Protein AF-A0A0N0P821-F1 (afdb_monomer_lite)

pLDDT: mean 84.81, std 15.27, range [23.03, 98.12]

Secondary structure (DSSP, 8-state):
----------------SS------S---TT--SSPPPP---HHHHHHHHHHHHHSS----SS-SHHHHHHHHHHTT--TTTTT-----S-TT--S-GGGG--BTTTB-SSSS-HHHHHHHHHHHHHHHHHHHHHHHHHHSHHHHTTTT-S-SS-SSSS-TT----GGGSTT--GGG-HHHHHHHHHIIIII----SSHHHHHHHHHSS-S-HHHHHHHHHH---S-SS-------GGGT--SHHHHHHHHHHHHHHHHHHHHHIIIIIHHHHSSHHHHHHHHHHHHHHHHHHHHHHHHHHHHHHHTTSS--HHHHTS-TTSPPPHHHHHHHHHHHHHHHHHHHH--SS---TT---HHHHHHHHHHHHHHHSBPTTS--SSBHHHHHIIIIIHHHHHTTHHHH-HHHHHHHHHHHHHHHHHS-HHHHHHHHHHHHHT-EEETTTTEEE----HHHHHHTHHHHTSS--EEE-SS-EEE-TT---SSHHHHHHHHHHHHHTSTT-TTS--S-HHHHHHHHHHHHHHHHHHHHHHHHHHHHHHHHHHHHHHHHHHHHHHHHHHHHHHHHHHHHHHHHHHHHTTS--EEEEEEEPPPP-PPPTT--HHHHHH-HHHHHHHHTSPPPSEEETTBEEEEEEEE--HHHHHHHHHHHS-S---HHHHHHHHHHHTSEEEEEEEEEEPPHHHHHHHHHHHHHHHHHHHHHHHH-HHHHHHHHHHHHHHHHHH------SS------PPPSEEEEEEEEEEEE--SS-EEEEE--SB-TTSPBPPPEEEEEEEEEEETTT-TT--TTS-EEEEPPPEEEE--HHHHHHHHHT----TTPPPP--SEEEGGGHHHHHHHHHHTTB---HHHHHHHHHS--TTSEEEHHHHHHHHHSTTT---HHHHTS-HHHHHTHHHHHHHHHHHSTT--HHHHHHHHHHHHHHHHHH-HHHHS--TTT--S-TTTHHHH-TTTSTTTHHHHHHHHHHHHHH-EEEEESS-TTTSPPPPTT-PPPTT--S---SS-EEEEEETTS-EEEEEEPPPS-TTS--HHHHHHHHHHHHHHHHHHHHHHHHHHHHHHHHHHHHHHHHTGGGSTTSGGGHHHHHHHHHHHHHHHHHHHHTTT---TTHHHHS-S-TTTS-TT-TTS---S-SS-GGG--SSSS--B-TTS-BSSS--TTT------

Foldseek 3Di:
DDDDDDDDDDDDDDDDDDDPPPDPDPPPPCPPVDDDDPPDDPVLVVLLVVLLVQFADPDLVFQFLQSLLVVLVVLVDALQQLLLFDDQPDPPDFPFLLLQDDDPVQADLANDDPVRNVVRLVVLLVVLLVLQLVLLLCQDPVLVVCPPDPCQDDPDDDDSPDSDDQLQDPPRFLVNHRVSVVLQVLCCVQQVDHDRFPQRSLCQQQLLVTDLRSNLSSVVVDQAPDSRPDWAFAFCSLVDDDPVVSSVLSVVQSVLSNLLLCCLVPQVCVQAVDPVSVLQVLLLLLVLLVQLVVLVVVVVVVCLVVVQAPHLVLLQPDPPDDDDPSLLVVLLQVLVQVLCCLVVVQVGDDRPSDPDVVVVVSSVSSVVSQQDCGPPDPRVHGSSSVCSSEVSSVCSSRSVCSPDPSNSSSLSSLVSSLVSVDPSVVLSVVVSQQRSPWHQFSQSSYIQTNLDQSVLSNCCSRQAAQSTWGGGPVDTDGDHPRGDNHSLLSVLSSQLNQCPRRRHPQADRRRSNSRSSSNSSSSSSSSSSVVNVVSHSQSSSSVSSSVSSVLSSLLLLVLLVVLLVVLVVVLVVLLVVQLVPFFAKDDWAKAADDDPDDDVPDDPVVCVPPPVVLVVNVVDDTAQEDEAQFKIKIFIDTDDPLLVVLLVLVPPPDDDDPVSVVSNVVSLPQKFKWKFKKFFDDPVNVVVVVVVVVVSVVVSVVVCVVRVVSVVSSVVSNVLLCLLLVDDPDDPDDDPDPPPDDRIGTDATQAQGHTRDNSRMDITHRAQAHPSLHGDDWHKMKMKMWMGRCVQVVVLQSSNIHIDIYDIHTYDHCVQVLVCVLVVPDDDPDDGDPLWDKDALVCLVVSLVSCVVVRHDDAPVLSVVQQVVADPRRIGISVSSVCSSNDPPRPDRNNVVLADPQLVQQQSLLLSLVCSNSRPDDPVNCSNCVVVSSVCCVPQVVVLRDADLLQDQPDSSCRLPPRPNLPPVNVVVSVVVLLVSLQAGKFKFKLCDSSHDPDDRPPDDDDPPDPDPPLQKIKMFMAGNVLDTPDIDIDDGPDPPDDDPVSVVVRHVSRSSNRNVSSVSSSCSSRSSRSSSNCSNCSSVVVVDCCDDPNVVVVVVVVVVVVVLVVVCVVVVVPRDLQVVLVVDPDPVVRDPPRPPPDDFPDPPDVQRLAPDPDFDADPVGATPSDHDPVRDDDPDD

Structure (mmCIF, N/CA/C/O backbone):
data_AF-A0A0N0P821-F1
#
_entry.id   AF-A0A0N0P821-F1
#
loop_
_atom_site.group_PDB
_atom_site.id
_atom_site.type_symbol
_atom_site.label_atom_id
_atom_site.label_alt_id
_atom_site.label_comp_id
_atom_site.label_asym_id
_atom_site.label_entity_id
_atom_site.label_seq_id
_atom_site.pdbx_PDB_ins_code
_atom_site.Cartn_x
_atom_site.Cartn_y
_atom_site.Cartn_z
_atom_site.occupancy
_atom_site.B_iso_or_equiv
_atom_site.auth_seq_id
_atom_site.auth_comp_id
_atom_site.auth_asym_id
_atom_site.auth_atom_id
_atom_site.pdbx_PDB_model_num
ATOM 1 N N . MET A 1 1 ? 10.193 -34.427 56.115 1.00 27.56 1 MET A N 1
ATOM 2 C CA . MET A 1 1 ? 10.896 -33.773 57.242 1.00 27.56 1 MET A CA 1
ATOM 3 C C . MET A 1 1 ? 10.923 -32.284 56.923 1.00 27.56 1 MET A C 1
ATOM 5 O O . MET A 1 1 ? 11.413 -31.976 55.854 1.00 27.56 1 MET A O 1
ATOM 9 N N . LEU A 1 2 ? 10.365 -31.325 57.659 1.00 26.36 2 LEU A N 1
ATOM 10 C CA . LEU A 1 2 ? 9.692 -31.246 58.960 1.00 26.36 2 LEU A CA 1
ATOM 11 C C . LEU A 1 2 ? 8.686 -30.062 58.894 1.00 26.36 2 LEU A C 1
ATOM 13 O O . LEU A 1 2 ? 8.877 -29.140 58.110 1.00 26.36 2 LEU A O 1
ATOM 17 N N . CYS A 1 3 ? 7.616 -30.176 59.687 1.00 23.31 3 CYS A N 1
ATOM 18 C CA . CYS A 1 3 ? 6.429 -29.326 59.922 1.00 23.31 3 CYS A CA 1
ATOM 19 C C . CYS A 1 3 ? 6.652 -27.791 59.958 1.00 23.31 3 CYS A C 1
ATOM 21 O O . CYS A 1 3 ? 7.757 -27.355 60.235 1.00 23.31 3 CYS A O 1
ATOM 23 N N . ALA A 1 4 ? 5.667 -26.897 59.766 1.00 27.48 4 ALA A N 1
ATOM 24 C CA . ALA A 1 4 ? 4.230 -26.898 60.110 1.00 27.48 4 ALA A CA 1
ATOM 25 C C . ALA A 1 4 ? 3.445 -25.986 59.125 1.00 27.48 4 ALA A C 1
ATOM 27 O O . ALA A 1 4 ? 3.976 -24.977 58.684 1.00 27.48 4 ALA A O 1
ATOM 28 N N . LYS A 1 5 ? 2.272 -26.321 58.568 1.00 29.86 5 LYS A N 1
ATOM 29 C CA . LYS A 1 5 ? 0.910 -26.508 59.122 1.00 29.86 5 LYS A CA 1
ATOM 30 C C . LYS A 1 5 ? 0.303 -25.307 59.884 1.00 29.86 5 LYS A C 1
ATOM 32 O O . LYS A 1 5 ? 0.690 -25.009 61.004 1.00 29.86 5 LYS A O 1
ATOM 37 N N . THR A 1 6 ? -0.778 -24.800 59.266 1.00 29.44 6 THR A N 1
ATOM 38 C CA . THR A 1 6 ? -2.050 -24.281 59.825 1.00 29.44 6 THR A CA 1
ATOM 39 C C . THR A 1 6 ? -2.079 -22.947 60.574 1.00 29.44 6 THR A C 1
ATOM 41 O O . THR A 1 6 ? -1.668 -22.893 61.720 1.00 29.44 6 THR A O 1
ATOM 44 N N . TYR A 1 7 ? -2.789 -21.963 59.999 1.00 23.03 7 TYR A N 1
ATOM 45 C CA . TYR A 1 7 ? -3.986 -21.379 60.627 1.00 23.03 7 TYR A CA 1
ATOM 46 C C . TYR A 1 7 ? -5.037 -21.010 59.562 1.00 23.03 7 TYR A C 1
ATOM 48 O O . TYR A 1 7 ? -4.791 -20.235 58.642 1.00 23.03 7 TYR A O 1
ATOM 56 N N . ARG A 1 8 ? -6.211 -21.635 59.685 1.00 27.30 8 ARG A N 1
ATOM 57 C CA . ARG A 1 8 ? -7.481 -21.338 59.009 1.00 27.30 8 ARG A CA 1
ATOM 58 C C . ARG A 1 8 ? -8.421 -20.904 60.138 1.00 27.30 8 ARG A C 1
ATOM 60 O O . ARG A 1 8 ? -8.517 -21.655 61.104 1.00 27.30 8 ARG A O 1
ATOM 67 N N . GLY A 1 9 ? -9.136 -19.785 60.008 1.00 23.66 9 GLY A N 1
ATOM 68 C CA . GLY A 1 9 ? -10.299 -19.514 60.864 1.00 23.66 9 GLY A CA 1
ATOM 69 C C . GLY A 1 9 ? -10.607 -18.043 61.155 1.00 23.66 9 GLY A C 1
ATOM 70 O O . GLY A 1 9 ? -9.989 -17.466 62.034 1.00 23.66 9 GLY A O 1
ATOM 71 N N . LEU A 1 10 ? -11.613 -17.522 60.436 1.00 28.20 10 LEU A N 1
ATOM 72 C CA . LEU A 1 10 ? -12.718 -16.659 60.900 1.00 28.20 10 LEU A CA 1
ATOM 73 C C . LEU A 1 10 ? -12.415 -15.456 61.814 1.00 28.20 10 LEU A C 1
ATOM 75 O O . LEU A 1 10 ? -12.258 -15.667 63.007 1.00 28.20 10 LEU A O 1
ATOM 79 N N . VAL A 1 11 ? -12.591 -14.225 61.300 1.00 25.72 11 VAL A N 1
ATOM 80 C CA . VAL A 1 11 ? -13.383 -13.154 61.954 1.00 25.72 11 VAL A CA 1
ATOM 81 C C . VAL A 1 11 ? -14.041 -12.261 60.882 1.00 25.72 11 VAL A C 1
ATOM 83 O O . VAL A 1 11 ? -13.510 -12.039 59.799 1.00 25.72 11 VAL A O 1
ATOM 86 N N . SER A 1 12 ? -15.254 -11.841 61.214 1.00 26.69 12 SER A N 1
ATOM 87 C CA . SER A 1 12 ? -16.271 -11.024 60.554 1.00 26.69 12 SER A CA 1
ATOM 88 C C . SER A 1 12 ? -15.943 -9.543 60.291 1.00 26.69 12 SER A C 1
ATOM 90 O O . SER A 1 12 ? -15.241 -8.934 61.083 1.00 26.69 12 SER A O 1
ATOM 92 N N . ARG A 1 13 ? -16.620 -9.011 59.255 1.00 32.06 13 ARG A N 1
ATOM 93 C CA . ARG A 1 13 ? -17.247 -7.676 59.060 1.00 32.06 13 ARG A CA 1
ATOM 94 C C . ARG A 1 13 ? -16.515 -6.368 59.437 1.00 32.06 13 ARG A C 1
ATOM 96 O O . ARG A 1 13 ? -16.042 -6.194 60.547 1.00 32.06 13 ARG A O 1
ATOM 103 N N . GLU A 1 14 ? -16.729 -5.409 58.525 1.00 27.77 14 GLU A N 1
ATOM 104 C CA . GLU A 1 14 ? -16.946 -3.964 58.733 1.00 27.77 14 GLU A CA 1
ATOM 105 C C . GLU A 1 14 ? -15.751 -2.984 58.696 1.00 27.77 14 GLU A C 1
ATOM 107 O O . GLU A 1 14 ? -14.780 -3.098 59.430 1.00 27.77 14 GLU A O 1
ATOM 112 N N . VAL A 1 15 ? -15.940 -1.971 57.829 1.00 28.47 15 VAL A N 1
ATOM 113 C CA . VAL A 1 15 ? -15.386 -0.602 57.821 1.00 28.47 15 VAL A CA 1
ATOM 114 C C . VAL A 1 15 ? -13.875 -0.449 57.647 1.00 28.47 15 VAL A C 1
ATOM 116 O O . VAL A 1 15 ? -13.149 -0.461 58.628 1.00 28.47 15 VAL A O 1
ATOM 119 N N . ILE A 1 16 ? -13.429 -0.108 56.426 1.00 25.66 16 ILE A N 1
ATOM 120 C CA . ILE A 1 16 ? -12.324 0.853 56.233 1.00 25.66 16 ILE A CA 1
ATOM 121 C C . ILE A 1 16 ? -12.584 1.690 54.966 1.00 25.66 16 ILE A C 1
ATOM 123 O O . ILE A 1 16 ? -12.118 1.368 53.878 1.00 25.66 16 ILE A O 1
ATOM 127 N N . CYS A 1 17 ? -13.288 2.809 55.131 1.00 29.22 17 CYS A N 1
ATOM 128 C CA . CYS A 1 17 ? -12.904 4.050 54.464 1.00 29.22 17 CYS A CA 1
ATOM 129 C C . CYS A 1 17 ? -12.418 5.003 55.559 1.00 29.22 17 CYS A C 1
ATOM 131 O O . CYS A 1 17 ? -13.048 5.119 56.606 1.00 29.22 17 CYS A O 1
ATOM 133 N N . VAL A 1 18 ? -11.309 5.687 55.270 1.00 31.91 18 VAL A N 1
ATOM 134 C CA . VAL A 1 18 ? -10.683 6.760 56.058 1.00 31.91 18 VAL A CA 1
ATOM 135 C C . VAL A 1 18 ? -9.949 6.309 57.327 1.00 31.91 18 VAL A C 1
ATOM 137 O O . VAL A 1 18 ? -10.445 6.396 58.441 1.00 31.91 18 VAL A O 1
ATOM 140 N N . SER A 1 19 ? -8.681 5.936 57.168 1.00 26.59 19 SER A N 1
ATOM 141 C CA . SER A 1 19 ? -7.595 6.589 57.913 1.00 26.59 19 SER A CA 1
ATOM 142 C C . SER A 1 19 ? -6.258 6.225 57.273 1.00 26.59 19 SER A C 1
ATOM 144 O O . SER A 1 19 ? -6.060 5.106 56.803 1.00 26.59 19 SER A O 1
ATOM 146 N N . ALA A 1 20 ? -5.354 7.196 57.220 1.00 35.78 20 ALA A N 1
ATOM 147 C CA . ALA A 1 20 ? -3.963 7.008 56.856 1.00 35.78 20 ALA A CA 1
ATOM 148 C C . ALA A 1 20 ? -3.317 5.934 57.754 1.00 35.78 20 ALA A C 1
ATOM 150 O O . ALA A 1 20 ? -2.863 6.211 58.861 1.00 35.78 20 ALA A O 1
ATOM 151 N N . GLY A 1 21 ? -3.286 4.692 57.273 1.00 31.00 21 GLY A N 1
ATOM 152 C CA . GLY A 1 21 ? -2.538 3.595 57.873 1.00 31.00 21 GLY A CA 1
ATOM 153 C C . GLY A 1 21 ? -1.101 3.640 57.386 1.00 31.00 21 GLY A C 1
ATOM 154 O O . GLY A 1 21 ? -0.737 2.939 56.446 1.00 31.00 21 GLY A O 1
ATOM 155 N N . ALA A 1 22 ? -0.299 4.499 58.012 1.00 36.12 22 ALA A N 1
ATOM 156 C CA . ALA A 1 22 ? 1.148 4.481 57.896 1.00 36.12 22 ALA A CA 1
ATOM 157 C C . ALA A 1 22 ? 1.670 3.042 58.057 1.00 36.12 22 ALA A C 1
ATOM 159 O O . ALA A 1 22 ? 1.429 2.387 59.073 1.00 36.12 22 ALA A O 1
ATOM 160 N N . LEU A 1 23 ? 2.402 2.558 57.053 1.00 39.22 23 LEU A N 1
ATOM 161 C CA . LEU A 1 23 ? 3.247 1.379 57.187 1.00 39.22 23 LEU A CA 1
ATOM 162 C C . LEU A 1 23 ? 4.178 1.600 58.385 1.00 39.22 23 LEU A C 1
ATOM 164 O O . LEU A 1 23 ? 4.997 2.520 58.384 1.00 39.22 23 LEU A O 1
ATOM 168 N N . LEU A 1 24 ? 4.032 0.752 59.404 1.00 40.94 24 LEU A N 1
ATOM 169 C CA . LEU A 1 24 ? 4.874 0.673 60.598 1.00 40.94 24 LEU A CA 1
ATOM 170 C C . LEU A 1 24 ? 6.275 0.139 60.245 1.00 40.94 24 LEU A C 1
ATOM 172 O O . LEU A 1 24 ? 6.710 -0.906 60.718 1.00 40.94 24 LEU A O 1
ATOM 176 N N . SER A 1 25 ? 7.003 0.880 59.419 1.00 48.56 25 SER A N 1
ATOM 177 C CA . SER A 1 25 ? 8.445 1.027 59.596 1.00 48.56 25 SER A CA 1
ATOM 178 C C . SER A 1 25 ? 8.646 1.966 60.792 1.00 48.56 25 SER A C 1
ATOM 180 O O . SER A 1 25 ? 7.793 2.832 61.006 1.00 48.56 25 SER A O 1
ATOM 182 N N . PRO A 1 26 ? 9.723 1.865 61.591 1.00 46.28 26 PRO A N 1
ATOM 183 C CA . PRO A 1 26 ? 9.996 2.865 62.615 1.00 46.28 26 PRO A CA 1
ATOM 184 C C . PRO A 1 26 ? 10.276 4.194 61.902 1.00 46.28 26 PRO A C 1
ATOM 186 O O . PRO A 1 26 ? 11.402 4.463 61.485 1.00 46.28 26 PRO A O 1
ATOM 189 N N . LEU A 1 27 ? 9.227 4.997 61.703 1.00 47.25 27 LEU A N 1
ATOM 190 C CA . LEU A 1 27 ? 9.308 6.363 61.214 1.00 47.25 27 LEU A CA 1
ATOM 191 C C . LEU A 1 27 ? 10.270 7.076 62.153 1.00 47.25 27 LEU A C 1
ATOM 193 O O . LEU A 1 27 ? 9.990 7.288 63.336 1.00 47.25 27 LEU A O 1
ATOM 197 N N . ARG A 1 28 ? 11.454 7.407 61.636 1.00 52.06 28 ARG A N 1
ATOM 198 C CA . ARG A 1 28 ? 12.319 8.368 62.308 1.00 52.06 28 ARG A CA 1
ATOM 199 C C . ARG A 1 28 ? 11.461 9.614 62.536 1.00 52.06 28 ARG A C 1
ATOM 201 O O . ARG A 1 28 ? 10.756 10.037 61.625 1.00 52.06 28 ARG A O 1
ATOM 208 N N . ARG A 1 29 ? 11.511 10.188 63.742 1.00 56.84 29 ARG A N 1
ATOM 209 C CA . ARG A 1 29 ? 10.587 11.237 64.233 1.00 56.84 29 ARG A CA 1
ATOM 210 C C . ARG A 1 29 ? 10.477 12.513 63.370 1.00 56.84 29 ARG A C 1
ATOM 212 O O . ARG A 1 29 ? 9.701 13.388 63.721 1.00 56.84 29 ARG A O 1
ATOM 219 N N . TYR A 1 30 ? 11.244 12.638 62.287 1.00 79.31 30 TYR A N 1
ATOM 220 C CA . TYR A 1 30 ? 11.294 13.808 61.408 1.00 79.31 30 TYR A CA 1
ATOM 221 C C . TYR A 1 30 ? 10.775 13.562 59.971 1.00 79.31 30 TYR A C 1
ATOM 223 O O . TYR A 1 30 ? 10.798 14.497 59.178 1.00 79.31 30 TYR A O 1
ATOM 231 N N . THR A 1 31 ? 10.333 12.346 59.600 1.00 80.56 31 THR A N 1
ATOM 232 C CA . THR A 1 31 ? 9.761 12.045 58.263 1.00 80.56 31 THR A CA 1
ATOM 233 C C . THR A 1 31 ? 8.294 11.605 58.345 1.00 80.56 31 THR A C 1
ATOM 235 O O . THR A 1 31 ? 7.971 10.869 59.280 1.00 80.56 31 THR A O 1
ATOM 238 N N . PRO A 1 32 ? 7.438 11.944 57.359 1.00 78.06 32 PRO A N 1
ATOM 239 C CA . PRO A 1 32 ? 7.747 12.726 56.157 1.00 78.06 32 PRO A CA 1
ATOM 240 C C . PRO A 1 32 ? 7.951 14.220 56.476 1.00 78.06 32 PRO A C 1
ATOM 242 O O . PRO A 1 32 ? 7.355 14.741 57.411 1.00 78.06 32 PRO A O 1
ATOM 245 N N . ILE A 1 33 ? 8.834 14.890 55.729 1.00 84.69 33 ILE A N 1
ATOM 246 C CA . ILE A 1 33 ? 9.168 16.316 55.938 1.00 84.69 33 ILE A CA 1
ATOM 247 C C . ILE A 1 33 ? 8.036 17.227 55.418 1.00 84.69 33 ILE A C 1
ATOM 249 O O . ILE A 1 33 ? 7.809 18.307 55.954 1.00 84.69 33 ILE A O 1
ATOM 253 N N . TYR A 1 34 ? 7.308 16.774 54.397 1.00 86.50 34 TYR A N 1
ATOM 254 C CA . TYR A 1 34 ? 6.165 17.438 53.767 1.00 86.50 34 TYR A CA 1
ATOM 255 C C . TYR A 1 34 ? 5.103 16.396 53.394 1.00 86.50 34 TYR A C 1
ATOM 257 O O . TYR A 1 34 ? 5.376 15.193 53.397 1.00 86.50 34 TYR A O 1
ATOM 265 N N . ALA A 1 35 ? 3.879 16.847 53.111 1.00 88.12 35 ALA A N 1
ATOM 266 C CA . ALA A 1 35 ? 2.810 15.959 52.669 1.00 88.12 35 ALA A CA 1
ATOM 267 C C . ALA A 1 35 ? 3.192 15.277 51.339 1.00 88.12 35 ALA A C 1
ATOM 269 O O . ALA A 1 35 ? 3.781 15.938 50.485 1.00 88.12 35 ALA A O 1
ATOM 270 N N . PRO A 1 36 ? 2.883 13.979 51.157 1.00 87.00 36 PRO A N 1
ATOM 271 C CA . PRO A 1 36 ? 3.062 13.328 49.867 1.00 87.00 36 PRO A CA 1
ATOM 272 C C . PRO A 1 36 ? 2.166 13.987 48.816 1.00 87.00 36 PRO A C 1
ATOM 274 O O . PRO A 1 36 ? 1.087 14.489 49.144 1.00 87.00 36 PRO A O 1
ATOM 277 N N . ASP A 1 37 ? 2.612 13.950 47.563 1.00 88.94 37 ASP A N 1
ATOM 278 C CA . ASP A 1 37 ? 1.843 14.470 46.437 1.00 88.94 37 ASP A CA 1
ATOM 279 C C . ASP A 1 37 ? 0.440 13.833 46.381 1.00 88.94 37 ASP A C 1
ATOM 281 O O . ASP A 1 37 ? 0.270 12.659 46.743 1.00 88.94 37 ASP A O 1
ATOM 285 N N . PRO A 1 38 ? -0.587 14.584 45.939 1.00 92.06 38 PRO A N 1
ATOM 286 C CA . PRO A 1 38 ? -1.921 14.029 45.748 1.00 92.06 38 PRO A CA 1
ATOM 287 C C . PRO A 1 38 ? -1.902 12.894 44.713 1.00 92.06 38 PRO A C 1
ATOM 289 O O . PRO A 1 38 ? -1.042 12.843 43.835 1.00 92.06 38 PRO A O 1
ATOM 292 N N . ALA A 1 39 ? -2.884 11.991 44.790 1.00 90.94 39 ALA A N 1
ATOM 293 C CA . ALA A 1 39 ? -3.033 10.845 43.886 1.00 90.94 39 ALA A CA 1
ATOM 294 C C . ALA A 1 39 ? -3.545 11.249 42.483 1.00 90.94 39 ALA A C 1
ATOM 296 O O . ALA A 1 39 ? -4.557 10.739 42.006 1.00 90.94 39 ALA A O 1
ATOM 297 N N . THR A 1 40 ? -2.869 12.198 41.836 1.00 91.06 40 THR A N 1
ATOM 298 C CA . THR A 1 40 ? -3.201 12.703 40.501 1.00 91.06 40 THR A CA 1
ATOM 299 C C . THR A 1 40 ? -2.776 11.699 39.427 1.00 91.06 40 THR A C 1
ATOM 301 O O . THR A 1 40 ? -1.608 11.313 39.355 1.00 91.06 40 THR A O 1
ATOM 304 N N . ASP A 1 41 ? -3.702 11.315 38.545 1.00 87.94 41 ASP A N 1
ATOM 305 C CA . ASP A 1 41 ? -3.384 10.539 37.342 1.00 87.94 41 ASP A CA 1
ATOM 306 C C . ASP A 1 41 ? -2.942 11.470 36.200 1.00 87.94 41 ASP A C 1
ATOM 308 O O . ASP A 1 41 ? -3.756 12.046 35.476 1.00 87.94 41 ASP A O 1
ATOM 312 N N . ASN A 1 42 ? -1.626 11.598 36.023 1.00 89.44 42 ASN A N 1
ATOM 313 C CA . ASN A 1 42 ? -1.039 12.411 34.955 1.00 89.44 42 ASN A CA 1
ATOM 314 C C . ASN A 1 42 ? -1.197 11.785 33.553 1.00 89.44 42 ASN A C 1
ATOM 316 O O . ASN A 1 42 ? -1.059 12.486 32.551 1.00 89.44 42 ASN A O 1
ATOM 320 N N . LEU A 1 43 ? -1.467 10.477 33.451 1.00 92.50 43 LEU A N 1
ATOM 321 C CA . LEU A 1 43 ? -1.602 9.776 32.171 1.00 92.50 43 LEU A CA 1
ATOM 322 C C . LEU A 1 43 ? -2.996 9.973 31.567 1.00 92.50 43 LEU A C 1
ATOM 324 O O . LEU A 1 43 ? -3.122 10.090 30.346 1.00 92.50 43 LEU A O 1
ATOM 328 N N . ALA A 1 44 ? -4.033 10.019 32.409 1.00 89.00 44 ALA A N 1
ATOM 329 C CA . ALA A 1 44 ? -5.417 10.188 31.975 1.00 89.00 44 ALA A CA 1
ATOM 330 C C . ALA A 1 44 ? -5.626 11.451 31.127 1.00 89.00 44 ALA A C 1
ATOM 332 O O . ALA A 1 44 ? -6.296 11.382 30.095 1.00 89.00 44 ALA A O 1
ATOM 333 N N . ALA A 1 45 ? -5.020 12.577 31.514 1.00 88.44 45 ALA A N 1
ATOM 334 C CA . ALA A 1 45 ? -5.120 13.828 30.764 1.00 88.44 45 ALA A CA 1
ATOM 335 C C . ALA A 1 45 ? -4.530 13.691 29.347 1.00 88.44 45 ALA A C 1
ATOM 337 O O . ALA A 1 45 ? -5.231 13.921 28.363 1.00 88.44 45 ALA A O 1
ATOM 338 N N . LEU A 1 46 ? -3.286 13.208 29.244 1.00 93.00 46 LEU A N 1
ATOM 339 C CA . LEU A 1 46 ? -2.576 13.048 27.968 1.00 93.00 46 LEU A CA 1
ATOM 340 C C . LEU A 1 46 ? -3.298 12.093 27.011 1.00 93.00 46 LEU A C 1
ATOM 342 O O . LEU A 1 46 ? -3.474 12.406 25.835 1.00 93.00 46 LEU A O 1
ATOM 346 N N . ARG A 1 47 ? -3.744 10.931 27.508 1.00 92.69 47 ARG A N 1
ATOM 347 C CA . ARG A 1 47 ? -4.435 9.956 26.651 1.00 92.69 47 ARG A CA 1
ATOM 348 C C . ARG A 1 47 ? -5.804 10.461 26.194 1.00 92.69 47 ARG A C 1
ATOM 350 O O . ARG A 1 47 ? -6.154 10.241 25.045 1.00 92.69 47 ARG A O 1
ATOM 357 N N . THR A 1 48 ? -6.544 11.175 27.049 1.00 92.44 48 THR A N 1
ATOM 358 C CA . THR A 1 48 ? -7.862 11.726 26.686 1.00 92.44 48 THR A CA 1
ATOM 359 C C . THR A 1 48 ? -7.720 12.789 25.599 1.00 92.44 48 THR A C 1
ATOM 361 O O . THR A 1 48 ? -8.492 12.799 24.645 1.00 92.44 48 THR A O 1
ATOM 364 N N . GLU A 1 49 ? -6.702 13.651 25.687 1.00 92.06 49 GLU A N 1
ATOM 365 C CA . GLU A 1 49 ? -6.392 14.615 24.623 1.00 92.06 49 GLU A CA 1
ATOM 366 C C . GLU A 1 49 ? -6.079 13.926 23.290 1.00 92.06 49 GLU A C 1
ATOM 368 O O . GLU A 1 49 ? -6.559 14.354 22.237 1.00 92.06 49 GLU A O 1
ATOM 373 N N . ASP A 1 50 ? -5.292 12.849 23.325 1.00 92.12 50 ASP A N 1
ATOM 374 C CA . ASP A 1 50 ? -4.961 12.080 22.128 1.00 92.12 50 ASP A CA 1
ATOM 375 C C . ASP A 1 50 ? -6.183 11.332 21.561 1.00 92.12 50 ASP A C 1
ATOM 377 O O . ASP A 1 50 ? -6.382 11.347 20.347 1.00 92.12 50 ASP A O 1
ATOM 381 N N . GLU A 1 51 ? -7.039 10.747 22.406 1.00 92.31 51 GLU A N 1
ATOM 382 C CA . GLU A 1 51 ? -8.295 10.092 22.005 1.00 92.31 51 GLU A CA 1
ATOM 383 C C . GLU A 1 51 ? -9.264 11.085 21.336 1.00 92.31 51 GLU A C 1
ATOM 385 O O . GLU A 1 51 ? -9.779 10.804 20.248 1.00 92.31 51 GLU A O 1
ATOM 390 N N . CYS A 1 52 ? -9.451 12.271 21.931 1.00 91.62 52 CYS A N 1
ATOM 391 C CA . CYS A 1 52 ? -10.274 13.350 21.375 1.00 91.62 52 CYS A CA 1
ATOM 392 C C . CYS A 1 52 ? -9.748 13.863 20.025 1.00 91.62 52 CYS A C 1
ATOM 394 O O . CYS A 1 52 ? -10.538 14.290 19.181 1.00 91.62 52 CYS A O 1
ATOM 396 N N . ARG A 1 53 ? -8.423 13.845 19.813 1.00 89.06 53 ARG A N 1
ATOM 397 C CA . ARG A 1 53 ? -7.797 14.262 18.548 1.00 89.06 53 ARG A CA 1
ATOM 398 C C . ARG A 1 53 ? -7.878 13.172 17.477 1.00 89.06 53 ARG A C 1
ATOM 400 O O . ARG A 1 53 ? -8.077 13.497 16.310 1.00 89.06 53 ARG A O 1
ATOM 407 N N . ALA A 1 54 ? -7.690 11.907 17.853 1.00 89.06 54 ALA A N 1
ATOM 408 C CA . ALA A 1 54 ? -7.566 10.797 16.912 1.00 89.06 54 ALA A CA 1
ATOM 409 C C . ALA A 1 54 ? -8.914 10.376 16.299 1.00 89.06 54 ALA A C 1
ATOM 411 O O . ALA A 1 54 ? -9.058 10.418 15.074 1.00 89.06 54 ALA A O 1
ATOM 412 N N . LEU A 1 55 ? -9.899 9.998 17.134 1.00 91.19 55 LEU A N 1
ATOM 413 C CA . LEU A 1 55 ? -11.208 9.447 16.715 1.00 91.19 55 LEU A CA 1
ATOM 414 C C . LEU A 1 55 ? -11.066 8.427 15.560 1.00 91.19 55 LEU A C 1
ATOM 416 O O . LEU A 1 55 ? -10.070 7.734 15.499 1.00 91.19 55 LEU A O 1
ATOM 420 N N . TRP A 1 56 ? -11.992 8.299 14.610 1.00 89.50 56 TRP A N 1
ATOM 421 C CA . TRP A 1 56 ? -11.790 7.401 13.456 1.00 89.50 56 TRP A CA 1
ATOM 422 C C . TRP A 1 56 ? -10.845 8.009 12.408 1.00 89.50 56 TRP A C 1
ATOM 424 O O . TRP A 1 56 ? -10.903 9.197 12.120 1.00 89.50 56 TRP A O 1
ATOM 434 N N . ALA A 1 57 ? -10.014 7.231 11.729 1.00 73.31 57 ALA A N 1
ATOM 435 C CA . ALA A 1 57 ? -9.327 7.700 10.532 1.00 73.31 57 ALA A CA 1
ATOM 436 C C . ALA A 1 57 ? -10.334 7.826 9.372 1.00 73.31 57 ALA A C 1
ATOM 438 O O . ALA A 1 57 ? -11.020 6.871 9.013 1.00 73.31 57 ALA A O 1
ATOM 439 N N . GLN A 1 58 ? -10.427 9.014 8.766 1.00 57.84 58 GLN A N 1
ATOM 440 C CA . GLN A 1 58 ? -10.997 9.146 7.417 1.00 57.84 58 GLN A CA 1
ATOM 441 C C . GLN A 1 58 ? -9.964 8.774 6.344 1.00 57.84 58 GLN A C 1
ATOM 443 O O . GLN A 1 58 ? -10.319 8.370 5.239 1.00 57.84 58 GLN A O 1
ATOM 448 N N . HIS A 1 59 ? -8.679 8.954 6.655 1.00 61.88 59 HIS A N 1
ATOM 449 C CA . HIS A 1 59 ? -7.642 9.037 5.643 1.00 61.88 59 HIS A CA 1
ATOM 450 C C . HIS A 1 59 ? -7.098 7.668 5.258 1.00 61.88 59 HIS A C 1
ATOM 452 O O . HIS A 1 59 ? -6.114 7.181 5.805 1.00 61.88 59 HIS A O 1
ATOM 458 N N . ILE A 1 60 ? -7.696 7.111 4.208 1.00 82.81 60 ILE A N 1
ATOM 459 C CA . ILE A 1 60 ? -6.906 6.458 3.165 1.00 82.81 60 ILE A CA 1
ATOM 460 C C . ILE A 1 60 ? -5.834 7.490 2.748 1.00 82.81 60 ILE A C 1
ATOM 462 O O . ILE A 1 60 ? -6.220 8.590 2.335 1.00 82.81 60 ILE A O 1
ATOM 466 N N . PRO A 1 61 ? -4.522 7.213 2.904 1.00 87.00 61 PRO A N 1
ATOM 467 C CA . PRO A 1 61 ? -3.460 8.174 2.582 1.00 87.00 61 PRO A CA 1
ATOM 468 C C . PRO A 1 61 ? -3.567 8.746 1.164 1.00 87.00 61 PRO A C 1
ATOM 470 O O . PRO A 1 61 ? -3.296 9.927 0.938 1.00 87.00 61 PRO A O 1
ATOM 473 N N . VAL A 1 62 ? -4.022 7.914 0.224 1.00 92.19 62 VAL A N 1
ATOM 474 C CA . VAL A 1 62 ? -4.324 8.292 -1.156 1.00 92.19 62 VAL A CA 1
ATOM 475 C C . VAL A 1 62 ? -5.801 7.992 -1.444 1.00 92.19 62 VAL A C 1
ATOM 477 O O . VAL A 1 62 ? -6.125 6.925 -1.967 1.00 92.19 62 VAL A O 1
ATOM 480 N N . PRO A 1 63 ? -6.731 8.894 -1.075 1.00 89.38 63 PRO A N 1
ATOM 481 C CA . PRO A 1 63 ? -8.167 8.612 -1.108 1.00 89.38 63 PRO A CA 1
ATOM 482 C C . PRO A 1 63 ? -8.789 8.767 -2.501 1.00 89.38 63 PRO A C 1
ATOM 484 O O . PRO A 1 63 ? -9.901 8.299 -2.728 1.00 89.38 63 PRO A O 1
ATOM 487 N N . SER A 1 64 ? -8.110 9.450 -3.424 1.00 91.25 64 SER A N 1
ATOM 488 C CA . SER A 1 64 ? -8.641 9.785 -4.742 1.00 91.25 64 SER A CA 1
ATOM 489 C C . SER A 1 64 ? -7.567 9.726 -5.819 1.00 91.25 64 SER A C 1
ATOM 491 O O . SER A 1 64 ? -6.372 9.853 -5.544 1.00 91.25 64 SER A O 1
ATOM 493 N N . PHE A 1 65 ? -8.018 9.605 -7.066 1.00 91.69 65 PHE A N 1
ATOM 494 C CA . PHE A 1 65 ? -7.168 9.650 -8.251 1.00 91.69 65 PHE A CA 1
ATOM 495 C C . PHE A 1 65 ? -6.332 10.939 -8.338 1.00 91.69 65 PHE A C 1
ATOM 497 O O . PHE A 1 65 ? -5.127 10.872 -8.562 1.00 91.69 65 PHE A O 1
ATOM 504 N N . SER A 1 66 ? -6.924 12.112 -8.083 1.00 91.44 66 SER A N 1
ATOM 505 C CA . SER A 1 66 ? -6.194 13.389 -8.140 1.00 91.44 66 SER A CA 1
ATOM 506 C C . SER A 1 66 ? -5.054 13.450 -7.122 1.00 91.44 66 SER A C 1
ATOM 508 O O . SER A 1 66 ? -3.959 13.907 -7.442 1.00 91.44 66 SER A O 1
ATOM 510 N N . ARG A 1 67 ? -5.283 12.936 -5.904 1.00 93.00 67 ARG A N 1
ATOM 511 C CA . ARG A 1 67 ? -4.234 12.855 -4.880 1.00 93.00 67 ARG A CA 1
ATOM 512 C C . ARG A 1 67 ? -3.164 11.825 -5.244 1.00 93.00 67 ARG A C 1
ATOM 514 O O . ARG A 1 67 ? -1.993 12.042 -4.944 1.00 93.00 67 ARG A O 1
ATOM 521 N N . ALA A 1 68 ? -3.555 10.728 -5.891 1.00 95.50 68 ALA A N 1
ATOM 522 C CA . ALA A 1 68 ? -2.630 9.713 -6.379 1.00 95.50 68 ALA A CA 1
ATOM 523 C C . ALA A 1 68 ? -1.683 10.269 -7.445 1.00 95.50 68 ALA A C 1
ATOM 525 O O . ALA A 1 68 ? -0.485 10.040 -7.346 1.00 95.50 68 ALA A O 1
ATOM 526 N N . LEU A 1 69 ? -2.193 11.054 -8.402 1.00 94.94 69 LEU A N 1
ATOM 527 C CA . LEU A 1 69 ? -1.368 11.723 -9.413 1.00 94.94 69 LEU A CA 1
ATOM 528 C C . LEU A 1 69 ? -0.315 12.640 -8.779 1.00 94.94 69 LEU A C 1
ATOM 530 O O . LEU A 1 69 ? 0.864 12.541 -9.106 1.00 94.94 69 LEU A O 1
ATOM 534 N N . GLU A 1 70 ? -0.725 13.501 -7.843 1.00 94.31 70 GLU A N 1
ATOM 535 C CA . GLU A 1 70 ? 0.192 14.419 -7.154 1.00 94.31 70 GLU A CA 1
ATOM 536 C C . GLU A 1 70 ? 1.295 13.661 -6.398 1.00 94.31 70 GLU A C 1
ATOM 538 O O . GLU A 1 70 ? 2.473 14.008 -6.484 1.00 94.31 70 GLU A O 1
ATOM 543 N N . LEU A 1 71 ? 0.925 12.609 -5.662 1.00 94.88 71 LEU A N 1
ATOM 544 C CA . LEU A 1 71 ? 1.878 11.826 -4.879 1.00 94.88 71 LEU A CA 1
ATOM 545 C C . LEU A 1 71 ? 2.793 10.969 -5.748 1.00 94.88 71 LEU A C 1
ATOM 547 O O . LEU A 1 71 ? 3.981 10.886 -5.451 1.00 94.88 71 LEU A O 1
ATOM 551 N N . TRP A 1 72 ? 2.276 10.386 -6.828 1.00 96.06 72 TRP A N 1
ATOM 552 C CA . TRP A 1 72 ? 3.075 9.608 -7.770 1.00 96.06 72 TRP A CA 1
ATOM 553 C C . TRP A 1 72 ? 4.184 10.462 -8.397 1.00 96.06 72 TRP A C 1
ATOM 555 O O . TRP A 1 72 ? 5.326 10.014 -8.460 1.00 96.06 72 TRP A O 1
ATOM 565 N N . LEU A 1 73 ? 3.886 11.719 -8.756 1.00 95.06 73 LEU A N 1
ATOM 566 C CA . LEU A 1 73 ? 4.897 12.690 -9.196 1.00 95.06 73 LEU A CA 1
ATOM 567 C C . LEU A 1 73 ? 5.865 13.057 -8.059 1.00 95.06 73 LEU A C 1
ATOM 569 O O . LEU A 1 73 ? 7.078 13.114 -8.256 1.00 95.06 73 LEU A O 1
ATOM 573 N N . ARG A 1 74 ? 5.351 13.264 -6.840 1.00 96.38 74 ARG A N 1
ATOM 574 C CA . ARG A 1 74 ? 6.166 13.601 -5.659 1.00 96.38 74 ARG A CA 1
ATOM 575 C C . ARG A 1 74 ? 7.122 12.483 -5.236 1.00 96.38 74 ARG A C 1
ATOM 577 O O . ARG A 1 74 ? 8.143 12.779 -4.621 1.00 96.38 74 ARG A O 1
ATOM 584 N N . PHE A 1 75 ? 6.826 11.228 -5.567 1.00 95.44 75 PHE A N 1
ATOM 585 C CA . PHE A 1 75 ? 7.742 10.100 -5.370 1.00 95.44 75 PHE A CA 1
ATOM 586 C C . PHE A 1 75 ? 8.972 10.152 -6.292 1.00 95.44 75 PHE A C 1
ATOM 588 O O . PHE A 1 75 ? 9.858 9.311 -6.161 1.00 95.44 75 PHE A O 1
ATOM 595 N N . GLY A 1 76 ? 9.055 11.147 -7.183 1.00 92.81 76 GLY A N 1
ATOM 596 C CA . GLY A 1 76 ? 10.176 11.347 -8.099 1.00 92.81 76 GLY A CA 1
ATOM 597 C C . GLY A 1 76 ? 9.967 10.703 -9.467 1.00 92.81 76 GLY A C 1
ATOM 598 O O . GLY A 1 76 ? 10.905 10.662 -10.259 1.00 92.81 76 GLY A O 1
ATOM 599 N N . ASN A 1 77 ? 8.759 10.213 -9.764 1.00 94.69 77 ASN A N 1
ATOM 600 C CA . ASN A 1 77 ? 8.463 9.611 -11.057 1.00 94.69 77 ASN A CA 1
ATOM 601 C C . ASN A 1 77 ? 8.240 10.691 -12.124 1.00 94.69 77 ASN A C 1
ATOM 603 O O . ASN A 1 77 ? 7.345 11.530 -12.017 1.00 94.69 77 ASN A O 1
ATOM 607 N N . ASP A 1 78 ? 9.029 10.624 -13.192 1.00 94.88 78 ASP A N 1
ATOM 608 C CA . ASP A 1 78 ? 8.789 11.385 -14.417 1.00 94.88 78 ASP A CA 1
ATOM 609 C C . ASP A 1 78 ? 7.676 10.721 -15.255 1.00 94.88 78 ASP A C 1
ATOM 611 O O . ASP A 1 78 ? 7.780 9.523 -15.552 1.00 94.88 78 ASP A O 1
ATOM 615 N N . PRO A 1 79 ? 6.633 11.464 -15.678 1.00 93.50 79 PRO A N 1
ATOM 616 C CA . PRO A 1 79 ? 5.488 10.899 -16.385 1.00 93.50 79 PRO A CA 1
ATOM 617 C C . PRO A 1 79 ? 5.852 10.282 -17.734 1.00 93.50 79 PRO A C 1
ATOM 619 O O . PRO A 1 79 ? 5.160 9.362 -18.157 1.00 93.50 79 PRO A O 1
ATOM 622 N N . VAL A 1 80 ? 6.908 10.744 -18.408 1.00 92.50 80 VAL A N 1
ATOM 623 C CA . VAL A 1 80 ? 7.309 10.230 -19.720 1.00 92.50 80 VAL A CA 1
ATOM 624 C C . VAL A 1 80 ? 8.221 9.021 -19.571 1.00 92.50 80 VAL A C 1
ATOM 626 O O . VAL A 1 80 ? 7.947 7.980 -20.159 1.00 92.50 80 VAL A O 1
ATOM 629 N N . VAL A 1 81 ? 9.272 9.121 -18.758 1.00 88.75 81 VAL A N 1
ATOM 630 C CA . VAL A 1 81 ? 10.288 8.064 -18.666 1.00 88.75 81 VAL A CA 1
ATOM 631 C C . VAL A 1 81 ? 9.807 6.872 -17.835 1.00 88.75 81 VAL A C 1
ATOM 633 O O . VAL A 1 81 ? 9.953 5.731 -18.264 1.00 88.75 81 VAL A O 1
ATOM 636 N N . HIS A 1 82 ? 9.163 7.101 -16.686 1.00 90.06 82 HIS A N 1
ATOM 637 C CA . HIS A 1 82 ? 8.781 6.013 -15.769 1.00 90.06 82 HIS A CA 1
ATOM 638 C C . HIS A 1 82 ? 7.522 5.248 -16.210 1.00 90.06 82 HIS A C 1
ATOM 640 O O . HIS A 1 82 ? 7.215 4.193 -15.644 1.00 90.06 82 HIS A O 1
ATOM 646 N N . THR A 1 83 ? 6.809 5.749 -17.227 1.00 89.12 83 THR A N 1
ATOM 647 C CA . THR A 1 83 ? 5.673 5.054 -17.860 1.00 89.12 83 THR A CA 1
ATOM 648 C C . THR A 1 83 ? 6.006 4.456 -19.229 1.00 89.12 83 THR A C 1
ATOM 650 O O . THR A 1 83 ? 5.186 3.718 -19.773 1.00 89.12 83 THR A O 1
ATOM 653 N N . ALA A 1 84 ? 7.207 4.705 -19.769 1.00 75.75 84 ALA A N 1
ATOM 654 C CA . ALA A 1 84 ? 7.629 4.213 -21.084 1.00 75.75 84 ALA A CA 1
ATOM 655 C C . ALA A 1 84 ? 7.854 2.689 -21.148 1.00 75.75 84 ALA A C 1
ATOM 657 O O . ALA A 1 84 ? 8.011 2.151 -22.244 1.00 75.75 84 ALA A O 1
ATOM 658 N N . GLY A 1 85 ? 7.864 1.995 -20.002 1.00 62.47 85 GLY A N 1
ATOM 659 C CA . GLY A 1 85 ? 8.082 0.549 -19.907 1.00 62.47 85 GLY A CA 1
ATOM 660 C C . GLY A 1 85 ? 7.170 -0.270 -20.829 1.00 62.47 85 GLY A C 1
ATOM 661 O O . GLY A 1 85 ? 5.981 0.020 -20.987 1.00 62.47 85 GLY A O 1
ATOM 662 N N . THR A 1 86 ? 7.729 -1.312 -21.442 1.00 50.56 86 THR A N 1
ATOM 663 C CA . THR A 1 86 ? 6.991 -2.236 -22.304 1.00 50.56 86 THR A CA 1
ATOM 664 C C . THR A 1 86 ? 6.032 -3.079 -21.467 1.00 50.56 86 THR A C 1
ATOM 666 O O . THR A 1 86 ? 6.447 -3.823 -20.583 1.00 50.56 86 THR A O 1
ATOM 669 N N . ALA A 1 87 ? 4.732 -2.974 -21.755 1.00 42.28 87 ALA A N 1
ATOM 670 C CA . ALA A 1 87 ? 3.762 -3.958 -21.291 1.00 42.28 87 ALA A CA 1
ATOM 671 C C . ALA A 1 87 ? 4.170 -5.312 -21.884 1.00 42.28 87 ALA A C 1
ATOM 673 O O . ALA A 1 87 ? 4.166 -5.485 -23.105 1.00 42.28 87 ALA A O 1
ATOM 674 N N . THR A 1 88 ? 4.583 -6.254 -21.040 1.00 37.28 88 THR A N 1
ATOM 675 C CA . THR A 1 88 ? 4.722 -7.649 -21.455 1.00 37.28 88 THR A CA 1
ATOM 676 C C . THR A 1 88 ? 3.360 -8.120 -21.976 1.00 37.28 88 THR A C 1
ATOM 678 O O . THR A 1 88 ? 2.324 -7.748 -21.432 1.00 37.28 88 THR A O 1
ATOM 681 N N . ALA A 1 89 ? 3.361 -8.871 -23.079 1.00 30.77 89 ALA A N 1
ATOM 682 C CA . ALA A 1 89 ? 2.238 -9.099 -24.001 1.00 30.77 89 ALA A CA 1
ATOM 683 C C . ALA A 1 89 ? 0.957 -9.768 -23.434 1.00 30.77 89 ALA A C 1
ATOM 685 O O . ALA A 1 89 ? 0.083 -10.170 -24.195 1.00 30.77 89 ALA A O 1
ATOM 686 N N . ALA A 1 90 ? 0.785 -9.870 -22.116 1.00 35.81 90 ALA A N 1
ATOM 687 C CA . ALA A 1 90 ? -0.469 -10.287 -21.502 1.00 35.81 90 ALA A CA 1
ATOM 688 C C . ALA A 1 90 ? -1.286 -9.048 -21.098 1.00 35.81 90 ALA A C 1
ATOM 690 O O . ALA A 1 90 ? -0.933 -8.356 -20.144 1.00 35.81 90 ALA A O 1
ATOM 691 N N . ALA A 1 91 ? -2.395 -8.808 -21.806 1.00 39.50 91 ALA A N 1
ATOM 692 C CA . ALA A 1 91 ? -3.279 -7.637 -21.709 1.00 39.50 91 ALA A CA 1
ATOM 693 C C . ALA A 1 91 ? -3.813 -7.278 -20.297 1.00 39.50 91 ALA A C 1
ATOM 695 O O . ALA A 1 91 ? -4.361 -6.191 -20.126 1.00 39.50 91 ALA A O 1
ATOM 696 N N . ASP A 1 92 ? -3.608 -8.137 -19.292 1.00 50.88 92 ASP A N 1
ATOM 697 C CA . ASP A 1 92 ? -4.094 -7.972 -17.914 1.00 50.88 92 ASP A CA 1
ATOM 698 C C . ASP A 1 92 ? -3.047 -7.439 -16.911 1.00 50.88 92 ASP A C 1
ATOM 700 O O . ASP A 1 92 ? -3.349 -7.292 -15.726 1.00 50.88 92 ASP A O 1
ATOM 704 N N . HIS A 1 93 ? -1.813 -7.141 -17.336 1.00 63.91 93 HIS A N 1
ATOM 705 C CA . HIS A 1 93 ? -0.724 -6.791 -16.411 1.00 63.91 93 HIS A CA 1
ATOM 706 C C . HIS A 1 93 ? -0.420 -5.289 -16.385 1.00 63.91 93 HIS A C 1
ATOM 708 O O . HIS A 1 93 ? -0.141 -4.663 -17.405 1.00 63.91 93 HIS A O 1
ATOM 714 N N . SER A 1 94 ? -0.444 -4.703 -15.184 1.00 79.19 94 SER A N 1
ATOM 715 C CA . SER A 1 94 ? -0.016 -3.322 -14.939 1.00 79.19 94 SER A CA 1
ATOM 716 C C . SER A 1 94 ? 1.510 -3.224 -14.849 1.00 79.19 94 SER A C 1
ATOM 718 O O . SER A 1 94 ? 2.157 -4.088 -14.255 1.00 79.19 94 SER A O 1
ATOM 720 N N . ASN A 1 95 ? 2.082 -2.133 -15.368 1.00 81.69 95 ASN A N 1
ATOM 721 C CA . ASN A 1 95 ? 3.509 -1.805 -15.225 1.00 81.69 95 ASN A CA 1
ATOM 722 C C . ASN A 1 95 ? 3.855 -1.225 -13.840 1.00 81.69 95 ASN A C 1
ATOM 724 O O . ASN A 1 95 ? 5.033 -1.023 -13.523 1.00 81.69 95 ASN A O 1
ATOM 728 N N . SER A 1 96 ? 2.838 -0.925 -13.027 1.00 91.00 96 SER A N 1
ATOM 729 C CA . SER A 1 96 ? 3.015 -0.378 -11.687 1.00 91.00 96 SER A CA 1
ATOM 730 C C . SER A 1 96 ? 3.140 -1.503 -10.656 1.00 91.00 96 SER A C 1
ATOM 732 O O . SER A 1 96 ? 2.207 -2.304 -10.545 1.00 91.00 96 SER A O 1
ATOM 734 N N . PRO A 1 97 ? 4.212 -1.553 -9.842 1.00 92.88 97 PRO A N 1
ATOM 735 C CA . PRO A 1 97 ? 4.313 -2.519 -8.745 1.00 92.88 97 PRO A CA 1
ATOM 736 C C . PRO A 1 97 ? 3.191 -2.369 -7.708 1.00 92.88 97 PRO A C 1
ATOM 738 O O . PRO A 1 97 ? 2.755 -3.359 -7.126 1.00 92.88 97 PRO A O 1
ATOM 741 N N . PHE A 1 98 ? 2.628 -1.163 -7.555 1.00 95.19 98 PHE A N 1
ATOM 742 C CA . PHE A 1 98 ? 1.482 -0.912 -6.677 1.00 95.19 98 PHE A CA 1
ATOM 743 C C . PHE A 1 98 ? 0.229 -1.733 -7.032 1.00 95.19 98 PHE A C 1
ATOM 745 O O . PHE A 1 98 ? -0.633 -1.920 -6.175 1.00 95.19 98 PHE A O 1
ATOM 752 N N . ALA A 1 99 ? 0.110 -2.233 -8.269 1.00 92.56 99 ALA A N 1
ATOM 753 C CA . ALA A 1 99 ? -1.021 -3.061 -8.690 1.00 92.56 99 ALA A CA 1
ATOM 754 C C . ALA A 1 99 ? -1.002 -4.471 -8.079 1.00 92.56 99 ALA A C 1
ATOM 756 O O . ALA A 1 99 ? -2.049 -5.107 -7.997 1.00 92.56 99 ALA A O 1
ATOM 757 N N . TYR A 1 100 ? 0.172 -4.946 -7.660 1.00 92.50 100 TYR A N 1
ATOM 758 C CA . TYR A 1 100 ? 0.386 -6.309 -7.164 1.00 92.50 100 TYR A CA 1
ATOM 759 C C . TYR A 1 100 ? 0.528 -6.373 -5.641 1.00 92.50 100 TYR A C 1
ATOM 761 O O . TYR A 1 100 ? 0.832 -7.426 -5.093 1.00 92.50 100 TYR A O 1
ATOM 769 N N . VAL A 1 101 ? 0.320 -5.249 -4.951 1.00 94.50 101 VAL A N 1
ATOM 770 C CA . VAL A 1 101 ? 0.441 -5.183 -3.495 1.00 94.50 101 VAL A CA 1
ATOM 771 C C . VAL A 1 101 ? -0.659 -6.010 -2.836 1.00 94.50 101 VAL A C 1
ATOM 773 O O . VAL A 1 101 ? -1.852 -5.816 -3.078 1.00 94.50 101 VAL A O 1
ATOM 776 N N . GLU A 1 102 ? -0.234 -6.874 -1.927 1.00 94.19 102 GLU A N 1
ATOM 777 C CA . GLU A 1 102 ? -1.071 -7.688 -1.057 1.00 94.19 102 GLU A CA 1
ATOM 778 C C . GLU A 1 102 ? -0.466 -7.750 0.354 1.00 94.19 102 GLU A C 1
ATOM 780 O O . GLU A 1 102 ? 0.617 -7.222 0.616 1.00 94.19 102 GLU A O 1
ATOM 785 N N . ASP A 1 103 ? -1.190 -8.349 1.298 1.00 94.75 103 ASP A N 1
ATOM 786 C CA . ASP A 1 103 ? -0.676 -8.595 2.647 1.00 94.75 103 ASP A CA 1
ATOM 787 C C . ASP A 1 103 ? 0.407 -9.689 2.635 1.00 94.75 103 ASP A C 1
ATOM 789 O O . ASP A 1 103 ? 0.395 -10.579 1.790 1.00 94.75 103 ASP A O 1
ATOM 793 N N . TYR A 1 104 ? 1.286 -9.701 3.638 1.00 93.25 104 TYR A N 1
ATOM 794 C CA . TYR A 1 104 ? 2.361 -10.688 3.800 1.00 93.25 104 TYR A CA 1
ATOM 795 C C . TYR A 1 104 ? 1.858 -12.143 3.831 1.00 93.25 104 TYR A C 1
ATOM 797 O O . TYR A 1 104 ? 2.587 -13.072 3.492 1.00 93.25 104 TYR A O 1
ATOM 805 N N . MET A 1 105 ? 0.605 -12.361 4.238 1.00 94.00 105 MET A N 1
ATOM 806 C CA . MET A 1 105 ? -0.030 -13.683 4.206 1.00 94.00 105 MET A CA 1
ATOM 807 C C . MET A 1 105 ? -0.493 -14.124 2.805 1.00 94.00 105 MET A C 1
ATOM 809 O O . MET A 1 105 ? -1.094 -15.192 2.703 1.00 94.00 105 MET A O 1
ATOM 813 N N . GLY A 1 106 ? -0.238 -13.331 1.757 1.00 93.31 106 GLY A N 1
ATOM 814 C CA . GLY A 1 106 ? -0.742 -13.561 0.401 1.00 93.31 106 GLY A CA 1
ATOM 815 C C . GLY A 1 106 ? -2.251 -13.342 0.322 1.00 93.31 106 GLY A C 1
ATOM 816 O O . GLY A 1 106 ? -2.977 -14.215 -0.143 1.00 93.31 106 GLY A O 1
ATOM 817 N N . THR A 1 107 ? -2.745 -12.244 0.909 1.00 96.00 107 THR A N 1
ATOM 818 C CA . THR A 1 107 ? -4.188 -11.953 0.944 1.00 96.00 107 THR A CA 1
ATOM 819 C C . THR A 1 107 ? -4.502 -10.526 0.529 1.00 96.00 107 THR A C 1
ATOM 821 O O . THR A 1 107 ? -3.830 -9.585 0.959 1.00 96.00 107 THR A O 1
ATOM 824 N N . ASN A 1 108 ? -5.597 -10.361 -0.207 1.00 96.19 108 ASN A N 1
ATOM 825 C CA . ASN A 1 108 ? -6.163 -9.076 -0.589 1.00 96.19 108 ASN A CA 1
ATOM 826 C C . ASN A 1 108 ? -7.702 -9.141 -0.568 1.00 96.19 108 ASN A C 1
ATOM 828 O O . ASN A 1 108 ? -8.339 -9.641 -1.493 1.00 96.19 108 ASN A O 1
ATOM 832 N N . MET A 1 109 ? -8.318 -8.599 0.489 1.00 94.75 109 MET A N 1
ATOM 833 C CA . MET A 1 109 ? -9.784 -8.578 0.664 1.00 94.75 109 MET A CA 1
ATOM 834 C C . MET A 1 109 ? -10.463 -7.300 0.134 1.00 94.75 109 MET A C 1
ATOM 836 O O . MET A 1 109 ? -11.627 -7.038 0.458 1.00 94.75 109 MET A O 1
ATOM 840 N N . VAL A 1 110 ? -9.736 -6.451 -0.602 1.00 92.31 110 VAL A N 1
ATOM 841 C CA . VAL A 1 110 ? -10.171 -5.076 -0.901 1.00 92.31 110 VAL A CA 1
ATOM 842 C C . VAL A 1 110 ? -10.170 -4.779 -2.396 1.00 92.31 110 VAL A C 1
ATOM 844 O O . VAL A 1 110 ? -11.177 -4.295 -2.905 1.00 92.31 110 VAL A O 1
ATOM 847 N N . THR A 1 111 ? -9.063 -5.052 -3.086 1.00 91.00 111 THR A N 1
ATOM 848 C CA . THR A 1 111 ? -8.852 -4.709 -4.505 1.00 91.00 111 THR A CA 1
ATOM 849 C C . THR A 1 111 ? -8.557 -5.927 -5.380 1.00 91.00 111 THR A C 1
ATOM 851 O O . THR A 1 111 ? -8.411 -5.777 -6.590 1.00 91.00 111 THR A O 1
ATOM 854 N N . GLY A 1 112 ? -8.474 -7.121 -4.783 1.00 88.25 112 GLY A N 1
ATOM 855 C CA . GLY A 1 112 ? -8.261 -8.379 -5.494 1.00 88.25 112 GLY A CA 1
ATOM 856 C C . GLY A 1 112 ? -9.451 -8.793 -6.366 1.00 88.25 112 GLY A C 1
ATOM 857 O O . GLY A 1 112 ? -10.558 -8.265 -6.243 1.00 88.25 112 GLY A O 1
ATOM 858 N N . THR A 1 113 ? -9.221 -9.779 -7.234 1.00 91.62 113 THR A N 1
ATOM 859 C CA . THR A 1 113 ? -10.288 -10.442 -7.999 1.00 91.62 113 THR A CA 1
ATOM 860 C C . THR A 1 113 ? -11.267 -11.154 -7.059 1.00 91.62 113 THR A C 1
ATOM 862 O O . THR A 1 113 ? -10.924 -11.473 -5.919 1.00 91.62 113 THR A O 1
ATOM 865 N N . GLU A 1 114 ? -12.492 -11.436 -7.516 1.00 92.69 114 GLU A N 1
ATOM 866 C CA . GLU A 1 114 ? -13.507 -12.103 -6.679 1.00 92.69 114 GLU A CA 1
ATOM 867 C C . GLU A 1 114 ? -13.011 -13.441 -6.098 1.00 92.69 114 GLU A C 1
ATOM 869 O O . GLU A 1 114 ? -13.282 -13.755 -4.936 1.00 92.69 114 GLU A O 1
ATOM 874 N N . GLU A 1 115 ? -12.233 -14.198 -6.877 1.00 93.06 115 GLU A N 1
ATOM 875 C CA . GLU A 1 115 ? -11.608 -15.452 -6.443 1.00 93.06 115 GLU A CA 1
ATOM 876 C C . GLU A 1 115 ? -10.581 -15.220 -5.331 1.00 93.06 115 GLU A C 1
ATOM 878 O O . GLU A 1 115 ? -10.667 -15.854 -4.277 1.00 93.06 115 GLU A O 1
ATOM 883 N N . HIS A 1 116 ? -9.679 -14.252 -5.515 1.00 93.31 116 HIS A N 1
ATOM 884 C CA . HIS A 1 116 ? -8.643 -13.923 -4.538 1.00 93.31 116 HIS A CA 1
ATOM 885 C C . HIS A 1 116 ? -9.243 -13.386 -3.226 1.00 93.31 116 HIS A C 1
ATOM 887 O O . HIS A 1 116 ? -8.791 -13.740 -2.133 1.00 93.31 116 HIS A O 1
ATOM 893 N N . VAL A 1 117 ? -10.304 -12.572 -3.299 1.00 95.38 117 VAL A N 1
ATOM 894 C CA . VAL A 1 117 ? -11.024 -12.082 -2.111 1.00 95.38 117 VAL A CA 1
ATOM 895 C C . VAL A 1 117 ? -11.656 -13.247 -1.346 1.00 95.38 117 VAL A C 1
ATOM 897 O O . VAL A 1 117 ? -11.566 -13.291 -0.117 1.00 95.38 117 VAL A O 1
ATOM 900 N N . ARG A 1 118 ? -12.270 -14.211 -2.048 1.00 96.12 118 ARG A N 1
ATOM 901 C CA . ARG A 1 118 ? -12.864 -15.402 -1.423 1.00 96.12 118 ARG A CA 1
ATOM 902 C C . ARG A 1 118 ? -11.808 -16.241 -0.700 1.00 96.12 118 ARG A C 1
ATOM 904 O O . ARG A 1 118 ? -11.999 -16.553 0.473 1.00 96.12 118 ARG A O 1
ATOM 911 N N . GLU A 1 119 ? -10.691 -16.544 -1.358 1.00 96.62 119 GLU A N 1
ATOM 912 C CA . GLU A 1 119 ? -9.578 -17.304 -0.765 1.00 96.62 119 GLU A CA 1
ATOM 913 C C . GLU A 1 119 ? -8.979 -16.587 0.453 1.00 96.62 119 GLU A C 1
ATOM 915 O O . GLU A 1 119 ? -8.752 -17.196 1.502 1.00 96.62 119 GLU A O 1
ATOM 920 N N . SER A 1 120 ? -8.820 -15.265 0.360 1.00 97.31 120 SER A N 1
ATOM 921 C CA . SER A 1 120 ? -8.340 -14.419 1.457 1.00 97.31 120 SER A CA 1
ATOM 922 C C . SER A 1 120 ? -9.259 -14.473 2.682 1.00 97.31 120 SER A C 1
ATOM 924 O O . SER A 1 120 ? -8.794 -14.628 3.815 1.00 97.31 120 SER A O 1
ATOM 926 N N . VAL A 1 121 ? -10.576 -14.370 2.474 1.00 96.88 121 VAL A N 1
ATOM 927 C CA . VAL A 1 121 ? -11.574 -14.443 3.553 1.00 96.88 121 VAL A CA 1
ATOM 928 C C . VAL A 1 121 ? -11.577 -15.824 4.208 1.00 96.88 121 VAL A C 1
ATOM 930 O O . VAL A 1 121 ? -11.645 -15.916 5.437 1.00 96.88 121 VAL A O 1
ATOM 933 N N . GLU A 1 122 ? -11.476 -16.900 3.426 1.00 96.81 122 GLU A N 1
ATOM 934 C CA . GLU A 1 122 ? -11.415 -18.272 3.945 1.00 96.81 122 GLU A CA 1
ATOM 935 C C . GLU A 1 122 ? -10.161 -18.507 4.799 1.00 96.81 122 GLU A C 1
ATOM 937 O O . GLU A 1 122 ? -10.259 -19.042 5.912 1.00 96.81 122 GLU A O 1
ATOM 942 N N . LEU A 1 123 ? -9.000 -18.038 4.332 1.00 97.75 123 LEU A N 1
ATOM 943 C CA . LEU A 1 123 ? -7.732 -18.125 5.053 1.00 97.75 123 LEU A CA 1
ATOM 944 C C . LEU A 1 123 ? -7.794 -17.376 6.391 1.00 97.75 123 LEU A C 1
ATOM 946 O O . LEU A 1 123 ? -7.494 -17.957 7.444 1.00 97.75 123 LEU A O 1
ATOM 950 N N . TRP A 1 124 ? -8.249 -16.120 6.384 1.00 98.00 124 TRP A N 1
ATOM 951 C CA . TRP A 1 124 ? -8.387 -15.330 7.610 1.00 98.00 124 TRP A CA 1
ATOM 952 C C . TRP A 1 124 ? -9.431 -15.914 8.564 1.00 98.00 124 TRP A C 1
ATOM 954 O O . TRP A 1 124 ? -9.187 -15.989 9.771 1.00 98.00 124 TRP A O 1
ATOM 964 N N . SER A 1 125 ? -10.563 -16.391 8.046 1.00 97.75 125 SER A N 1
ATOM 965 C CA . SER A 1 125 ? -11.607 -17.044 8.842 1.00 97.75 125 SER A CA 1
ATOM 966 C C . SER A 1 125 ? -11.063 -18.273 9.581 1.00 97.75 125 SER A C 1
ATOM 968 O O . SER A 1 125 ? -11.208 -18.377 10.803 1.00 97.75 125 SER A O 1
ATOM 970 N N . SER A 1 126 ? -10.339 -19.153 8.879 1.00 97.44 126 SER A N 1
ATOM 971 C CA . SER A 1 126 ? -9.697 -20.343 9.460 1.00 97.44 126 SER A CA 1
ATOM 972 C C . SER A 1 126 ? -8.655 -19.987 10.531 1.00 97.44 126 SER A C 1
ATOM 974 O O . SER A 1 126 ? -8.621 -20.579 11.624 1.00 97.44 126 SER A O 1
ATOM 976 N N . PHE A 1 127 ? -7.836 -18.961 10.266 1.00 97.81 127 PHE A N 1
ATOM 977 C CA . PHE A 1 127 ? -6.862 -18.447 11.226 1.00 97.81 127 PHE A CA 1
ATOM 978 C C . PHE A 1 127 ? -7.541 -17.935 12.505 1.00 97.81 127 PHE A C 1
ATOM 980 O O . PHE A 1 127 ? -7.165 -18.332 13.618 1.00 97.81 127 PHE A O 1
ATOM 987 N N . PHE A 1 128 ? -8.556 -17.075 12.374 1.00 98.06 128 PHE A N 1
ATOM 988 C CA . PHE A 1 128 ? -9.237 -16.486 13.523 1.00 98.06 128 PHE A CA 1
ATOM 989 C C . PHE A 1 128 ? -10.082 -17.505 14.291 1.00 98.06 128 PHE A C 1
ATOM 991 O O . PHE A 1 128 ? -10.049 -17.480 15.525 1.00 98.06 128 PHE A O 1
ATOM 998 N N . GLU A 1 129 ? -10.758 -18.445 13.622 1.00 96.12 129 GLU A N 1
ATOM 999 C CA . GLU A 1 129 ? -11.466 -19.540 14.299 1.00 96.12 129 GLU A CA 1
ATOM 1000 C C . GLU A 1 129 ? -10.490 -20.324 15.189 1.00 96.12 129 GLU A C 1
ATOM 1002 O O . GLU A 1 129 ? -10.719 -20.484 16.393 1.00 96.12 129 GLU A O 1
ATOM 1007 N N . THR A 1 130 ? -9.338 -20.718 14.641 1.00 94.56 130 THR A N 1
ATOM 1008 C CA . THR A 1 130 ? -8.298 -21.438 15.389 1.00 94.56 130 THR A CA 1
ATOM 1009 C C . THR A 1 130 ? -7.754 -20.609 16.557 1.00 94.56 130 THR A C 1
ATOM 1011 O O . THR A 1 130 ? -7.615 -21.115 17.679 1.00 94.56 130 THR A O 1
ATOM 1014 N N . LYS A 1 131 ? -7.466 -19.320 16.332 1.00 95.56 131 LYS A N 1
ATOM 1015 C CA . LYS A 1 131 ? -6.964 -18.387 17.354 1.00 95.56 131 LYS A CA 1
ATOM 1016 C C . LYS A 1 131 ? -7.940 -18.248 18.521 1.00 95.56 131 LYS A C 1
ATOM 1018 O O . LYS A 1 131 ? -7.526 -18.341 19.682 1.00 95.56 131 LYS A O 1
ATOM 1023 N N . TYR A 1 132 ? -9.223 -18.032 18.242 1.00 95.94 132 TYR A N 1
ATOM 1024 C CA . TYR A 1 132 ? -10.222 -17.805 19.283 1.00 95.94 132 TYR A CA 1
ATOM 1025 C C . TYR A 1 132 ? -10.653 -19.096 19.980 1.00 95.94 132 TYR A C 1
ATOM 1027 O O . TYR A 1 132 ? -10.825 -19.068 21.199 1.00 95.94 132 TYR A O 1
ATOM 1035 N N . LEU A 1 133 ? -10.702 -20.242 19.289 1.00 94.00 133 LEU A N 1
ATOM 1036 C CA . LEU A 1 133 ? -10.877 -21.550 19.937 1.00 94.00 133 LEU A CA 1
ATOM 1037 C C . LEU A 1 133 ? -9.769 -21.818 20.962 1.00 94.00 133 LEU A C 1
ATOM 1039 O O . LEU A 1 133 ? -10.056 -22.153 22.112 1.00 94.00 133 LEU A O 1
ATOM 1043 N N . ARG A 1 134 ? -8.500 -21.591 20.595 1.00 91.25 134 ARG A N 1
ATOM 1044 C CA . ARG A 1 134 ? -7.366 -21.740 21.526 1.00 91.25 134 ARG A CA 1
ATOM 1045 C C . ARG A 1 134 ? -7.482 -20.806 22.733 1.00 91.25 134 ARG A C 1
ATOM 1047 O O . ARG A 1 134 ? -7.257 -21.244 23.860 1.00 91.25 134 ARG A O 1
ATOM 1054 N N . ARG A 1 135 ? -7.867 -19.540 22.533 1.00 92.19 135 ARG A N 1
ATOM 1055 C CA . ARG A 1 135 ? -8.088 -18.593 23.645 1.00 92.19 135 ARG A CA 1
ATOM 1056 C C . ARG A 1 135 ? -9.219 -19.034 24.568 1.00 92.19 135 ARG A C 1
ATOM 1058 O O . ARG A 1 135 ? -9.059 -18.958 25.784 1.00 92.19 135 ARG A O 1
ATOM 1065 N N . MET A 1 136 ? -10.323 -19.528 24.010 1.00 93.19 136 MET A N 1
ATOM 1066 C CA . MET A 1 136 ? -11.447 -20.029 24.799 1.00 93.19 136 MET A CA 1
ATOM 1067 C C . MET A 1 136 ? -11.047 -21.225 25.666 1.00 93.19 136 MET A C 1
ATOM 1069 O O . MET A 1 136 ? -11.402 -21.257 26.845 1.00 93.19 136 MET A O 1
ATOM 1073 N N . ARG A 1 137 ? -10.234 -22.150 25.135 1.00 91.06 137 ARG A N 1
ATOM 1074 C CA . ARG A 1 137 ? -9.620 -23.233 25.925 1.00 91.06 137 ARG A CA 1
ATOM 1075 C C . ARG A 1 137 ? -8.782 -22.663 27.067 1.00 91.06 137 ARG A C 1
ATOM 1077 O O . ARG A 1 137 ? -9.046 -22.943 28.226 1.00 91.06 137 ARG A O 1
ATOM 1084 N N . GLN A 1 138 ? -7.849 -21.757 26.778 1.00 89.00 138 GLN A N 1
ATOM 1085 C CA . GLN A 1 138 ? -6.982 -21.130 27.790 1.00 89.00 138 GLN A CA 1
ATOM 1086 C C . GLN A 1 138 ? -7.722 -20.318 28.866 1.00 89.00 138 GLN A C 1
ATOM 1088 O O . GLN A 1 138 ? -7.133 -19.952 29.887 1.00 89.00 138 GLN A O 1
ATOM 1093 N N . SER A 1 139 ? -8.981 -19.954 28.650 1.00 90.38 139 SER A N 1
ATOM 1094 C CA . SER A 1 139 ? -9.794 -19.292 29.668 1.00 90.38 139 SER A CA 1
ATOM 1095 C C . SER A 1 139 ? -10.354 -20.282 30.697 1.00 90.38 139 SER A C 1
ATOM 1097 O O . SER A 1 139 ? -10.644 -19.869 31.814 1.00 90.38 139 SER A O 1
ATOM 1099 N N . ARG A 1 140 ? -10.406 -21.583 30.395 1.00 90.06 140 ARG A N 1
ATOM 1100 C CA . ARG A 1 140 ? -10.928 -22.630 31.286 1.00 90.06 140 ARG A CA 1
ATOM 1101 C C . ARG A 1 140 ? -9.856 -23.208 32.205 1.00 90.06 140 ARG A C 1
ATOM 1103 O O . ARG A 1 140 ? -8.683 -23.291 31.837 1.00 90.06 140 ARG A O 1
ATOM 1110 N N . ARG A 1 141 ? -10.257 -23.640 33.407 1.00 87.38 141 ARG A N 1
ATOM 1111 C CA . ARG A 1 141 ? -9.332 -24.193 34.412 1.00 87.38 141 ARG A CA 1
ATOM 1112 C C . ARG A 1 141 ? -8.657 -25.484 33.956 1.00 87.38 141 ARG A C 1
ATOM 1114 O O . ARG A 1 141 ? -7.451 -25.594 34.144 1.00 87.38 141 ARG A O 1
ATOM 1121 N N . THR A 1 142 ? -9.400 -26.403 33.336 1.00 84.50 142 THR A N 1
ATOM 1122 C CA . THR A 1 142 ? -8.900 -27.703 32.849 1.00 84.50 142 THR A CA 1
ATOM 1123 C C . THR A 1 142 ? -7.718 -27.506 31.907 1.00 84.50 142 THR A C 1
ATOM 1125 O O . THR A 1 142 ? -6.592 -27.889 32.203 1.00 84.50 142 THR A O 1
ATOM 1128 N N . SER A 1 143 ? -7.955 -26.769 30.825 1.00 83.19 143 SER A N 1
ATOM 1129 C CA . SER A 1 143 ? -6.945 -26.394 29.841 1.00 83.19 143 SER A CA 1
ATOM 1130 C C . SER A 1 143 ? -5.741 -25.660 30.458 1.00 83.19 143 SER A C 1
ATOM 1132 O O . SER A 1 143 ? -4.597 -25.962 30.128 1.00 83.19 143 SER A O 1
ATOM 1134 N N . ARG A 1 144 ? -5.950 -24.721 31.394 1.00 80.69 144 ARG A N 1
ATOM 1135 C CA . ARG A 1 144 ? -4.846 -23.977 32.040 1.00 80.69 144 ARG A CA 1
ATOM 1136 C C . ARG A 1 144 ? -3.846 -24.867 32.779 1.00 80.69 144 ARG A C 1
ATOM 1138 O O . ARG A 1 144 ? -2.679 -24.497 32.839 1.00 80.69 144 ARG A O 1
ATOM 1145 N N . GLN A 1 145 ? -4.267 -26.017 33.306 1.00 82.06 145 GLN A N 1
ATOM 1146 C CA . GLN A 1 145 ? -3.371 -26.944 34.011 1.00 82.06 145 GLN A CA 1
ATOM 1147 C C . GLN A 1 145 ? -2.323 -27.584 33.091 1.00 82.06 145 GLN A C 1
ATOM 1149 O O . GLN A 1 145 ? -1.293 -28.039 33.576 1.00 82.06 145 GLN A O 1
ATOM 1154 N N . TYR A 1 146 ? -2.556 -27.594 31.776 1.00 79.06 146 TYR A N 1
ATOM 1155 C CA . TYR A 1 146 ? -1.637 -28.167 30.791 1.00 79.06 146 TYR A CA 1
ATOM 1156 C C . TYR A 1 146 ? -0.642 -27.145 30.211 1.00 79.06 146 TYR A C 1
ATOM 1158 O O . TYR A 1 146 ? 0.256 -27.518 29.459 1.00 79.06 146 TYR A O 1
ATOM 1166 N N . VAL A 1 147 ? -0.775 -25.851 30.530 1.00 82.25 147 VAL A N 1
ATOM 1167 C CA . VAL A 1 147 ? 0.118 -24.799 30.016 1.00 82.25 147 VAL A CA 1
ATOM 1168 C C . VAL A 1 147 ? 1.414 -24.770 30.833 1.00 82.25 147 VAL A C 1
ATOM 1170 O O . VAL A 1 147 ? 1.379 -24.563 32.041 1.00 82.25 147 VAL A O 1
ATOM 1173 N N . GLY A 1 148 ? 2.565 -24.942 30.174 1.00 79.81 148 GLY A N 1
ATOM 1174 C CA . GLY A 1 148 ? 3.882 -24.893 30.828 1.00 79.81 148 GLY A CA 1
ATOM 1175 C C . GLY A 1 148 ? 4.268 -26.167 31.592 1.00 79.81 148 GLY A C 1
ATOM 1176 O O . GLY A 1 148 ? 5.168 -26.124 32.426 1.00 79.81 148 GLY A O 1
ATOM 1177 N N . VAL A 1 149 ? 3.605 -27.297 31.317 1.00 77.06 149 VAL A N 1
ATOM 1178 C CA . VAL A 1 149 ? 3.869 -28.591 31.965 1.00 77.06 149 VAL A CA 1
ATOM 1179 C C . VAL A 1 149 ? 4.512 -29.564 30.972 1.00 77.06 149 VAL A C 1
ATOM 1181 O O . VAL A 1 149 ? 3.967 -29.817 29.903 1.00 77.06 149 VAL A O 1
ATOM 1184 N N . LEU A 1 150 ? 5.657 -30.153 31.341 1.00 65.25 150 LEU A N 1
ATOM 1185 C CA . LEU A 1 150 ? 6.392 -31.127 30.510 1.00 65.25 150 LEU A CA 1
ATOM 1186 C C . LEU A 1 150 ? 5.629 -32.454 30.309 1.00 65.25 150 LEU A C 1
ATOM 1188 O O . LEU A 1 150 ? 5.846 -33.155 29.327 1.00 65.25 150 LEU A O 1
ATOM 1192 N N . LYS A 1 151 ? 4.709 -32.791 31.223 1.00 61.06 151 LYS A N 1
ATOM 1193 C CA . LYS A 1 151 ? 3.782 -33.933 31.132 1.00 61.06 151 LYS A CA 1
ATOM 1194 C C . LYS A 1 151 ? 2.468 -33.543 30.429 1.00 61.06 151 LYS A C 1
ATOM 1196 O O . LYS A 1 151 ? 1.393 -33.647 31.015 1.00 61.06 151 LYS A O 1
ATOM 1201 N N . ALA A 1 152 ? 2.518 -33.102 29.176 1.00 53.06 152 ALA A N 1
ATOM 1202 C CA . ALA A 1 152 ? 1.312 -33.038 28.345 1.00 53.06 152 ALA A CA 1
ATOM 1203 C C . ALA A 1 152 ? 1.024 -34.448 27.776 1.00 53.06 152 ALA A C 1
ATOM 1205 O O . ALA A 1 152 ? 1.530 -34.818 26.724 1.00 53.06 152 ALA A O 1
ATOM 1206 N N . SER A 1 153 ? 0.282 -35.246 28.559 1.00 51.91 153 SER A N 1
ATOM 1207 C CA . SER A 1 153 ? -0.273 -36.590 28.275 1.00 51.91 153 SER A CA 1
ATOM 1208 C C . SER A 1 153 ? 0.690 -37.676 27.750 1.00 51.91 153 SER A C 1
ATOM 1210 O O . SER A 1 153 ? 0.875 -37.813 26.544 1.00 51.91 153 SER A O 1
ATOM 1212 N N . SER A 1 154 ? 1.208 -38.540 28.640 1.00 41.91 154 SER A N 1
ATOM 1213 C CA . SER A 1 154 ? 1.928 -39.773 28.250 1.00 41.91 154 SER A CA 1
ATOM 1214 C C . SER A 1 154 ? 1.335 -41.085 28.787 1.00 41.91 154 SER A C 1
ATOM 1216 O O . SER A 1 154 ? 2.012 -42.103 28.705 1.00 41.91 154 SER A O 1
ATOM 1218 N N . GLU A 1 155 ? 0.122 -41.110 29.349 1.00 48.09 155 GLU A N 1
ATOM 1219 C CA . GLU A 1 155 ? -0.415 -42.363 29.929 1.00 48.09 155 GLU A CA 1
ATOM 1220 C C . GLU A 1 155 ? -1.595 -42.976 29.165 1.00 48.09 155 GLU A C 1
ATOM 1222 O O . GLU A 1 155 ? -1.807 -44.176 29.275 1.00 48.09 155 GLU A O 1
ATOM 1227 N N . ASN A 1 156 ? -2.282 -42.233 28.289 1.00 40.81 156 ASN A N 1
ATOM 1228 C CA . ASN A 1 156 ? -3.393 -42.768 27.492 1.00 40.81 156 ASN A CA 1
ATOM 1229 C C . ASN A 1 156 ? -3.239 -42.422 26.006 1.00 40.81 156 ASN A C 1
ATOM 1231 O O . ASN A 1 156 ? -3.943 -41.540 25.541 1.00 40.81 156 ASN A O 1
ATOM 1235 N N . GLY A 1 157 ? -2.313 -43.081 25.296 1.00 41.06 157 GLY A N 1
ATOM 1236 C CA . GLY A 1 157 ? -2.347 -43.443 23.858 1.00 41.06 157 GLY A CA 1
ATOM 1237 C C . GLY A 1 157 ? -2.837 -42.483 22.749 1.00 41.06 157 GLY A C 1
ATOM 1238 O O . GLY A 1 157 ? -2.811 -42.880 21.589 1.00 41.06 157 GLY A O 1
ATOM 1239 N N . ALA A 1 158 ? -3.267 -41.257 23.029 1.00 41.00 158 ALA A N 1
ATOM 1240 C CA . ALA A 1 158 ? -3.695 -40.265 22.058 1.00 41.00 158 ALA A CA 1
ATOM 1241 C C . ALA A 1 158 ? -2.548 -39.269 21.878 1.00 41.00 158 ALA A C 1
ATOM 1243 O O . ALA A 1 158 ? -2.146 -38.593 22.821 1.00 41.00 158 ALA A O 1
ATOM 1244 N N . SER A 1 159 ? -1.994 -39.252 20.667 1.00 40.25 159 SER A N 1
ATOM 1245 C CA . SER A 1 159 ? -0.908 -38.395 20.179 1.00 40.25 159 SER A CA 1
ATOM 1246 C C . SER A 1 159 ? -0.702 -37.088 20.966 1.00 40.25 159 SER A C 1
ATOM 1248 O O . SER A 1 159 ? -1.593 -36.235 21.022 1.00 40.25 159 SER A O 1
ATOM 1250 N N . SER A 1 160 ? 0.511 -36.915 21.491 1.00 44.25 160 SER A N 1
ATOM 1251 C CA . SER A 1 160 ? 1.024 -35.814 22.317 1.00 44.25 160 SER A CA 1
ATOM 1252 C C . SER A 1 160 ? 1.109 -34.441 21.614 1.00 44.25 160 SER A C 1
ATOM 1254 O O . SER A 1 160 ? 2.133 -33.765 21.685 1.00 44.25 160 SER A O 1
ATOM 1256 N N . GLY A 1 161 ? 0.057 -34.006 20.916 1.00 52.56 161 GLY A N 1
ATOM 1257 C CA . GLY A 1 161 ? 0.042 -32.734 20.177 1.00 52.56 161 GLY A CA 1
ATOM 1258 C C . GLY A 1 161 ? -1.308 -32.011 20.099 1.00 52.56 161 GLY A C 1
ATOM 1259 O O . GLY A 1 161 ? -1.350 -30.849 19.696 1.00 52.56 161 GLY A O 1
ATOM 1260 N N . LEU A 1 162 ? -2.418 -32.643 20.497 1.00 60.12 162 LEU A N 1
ATOM 1261 C CA . LEU A 1 162 ? -3.761 -32.068 20.365 1.00 60.12 162 LEU A CA 1
ATOM 1262 C C . LEU A 1 162 ? -4.276 -31.553 21.717 1.00 60.12 162 LEU A C 1
ATOM 1264 O O . LEU A 1 162 ? -4.801 -32.303 22.532 1.00 60.12 162 LEU A O 1
ATOM 1268 N N . PHE A 1 163 ? -4.139 -30.244 21.943 1.00 72.50 163 PHE A N 1
ATOM 1269 C CA . PHE A 1 163 ? -4.683 -29.538 23.110 1.00 72.50 163 PHE A CA 1
ATOM 1270 C C . PHE A 1 163 ? -6.213 -29.397 22.984 1.00 72.50 163 PHE A C 1
ATOM 1272 O O . PHE A 1 163 ? -6.716 -28.368 22.511 1.00 72.50 163 PHE A O 1
ATOM 1279 N N . LEU A 1 164 ? -6.934 -30.467 23.325 1.00 80.12 164 LEU A N 1
ATOM 1280 C CA . LEU A 1 164 ? -8.398 -30.551 23.319 1.00 80.12 164 LEU A CA 1
ATOM 1281 C C . LEU A 1 164 ? -8.967 -30.350 24.728 1.00 80.12 164 LEU A C 1
ATOM 1283 O O . LEU A 1 164 ? -8.344 -30.717 25.720 1.00 80.12 164 LEU A O 1
ATOM 1287 N N . ASP A 1 165 ? -10.160 -29.769 24.794 1.00 87.50 165 ASP A N 1
ATOM 1288 C CA . ASP A 1 165 ? -10.901 -29.468 26.022 1.00 87.50 165 ASP A CA 1
ATOM 1289 C C . ASP A 1 165 ? -12.282 -30.142 25.981 1.00 87.50 165 ASP A C 1
ATOM 1291 O O . ASP A 1 165 ? -12.776 -30.490 24.906 1.00 87.50 165 ASP A O 1
ATOM 1295 N N . GLU A 1 166 ? -12.946 -30.312 27.127 1.00 88.44 166 GLU A N 1
ATOM 1296 C CA . GLU A 1 166 ? -14.211 -31.056 27.210 1.00 88.44 166 GLU A CA 1
ATOM 1297 C C . GLU A 1 166 ? -15.307 -30.541 26.258 1.00 88.44 166 GLU A C 1
ATOM 1299 O O . GLU A 1 166 ? -16.046 -31.340 25.683 1.00 88.44 166 GLU A O 1
ATOM 1304 N N . ALA A 1 167 ? -15.391 -29.230 26.014 1.00 90.06 167 ALA A N 1
ATOM 1305 C CA . ALA A 1 167 ? -16.381 -28.649 25.100 1.00 90.06 167 ALA A CA 1
ATOM 1306 C C . ALA A 1 167 ? -15.960 -28.664 23.616 1.00 90.06 167 ALA A C 1
ATOM 1308 O O . ALA A 1 167 ? -16.672 -28.120 22.778 1.00 90.06 167 ALA A O 1
ATOM 1309 N N . ASP A 1 168 ? -14.836 -29.295 23.259 1.00 90.62 168 ASP A N 1
ATOM 1310 C CA . ASP A 1 168 ? -14.529 -29.630 21.859 1.00 90.62 168 ASP A CA 1
ATOM 1311 C C . ASP A 1 168 ? -15.186 -30.950 21.417 1.00 90.62 168 ASP A C 1
ATOM 1313 O O . ASP A 1 168 ? -15.268 -31.216 20.217 1.00 90.62 168 ASP A O 1
ATOM 1317 N N . SER A 1 169 ? -15.682 -31.761 22.360 1.00 90.12 169 SER A N 1
ATOM 1318 C CA . SER A 1 169 ? -16.404 -32.999 22.060 1.00 90.12 169 SER A CA 1
ATOM 1319 C C . SER A 1 169 ? -17.907 -32.730 21.889 1.00 90.12 169 SER A C 1
ATOM 1321 O O . SER A 1 169 ? -18.539 -32.221 22.819 1.00 90.12 169 SER A O 1
ATOM 1323 N N . PRO A 1 170 ? -18.523 -33.112 20.751 1.00 92.31 170 PRO A N 1
ATOM 1324 C CA . PRO A 1 170 ? -19.954 -32.903 20.511 1.00 92.31 170 PRO A CA 1
ATOM 1325 C C . PRO A 1 170 ? -20.852 -33.693 21.474 1.00 92.31 170 PRO A C 1
ATOM 1327 O O . PRO A 1 170 ? -22.003 -33.321 21.682 1.00 92.31 170 PRO A O 1
ATOM 1330 N N . ASN A 1 171 ? -20.321 -34.751 22.095 1.00 92.88 171 ASN A N 1
ATOM 1331 C CA . ASN A 1 171 ? -21.057 -35.607 23.028 1.00 92.88 171 ASN A CA 1
ATOM 1332 C C . ASN A 1 171 ? -21.099 -35.050 24.461 1.00 92.88 171 ASN A C 1
ATOM 1334 O O . ASN A 1 171 ? -21.805 -35.595 25.314 1.00 92.88 171 ASN A O 1
ATOM 1338 N N . THR A 1 172 ? -20.342 -33.991 24.757 1.00 93.56 172 THR A N 1
ATOM 1339 C CA . THR A 1 172 ? -20.310 -33.388 26.091 1.00 93.56 172 THR A CA 1
ATOM 1340 C C . THR A 1 172 ? -21.640 -32.698 26.385 1.00 93.56 172 THR A C 1
ATOM 1342 O O . THR A 1 172 ? -22.070 -31.810 25.654 1.00 93.56 172 THR A O 1
ATOM 1345 N N . LYS A 1 173 ? -22.296 -33.094 27.479 1.00 95.00 173 LYS A N 1
ATOM 1346 C CA . LYS A 1 173 ? -23.494 -32.424 28.013 1.00 95.00 173 LYS A CA 1
ATOM 1347 C C . LYS A 1 173 ? -23.092 -31.257 28.918 1.00 95.00 173 LYS A C 1
ATOM 1349 O O . LYS A 1 173 ? -21.977 -31.245 29.430 1.00 95.00 173 LYS A O 1
ATOM 1354 N N . TRP A 1 174 ? -24.007 -30.319 29.184 1.00 94.69 174 TRP A N 1
ATOM 1355 C CA . TRP A 1 174 ? -23.758 -29.179 30.085 1.00 94.69 174 TRP A CA 1
ATOM 1356 C C . TRP A 1 174 ? -23.225 -29.606 31.458 1.00 94.69 174 TRP A C 1
ATOM 1358 O O . TRP A 1 174 ? -22.251 -29.041 31.938 1.00 94.69 174 TRP A O 1
ATOM 1368 N N . GLU A 1 175 ? -23.761 -30.678 32.040 1.00 92.12 175 GLU A N 1
ATOM 1369 C CA . GLU A 1 175 ? -23.273 -31.244 33.306 1.00 92.12 175 GLU A CA 1
ATOM 1370 C C . GLU A 1 175 ? -21.814 -31.722 33.265 1.00 92.12 175 GLU A C 1
ATOM 1372 O O . GLU A 1 175 ? -21.209 -31.888 34.319 1.00 92.12 175 GLU A O 1
ATOM 1377 N N . GLY A 1 176 ? -21.248 -31.987 32.085 1.00 90.75 176 GLY A N 1
ATOM 1378 C CA . GLY A 1 176 ? -19.849 -32.376 31.887 1.00 90.75 176 GLY A CA 1
ATOM 1379 C C . GLY A 1 176 ? -18.901 -31.197 31.647 1.00 90.75 176 GLY A C 1
ATOM 1380 O O . GLY A 1 176 ? -17.692 -31.400 31.629 1.00 90.75 176 GLY A O 1
ATOM 1381 N N . ASP A 1 177 ? -19.426 -29.982 31.474 1.00 94.25 177 ASP A N 1
ATOM 1382 C CA . ASP A 1 177 ? -18.650 -28.782 31.167 1.00 94.25 177 ASP A CA 1
ATOM 1383 C C . ASP A 1 177 ? -18.139 -28.093 32.442 1.00 94.25 177 ASP A C 1
ATOM 1385 O O . ASP A 1 177 ? -18.922 -27.700 33.308 1.00 94.25 177 ASP A O 1
ATOM 1389 N N . THR A 1 178 ? -16.820 -27.921 32.574 1.00 92.00 178 THR A N 1
ATOM 1390 C CA . THR A 1 178 ? -16.220 -27.368 33.803 1.00 92.00 178 THR A CA 1
ATOM 1391 C C . THR A 1 178 ? -16.607 -25.911 34.037 1.00 92.00 178 THR A C 1
ATOM 1393 O O . THR A 1 178 ? -16.894 -25.529 35.169 1.00 92.00 178 THR A O 1
ATOM 1396 N N . PHE A 1 179 ? -16.664 -25.103 32.974 1.00 92.44 179 PHE A N 1
ATOM 1397 C CA . PHE A 1 179 ? -17.067 -23.702 33.085 1.00 92.44 179 PHE A CA 1
ATOM 1398 C C . PHE A 1 179 ? -18.522 -23.596 33.553 1.00 92.44 179 PHE A C 1
ATOM 1400 O O . PHE A 1 179 ? -18.801 -22.899 34.525 1.00 92.44 179 PHE A O 1
ATOM 1407 N N . PHE A 1 180 ? -19.437 -24.354 32.947 1.00 94.94 180 PHE A N 1
ATOM 1408 C CA . PHE A 1 180 ? -20.830 -24.390 33.382 1.00 94.94 180 PHE A CA 1
ATOM 1409 C C . PHE A 1 180 ? -20.978 -24.863 34.830 1.00 94.94 180 PHE A C 1
ATOM 1411 O O . PHE A 1 180 ? -21.738 -24.256 35.577 1.00 94.94 180 PHE A O 1
ATOM 1418 N N . ARG A 1 181 ? -20.228 -25.886 35.263 1.00 94.25 181 ARG A N 1
ATOM 1419 C CA . ARG A 1 181 ? -20.239 -26.351 36.663 1.00 94.25 181 ARG A CA 1
ATOM 1420 C C . ARG A 1 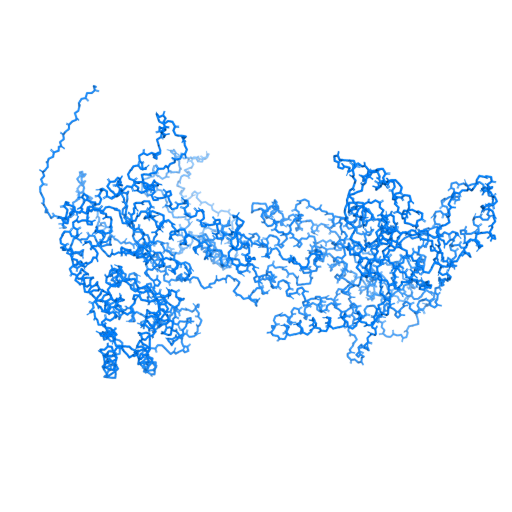181 ? -19.870 -25.251 37.653 1.00 94.25 181 ARG A C 1
ATOM 1422 O O . ARG A 1 181 ? -20.508 -25.142 38.697 1.00 94.25 181 ARG A O 1
ATOM 1429 N N . GLU A 1 182 ? -18.857 -24.443 37.342 1.00 92.31 182 GLU A N 1
ATOM 1430 C CA . GLU A 1 182 ? -18.476 -23.308 38.188 1.00 92.31 182 GLU A CA 1
ATOM 1431 C C . GLU A 1 182 ? -19.622 -22.304 38.307 1.00 92.31 182 GLU A C 1
ATOM 1433 O O . GLU A 1 182 ? -19.956 -21.874 39.411 1.00 92.31 182 GLU A O 1
ATOM 1438 N N . VAL A 1 183 ? -20.264 -21.964 37.188 1.00 93.38 183 VAL A N 1
ATOM 1439 C CA . VAL A 1 183 ? -21.327 -20.958 37.201 1.00 93.38 183 VAL A CA 1
ATOM 1440 C C . VAL A 1 183 ? -22.633 -21.492 37.801 1.00 93.38 183 VAL A C 1
ATOM 1442 O O . VAL A 1 183 ? -23.300 -20.767 38.535 1.00 93.38 183 VAL A O 1
ATOM 1445 N N . ALA A 1 184 ? -22.958 -22.769 37.592 1.00 94.94 184 ALA A N 1
ATOM 1446 C CA . ALA A 1 184 ? -24.075 -23.443 38.252 1.00 94.94 184 ALA A CA 1
ATOM 1447 C C . ALA A 1 184 ? -23.871 -23.518 39.777 1.00 94.94 184 ALA A C 1
ATOM 1449 O O . ALA A 1 184 ? -24.796 -23.276 40.546 1.00 94.94 184 ALA A O 1
ATOM 1450 N N . TYR A 1 185 ? -22.641 -23.764 40.243 1.00 95.31 185 TYR A N 1
ATOM 1451 C CA . TYR A 1 185 ? -22.322 -23.698 41.672 1.00 95.31 185 TYR A CA 1
ATOM 1452 C C . TYR A 1 185 ? -22.535 -22.287 42.248 1.00 95.31 185 TYR A C 1
ATOM 1454 O O . TYR A 1 185 ? -23.084 -22.133 43.342 1.00 95.31 185 TYR A O 1
ATOM 1462 N N . LEU A 1 186 ? -22.131 -21.244 41.514 1.00 95.31 186 LEU A N 1
ATOM 1463 C CA . LEU A 1 186 ? -22.346 -19.856 41.931 1.00 95.31 186 LEU A CA 1
ATOM 1464 C C . LEU A 1 186 ? -23.832 -19.472 41.931 1.00 95.31 186 LEU A C 1
ATOM 1466 O O . LEU A 1 186 ? -24.269 -18.784 42.857 1.00 95.31 186 LEU A O 1
ATOM 1470 N N . SER A 1 187 ? -24.621 -19.943 40.960 1.00 94.44 187 SER A N 1
ATOM 1471 C CA . SER A 1 187 ? -26.065 -19.687 40.926 1.00 94.44 187 SER A CA 1
ATOM 1472 C C . SER A 1 187 ? -26.784 -20.349 42.103 1.00 94.44 187 SER A C 1
ATOM 1474 O O . SER A 1 187 ? -27.612 -19.713 42.750 1.00 94.44 187 SER A O 1
ATOM 1476 N N . GLU A 1 188 ? -26.434 -21.589 42.456 1.00 94.81 188 GLU A N 1
ATOM 1477 C CA . GLU A 1 188 ? -27.010 -22.260 43.626 1.00 94.81 188 GLU A CA 1
ATOM 1478 C C . GLU A 1 188 ? -26.633 -21.549 44.931 1.00 94.81 188 GLU A C 1
ATOM 1480 O O . GLU A 1 188 ? -27.470 -21.354 45.817 1.00 94.81 188 GLU A O 1
ATOM 1485 N N . ARG A 1 189 ? -25.369 -21.125 45.051 1.00 95.44 189 ARG A N 1
ATOM 1486 C CA . ARG A 1 189 ? -24.852 -20.500 46.271 1.00 95.44 189 ARG A CA 1
ATOM 1487 C C . ARG A 1 189 ? -25.417 -19.102 46.509 1.00 95.44 189 ARG A C 1
ATOM 1489 O O . ARG A 1 189 ? -25.799 -18.813 47.647 1.00 95.44 189 ARG A O 1
ATOM 1496 N N . HIS A 1 190 ? -25.444 -18.258 45.478 1.00 93.94 190 HIS A N 1
ATOM 1497 C CA . HIS A 1 190 ? -25.786 -16.837 45.591 1.00 93.94 190 HIS A CA 1
ATOM 1498 C C . HIS A 1 190 ? -27.224 -16.549 45.151 1.00 93.94 190 HIS A C 1
ATOM 1500 O O . HIS A 1 190 ? -27.987 -16.009 45.944 1.00 93.94 190 HIS A O 1
ATOM 1506 N N . LEU A 1 191 ? -27.633 -17.000 43.958 1.00 91.50 191 LEU A N 1
ATOM 1507 C CA . LEU A 1 191 ? -28.983 -16.764 43.415 1.00 91.50 191 LEU A CA 1
ATOM 1508 C C . LEU A 1 191 ? -30.056 -17.695 44.000 1.00 91.50 191 LEU A C 1
ATOM 1510 O O . LEU A 1 191 ? -31.240 -17.453 43.804 1.00 91.50 191 LEU A O 1
ATOM 1514 N N . LYS A 1 192 ? -29.658 -18.766 44.702 1.00 93.12 192 LYS A N 1
ATOM 1515 C CA . LYS A 1 192 ? -30.550 -19.802 45.262 1.00 93.12 192 LYS A CA 1
ATOM 1516 C C . LYS A 1 192 ? -31.370 -20.556 44.206 1.00 93.12 192 LYS A C 1
ATOM 1518 O O . LYS A 1 192 ? -32.425 -21.104 44.518 1.00 93.12 192 LYS A O 1
ATOM 1523 N N . VAL A 1 193 ? -30.859 -20.647 42.974 1.00 92.38 193 VAL A N 1
ATOM 1524 C CA . VAL A 1 193 ? -31.506 -21.357 41.859 1.00 92.38 193 VAL A CA 1
ATOM 1525 C C . VAL A 1 193 ? -30.582 -22.437 41.297 1.00 92.38 193 VAL A C 1
ATOM 1527 O O . VAL A 1 193 ? -29.412 -22.179 40.997 1.00 92.38 193 VAL A O 1
ATOM 1530 N N . LYS A 1 194 ? -31.129 -23.645 41.115 1.00 94.00 194 LYS A N 1
ATOM 1531 C CA . LYS A 1 194 ? -30.465 -24.747 40.407 1.00 94.00 194 LYS A CA 1
ATOM 1532 C C . LYS A 1 194 ? -30.701 -24.618 38.908 1.00 94.00 194 LYS A C 1
ATOM 1534 O O . LYS A 1 194 ? -31.848 -24.593 38.467 1.00 94.00 194 LYS A O 1
ATOM 1539 N N . VAL A 1 195 ? -29.627 -24.562 38.130 1.00 93.94 195 VAL A N 1
ATOM 1540 C CA . VAL A 1 195 ? -29.672 -24.410 36.668 1.00 93.94 195 VAL A CA 1
ATOM 1541 C C . VAL A 1 195 ? -29.111 -25.660 35.996 1.00 93.94 195 VAL A C 1
ATOM 1543 O O . VAL A 1 195 ? -28.099 -26.200 36.429 1.00 93.94 195 VAL A O 1
ATOM 1546 N N . THR A 1 196 ? -29.767 -26.129 34.932 1.00 92.12 196 THR A N 1
ATOM 1547 C CA . THR A 1 196 ? -29.384 -27.376 34.226 1.00 92.12 196 THR A CA 1
ATOM 1548 C C . THR A 1 196 ? -28.678 -27.133 32.892 1.00 92.12 196 THR A C 1
ATOM 1550 O O . THR A 1 196 ? -28.031 -28.026 32.350 1.00 92.12 196 THR A O 1
ATOM 1553 N N . ASN A 1 197 ? -28.772 -25.915 32.358 1.00 92.88 197 ASN A N 1
ATOM 1554 C CA . ASN A 1 197 ? -28.058 -25.477 31.163 1.00 92.88 197 ASN A CA 1
ATOM 1555 C C . ASN A 1 197 ? -27.749 -23.974 31.231 1.00 92.88 197 ASN A C 1
ATOM 1557 O O . ASN A 1 197 ? -28.298 -23.244 32.062 1.00 92.88 197 ASN A O 1
ATOM 1561 N N . TYR A 1 198 ? -26.876 -23.510 30.336 1.00 92.62 198 TYR A N 1
ATOM 1562 C CA . TYR A 1 198 ? -26.412 -22.120 30.325 1.00 92.62 198 TYR A CA 1
ATOM 1563 C C . TYR A 1 198 ? -27.523 -21.118 29.957 1.00 92.62 198 TYR A C 1
ATOM 1565 O O . TYR A 1 198 ? -27.549 -20.008 30.479 1.00 92.62 198 TYR A O 1
ATOM 1573 N N . LEU A 1 199 ? -28.510 -21.530 29.150 1.00 94.31 199 LEU A N 1
ATOM 1574 C CA . LEU A 1 199 ? -29.657 -20.686 28.793 1.00 94.31 199 LEU A CA 1
ATOM 1575 C C . LEU A 1 199 ? -30.540 -20.365 30.010 1.00 94.31 199 LEU A C 1
ATOM 1577 O O . LEU A 1 199 ? -31.000 -19.238 30.161 1.00 94.31 199 LEU A O 1
ATOM 1581 N N . GLN A 1 200 ? -30.800 -21.347 30.876 1.00 93.56 200 GLN A N 1
ATOM 1582 C CA . GLN A 1 200 ? -31.570 -21.143 32.108 1.00 93.56 200 GLN A CA 1
ATOM 1583 C C . GLN A 1 200 ? -30.860 -20.180 33.058 1.00 93.56 200 GLN A C 1
ATOM 1585 O O . GLN A 1 200 ? -31.505 -19.306 33.627 1.00 93.56 200 GLN A O 1
ATOM 1590 N N . LEU A 1 201 ? -29.540 -20.319 33.193 1.00 93.19 201 LEU A N 1
ATOM 1591 C CA . LEU A 1 201 ? -28.719 -19.409 33.985 1.00 93.19 201 LEU A CA 1
ATOM 1592 C C . LEU A 1 201 ? -28.826 -17.967 33.479 1.00 93.19 201 LEU A C 1
ATOM 1594 O O . LEU A 1 201 ? -29.118 -17.067 34.262 1.00 93.19 201 LEU A O 1
ATOM 1598 N N . GLU A 1 202 ? -28.604 -17.746 32.183 1.00 93.19 202 GLU A N 1
ATOM 1599 C CA . GLU A 1 202 ? -28.676 -16.400 31.618 1.00 93.19 202 GLU A CA 1
ATOM 1600 C C . GLU A 1 202 ? -30.079 -15.805 31.721 1.00 93.19 202 GLU A C 1
ATOM 1602 O O . GLU A 1 202 ? -30.196 -14.609 31.960 1.00 93.19 202 GLU A O 1
ATOM 1607 N N . LYS A 1 203 ? -31.141 -16.619 31.619 1.00 92.56 203 LYS A N 1
ATOM 1608 C CA . LYS A 1 203 ? -32.511 -16.144 31.857 1.00 92.56 203 LYS A CA 1
ATOM 1609 C C . LYS A 1 203 ? -32.653 -15.616 33.276 1.00 92.56 203 LYS A C 1
ATOM 1611 O O . LYS A 1 203 ? -33.060 -14.480 33.443 1.00 92.56 203 LYS A O 1
ATOM 1616 N N . VAL A 1 204 ? -32.248 -16.394 34.281 1.00 91.94 204 VAL A N 1
ATOM 1617 C CA . VAL A 1 204 ? -32.348 -15.982 35.691 1.00 91.94 204 VAL A CA 1
ATOM 1618 C C . VAL A 1 204 ? -31.591 -14.677 35.953 1.00 91.94 204 VAL A C 1
ATOM 1620 O O . VAL A 1 204 ? -32.111 -13.813 36.652 1.00 91.94 204 VAL A O 1
ATOM 1623 N N . LEU A 1 205 ? -30.391 -14.522 35.387 1.00 91.62 205 LEU A N 1
ATOM 1624 C CA . LEU A 1 205 ? -29.561 -13.330 35.576 1.00 91.62 205 LEU A CA 1
ATOM 1625 C C . LEU A 1 205 ? -30.097 -12.105 34.827 1.00 91.62 205 LEU A C 1
ATOM 1627 O O . LEU A 1 205 ? -30.134 -11.013 35.386 1.00 91.62 205 LEU A O 1
ATOM 1631 N N . TRP A 1 206 ? -30.489 -12.273 33.564 1.00 91.06 206 TRP A N 1
ATOM 1632 C CA . TRP A 1 206 ? -30.667 -11.155 32.639 1.00 91.06 206 TRP A CA 1
ATOM 1633 C C . TRP A 1 206 ? -32.117 -10.870 32.255 1.00 91.06 206 TRP A C 1
ATOM 1635 O O . TRP A 1 206 ? -32.353 -9.834 31.648 1.00 91.06 206 TRP A O 1
ATOM 1645 N N . SER A 1 207 ? -33.107 -11.679 32.657 1.00 86.31 207 SER A N 1
ATOM 1646 C CA . SER A 1 207 ? -34.528 -11.347 32.440 1.00 86.31 207 SER A CA 1
ATOM 1647 C C . SER A 1 207 ? -35.104 -10.353 33.457 1.00 86.31 207 SER A C 1
ATOM 1649 O O . SER A 1 207 ? -36.311 -10.133 33.474 1.00 86.31 207 SER A O 1
ATOM 1651 N N . GLY A 1 208 ? -34.272 -9.781 34.337 1.00 81.44 208 GLY A N 1
ATOM 1652 C CA . GLY A 1 208 ? -34.691 -8.801 35.349 1.00 81.44 208 GLY A CA 1
ATOM 1653 C C . GLY A 1 208 ? -35.458 -9.389 36.539 1.00 81.44 208 GLY A C 1
ATOM 1654 O O . GLY A 1 208 ? -36.037 -8.647 37.322 1.00 81.44 208 GLY A O 1
ATOM 1655 N N . THR A 1 209 ? -35.472 -10.716 36.689 1.00 82.44 209 THR A N 1
ATOM 1656 C CA . THR A 1 209 ? -36.190 -11.424 37.766 1.00 82.44 209 THR A CA 1
ATOM 1657 C C . THR A 1 209 ? -35.307 -11.787 38.963 1.00 82.44 209 THR A C 1
ATOM 1659 O O . THR A 1 209 ? -35.798 -12.372 39.926 1.00 82.44 209 THR A O 1
ATOM 1662 N N . ALA A 1 210 ? -34.002 -11.514 38.891 1.00 87.38 210 ALA A N 1
ATOM 1663 C CA . ALA A 1 210 ? -33.076 -11.762 39.990 1.00 87.38 210 ALA A CA 1
ATOM 1664 C C . ALA A 1 210 ? -33.272 -10.745 41.123 1.00 87.38 210 ALA A C 1
ATOM 1666 O O . ALA A 1 210 ? -33.520 -9.567 40.873 1.00 87.38 210 ALA A O 1
ATOM 1667 N N . ASP A 1 211 ? -33.095 -11.197 42.364 1.00 92.31 211 ASP A N 1
ATOM 1668 C CA . ASP A 1 211 ? -32.965 -10.299 43.510 1.00 92.31 211 ASP A CA 1
ATOM 1669 C C . ASP A 1 211 ? -31.669 -9.473 43.404 1.00 92.31 211 ASP A C 1
ATOM 1671 O O . ASP A 1 211 ? -30.618 -10.005 43.035 1.00 92.31 211 ASP A O 1
ATOM 1675 N N . VAL A 1 212 ? -31.743 -8.181 43.735 1.00 93.38 212 VAL A N 1
ATOM 1676 C CA . VAL A 1 212 ? -30.635 -7.222 43.578 1.00 93.38 212 VAL A CA 1
ATOM 1677 C C . VAL A 1 212 ? -29.406 -7.653 44.381 1.00 93.38 212 VAL A C 1
ATOM 1679 O O . VAL A 1 212 ? -28.290 -7.641 43.857 1.00 93.38 212 VAL A O 1
ATOM 1682 N N . GLU A 1 213 ? -29.580 -8.050 45.645 1.00 93.00 213 GLU A N 1
ATOM 1683 C CA . GLU A 1 213 ? -28.448 -8.427 46.495 1.00 93.00 213 GLU A CA 1
ATOM 1684 C C . GLU A 1 213 ? -27.819 -9.734 46.022 1.00 93.00 213 GLU A C 1
ATOM 1686 O O . GLU A 1 213 ? -26.592 -9.843 45.939 1.00 93.00 213 GLU A O 1
ATOM 1691 N N . ALA A 1 214 ? -28.650 -10.713 45.661 1.00 93.38 214 ALA A N 1
ATOM 1692 C CA . ALA A 1 214 ? -28.184 -11.980 45.115 1.00 93.38 214 ALA A CA 1
ATOM 1693 C C . ALA A 1 214 ? -27.429 -11.798 43.784 1.00 93.38 214 ALA A C 1
ATOM 1695 O O . ALA A 1 214 ? -26.409 -12.457 43.558 1.00 93.38 214 ALA A O 1
ATOM 1696 N N . PHE A 1 215 ? -27.894 -10.884 42.927 1.00 94.00 215 PHE A N 1
ATOM 1697 C CA . PHE A 1 215 ? -27.262 -10.535 41.655 1.00 94.00 215 PHE A CA 1
ATOM 1698 C C . PHE A 1 215 ? -25.862 -9.944 41.868 1.00 94.00 215 PHE A C 1
ATOM 1700 O O . PHE A 1 215 ? -24.895 -10.420 41.273 1.00 94.00 215 PHE A O 1
ATOM 1707 N N . ILE A 1 216 ? -25.720 -8.972 42.774 1.00 94.81 216 ILE A N 1
ATOM 1708 C CA . ILE A 1 216 ? -24.419 -8.357 43.086 1.00 94.81 216 ILE A CA 1
ATOM 1709 C C . ILE A 1 216 ? -23.460 -9.389 43.684 1.00 94.81 216 ILE A C 1
ATOM 1711 O O . ILE A 1 216 ? -22.332 -9.519 43.213 1.00 94.81 216 ILE A O 1
ATOM 1715 N N . GLN A 1 217 ? -23.919 -10.191 44.651 1.00 94.06 217 GLN A N 1
ATOM 1716 C CA . GLN A 1 217 ? -23.095 -11.239 45.263 1.00 94.06 217 GLN A CA 1
ATOM 1717 C C . GLN A 1 217 ? -22.611 -12.280 44.246 1.00 94.06 217 GLN A C 1
ATOM 1719 O O . GLN A 1 217 ? -21.504 -12.805 44.380 1.00 94.06 217 GLN A O 1
ATOM 1724 N N . PHE A 1 218 ? -23.428 -12.592 43.235 1.00 95.19 218 PHE A N 1
ATOM 1725 C CA . PHE A 1 218 ? -23.022 -13.472 42.147 1.00 95.19 218 PHE A CA 1
ATOM 1726 C C . PHE A 1 218 ? -21.870 -12.861 41.340 1.00 95.19 218 PHE A C 1
ATOM 1728 O O . PHE A 1 218 ? -20.861 -13.536 41.143 1.00 95.19 218 PHE A O 1
ATOM 1735 N N . PHE A 1 219 ? -21.978 -11.597 40.914 1.00 93.50 219 PHE A N 1
ATOM 1736 C CA . PHE A 1 219 ? -20.929 -10.930 40.130 1.00 93.50 219 PHE A CA 1
ATOM 1737 C C . PHE A 1 219 ? -19.667 -10.608 40.938 1.00 93.50 219 PHE A C 1
ATOM 1739 O O . PHE A 1 219 ? -18.575 -10.656 40.382 1.00 93.50 219 PHE A O 1
ATOM 1746 N N . ASP A 1 220 ? -19.775 -10.386 42.248 1.00 92.12 220 ASP A N 1
ATOM 1747 C CA . ASP A 1 220 ? -18.605 -10.267 43.129 1.00 92.12 220 ASP A CA 1
ATOM 1748 C C . ASP A 1 220 ? -17.834 -11.596 43.246 1.00 92.12 220 ASP A C 1
ATOM 1750 O O . ASP A 1 220 ? -16.607 -11.609 43.373 1.00 92.12 220 ASP A O 1
ATOM 1754 N N . ALA A 1 221 ? -18.535 -12.734 43.185 1.00 93.00 221 ALA A N 1
ATOM 1755 C CA . ALA A 1 221 ? -17.921 -14.062 43.212 1.00 93.00 221 ALA A CA 1
ATOM 1756 C C . ALA A 1 221 ? -17.490 -14.565 41.819 1.00 93.00 221 ALA A C 1
ATOM 1758 O O . ALA A 1 221 ? -16.627 -15.446 41.713 1.00 93.00 221 ALA A O 1
ATOM 1759 N N . PHE A 1 222 ? -18.083 -14.035 40.748 1.00 93.12 222 PHE A N 1
ATOM 1760 C CA . PHE A 1 222 ? -17.844 -14.461 39.377 1.00 93.12 222 PHE A CA 1
ATOM 1761 C C . PHE A 1 222 ? -16.711 -13.658 38.727 1.00 93.12 222 PHE A C 1
ATOM 1763 O O . PHE A 1 222 ? -16.810 -12.466 38.485 1.00 93.12 222 PHE A O 1
ATOM 1770 N N . GLN A 1 223 ? -15.613 -14.336 38.397 1.00 87.25 223 GLN A N 1
ATOM 1771 C CA . GLN A 1 223 ? -14.380 -13.679 37.938 1.00 87.25 223 GLN A CA 1
ATOM 1772 C C . GLN A 1 223 ? -14.230 -13.613 36.410 1.00 87.25 223 GLN A C 1
ATOM 1774 O O . GLN A 1 223 ? -13.243 -13.068 35.918 1.00 87.25 223 GLN A O 1
ATOM 1779 N N . GLN A 1 224 ? -15.128 -14.238 35.640 1.00 88.19 224 GLN A N 1
ATOM 1780 C CA . GLN A 1 224 ? -14.964 -14.409 34.191 1.00 88.19 224 GLN A CA 1
ATOM 1781 C C . GLN A 1 224 ? -16.008 -13.643 33.386 1.00 88.19 224 GLN A C 1
ATOM 1783 O O . GLN A 1 224 ? -16.985 -14.210 32.915 1.00 88.19 224 GLN A O 1
ATOM 1788 N N . GLN A 1 225 ? -15.750 -12.370 33.131 1.00 91.19 225 GLN A N 1
ATOM 1789 C CA . GLN A 1 225 ? -16.600 -11.570 32.255 1.00 91.19 225 GLN A CA 1
ATOM 1790 C C . GLN A 1 225 ? -16.436 -11.956 30.773 1.00 91.19 225 GLN A C 1
ATOM 1792 O O . GLN A 1 225 ? -17.413 -11.992 30.033 1.00 91.19 225 GLN A O 1
ATOM 1797 N N . THR A 1 226 ? -15.214 -12.264 30.319 1.00 90.38 226 THR A N 1
ATOM 1798 C CA . THR A 1 226 ? -14.948 -12.618 28.912 1.00 90.38 226 THR A CA 1
ATOM 1799 C C . THR A 1 226 ? -14.083 -13.868 28.772 1.00 90.38 226 THR A C 1
ATOM 1801 O O . THR A 1 226 ? -12.996 -13.980 29.343 1.00 90.38 226 THR A O 1
ATOM 1804 N N . VAL A 1 227 ? -14.551 -14.814 27.954 1.00 91.75 227 VAL A N 1
ATOM 1805 C CA . VAL A 1 227 ? -13.834 -16.062 27.639 1.00 91.75 227 VAL A CA 1
ATOM 1806 C C . VAL A 1 227 ? -12.936 -15.889 26.402 1.00 91.75 227 VAL A C 1
ATOM 1808 O O . VAL A 1 227 ? -11.876 -16.515 26.312 1.00 91.75 227 VAL A O 1
ATOM 1811 N N . THR A 1 228 ? -13.316 -15.006 25.473 1.00 93.62 228 THR A N 1
ATOM 1812 C CA . THR A 1 228 ? -12.628 -14.754 24.189 1.00 93.62 228 THR A CA 1
ATOM 1813 C C . THR A 1 228 ? -11.485 -13.742 24.316 1.00 93.62 228 THR A C 1
ATOM 1815 O O . THR A 1 228 ? -10.537 -13.767 23.521 1.00 93.62 228 THR A O 1
ATOM 1818 N N . ARG A 1 229 ? -11.549 -12.873 25.339 1.00 93.56 229 ARG A N 1
ATOM 1819 C CA . ARG A 1 229 ? -10.636 -11.736 25.573 1.00 93.56 229 ARG A CA 1
ATOM 1820 C C . ARG A 1 229 ? -10.631 -10.716 24.429 1.00 93.56 229 ARG A C 1
ATOM 1822 O O . ARG A 1 229 ? -9.647 -9.993 24.262 1.00 93.56 229 ARG A O 1
ATOM 1829 N N . ILE A 1 230 ? -11.696 -10.684 23.631 1.00 96.12 230 ILE A N 1
ATOM 1830 C CA . ILE A 1 230 ? -11.950 -9.604 22.674 1.00 96.12 230 ILE A CA 1
ATOM 1831 C C . ILE A 1 230 ? -12.481 -8.399 23.474 1.00 96.12 230 ILE A C 1
ATOM 1833 O O . ILE A 1 230 ? -13.288 -8.607 24.384 1.00 96.12 230 ILE A O 1
ATOM 1837 N N . PRO A 1 231 ? -11.980 -7.175 23.233 1.00 94.62 231 PRO A N 1
ATOM 1838 C CA . PRO A 1 231 ? -12.493 -5.970 23.881 1.00 94.62 231 PRO A CA 1
ATOM 1839 C C . PRO A 1 231 ? -13.929 -5.695 23.413 1.00 94.62 231 PRO A C 1
ATOM 1841 O O . PRO A 1 231 ? -14.161 -5.505 22.226 1.00 94.62 231 PRO A O 1
ATOM 1844 N N . LEU A 1 232 ? -14.890 -5.722 24.338 1.00 95.75 232 LEU A N 1
ATOM 1845 C CA . LEU A 1 232 ? -16.308 -5.457 24.082 1.00 95.75 232 LEU A CA 1
ATOM 1846 C C . LEU A 1 232 ? -16.875 -4.598 25.218 1.00 95.75 232 LEU A C 1
ATOM 1848 O O . LEU A 1 232 ? -16.404 -4.755 26.351 1.00 95.75 232 LEU A O 1
ATOM 1852 N N . PRO A 1 233 ? -17.888 -3.749 24.956 1.00 95.75 233 PRO A N 1
ATOM 1853 C CA . PRO A 1 233 ? -18.608 -3.039 26.009 1.00 95.75 233 PRO A CA 1
ATOM 1854 C C . PRO A 1 233 ? -19.224 -4.004 27.019 1.00 95.75 233 PRO A C 1
ATOM 1856 O O . PRO A 1 233 ? -19.580 -5.138 26.684 1.00 95.75 233 PRO A O 1
ATOM 1859 N N . VAL A 1 234 ? -19.359 -3.550 28.262 1.00 93.69 234 VAL A N 1
ATOM 1860 C CA . VAL A 1 234 ? -19.752 -4.402 29.391 1.00 93.69 234 VAL A CA 1
ATOM 1861 C C . VAL A 1 234 ? -20.888 -3.765 30.182 1.00 93.69 234 VAL A C 1
ATOM 1863 O O . VAL A 1 234 ? -20.948 -2.539 30.251 1.00 93.69 234 VAL A O 1
ATOM 1866 N N . PRO A 1 235 ? -21.758 -4.554 30.832 1.00 94.56 235 PRO A N 1
ATOM 1867 C CA . PRO A 1 235 ? -22.694 -4.001 31.802 1.00 94.56 235 PRO A CA 1
ATOM 1868 C C . PRO A 1 235 ? -21.945 -3.299 32.944 1.00 94.56 235 PRO A C 1
ATOM 1870 O O . PRO A 1 235 ? -20.936 -3.823 33.426 1.00 94.56 235 PRO A O 1
ATOM 1873 N N . SER A 1 236 ? -22.444 -2.151 33.413 1.00 95.38 236 SER A N 1
ATOM 1874 C CA . SER A 1 236 ? -21.730 -1.295 34.381 1.00 95.38 236 SER A CA 1
ATOM 1875 C C . SER A 1 236 ? -21.403 -1.965 35.723 1.00 95.38 236 SER A C 1
ATOM 1877 O O . SER A 1 236 ? -20.539 -1.476 36.445 1.00 95.38 236 SER A O 1
ATOM 1879 N N . ILE A 1 237 ? -22.005 -3.116 36.050 1.00 94.12 237 ILE A N 1
ATOM 1880 C CA . ILE A 1 237 ? -21.632 -3.915 37.233 1.00 94.12 237 ILE A CA 1
ATOM 1881 C C . ILE A 1 237 ? -20.148 -4.308 37.275 1.00 94.12 237 ILE A C 1
ATOM 1883 O O . ILE A 1 237 ? -19.601 -4.504 38.359 1.00 94.12 237 ILE A O 1
ATOM 1887 N N . TRP A 1 238 ? -19.499 -4.418 36.112 1.00 94.19 238 TRP A N 1
ATOM 1888 C CA . TRP A 1 238 ? -18.068 -4.709 36.007 1.00 94.19 238 TRP A CA 1
ATOM 1889 C C . TRP A 1 238 ? -17.187 -3.461 36.143 1.00 94.19 238 TRP A C 1
ATOM 1891 O O . TRP A 1 238 ? -15.993 -3.597 36.369 1.00 94.19 238 TRP A O 1
ATOM 1901 N N . MET A 1 239 ? -17.759 -2.262 36.008 1.00 92.75 239 MET A N 1
ATOM 1902 C CA . MET A 1 239 ? -17.030 -0.990 36.074 1.00 92.75 239 MET A CA 1
ATOM 1903 C C . MET A 1 239 ? -17.036 -0.384 37.475 1.00 92.75 239 MET A C 1
ATOM 1905 O O . MET A 1 239 ? -16.037 0.178 37.907 1.00 92.75 239 MET A O 1
ATOM 1909 N N . TYR A 1 240 ? -18.165 -0.458 38.181 1.00 92.69 240 TYR A N 1
ATOM 1910 C CA . TYR A 1 240 ? -18.279 0.139 39.508 1.00 92.69 240 TYR A CA 1
ATOM 1911 C C . TYR A 1 240 ? -17.613 -0.734 40.571 1.00 92.69 240 TYR A C 1
ATOM 1913 O O . TYR A 1 240 ? -17.963 -1.901 40.714 1.00 92.69 240 TYR A O 1
ATOM 1921 N N . ASP A 1 241 ? -16.711 -0.161 41.366 1.00 85.62 241 ASP A N 1
ATOM 1922 C CA . ASP A 1 241 ? -15.983 -0.907 42.400 1.00 85.62 241 ASP A CA 1
ATOM 1923 C C . ASP A 1 241 ? -16.757 -1.029 43.720 1.00 85.62 241 ASP A C 1
ATOM 1925 O O . ASP A 1 241 ? -16.679 -2.055 44.401 1.00 85.62 241 ASP A O 1
ATOM 1929 N N . THR A 1 242 ? -17.520 0.001 44.105 1.00 89.81 242 THR A N 1
ATOM 1930 C CA . THR A 1 242 ? -18.225 0.014 45.394 1.00 89.81 242 THR A CA 1
ATOM 1931 C C . THR A 1 242 ? -19.547 -0.745 45.321 1.00 89.81 242 THR A C 1
ATOM 1933 O O . THR A 1 242 ? -20.302 -0.647 44.351 1.00 89.81 242 THR A O 1
ATOM 1936 N N . VAL A 1 243 ? -19.869 -1.474 46.393 1.00 89.75 243 VAL A N 1
ATOM 1937 C CA . VAL A 1 243 ? -21.149 -2.193 46.516 1.00 89.75 243 VAL A CA 1
ATOM 1938 C C . VAL A 1 243 ? -22.332 -1.228 46.402 1.00 89.75 243 VAL A C 1
ATOM 1940 O O . VAL A 1 243 ? -23.345 -1.576 45.807 1.00 89.75 243 VAL A O 1
ATOM 1943 N N . GLU A 1 244 ? -22.198 -0.004 46.916 1.00 92.25 244 GLU A N 1
ATOM 1944 C CA . GLU A 1 244 ? -23.232 1.034 46.834 1.00 92.25 244 GLU A CA 1
ATOM 1945 C C . GLU A 1 244 ? -23.502 1.479 45.392 1.00 92.25 244 GLU A C 1
ATOM 1947 O O . GLU A 1 244 ? -24.662 1.543 44.990 1.00 92.25 244 GLU A O 1
ATOM 1952 N N . ALA A 1 245 ? -22.459 1.720 44.589 1.00 91.44 245 ALA A N 1
ATOM 1953 C CA . ALA A 1 245 ? -22.621 2.087 43.182 1.00 91.44 245 ALA A CA 1
ATOM 1954 C C . ALA A 1 245 ? -23.203 0.924 42.362 1.00 91.44 245 ALA A C 1
ATOM 1956 O O . ALA A 1 245 ? -24.151 1.121 41.598 1.00 91.44 245 ALA A O 1
ATOM 1957 N N . LYS A 1 246 ? -22.717 -0.307 42.589 1.00 94.06 246 LYS A N 1
ATOM 1958 C CA . LYS A 1 246 ? -23.297 -1.519 41.982 1.00 94.06 246 LYS A CA 1
ATOM 1959 C C . LYS A 1 246 ? -24.771 -1.685 42.347 1.00 94.06 246 LYS A C 1
ATOM 1961 O O . LYS A 1 246 ? -25.576 -1.991 41.471 1.00 94.06 246 LYS A O 1
ATOM 1966 N N . ARG A 1 247 ? -25.130 -1.462 43.617 1.00 95.19 247 ARG A N 1
ATOM 1967 C CA . ARG A 1 247 ? -26.510 -1.539 44.112 1.00 95.19 247 ARG A CA 1
ATOM 1968 C C . ARG A 1 247 ? -27.394 -0.482 43.468 1.00 95.19 247 ARG A C 1
ATOM 1970 O O . ARG A 1 247 ? -28.395 -0.854 42.868 1.00 95.19 247 ARG A O 1
ATOM 1977 N N . LYS A 1 248 ? -26.988 0.791 43.494 1.00 92.94 248 LYS A N 1
ATOM 1978 C CA . LYS A 1 248 ? -27.733 1.899 42.875 1.00 92.94 248 LYS A CA 1
ATOM 1979 C C . LYS A 1 248 ? -28.007 1.639 41.390 1.00 92.94 248 LYS A C 1
ATOM 1981 O O . LYS A 1 248 ? -29.112 1.879 40.908 1.00 92.94 248 LYS A O 1
ATOM 1986 N N . TRP A 1 249 ? -27.017 1.118 40.665 1.00 95.12 249 TRP A N 1
ATOM 1987 C CA . TRP A 1 249 ? -27.192 0.746 39.263 1.00 95.12 249 TRP A CA 1
ATOM 1988 C C . TRP A 1 249 ? -28.113 -0.471 39.088 1.00 95.12 249 TRP A C 1
ATOM 1990 O O . TRP A 1 249 ? -29.012 -0.429 38.253 1.00 95.12 249 TRP A O 1
ATOM 2000 N N . ALA A 1 250 ? -27.944 -1.538 39.875 1.00 94.56 250 ALA A N 1
ATOM 2001 C CA . ALA A 1 250 ? -28.741 -2.761 39.749 1.00 94.56 250 ALA A CA 1
ATOM 2002 C C . ALA A 1 250 ? -30.222 -2.556 40.123 1.00 94.56 250 ALA A C 1
ATOM 2004 O O . ALA A 1 250 ? -31.095 -3.059 39.415 1.00 94.56 250 ALA A O 1
ATOM 2005 N N . GLU A 1 251 ? -30.510 -1.774 41.170 1.00 94.50 251 GLU A N 1
ATOM 2006 C CA . GLU A 1 251 ? -31.872 -1.366 41.561 1.00 94.50 251 GLU A CA 1
ATOM 2007 C C . GLU A 1 251 ? -32.589 -0.621 40.431 1.00 94.50 251 GLU A C 1
ATOM 2009 O O . GLU A 1 251 ? -33.800 -0.754 40.262 1.00 94.50 251 GLU A O 1
ATOM 2014 N N . ARG A 1 252 ? -31.833 0.127 39.622 1.00 92.88 252 ARG A N 1
ATOM 2015 C CA . ARG A 1 252 ? -32.343 0.833 38.448 1.00 92.88 252 ARG A CA 1
ATOM 2016 C C . ARG A 1 252 ? -32.461 -0.076 37.222 1.00 92.88 252 ARG A C 1
ATOM 2018 O O . ARG A 1 252 ? -33.464 -0.022 36.519 1.00 92.88 252 ARG A O 1
ATOM 2025 N N . TYR A 1 253 ? -31.449 -0.890 36.936 1.00 94.69 253 TYR A N 1
ATOM 2026 C CA . TYR A 1 253 ? -31.355 -1.657 35.692 1.00 94.69 253 TYR A CA 1
ATOM 2027 C C . TYR A 1 253 ? -32.268 -2.890 35.664 1.00 94.69 253 TYR A C 1
ATOM 2029 O O . TYR A 1 253 ? -32.906 -3.149 34.642 1.00 94.69 253 TYR A O 1
ATOM 2037 N N . LEU A 1 254 ? -32.367 -3.655 36.759 1.00 94.81 254 LEU A N 1
ATOM 2038 C CA . LEU A 1 254 ? -33.119 -4.919 36.764 1.00 94.81 254 LEU A CA 1
ATOM 2039 C C . LEU A 1 254 ? -34.622 -4.738 36.463 1.00 94.81 254 LEU A C 1
ATOM 2041 O O . LEU A 1 254 ? -35.118 -5.463 35.594 1.00 94.81 254 LEU A O 1
ATOM 2045 N N . PRO A 1 255 ? -35.344 -3.762 37.060 1.00 94.50 255 PRO A N 1
ATOM 2046 C CA . PRO A 1 255 ? -36.750 -3.518 36.725 1.00 94.50 255 PRO A CA 1
ATOM 2047 C C . PRO A 1 255 ? -36.951 -3.103 35.264 1.00 94.50 255 PRO A C 1
ATOM 2049 O O . PRO A 1 255 ? -37.889 -3.556 34.608 1.00 94.50 255 PRO A O 1
ATOM 2052 N N . VAL A 1 256 ? -36.042 -2.282 34.729 1.00 93.50 256 VAL A N 1
ATOM 2053 C CA . VAL A 1 256 ? -36.061 -1.851 33.323 1.00 93.50 256 VAL A CA 1
ATOM 2054 C C . VAL A 1 256 ? -35.847 -3.043 32.392 1.00 93.50 256 VAL A C 1
ATOM 2056 O O . VAL A 1 256 ? -36.528 -3.179 31.376 1.00 93.50 256 VAL A O 1
ATOM 2059 N N . CYS A 1 257 ? -34.942 -3.949 32.757 1.00 93.31 257 CYS A N 1
ATOM 2060 C CA . CYS A 1 257 ? -34.699 -5.160 31.991 1.00 93.31 257 CYS A CA 1
ATOM 2061 C C . CYS A 1 257 ? -35.913 -6.106 31.995 1.00 93.31 257 CYS A C 1
ATOM 2063 O O . CYS A 1 257 ? -36.249 -6.672 30.952 1.00 93.31 257 CYS A O 1
ATOM 2065 N N . ALA A 1 258 ? -36.603 -6.247 33.134 1.00 94.25 258 ALA A N 1
ATOM 2066 C CA . ALA A 1 258 ? -37.835 -7.032 33.233 1.00 94.25 258 ALA A CA 1
ATOM 2067 C C . ALA A 1 258 ? -38.955 -6.447 32.355 1.00 94.25 258 ALA A C 1
ATOM 2069 O O . ALA A 1 258 ? -39.593 -7.184 31.600 1.00 94.25 258 ALA A O 1
ATOM 2070 N N . ALA A 1 259 ? -39.146 -5.123 32.394 1.00 94.50 259 ALA A N 1
ATOM 2071 C CA . ALA A 1 259 ? -40.114 -4.422 31.552 1.00 94.50 259 ALA A CA 1
ATOM 2072 C C . ALA A 1 259 ? -39.816 -4.608 30.054 1.00 94.50 259 ALA A C 1
ATOM 2074 O O . ALA A 1 259 ? -40.721 -4.926 29.282 1.00 94.50 259 ALA A O 1
ATOM 2075 N N . ALA A 1 260 ? -38.543 -4.518 29.655 1.00 94.50 260 ALA A N 1
ATOM 2076 C CA . ALA A 1 260 ? -38.136 -4.758 28.275 1.00 94.50 260 ALA A CA 1
ATOM 2077 C C . ALA A 1 260 ? -38.421 -6.201 27.831 1.00 94.50 260 ALA A C 1
ATOM 2079 O O . ALA A 1 260 ? -38.940 -6.416 26.738 1.00 94.50 260 ALA A O 1
ATOM 2080 N N . HIS A 1 261 ? -38.151 -7.205 28.670 1.00 93.88 261 HIS A N 1
ATOM 2081 C CA . HIS A 1 261 ? -38.480 -8.593 28.334 1.00 93.88 261 HIS A CA 1
ATOM 2082 C C . HIS A 1 261 ? -39.990 -8.811 28.179 1.00 93.88 261 HIS A C 1
ATOM 2084 O O . HIS A 1 261 ? -40.402 -9.475 27.226 1.00 93.88 261 HIS A O 1
ATOM 2090 N N . ALA A 1 262 ? -40.814 -8.223 29.053 1.00 94.50 262 ALA A N 1
ATOM 2091 C CA . ALA A 1 262 ? -42.268 -8.261 28.911 1.00 94.50 262 ALA A CA 1
ATOM 2092 C C . ALA A 1 262 ? -42.712 -7.589 27.600 1.00 94.50 262 ALA A C 1
ATOM 2094 O O . ALA A 1 262 ? -43.427 -8.196 26.806 1.00 94.50 262 ALA A O 1
ATOM 2095 N N . PHE A 1 263 ? -42.194 -6.396 27.296 1.00 95.31 263 PHE A N 1
ATOM 2096 C CA . PHE A 1 263 ? -42.480 -5.680 26.052 1.00 95.31 263 PHE A CA 1
ATOM 2097 C C . PHE A 1 263 ? -42.112 -6.495 24.803 1.00 95.31 263 PHE A C 1
ATOM 2099 O O . PHE A 1 263 ? -42.921 -6.645 23.886 1.00 95.31 263 PHE A O 1
ATOM 2106 N N . PHE A 1 264 ? -40.917 -7.087 24.765 1.00 94.75 264 PHE A N 1
ATOM 2107 C CA . PHE A 1 264 ? -40.486 -7.885 23.617 1.00 94.75 264 PHE A CA 1
ATOM 2108 C C . PHE A 1 264 ? -41.333 -9.146 23.424 1.00 94.75 264 PHE A C 1
ATOM 2110 O O . PHE A 1 264 ? -41.648 -9.503 22.288 1.00 94.75 264 PHE A O 1
ATOM 2117 N N . GLN A 1 265 ? -41.714 -9.822 24.510 1.00 92.38 265 GLN A N 1
ATOM 2118 C CA . GLN A 1 265 ? -42.480 -11.067 24.435 1.00 92.38 265 GLN A CA 1
ATOM 2119 C C . GLN A 1 265 ? -43.977 -10.849 24.200 1.00 92.38 265 GLN A C 1
ATOM 2121 O O . GLN A 1 265 ? -44.590 -11.651 23.499 1.00 92.38 265 GLN A O 1
ATOM 2126 N N . GLU A 1 266 ? -44.561 -9.787 24.754 1.00 92.31 266 GLU A N 1
ATOM 2127 C CA . GLU A 1 266 ? -46.005 -9.532 24.702 1.00 92.31 266 GLU A CA 1
ATOM 2128 C C . GLU A 1 266 ? -46.399 -8.588 23.560 1.00 92.31 266 GLU A C 1
ATOM 2130 O O . GLU A 1 266 ? -47.421 -8.813 22.913 1.00 92.31 266 GLU A O 1
ATOM 2135 N N . LYS A 1 267 ? -45.595 -7.549 23.287 1.00 91.50 267 LYS A N 1
ATOM 2136 C CA . LYS A 1 267 ? -45.910 -6.492 22.309 1.00 91.50 267 LYS A CA 1
ATOM 2137 C C . LYS A 1 267 ? -45.179 -6.662 20.979 1.00 91.50 267 LYS A C 1
ATOM 2139 O O . LYS A 1 267 ? -45.814 -6.587 19.935 1.00 91.50 267 LYS A O 1
ATOM 2144 N N . LEU A 1 268 ? -43.866 -6.921 20.981 1.00 91.50 268 LEU A N 1
ATOM 2145 C CA . LEU A 1 268 ? -43.093 -7.030 19.727 1.00 91.50 268 LEU A CA 1
ATOM 2146 C C . LEU A 1 268 ? -43.216 -8.399 19.052 1.00 91.50 268 LEU A C 1
ATOM 2148 O O . LEU A 1 268 ? -43.308 -8.475 17.827 1.00 91.50 268 LEU A O 1
ATOM 2152 N N . ARG A 1 269 ? -43.228 -9.493 19.822 1.00 91.56 269 ARG A N 1
ATOM 2153 C CA . ARG A 1 269 ? -43.247 -10.864 19.287 1.00 91.56 269 ARG A CA 1
ATOM 2154 C C . ARG A 1 269 ? -44.361 -11.134 18.261 1.00 91.56 269 ARG A C 1
ATOM 2156 O O . ARG A 1 269 ? -44.029 -11.739 17.241 1.00 91.56 269 ARG A O 1
ATOM 2163 N N . PRO A 1 270 ? -45.624 -10.688 18.445 1.00 89.81 270 PRO A N 1
ATOM 2164 C CA . PRO A 1 270 ? -46.679 -10.875 17.442 1.00 89.81 270 PRO A CA 1
ATOM 2165 C C . PRO A 1 270 ? -46.375 -10.231 16.081 1.00 89.81 270 PRO A C 1
ATOM 2167 O O . PRO A 1 270 ? -46.905 -10.670 15.065 1.00 89.81 270 PRO A O 1
ATOM 2170 N N . HIS A 1 271 ? -45.513 -9.211 16.050 1.00 88.88 271 HIS A N 1
ATOM 2171 C CA . HIS A 1 271 ? -45.213 -8.408 14.862 1.00 88.88 271 HIS A CA 1
ATOM 2172 C C . HIS A 1 271 ? -43.795 -8.621 14.311 1.00 88.88 271 HIS A C 1
ATOM 2174 O O . HIS A 1 271 ? -43.491 -8.154 13.219 1.00 88.88 271 HIS A O 1
ATOM 2180 N N . ALA A 1 272 ? -42.938 -9.348 15.034 1.00 87.56 272 ALA A N 1
ATOM 2181 C CA . ALA A 1 272 ? -41.544 -9.600 14.661 1.00 87.56 272 ALA A CA 1
ATOM 2182 C C . ALA A 1 272 ? -41.199 -11.094 14.487 1.00 87.56 272 ALA A C 1
ATOM 2184 O O . ALA A 1 272 ? -40.058 -11.427 14.183 1.00 87.56 272 ALA A O 1
ATOM 2185 N N . ALA A 1 273 ? -42.158 -12.012 14.672 1.00 82.25 273 ALA A N 1
ATOM 2186 C CA . ALA A 1 273 ? -41.917 -13.448 14.492 1.00 82.25 273 ALA A CA 1
ATOM 2187 C C . ALA A 1 273 ? -41.652 -13.845 13.025 1.00 82.25 273 ALA A C 1
ATOM 2189 O O . ALA A 1 273 ? -40.868 -14.756 12.767 1.00 82.25 273 ALA A O 1
ATOM 2190 N N . GLU A 1 274 ? -42.287 -13.162 12.067 1.00 87.12 274 GLU A N 1
ATOM 2191 C CA . GLU A 1 274 ? -42.094 -13.381 10.630 1.00 87.12 274 GLU A CA 1
ATOM 2192 C C . GLU A 1 274 ? -41.200 -12.297 10.016 1.00 87.12 274 GLU A C 1
ATOM 2194 O O . GLU A 1 274 ? -41.370 -11.108 10.285 1.00 87.12 274 GLU A O 1
ATOM 2199 N N . ALA A 1 275 ? -40.286 -12.683 9.118 1.00 86.31 275 ALA A N 1
ATOM 2200 C CA . ALA A 1 275 ? -39.291 -11.766 8.552 1.00 86.31 275 ALA A CA 1
ATOM 2201 C C . ALA A 1 275 ? -39.898 -10.576 7.778 1.00 86.31 275 ALA A C 1
ATOM 2203 O O . ALA A 1 275 ? -39.340 -9.479 7.800 1.00 86.31 275 ALA A O 1
ATOM 2204 N N . ALA A 1 276 ? -41.031 -10.767 7.091 1.00 88.12 276 ALA A N 1
ATOM 2205 C CA . ALA A 1 276 ? -41.712 -9.688 6.370 1.00 88.12 276 ALA A CA 1
ATOM 2206 C C . ALA A 1 276 ? -42.398 -8.698 7.329 1.00 88.12 276 ALA A C 1
ATOM 2208 O O . ALA A 1 276 ? -42.255 -7.486 7.161 1.00 88.12 276 ALA A O 1
ATOM 2209 N N . ALA A 1 277 ? -43.083 -9.211 8.358 1.00 88.12 277 ALA A N 1
ATOM 2210 C CA . ALA A 1 277 ? -43.724 -8.402 9.393 1.00 88.12 277 ALA A CA 1
ATOM 2211 C C . ALA A 1 277 ? -42.691 -7.600 10.201 1.00 88.12 277 ALA A C 1
ATOM 2213 O O . ALA A 1 277 ? -42.873 -6.405 10.408 1.00 88.12 277 ALA A O 1
ATOM 2214 N N . HIS A 1 278 ? -41.554 -8.220 10.535 1.00 89.94 278 HIS A N 1
ATOM 2215 C CA . HIS A 1 278 ? -40.417 -7.568 11.186 1.00 89.94 278 HIS A CA 1
ATOM 2216 C C . HIS A 1 278 ? -39.890 -6.375 10.387 1.00 89.94 278 HIS A C 1
ATOM 2218 O O . HIS A 1 278 ? -39.701 -5.292 10.936 1.00 89.94 278 HIS A O 1
ATOM 2224 N N . LYS A 1 279 ? -39.630 -6.561 9.084 1.00 91.44 279 LYS A N 1
ATOM 2225 C CA . LYS A 1 279 ? -39.119 -5.477 8.229 1.00 91.44 279 LYS A CA 1
ATOM 2226 C C . LYS A 1 279 ? -40.113 -4.323 8.143 1.00 91.44 279 LYS A C 1
ATOM 2228 O O . LYS A 1 279 ? -39.703 -3.169 8.193 1.00 91.44 279 LYS A O 1
ATOM 2233 N N . LYS A 1 280 ? -41.409 -4.635 8.040 1.00 92.62 280 LYS A N 1
ATOM 2234 C CA . LYS A 1 280 ? -42.464 -3.619 8.027 1.00 92.62 280 LYS A CA 1
ATOM 2235 C C . LYS A 1 280 ? -42.531 -2.858 9.356 1.00 92.62 280 LYS A C 1
ATOM 2237 O O . LYS A 1 280 ? -42.546 -1.635 9.340 1.00 92.62 280 LYS A O 1
ATOM 2242 N N . LEU A 1 281 ? -42.493 -3.570 10.483 1.00 93.12 281 LEU A N 1
ATOM 2243 C CA . LEU A 1 281 ? -42.506 -2.987 11.825 1.00 93.12 281 LEU A CA 1
ATOM 2244 C C . LEU A 1 281 ? -41.410 -1.929 11.999 1.00 93.12 281 LEU A C 1
ATOM 2246 O O . LEU A 1 281 ? -41.695 -0.808 12.406 1.00 93.12 281 LEU A O 1
ATOM 2250 N N . LEU A 1 282 ? -40.162 -2.271 11.672 1.00 94.81 282 LEU A N 1
ATOM 2251 C CA . LEU A 1 282 ? -39.038 -1.346 11.828 1.00 94.81 282 LEU A CA 1
ATOM 2252 C C . LEU A 1 282 ? -39.079 -0.177 10.836 1.00 94.81 282 LEU A C 1
ATOM 2254 O O . LEU A 1 282 ? -38.639 0.919 11.178 1.00 94.81 282 LEU A O 1
ATOM 2258 N N . ALA A 1 283 ? -39.632 -0.376 9.636 1.00 94.38 283 ALA A N 1
ATOM 2259 C CA . ALA A 1 283 ? -39.855 0.709 8.683 1.00 94.38 283 ALA A CA 1
ATOM 2260 C C . ALA A 1 283 ? -40.901 1.719 9.193 1.00 94.38 283 ALA A C 1
ATOM 2262 O O . ALA A 1 283 ? -40.671 2.925 9.103 1.00 94.38 283 ALA A O 1
ATOM 2263 N N . ASP A 1 284 ? -42.003 1.239 9.779 1.00 94.75 284 ASP A N 1
ATOM 2264 C CA . ASP A 1 284 ? -43.044 2.090 10.371 1.00 94.75 284 ASP A CA 1
ATOM 2265 C C . ASP A 1 284 ? -42.519 2.829 11.622 1.00 94.75 284 ASP A C 1
ATOM 2267 O O . ASP A 1 284 ? -42.770 4.022 11.795 1.00 94.75 284 ASP A O 1
ATOM 2271 N N . VAL A 1 285 ? -41.702 2.167 12.456 1.00 94.69 285 VAL A N 1
ATOM 2272 C CA . VAL A 1 285 ? -41.002 2.805 13.591 1.00 94.69 285 VAL A CA 1
ATOM 2273 C C . VAL A 1 285 ? -40.049 3.905 13.108 1.00 94.69 285 VAL A C 1
ATOM 2275 O O . VAL A 1 285 ? -40.050 5.005 13.657 1.00 94.69 285 VAL A O 1
ATOM 2278 N N . ALA A 1 286 ? -39.254 3.649 12.065 1.00 95.00 286 ALA A N 1
ATOM 2279 C CA . ALA A 1 286 ? -38.357 4.655 11.496 1.00 95.00 286 ALA A CA 1
ATOM 2280 C C . ALA A 1 286 ? -39.126 5.850 10.901 1.00 95.00 286 ALA A C 1
ATOM 2282 O O . ALA A 1 286 ? -38.683 6.991 11.021 1.00 95.00 286 ALA A O 1
ATOM 2283 N N . ALA A 1 287 ? -40.303 5.618 10.307 1.00 94.12 287 ALA A N 1
ATOM 2284 C CA . ALA A 1 287 ? -41.181 6.691 9.842 1.00 94.12 287 ALA A CA 1
ATOM 2285 C C . ALA A 1 287 ? -41.727 7.546 11.001 1.00 94.12 287 ALA A C 1
ATOM 2287 O O . ALA A 1 287 ? -41.825 8.764 10.859 1.00 94.12 287 ALA A O 1
ATOM 2288 N N . ALA A 1 288 ? -42.023 6.939 12.155 1.00 93.88 288 ALA A N 1
ATOM 2289 C CA . ALA A 1 288 ? -42.401 7.676 13.360 1.00 93.88 288 ALA A CA 1
ATOM 2290 C C . ALA A 1 288 ? -41.230 8.521 13.906 1.00 93.88 288 ALA A C 1
ATOM 2292 O O . ALA A 1 288 ? -41.424 9.692 14.234 1.00 93.88 288 ALA A O 1
ATOM 2293 N N . TYR A 1 289 ? -40.000 7.987 13.919 1.00 94.88 289 TYR A N 1
ATOM 2294 C CA . TYR A 1 289 ? -38.803 8.772 14.257 1.00 94.88 289 TYR A CA 1
ATOM 2295 C C . TYR A 1 289 ? -38.601 9.967 13.317 1.00 94.88 289 TYR A C 1
ATOM 2297 O O . TYR A 1 289 ? -38.288 11.057 13.787 1.00 94.88 289 TYR A O 1
ATOM 2305 N N . ARG A 1 290 ? -38.866 9.811 12.014 1.00 95.25 290 ARG A N 1
ATOM 2306 C CA . ARG A 1 290 ? -38.776 10.909 11.036 1.00 95.25 290 ARG A CA 1
ATOM 2307 C C . ARG A 1 290 ? -39.691 12.086 11.363 1.00 95.25 290 ARG A C 1
ATOM 2309 O O . ARG A 1 290 ? -39.304 13.237 11.167 1.00 95.25 290 ARG A O 1
ATOM 2316 N N . GLN A 1 291 ? -40.893 11.820 11.878 1.00 93.25 291 GLN A N 1
ATOM 2317 C CA . GLN A 1 291 ? -41.799 12.882 12.328 1.00 93.25 291 GLN A CA 1
ATOM 2318 C C . GLN A 1 291 ? -41.173 13.674 13.485 1.00 93.25 291 GLN A C 1
ATOM 2320 O O . GLN A 1 291 ? -41.162 14.902 13.445 1.00 93.25 291 GLN A O 1
ATOM 2325 N N . VAL A 1 292 ? -40.561 12.992 14.458 1.00 95.31 292 VAL A N 1
ATOM 2326 C CA . VAL A 1 292 ? -39.841 13.637 15.572 1.00 95.31 292 VAL A CA 1
ATOM 2327 C C . VAL A 1 292 ? -38.614 14.414 15.079 1.00 95.31 292 VAL A C 1
ATOM 2329 O O . VAL A 1 292 ? -38.436 15.577 15.441 1.00 95.31 292 VAL A O 1
ATOM 2332 N N . HIS A 1 293 ? -37.790 13.816 14.215 1.00 95.69 293 HIS A N 1
ATOM 2333 C CA . HIS A 1 293 ? -36.591 14.459 13.671 1.00 95.69 293 HIS A CA 1
ATOM 2334 C C . HIS A 1 293 ? -36.909 15.705 12.838 1.00 95.69 293 HIS A C 1
ATOM 2336 O O . HIS A 1 293 ? -36.148 16.666 12.886 1.00 95.69 293 HIS A O 1
ATOM 2342 N N . SER A 1 294 ? -38.048 15.746 12.138 1.00 95.94 294 SER A N 1
ATOM 2343 C CA . SER A 1 294 ? -38.487 16.952 11.421 1.00 95.94 294 SER A CA 1
ATOM 2344 C C . SER A 1 294 ? -38.669 18.154 12.356 1.00 95.94 294 SER A C 1
ATOM 2346 O O . SER A 1 294 ? -38.237 19.259 12.034 1.00 95.94 294 SER A O 1
ATOM 2348 N N . ILE A 1 295 ? -39.197 17.925 13.565 1.00 95.69 295 ILE A N 1
ATOM 2349 C CA . ILE A 1 295 ? -39.355 18.965 14.591 1.00 95.69 295 ILE A CA 1
ATOM 2350 C C . ILE A 1 295 ? -37.983 19.372 15.152 1.00 95.69 295 ILE A C 1
ATOM 2352 O O . ILE A 1 295 ? -37.729 20.554 15.371 1.00 95.69 295 ILE A O 1
ATOM 2356 N N . LEU A 1 296 ? -37.063 18.418 15.343 1.00 93.81 296 LEU A N 1
ATOM 2357 C CA . LEU A 1 296 ? -35.693 18.718 15.782 1.00 93.81 296 LEU A CA 1
ATOM 2358 C C . LEU A 1 296 ? -34.896 19.512 14.735 1.00 93.81 296 LEU A C 1
ATOM 2360 O O . LEU A 1 296 ? -34.080 20.354 15.103 1.00 93.81 296 LEU A O 1
ATOM 2364 N N . LEU A 1 297 ? -35.148 19.297 13.443 1.00 94.31 297 LEU A N 1
ATOM 2365 C CA . LEU A 1 297 ? -34.562 20.099 12.366 1.00 94.31 297 LEU A CA 1
ATOM 2366 C C . LEU A 1 297 ? -35.130 21.526 12.343 1.00 94.31 297 LEU A C 1
ATOM 2368 O O . LEU A 1 297 ? -34.367 22.477 12.172 1.00 94.31 297 LEU A O 1
ATOM 2372 N N . GLU A 1 298 ? -36.438 21.696 12.578 1.00 93.94 298 GLU A N 1
ATOM 2373 C CA . GLU A 1 298 ? -37.055 23.019 12.770 1.00 93.94 298 GLU A CA 1
ATOM 2374 C C . GLU A 1 298 ? -36.404 23.763 13.951 1.00 93.94 298 GLU A C 1
ATOM 2376 O O . GLU A 1 298 ? -35.995 24.922 13.801 1.00 93.94 298 GLU A O 1
ATOM 2381 N N . ARG A 1 299 ? -36.231 23.074 15.091 1.00 92.25 299 ARG A N 1
ATOM 2382 C CA . ARG A 1 299 ? -35.530 23.585 16.281 1.00 92.25 299 ARG A CA 1
ATOM 2383 C C . ARG A 1 299 ? -34.101 24.004 15.946 1.00 92.25 299 ARG A C 1
ATOM 2385 O O . ARG A 1 299 ? -33.702 25.124 16.253 1.00 92.25 299 ARG A O 1
ATOM 2392 N N . TYR A 1 300 ? -33.344 23.141 15.273 1.00 89.94 300 TYR A N 1
ATOM 2393 C CA . TYR A 1 300 ? -31.963 23.416 14.883 1.00 89.94 300 TYR A CA 1
ATOM 2394 C C . TYR A 1 300 ? -31.857 24.657 13.983 1.00 89.94 300 TYR A C 1
ATOM 2396 O O . TYR A 1 300 ? -31.050 25.553 14.239 1.00 89.94 300 TYR A O 1
ATOM 2404 N N . ALA A 1 301 ? -32.726 24.775 12.975 1.00 90.19 301 ALA A N 1
ATOM 2405 C CA . ALA A 1 301 ? -32.769 25.939 12.093 1.00 90.19 301 ALA A CA 1
ATOM 2406 C C . ALA A 1 301 ? -33.122 27.235 12.846 1.00 90.19 301 ALA A C 1
ATOM 2408 O O . ALA A 1 301 ? -32.595 28.308 12.529 1.00 90.19 301 ALA A O 1
ATOM 2409 N N . ARG A 1 302 ? -33.997 27.161 13.858 1.00 91.12 302 ARG A N 1
ATOM 2410 C CA . ARG A 1 302 ? -34.296 28.287 14.756 1.00 91.12 302 ARG A CA 1
ATOM 2411 C C . ARG A 1 302 ? -33.084 28.653 15.614 1.00 91.12 302 ARG A C 1
ATOM 2413 O O . ARG A 1 302 ? -32.728 29.828 15.667 1.00 91.12 302 ARG A O 1
ATOM 2420 N N . GLN A 1 303 ? -32.432 27.678 16.240 1.00 89.38 303 GLN A N 1
ATOM 2421 C CA . GLN A 1 303 ? -31.267 27.889 17.106 1.00 89.38 303 GLN A CA 1
ATOM 2422 C C . GLN A 1 303 ? -30.077 28.484 16.344 1.00 89.38 303 GLN A C 1
ATOM 2424 O O . GLN A 1 303 ? -29.395 29.363 16.870 1.00 89.38 303 GLN A O 1
ATOM 2429 N N . GLN A 1 304 ? -29.876 28.094 15.080 1.00 87.44 304 GLN A N 1
ATOM 2430 C CA . GLN A 1 304 ? -28.906 28.742 14.192 1.00 87.44 304 GLN A CA 1
ATOM 2431 C C . GLN A 1 304 ? -29.244 30.219 13.943 1.00 87.44 304 GLN A C 1
ATOM 2433 O O . GLN A 1 304 ? -28.366 31.075 14.021 1.00 87.44 304 GLN A O 1
ATOM 2438 N N . LYS A 1 305 ? -30.517 30.550 13.677 1.00 87.38 305 LYS A N 1
ATOM 2439 C CA . LYS A 1 305 ? -30.956 31.949 13.491 1.00 87.38 305 LYS A CA 1
ATOM 2440 C C . LYS A 1 305 ? -30.825 32.782 14.767 1.00 87.38 305 LYS A C 1
ATOM 2442 O O . LYS A 1 305 ? -30.563 33.977 14.678 1.00 87.38 305 LYS A O 1
ATOM 2447 N N . ALA A 1 306 ? -31.012 32.159 15.929 1.00 84.44 306 ALA A N 1
ATOM 2448 C CA . ALA A 1 306 ? -30.874 32.788 17.239 1.00 84.44 306 ALA A CA 1
ATOM 2449 C C . ALA A 1 306 ? -29.411 32.922 17.711 1.00 84.44 306 ALA A C 1
ATOM 2451 O O . ALA A 1 306 ? -29.171 33.544 18.742 1.00 84.44 306 ALA A O 1
ATOM 2452 N N . GLY A 1 307 ? -28.441 32.353 16.981 1.00 83.31 307 GLY A N 1
ATOM 2453 C CA . GLY A 1 307 ? -27.023 32.362 17.360 1.00 83.31 307 GLY A CA 1
ATOM 2454 C C . GLY A 1 307 ? -26.673 31.439 18.534 1.00 83.31 307 GLY A C 1
ATOM 2455 O O . GLY A 1 307 ? -25.602 31.580 19.110 1.00 83.31 307 GLY A O 1
ATOM 2456 N N . LEU A 1 308 ? -27.564 30.509 18.899 1.00 83.31 308 LEU A N 1
ATOM 2457 C CA . LEU A 1 308 ? -27.335 29.516 19.959 1.00 83.31 308 LEU A CA 1
ATOM 2458 C C . LEU A 1 308 ? -26.545 28.306 19.449 1.00 83.31 308 LEU A C 1
ATOM 2460 O O . LEU A 1 308 ? -25.810 27.676 20.202 1.00 83.31 308 LEU A O 1
ATOM 2464 N N . CYS A 1 309 ? -26.699 27.994 18.163 1.00 83.12 309 CYS A N 1
ATOM 2465 C CA . CYS A 1 309 ? -25.951 26.957 17.467 1.00 83.12 309 CYS A CA 1
ATOM 2466 C C . CYS A 1 309 ? -25.007 27.604 16.437 1.00 83.12 309 CYS A C 1
ATOM 2468 O O . CYS A 1 309 ? -25.427 28.553 15.762 1.00 83.12 309 CYS A O 1
ATOM 2470 N N . PRO A 1 310 ? -23.773 27.090 16.251 1.00 83.50 310 PRO A N 1
ATOM 2471 C CA . PRO A 1 310 ? -22.884 27.568 15.199 1.00 83.50 310 PRO A CA 1
ATOM 2472 C C . PRO A 1 310 ? -23.553 27.521 13.820 1.00 83.50 310 PRO A C 1
ATOM 2474 O O . PRO A 1 310 ? -24.240 26.553 13.471 1.00 83.50 310 PRO A O 1
ATOM 2477 N N . ALA A 1 311 ? -23.334 28.564 13.016 1.00 78.75 311 ALA A N 1
ATOM 2478 C CA . ALA A 1 311 ? -23.898 28.645 11.672 1.00 78.75 311 ALA A CA 1
ATOM 2479 C C . ALA A 1 311 ? -23.428 27.478 10.778 1.00 78.75 311 ALA A C 1
ATOM 2481 O O . ALA A 1 311 ? -22.322 26.959 10.922 1.00 78.75 311 ALA A O 1
ATOM 2482 N N . ALA A 1 312 ? -24.246 27.092 9.795 1.00 72.75 312 ALA A N 1
ATOM 2483 C CA . ALA A 1 312 ? -23.937 25.991 8.874 1.00 72.75 312 ALA A CA 1
ATOM 2484 C C . ALA A 1 312 ? -22.578 26.155 8.158 1.00 72.75 312 ALA A C 1
ATOM 2486 O O . ALA A 1 312 ? -21.816 25.199 8.024 1.00 72.75 312 ALA A O 1
ATOM 2487 N N . ALA A 1 313 ? -22.236 27.384 7.753 1.00 70.56 313 ALA A N 1
ATOM 2488 C CA . ALA A 1 313 ? -20.942 27.700 7.143 1.00 70.56 313 ALA A CA 1
ATOM 2489 C C . ALA A 1 313 ? -19.763 27.487 8.108 1.00 70.56 313 ALA A C 1
ATOM 2491 O O . ALA A 1 313 ? -18.658 27.159 7.678 1.00 70.56 313 ALA A O 1
ATOM 2492 N N . THR A 1 314 ? -20.001 27.650 9.411 1.00 70.94 314 THR A N 1
ATOM 2493 C CA . THR A 1 314 ? -19.009 27.428 10.458 1.00 70.94 314 THR A CA 1
ATOM 2494 C C . THR A 1 314 ? -18.662 25.945 10.517 1.00 70.94 314 THR A C 1
ATOM 2496 O O . THR A 1 314 ? -17.478 25.635 10.511 1.00 70.94 314 THR A O 1
ATOM 2499 N N . TRP A 1 315 ? -19.635 25.032 10.458 1.00 74.69 315 TRP A N 1
ATOM 2500 C CA . TRP A 1 315 ? -19.378 23.583 10.430 1.00 74.69 315 TRP A CA 1
ATOM 2501 C C . TRP A 1 315 ? -18.623 23.117 9.172 1.00 74.69 315 TRP A C 1
ATOM 2503 O O . TRP A 1 315 ? -17.783 22.226 9.257 1.00 74.69 315 TRP A O 1
ATOM 2513 N N . ALA A 1 316 ? -18.871 23.743 8.015 1.00 64.44 316 ALA A N 1
ATOM 2514 C CA . ALA A 1 316 ? -18.321 23.335 6.716 1.00 64.44 316 ALA A CA 1
ATOM 2515 C C . ALA A 1 316 ? -16.832 23.682 6.490 1.00 64.44 316 ALA A C 1
ATOM 2517 O O . ALA A 1 316 ? -16.227 23.233 5.513 1.00 64.44 316 ALA A O 1
ATOM 2518 N N . ALA A 1 317 ? -16.211 24.480 7.362 1.00 56.56 317 ALA A N 1
ATOM 2519 C CA . ALA A 1 317 ? -14.829 24.927 7.194 1.00 56.56 317 ALA A CA 1
ATOM 2520 C C . ALA A 1 317 ? -13.799 23.875 7.666 1.00 56.56 317 ALA A C 1
ATOM 2522 O O . ALA A 1 317 ? -13.023 24.140 8.575 1.00 56.56 317 ALA A O 1
ATOM 2523 N N . GLY A 1 318 ? -13.776 22.706 7.013 1.00 53.34 318 GLY A N 1
ATOM 2524 C CA . GLY A 1 318 ? -12.683 21.719 7.016 1.00 53.34 318 GLY A CA 1
ATOM 2525 C C . GLY A 1 318 ? -12.353 21.004 8.343 1.00 53.34 318 GLY A C 1
ATOM 2526 O O . GLY A 1 318 ? -12.190 21.611 9.395 1.00 53.34 318 GLY A O 1
ATOM 2527 N N . ALA A 1 319 ? -12.109 19.690 8.278 1.00 49.56 319 ALA A N 1
ATOM 2528 C CA . ALA A 1 319 ? -11.817 18.829 9.437 1.00 49.56 319 ALA A CA 1
ATOM 2529 C C . ALA A 1 319 ? -10.508 19.138 10.208 1.00 49.56 319 ALA A C 1
ATOM 2531 O O . ALA A 1 319 ? -10.277 18.563 11.270 1.00 49.56 319 ALA A O 1
ATOM 2532 N N . HIS A 1 320 ? -9.640 20.021 9.695 1.00 52.66 320 HIS A N 1
ATOM 2533 C CA . HIS A 1 320 ? -8.315 20.316 10.266 1.00 52.66 320 HIS A CA 1
ATOM 2534 C C . HIS A 1 320 ? -8.207 21.667 10.983 1.00 52.66 320 HIS A C 1
ATOM 2536 O O . HIS A 1 320 ? -7.105 22.060 11.368 1.00 52.66 320 HIS A O 1
ATOM 2542 N N . ARG A 1 321 ? -9.312 22.399 11.161 1.00 68.75 321 ARG A N 1
ATOM 2543 C CA . ARG A 1 321 ? -9.276 23.642 11.936 1.00 68.75 321 ARG A CA 1
ATOM 2544 C C . ARG A 1 321 ? -9.339 23.374 13.439 1.00 68.75 321 ARG A C 1
ATOM 2546 O O . ARG A 1 321 ? -9.884 22.366 13.886 1.00 68.75 321 ARG A O 1
ATOM 2553 N N . ASN A 1 322 ? -8.847 24.331 14.221 1.00 66.69 322 ASN A N 1
ATOM 2554 C CA . ASN A 1 322 ? -9.112 24.355 15.656 1.00 66.69 322 ASN A CA 1
ATOM 2555 C C . ASN A 1 322 ? -10.602 24.628 15.886 1.00 66.69 322 ASN A C 1
ATOM 2557 O O . ASN A 1 322 ? -11.169 25.522 15.255 1.00 66.69 322 ASN A O 1
ATOM 2561 N N . ALA A 1 323 ? -11.219 23.854 16.777 1.00 70.19 323 ALA A N 1
ATOM 2562 C CA . ALA A 1 323 ? -12.610 24.053 17.150 1.00 70.19 323 ALA A CA 1
ATOM 2563 C C . ALA A 1 323 ? -12.814 25.428 17.787 1.00 70.19 323 ALA A C 1
ATOM 2565 O O . ALA A 1 323 ? -11.959 25.929 18.523 1.00 70.19 323 ALA A O 1
ATOM 2566 N N . THR A 1 324 ? -13.950 26.041 17.479 1.00 79.69 324 THR A N 1
ATOM 2567 C CA . THR A 1 324 ? -14.372 27.282 18.128 1.00 79.69 324 THR A CA 1
ATOM 2568 C C . THR A 1 324 ? -14.998 26.976 19.490 1.00 79.69 324 THR A C 1
ATOM 2570 O O . THR A 1 324 ? -15.562 25.902 19.699 1.00 79.69 324 THR A O 1
ATOM 2573 N N . ALA A 1 325 ? -14.930 27.926 20.427 1.00 82.75 325 ALA A N 1
ATOM 2574 C CA . ALA A 1 325 ? -15.536 27.755 21.751 1.00 82.75 325 ALA A CA 1
ATOM 2575 C C . ALA A 1 325 ? -17.063 27.538 21.681 1.00 82.75 325 ALA A C 1
ATOM 2577 O O . ALA A 1 325 ? -17.617 26.821 22.508 1.00 82.75 325 ALA A O 1
ATOM 2578 N N . GLU A 1 326 ? -17.727 28.123 20.678 1.00 84.31 326 GLU A N 1
ATOM 2579 C CA . GLU A 1 326 ? -19.163 27.951 20.417 1.00 84.31 326 GLU A CA 1
ATOM 2580 C C . GLU A 1 326 ? -19.501 26.521 19.983 1.00 84.31 326 GLU A C 1
ATOM 2582 O O . GLU A 1 326 ? -20.481 25.948 20.457 1.00 84.31 326 GLU A O 1
ATOM 2587 N N . GLU A 1 327 ? -18.675 25.919 19.119 1.00 86.94 327 GLU A N 1
ATOM 2588 C CA . GLU A 1 327 ? -18.837 24.516 18.734 1.00 86.94 327 GLU A CA 1
ATOM 2589 C C . GLU A 1 327 ? -18.682 23.605 19.940 1.00 86.94 327 GLU A C 1
ATOM 2591 O O . GLU A 1 327 ? -19.576 22.807 20.198 1.00 86.94 327 GLU A O 1
ATOM 2596 N N . ASP A 1 328 ? -17.594 23.748 20.699 1.00 87.19 328 ASP A N 1
ATOM 2597 C CA . ASP A 1 328 ? -17.321 22.885 21.850 1.00 87.19 328 ASP A CA 1
ATOM 2598 C C . ASP A 1 328 ? -18.418 22.987 22.919 1.00 87.19 328 ASP A C 1
ATOM 2600 O O . ASP A 1 328 ? -18.844 21.960 23.450 1.00 87.19 328 ASP A O 1
ATOM 2604 N N . ALA A 1 329 ? -18.938 24.191 23.180 1.00 88.38 329 ALA A N 1
ATOM 2605 C CA . ALA A 1 329 ? -20.066 24.392 24.087 1.00 88.38 329 ALA A CA 1
ATOM 2606 C C . ALA A 1 329 ? -21.353 23.718 23.577 1.00 88.38 329 ALA A C 1
ATOM 2608 O O . ALA A 1 329 ? -22.053 23.062 24.351 1.00 88.38 329 ALA A O 1
ATOM 2609 N N . TRP A 1 330 ? -21.646 23.827 22.275 1.00 90.25 330 TRP A N 1
ATOM 2610 C CA . TRP A 1 330 ? -22.825 23.207 21.667 1.00 90.25 330 TRP A CA 1
ATOM 2611 C C . TRP A 1 330 ? -22.793 21.679 21.768 1.00 90.25 330 TRP A C 1
ATOM 2613 O O . TRP A 1 330 ? -23.763 21.062 22.211 1.00 90.25 330 TRP A O 1
ATOM 2623 N N . VAL A 1 331 ? -21.675 21.046 21.392 1.00 92.50 331 VAL A N 1
ATOM 2624 C CA . VAL A 1 331 ? -21.568 19.579 21.462 1.00 92.50 331 VAL A CA 1
ATOM 2625 C C . VAL A 1 331 ? -21.438 19.045 22.881 1.00 92.50 331 VAL A C 1
ATOM 2627 O O . VAL A 1 331 ? -21.923 17.944 23.136 1.00 92.50 331 VAL A O 1
ATOM 2630 N N . ALA A 1 332 ? -20.847 19.801 23.808 1.00 92.06 332 ALA A N 1
ATOM 2631 C CA . ALA A 1 332 ? -20.887 19.449 25.224 1.00 92.06 332 ALA A CA 1
ATOM 2632 C C . ALA A 1 332 ? -22.335 19.412 25.741 1.00 92.06 332 ALA A C 1
ATOM 2634 O O . ALA A 1 332 ? -22.727 18.423 26.355 1.00 92.06 332 ALA A O 1
ATOM 2635 N N . ASN A 1 333 ? -23.150 20.420 25.404 1.00 92.75 333 ASN A N 1
ATOM 2636 C CA . ASN A 1 333 ? -24.572 20.458 25.757 1.00 92.75 333 ASN A CA 1
ATOM 2637 C C . ASN A 1 333 ? -25.379 19.317 25.103 1.00 92.75 333 ASN A C 1
ATOM 2639 O O . ASN A 1 333 ? -26.252 18.731 25.735 1.00 92.75 333 ASN A O 1
ATOM 2643 N N . GLU A 1 334 ? -25.086 18.942 23.853 1.00 93.12 334 GLU A N 1
ATOM 2644 C CA . GLU A 1 334 ? -25.705 17.770 23.205 1.00 93.12 334 GLU A CA 1
ATOM 2645 C C . GLU A 1 334 ? -25.382 16.450 23.923 1.00 93.12 334 GLU A C 1
ATOM 2647 O O . GLU A 1 334 ? -26.270 15.621 24.122 1.00 93.12 334 GLU A O 1
ATOM 2652 N N . VAL A 1 335 ? -24.130 16.253 24.347 1.00 94.75 335 VAL A N 1
ATOM 2653 C CA . VAL A 1 335 ? -23.724 15.055 25.102 1.00 94.75 335 VAL A CA 1
ATOM 2654 C C . VAL A 1 335 ? -24.315 15.054 26.510 1.00 94.75 335 VAL A C 1
ATOM 2656 O O . VAL A 1 335 ? -24.753 14.009 26.984 1.00 94.75 335 VAL A O 1
ATOM 2659 N N . GLU A 1 336 ? -24.388 16.210 27.167 1.00 93.62 336 GLU A N 1
ATOM 2660 C CA . GLU A 1 336 ? -25.053 16.347 28.464 1.00 93.62 336 GLU A CA 1
ATOM 2661 C C . GLU A 1 336 ? -26.558 16.053 28.356 1.00 93.62 336 GLU A C 1
ATOM 2663 O O . GLU A 1 336 ? -27.108 15.318 29.178 1.00 93.62 336 GLU A O 1
ATOM 2668 N N . LYS A 1 337 ? -27.227 16.529 27.296 1.00 92.94 337 LYS A N 1
ATOM 2669 C CA . LYS A 1 337 ? -28.616 16.152 26.984 1.00 92.94 337 LYS A CA 1
ATOM 2670 C C . LYS A 1 337 ? -28.762 14.644 26.793 1.00 92.94 337 LYS A C 1
ATOM 2672 O O . LYS A 1 337 ? -29.730 14.064 27.278 1.00 92.94 337 LYS A O 1
ATOM 2677 N N . GLU A 1 338 ? -27.816 13.985 26.126 1.00 92.94 338 GLU A N 1
ATOM 2678 C CA . GLU A 1 338 ? -27.813 12.524 25.983 1.00 92.94 338 GLU A CA 1
ATOM 2679 C C . GLU A 1 338 ? -27.637 11.816 27.337 1.00 92.94 338 GLU A C 1
ATOM 2681 O O . GLU A 1 338 ? -28.383 10.882 27.641 1.00 92.94 338 GLU A O 1
ATOM 2686 N N . GLN A 1 339 ? -26.729 12.297 28.189 1.00 94.31 339 GLN A N 1
ATOM 2687 C CA . GLN A 1 339 ? -26.560 11.795 29.553 1.00 94.31 339 GLN A CA 1
ATOM 2688 C C . GLN A 1 339 ? -27.860 11.935 30.359 1.00 94.31 339 GLN A C 1
ATOM 2690 O O . GLN A 1 339 ? -28.359 10.945 30.899 1.00 94.31 339 GLN A O 1
ATOM 2695 N N . ARG A 1 340 ? -28.474 13.124 30.377 1.00 94.31 340 ARG A N 1
ATOM 2696 C CA . ARG A 1 340 ? -29.747 13.381 31.071 1.00 94.31 340 ARG A CA 1
ATOM 2697 C C . ARG A 1 340 ? -30.897 12.561 30.499 1.00 94.31 340 ARG A C 1
ATOM 2699 O O . ARG A 1 340 ? -31.699 12.024 31.255 1.00 94.31 340 ARG A O 1
ATOM 2706 N N . ARG A 1 341 ? -30.950 12.362 29.181 1.00 93.62 341 ARG A N 1
ATOM 2707 C CA . ARG A 1 341 ? -31.928 11.479 28.525 1.00 93.62 341 ARG A CA 1
ATOM 2708 C C . ARG A 1 341 ? -31.856 10.055 29.088 1.00 93.62 341 ARG A C 1
ATOM 2710 O O . ARG A 1 341 ? -32.890 9.424 29.330 1.00 93.62 341 ARG A O 1
ATOM 2717 N N . VAL A 1 342 ? -30.647 9.551 29.343 1.00 93.38 342 VAL A N 1
ATOM 2718 C CA . VAL A 1 342 ? -30.433 8.235 29.960 1.00 93.38 342 VAL A CA 1
ATOM 2719 C C . VAL A 1 342 ? -30.736 8.267 31.461 1.00 93.38 342 VAL A C 1
ATOM 2721 O O . VAL A 1 342 ? -31.439 7.382 31.954 1.00 93.38 342 VAL A O 1
ATOM 2724 N N . GLU A 1 343 ? -30.274 9.281 32.190 1.00 91.69 343 GLU A N 1
ATOM 2725 C CA . GLU A 1 343 ? -30.413 9.391 33.646 1.00 91.69 343 GLU A CA 1
ATOM 2726 C C . GLU A 1 343 ? -31.833 9.730 34.129 1.00 91.69 343 GLU A C 1
ATOM 2728 O O . GLU A 1 343 ? -32.247 9.217 35.170 1.00 91.69 343 GLU A O 1
ATOM 2733 N N . GLU A 1 344 ? -32.611 10.493 33.369 1.00 92.12 344 GLU A N 1
ATOM 2734 C CA . GLU A 1 344 ? -33.959 10.952 33.732 1.00 92.12 344 GLU A CA 1
ATOM 2735 C C . GLU A 1 344 ? -35.075 10.121 33.067 1.00 92.12 344 GLU A C 1
ATOM 2737 O O . GLU A 1 344 ? -36.229 10.197 33.483 1.00 92.12 344 GLU A O 1
ATOM 2742 N N . CYS A 1 345 ? -34.758 9.284 32.064 1.00 92.50 345 CYS A N 1
ATOM 2743 C CA . CYS A 1 345 ? -35.745 8.547 31.246 1.00 92.50 345 CYS A CA 1
ATOM 2744 C C . CYS A 1 345 ? -36.719 9.470 30.473 1.00 92.50 345 CYS A C 1
ATOM 2746 O O . CYS A 1 345 ? -37.893 9.142 30.241 1.00 92.50 345 CYS A O 1
ATOM 2748 N N . VAL A 1 346 ? -36.217 10.634 30.057 1.00 92.81 346 VAL A N 1
ATOM 2749 C CA . VAL A 1 346 ? -36.936 11.636 29.261 1.00 92.81 346 VAL A CA 1
ATOM 2750 C C . VAL A 1 346 ? -36.305 11.692 27.873 1.00 92.81 346 VAL A C 1
ATOM 2752 O O . VAL A 1 346 ? -35.101 11.879 27.759 1.00 92.81 346 VAL A O 1
ATOM 2755 N N . PHE A 1 347 ? -37.098 11.517 26.811 1.00 92.12 347 PHE A N 1
ATOM 2756 C CA . PHE A 1 347 ? -36.575 11.495 25.438 1.00 92.12 347 PHE A CA 1
ATOM 2757 C C . PHE A 1 347 ? -35.962 12.845 25.021 1.00 92.12 347 PHE A C 1
ATOM 2759 O O . PHE A 1 347 ? -34.894 12.880 24.419 1.00 92.12 347 PHE A O 1
ATOM 2766 N N . ASP A 1 348 ? -36.605 13.960 25.360 1.00 93.81 348 ASP A N 1
ATOM 2767 C CA . ASP A 1 348 ? -36.149 15.319 25.036 1.00 93.81 348 ASP A CA 1
ATOM 2768 C C . ASP A 1 348 ? -36.023 16.144 26.331 1.00 93.81 348 ASP A C 1
ATOM 2770 O O . ASP A 1 348 ? -36.975 16.836 26.693 1.00 93.81 348 ASP A O 1
ATOM 2774 N N . PRO A 1 349 ? -34.927 15.988 27.105 1.00 92.12 349 PRO A N 1
ATOM 2775 C CA . PRO A 1 349 ? -34.712 16.762 28.330 1.00 92.12 349 PRO A CA 1
ATOM 2776 C C . PRO A 1 349 ? -34.478 18.248 28.016 1.00 92.12 349 PRO A C 1
ATOM 2778 O O . PRO A 1 349 ? -34.078 18.596 26.907 1.00 92.12 349 PRO A O 1
ATOM 2781 N N . GLU A 1 350 ? -34.715 19.115 29.006 1.00 86.69 350 GLU A N 1
ATOM 2782 C CA . GLU A 1 350 ? -34.588 20.575 28.866 1.00 86.69 350 GLU A CA 1
ATOM 2783 C C . GLU A 1 350 ? -33.205 21.002 28.358 1.00 86.69 350 GLU A C 1
ATOM 2785 O O . GLU A 1 350 ? -32.181 20.574 28.902 1.00 86.69 350 GLU A O 1
ATOM 2790 N N . ASP A 1 351 ? -33.189 21.844 27.321 1.00 84.00 351 ASP A N 1
ATOM 2791 C CA . ASP A 1 351 ? -31.972 22.343 26.684 1.00 84.00 351 ASP A CA 1
ATOM 2792 C C . ASP A 1 351 ? -31.376 23.504 27.490 1.00 84.00 351 ASP A C 1
ATOM 2794 O O . ASP A 1 351 ? -31.966 24.579 27.593 1.00 84.00 351 ASP A O 1
ATOM 2798 N N . LEU A 1 352 ? -30.181 23.301 28.049 1.00 83.81 352 LEU A N 1
ATOM 2799 C CA . LEU A 1 352 ? -29.527 24.295 28.904 1.00 83.81 352 LEU A CA 1
ATOM 2800 C C . LEU A 1 352 ? -29.084 25.547 28.134 1.00 83.81 352 LEU A C 1
ATOM 2802 O O . LEU A 1 352 ? -28.901 26.603 28.741 1.00 83.81 352 LEU A O 1
ATOM 2806 N N . LEU A 1 353 ? -28.919 25.443 26.811 1.00 83.94 353 LEU A N 1
ATOM 2807 C CA . LEU A 1 353 ? -28.579 26.576 25.950 1.00 83.94 353 LEU A CA 1
ATOM 2808 C C . LEU A 1 353 ? -29.819 27.301 25.410 1.00 83.94 353 LEU A C 1
ATOM 2810 O O . LEU A 1 353 ? -29.695 28.426 24.932 1.00 83.94 353 LEU A O 1
ATOM 2814 N N . ASP A 1 354 ? -31.005 26.693 25.485 1.00 84.25 354 ASP A N 1
ATOM 2815 C CA . ASP A 1 354 ? -32.232 27.211 24.878 1.00 84.25 354 ASP A CA 1
ATOM 2816 C C . ASP A 1 354 ? -33.415 27.156 25.852 1.00 84.25 354 ASP A C 1
ATOM 2818 O O . ASP A 1 354 ? -34.262 26.268 25.807 1.00 84.25 354 ASP A O 1
ATOM 2822 N N . THR A 1 355 ? -33.485 28.161 26.724 1.00 81.38 355 THR A N 1
ATOM 2823 C CA . THR A 1 355 ? -34.536 28.321 27.747 1.00 81.38 355 THR A CA 1
ATOM 2824 C C . THR A 1 355 ? -35.760 29.097 27.241 1.00 81.38 355 THR A C 1
ATOM 2826 O O . THR A 1 355 ? -36.508 29.700 28.016 1.00 81.38 355 THR A O 1
ATOM 2829 N N . THR A 1 356 ? -35.965 29.135 25.922 1.00 85.31 356 THR A N 1
ATOM 2830 C CA . THR A 1 356 ? -37.035 29.913 25.286 1.00 85.31 356 THR A CA 1
ATOM 2831 C C . THR A 1 356 ? -38.401 29.209 25.369 1.00 85.31 356 THR A C 1
ATOM 2833 O O . THR A 1 356 ? -38.470 27.977 25.399 1.00 85.31 356 THR A O 1
ATOM 2836 N N . PRO A 1 357 ? -39.533 29.946 25.395 1.00 87.06 357 PRO A N 1
ATOM 2837 C CA . PRO A 1 357 ? -40.865 29.329 25.393 1.00 87.06 357 PRO A CA 1
ATOM 2838 C C . PRO A 1 357 ? -41.153 28.534 24.107 1.00 87.06 357 PRO A C 1
ATOM 2840 O O . PRO A 1 357 ? -41.965 27.608 24.122 1.00 87.06 357 PRO A O 1
ATOM 2843 N N . GLU A 1 358 ? -40.477 28.859 23.004 1.00 88.38 358 GLU A N 1
ATOM 2844 C CA . GLU A 1 358 ? -40.530 28.119 21.745 1.00 88.38 358 GLU A CA 1
ATOM 2845 C C . GLU A 1 358 ? -40.021 26.680 21.907 1.00 88.38 358 GLU A C 1
ATOM 2847 O O . GLU A 1 358 ? -40.643 25.758 21.374 1.00 88.38 358 GLU A O 1
ATOM 2852 N N . TRP A 1 359 ? -38.962 26.463 22.699 1.00 90.69 359 TRP A N 1
ATOM 2853 C CA . TRP A 1 359 ? -38.464 25.118 23.000 1.00 90.69 359 TRP A CA 1
ATOM 2854 C C . TRP A 1 359 ? -39.540 24.258 23.678 1.00 90.69 359 TRP A C 1
ATOM 2856 O O . TRP A 1 359 ? -39.758 23.113 23.282 1.00 90.69 359 TRP A O 1
ATOM 2866 N N . ALA A 1 360 ? -40.281 24.822 24.641 1.00 88.62 360 ALA A N 1
ATOM 2867 C CA . ALA A 1 360 ? -41.354 24.110 25.339 1.00 88.62 360 ALA A CA 1
ATOM 2868 C C . ALA A 1 360 ? -42.512 23.721 24.396 1.00 88.62 360 ALA A C 1
ATOM 2870 O O . ALA A 1 360 ? -43.094 22.642 24.534 1.00 88.62 360 ALA A O 1
ATOM 2871 N N . ALA A 1 361 ? -42.827 24.567 23.409 1.00 92.06 361 ALA A N 1
ATOM 2872 C CA . ALA A 1 361 ? -43.823 24.258 22.382 1.00 92.06 361 ALA A CA 1
ATOM 2873 C C . ALA A 1 361 ? -43.353 23.134 21.437 1.00 92.06 361 ALA A C 1
ATOM 2875 O O . ALA A 1 361 ? -44.127 22.232 21.111 1.00 92.06 361 ALA A O 1
ATOM 2876 N N . GLU A 1 362 ? -42.083 23.151 21.023 1.00 93.62 362 GLU A N 1
ATOM 2877 C CA . GLU A 1 362 ? -41.464 22.076 20.235 1.00 93.62 362 GLU A CA 1
ATOM 2878 C C . GLU A 1 362 ? -41.422 20.757 21.024 1.00 93.62 362 GLU A C 1
ATOM 2880 O O . GLU A 1 362 ? -41.796 19.712 20.493 1.00 93.62 362 GLU A O 1
ATOM 2885 N N . HIS A 1 363 ? -41.047 20.806 22.307 1.00 92.56 363 HIS A N 1
ATOM 2886 C CA . HIS A 1 363 ? -41.048 19.657 23.216 1.00 92.56 363 HIS A CA 1
ATOM 2887 C C . HIS A 1 363 ? -42.446 19.034 23.338 1.00 92.56 363 HIS A C 1
ATOM 2889 O O . HIS A 1 363 ? -42.595 17.817 23.233 1.00 92.56 363 HIS A O 1
ATOM 2895 N N . ALA A 1 364 ? -43.494 19.854 23.489 1.00 92.75 364 ALA A N 1
ATOM 2896 C CA . ALA A 1 364 ? -44.873 19.371 23.530 1.00 92.75 364 ALA A CA 1
ATOM 2897 C C . ALA A 1 364 ? -45.276 18.648 22.229 1.00 92.75 364 ALA A C 1
ATOM 2899 O O . ALA A 1 364 ? -45.879 17.576 22.295 1.00 92.75 364 ALA A O 1
ATOM 2900 N N . ARG A 1 365 ? -44.885 19.175 21.055 1.00 95.00 365 ARG A N 1
ATOM 2901 C CA . ARG A 1 365 ? -45.107 18.518 19.747 1.00 95.00 365 ARG A CA 1
ATOM 2902 C C . ARG A 1 365 ? -44.345 17.194 19.619 1.00 95.00 365 ARG A C 1
ATOM 2904 O O . ARG A 1 365 ? -44.884 16.216 19.093 1.00 95.00 365 ARG A O 1
ATOM 2911 N N . ILE A 1 366 ? -43.100 17.144 20.098 1.00 94.62 366 ILE A N 1
ATOM 2912 C CA . ILE A 1 366 ? -42.299 15.911 20.135 1.00 94.62 366 ILE A CA 1
ATOM 2913 C C . ILE A 1 366 ? -42.979 14.882 21.041 1.00 94.62 366 ILE A C 1
ATOM 2915 O O . ILE A 1 366 ? -43.152 13.733 20.642 1.00 94.62 366 ILE A O 1
ATOM 2919 N N . GLN A 1 367 ? -43.435 15.289 22.225 1.00 93.62 367 GLN A N 1
ATOM 2920 C CA . GLN A 1 367 ? -44.078 14.392 23.179 1.00 93.62 367 GLN A CA 1
ATOM 2921 C C . GLN A 1 367 ? -45.432 13.867 22.685 1.00 93.62 367 GLN A C 1
ATOM 2923 O O . GLN A 1 367 ? -45.754 12.695 22.896 1.00 93.62 367 GLN A O 1
ATOM 2928 N N . GLU A 1 368 ? -46.207 14.690 21.977 1.00 92.88 368 GLU A N 1
ATOM 2929 C CA . GLU A 1 368 ? -47.411 14.248 21.268 1.00 92.88 368 GLU A CA 1
ATOM 2930 C C . GLU A 1 368 ? -47.071 13.163 20.232 1.00 92.88 368 GLU A C 1
ATOM 2932 O O . GLU A 1 368 ? -47.682 12.093 20.229 1.00 92.88 368 GLU A O 1
ATOM 2937 N N . SER A 1 369 ? -46.030 13.385 19.422 1.00 92.25 369 SER A N 1
ATOM 2938 C CA . SER A 1 369 ? -45.567 12.422 18.410 1.00 92.25 369 SER A CA 1
ATOM 2939 C C . SER A 1 369 ? -45.052 11.113 19.030 1.00 92.25 369 SER A C 1
ATOM 2941 O O . SER A 1 369 ? -45.306 10.032 18.505 1.00 92.25 369 SER A O 1
ATOM 2943 N N . LEU A 1 370 ? -44.369 11.186 20.177 1.00 93.31 370 LEU A N 1
ATOM 2944 C CA . LEU A 1 370 ? -43.819 10.029 20.894 1.00 93.31 370 LEU A CA 1
ATOM 2945 C C . LEU A 1 370 ? -44.888 9.167 21.582 1.00 93.31 370 LEU A C 1
ATOM 2947 O O . LEU A 1 370 ? -44.728 7.949 21.704 1.00 93.31 370 LEU A O 1
ATOM 2951 N N . THR A 1 371 ? -45.955 9.791 22.084 1.00 92.50 371 THR A N 1
ATOM 2952 C CA . THR A 1 371 ? -47.016 9.108 22.846 1.00 92.50 371 THR A CA 1
ATOM 2953 C C . THR A 1 371 ? -48.129 8.561 21.961 1.00 92.50 371 THR A C 1
ATOM 2955 O O . THR A 1 371 ? -48.822 7.623 22.365 1.00 92.50 371 THR A O 1
ATOM 2958 N N . LYS A 1 372 ? -48.267 9.079 20.737 1.00 88.94 372 LYS A N 1
ATOM 2959 C CA . LYS A 1 372 ? -49.189 8.545 19.735 1.00 88.94 372 LYS A CA 1
ATOM 2960 C C . LYS A 1 372 ? -48.817 7.096 19.352 1.00 88.94 372 LYS A C 1
ATOM 2962 O O . LYS A 1 372 ? -47.631 6.766 19.251 1.00 88.94 372 LYS A O 1
ATOM 2967 N N . PRO A 1 373 ? -49.801 6.202 19.127 1.00 87.62 373 PRO A N 1
ATOM 2968 C CA . PRO A 1 373 ? -49.541 4.880 18.560 1.00 87.62 373 PRO A CA 1
ATOM 2969 C C . PRO A 1 373 ? -48.903 4.990 17.169 1.00 87.62 373 PRO A C 1
ATOM 2971 O O . PRO A 1 373 ? -49.282 5.862 16.387 1.00 87.62 373 PRO A O 1
ATOM 2974 N N . ILE A 1 374 ? -47.969 4.092 16.852 1.00 89.19 374 ILE A N 1
ATOM 2975 C CA . ILE A 1 374 ? -47.252 4.101 15.568 1.00 89.19 374 ILE A CA 1
ATOM 2976 C C . ILE A 1 374 ? -48.228 3.861 14.404 1.00 89.19 374 ILE A C 1
ATOM 2978 O O . ILE A 1 374 ? -48.997 2.899 14.405 1.00 89.19 374 ILE A O 1
ATOM 2982 N N . GLU A 1 375 ? -48.184 4.738 13.401 1.00 72.88 375 GLU A N 1
ATOM 2983 C CA . GLU A 1 375 ? -49.004 4.661 12.187 1.00 72.88 375 GLU A CA 1
ATOM 2984 C C . GLU A 1 375 ? -48.433 3.607 11.211 1.00 72.88 375 GLU A C 1
ATOM 2986 O O . GLU A 1 375 ? -47.222 3.474 11.085 1.00 72.88 375 GLU A O 1
ATOM 2991 N N . GLY A 1 376 ? -49.285 2.836 10.517 1.00 67.75 376 GLY A N 1
ATOM 2992 C CA . GLY A 1 376 ? -48.858 1.821 9.522 1.00 67.75 376 GLY A CA 1
ATOM 2993 C C . GLY A 1 376 ? -49.143 0.353 9.896 1.00 67.75 376 GLY A C 1
ATOM 2994 O O . GLY A 1 376 ? -49.273 -0.508 9.008 1.00 67.75 376 GLY A O 1
ATOM 2995 N N . GLY A 1 377 ? -49.387 0.080 11.184 1.00 67.38 377 GLY A N 1
ATOM 2996 C CA . GLY A 1 377 ? -49.850 -1.212 11.702 1.00 67.38 377 GLY A CA 1
ATOM 2997 C C . GLY A 1 377 ? -50.466 -1.110 13.103 1.00 67.38 377 GLY A C 1
ATOM 2998 O O . GLY A 1 377 ? -50.191 -0.181 13.853 1.00 67.38 377 GLY A O 1
ATOM 2999 N N . ASN A 1 378 ? -51.340 -2.054 13.468 1.00 80.62 378 ASN A N 1
ATOM 3000 C CA . ASN A 1 378 ? -51.999 -2.062 14.780 1.00 80.62 378 ASN A CA 1
ATOM 3001 C C . ASN A 1 378 ? -51.099 -2.752 15.825 1.00 80.62 378 ASN A C 1
ATOM 3003 O O . ASN A 1 378 ? -51.365 -3.885 16.222 1.00 80.62 378 ASN A O 1
ATOM 3007 N N . TYR A 1 379 ? -49.991 -2.095 16.191 1.00 86.00 379 TYR A N 1
ATOM 3008 C CA . TYR A 1 379 ? -48.910 -2.676 17.006 1.00 86.00 379 TYR A CA 1
ATOM 3009 C C . TYR A 1 379 ? -49.168 -2.650 18.524 1.00 86.00 379 TYR A C 1
ATOM 3011 O O . TYR A 1 379 ? -48.547 -3.392 19.282 1.00 86.00 379 TYR A O 1
ATOM 3019 N N . GLY A 1 380 ? -50.093 -1.806 18.993 1.00 84.25 380 GLY A N 1
ATOM 3020 C CA . GLY A 1 380 ? -50.486 -1.754 20.407 1.00 84.25 380 GLY A CA 1
ATOM 3021 C C . GLY A 1 380 ? -49.424 -1.197 21.367 1.00 84.25 380 GLY A C 1
ATOM 3022 O O . GLY A 1 380 ? -49.500 -1.503 22.564 1.00 84.25 380 GLY A O 1
ATOM 3023 N N . PHE A 1 381 ? -48.464 -0.419 20.850 1.00 92.81 381 PHE A N 1
ATOM 3024 C CA . PHE A 1 381 ? -47.474 0.350 21.608 1.00 92.81 381 PHE A CA 1
ATOM 3025 C C . PHE A 1 381 ? -47.121 1.685 20.921 1.00 92.81 381 PHE A C 1
ATOM 3027 O O . PHE A 1 381 ? -47.368 1.851 19.721 1.00 92.81 381 PHE A O 1
ATOM 3034 N N . SER A 1 382 ? -46.555 2.636 21.672 1.00 94.38 382 SER A N 1
ATOM 3035 C CA . SER A 1 382 ? -46.107 3.945 21.155 1.00 94.38 382 SER A CA 1
ATOM 3036 C C . SER A 1 382 ? -44.603 3.999 20.855 1.00 94.38 382 SER A C 1
ATOM 3038 O O . SER A 1 382 ? -43.831 3.147 21.304 1.00 94.38 382 SER A O 1
ATOM 3040 N N . LEU A 1 383 ? -44.151 5.032 20.133 1.00 94.31 383 LEU A N 1
ATOM 3041 C CA . LEU A 1 383 ? -42.720 5.240 19.874 1.00 94.31 383 LEU A CA 1
ATOM 3042 C C . LEU A 1 383 ? -41.921 5.422 21.179 1.00 94.31 383 LEU A C 1
ATOM 3044 O O . LEU A 1 383 ? -40.819 4.890 21.307 1.00 94.31 383 LEU A O 1
ATOM 3048 N N . LEU A 1 384 ? -42.500 6.089 22.184 1.00 94.94 384 LEU A N 1
ATOM 3049 C CA . LEU A 1 384 ? -41.893 6.229 23.511 1.00 94.94 384 LEU A CA 1
ATOM 3050 C C . LEU A 1 384 ? -41.701 4.878 24.212 1.00 94.94 384 LEU A C 1
ATOM 3052 O O . LEU A 1 384 ? -40.656 4.638 24.817 1.00 94.94 384 LEU A O 1
ATOM 3056 N N . GLU A 1 385 ? -42.702 3.993 24.146 1.00 94.81 385 GLU A N 1
ATOM 3057 C CA . GLU A 1 385 ? -42.604 2.642 24.713 1.00 94.81 385 GLU A CA 1
ATOM 3058 C C . GLU A 1 385 ? -41.541 1.811 23.987 1.00 94.81 385 GLU A C 1
ATOM 3060 O O . GLU A 1 385 ? -40.787 1.083 24.636 1.00 94.81 385 GLU A O 1
ATOM 3065 N N . PHE A 1 386 ? -41.430 1.961 22.664 1.00 94.81 386 PHE A N 1
ATOM 3066 C CA . PHE A 1 386 ? -40.383 1.320 21.876 1.00 94.81 386 PHE A CA 1
ATOM 3067 C C . PHE A 1 386 ? -38.987 1.806 22.282 1.00 94.81 386 PHE A C 1
ATOM 3069 O O . PHE A 1 386 ? -38.136 0.984 22.624 1.00 94.81 386 PHE A O 1
ATOM 3076 N N . TRP A 1 387 ? -38.757 3.121 22.318 1.00 95.50 387 TRP A N 1
ATOM 3077 C CA . TRP A 1 387 ? -37.474 3.718 22.705 1.00 95.50 387 TRP A CA 1
ATOM 3078 C C . TRP A 1 387 ? -37.053 3.323 24.130 1.00 95.50 387 TRP A C 1
ATOM 3080 O O . TRP A 1 387 ? -35.915 2.902 24.354 1.00 95.50 387 TRP A O 1
ATOM 3090 N N . ARG A 1 388 ? -37.988 3.372 25.095 1.00 95.50 388 ARG A N 1
ATOM 3091 C CA . ARG A 1 388 ? -37.728 3.001 26.499 1.00 95.50 388 ARG A CA 1
ATOM 3092 C C . ARG A 1 388 ? -37.249 1.559 26.642 1.00 95.50 388 ARG A C 1
ATOM 3094 O O . ARG A 1 388 ? -36.308 1.290 27.385 1.00 95.50 388 ARG A O 1
ATOM 3101 N N . ASN A 1 389 ? -37.888 0.628 25.938 1.00 95.19 389 ASN A N 1
ATOM 3102 C CA . ASN A 1 389 ? -37.615 -0.802 26.087 1.00 95.19 389 ASN A CA 1
ATOM 3103 C C . ASN A 1 389 ? -36.493 -1.317 25.172 1.00 95.19 389 ASN A C 1
ATOM 3105 O O . ASN A 1 389 ? -36.033 -2.444 25.364 1.00 95.19 389 ASN A O 1
ATOM 3109 N N . THR A 1 390 ? -36.042 -0.516 24.202 1.00 94.50 390 THR A N 1
ATOM 3110 C CA . THR A 1 390 ? -34.957 -0.872 23.277 1.00 94.50 390 THR A CA 1
ATOM 3111 C C . THR A 1 390 ? -33.683 -0.074 23.573 1.00 94.50 390 THR A C 1
ATOM 3113 O O . THR A 1 390 ? -32.802 -0.574 24.273 1.00 94.50 390 THR A O 1
ATOM 3116 N N . GLU A 1 391 ? -33.593 1.159 23.082 1.00 93.19 391 GLU A N 1
ATOM 3117 C CA . GLU A 1 391 ? -32.403 2.014 23.129 1.00 93.19 391 GLU A CA 1
ATOM 3118 C C . GLU A 1 391 ? -32.064 2.467 24.553 1.00 93.19 391 GLU A C 1
ATOM 3120 O O . GLU A 1 391 ? -30.936 2.284 25.013 1.00 93.19 391 GLU A O 1
ATOM 3125 N N . TRP A 1 392 ? -33.041 3.002 25.294 1.00 95.12 392 TRP A N 1
ATOM 3126 C CA . TRP A 1 392 ? -32.793 3.512 26.645 1.00 95.12 392 TRP A CA 1
ATOM 3127 C C . TRP A 1 392 ? -32.366 2.400 27.605 1.00 95.12 392 TRP A C 1
ATOM 3129 O O . TRP A 1 392 ? -31.385 2.551 28.334 1.00 95.12 392 TRP A O 1
ATOM 3139 N N . ARG A 1 393 ? -33.047 1.247 27.568 1.00 94.31 393 ARG A N 1
ATOM 3140 C CA . ARG A 1 393 ? -32.667 0.068 28.361 1.00 94.31 393 ARG A CA 1
ATOM 3141 C C . ARG A 1 393 ? -31.207 -0.318 28.127 1.00 94.31 393 ARG A C 1
ATOM 3143 O O . ARG A 1 393 ? -30.499 -0.658 29.073 1.00 94.31 393 ARG A O 1
ATOM 3150 N N . GLU A 1 394 ? -30.765 -0.305 26.873 1.00 94.38 394 GLU A N 1
ATOM 3151 C CA . GLU A 1 394 ? -29.396 -0.658 26.504 1.00 94.38 394 GLU A CA 1
ATOM 3152 C C . GLU A 1 394 ? -28.379 0.404 26.945 1.00 94.38 394 GLU A C 1
ATOM 3154 O O . GLU A 1 394 ? -27.274 0.065 27.366 1.00 94.38 394 GLU A O 1
ATOM 3159 N N . ALA A 1 395 ? -28.750 1.683 26.902 1.00 94.00 395 ALA A N 1
ATOM 3160 C CA . ALA A 1 395 ? -27.922 2.765 27.422 1.00 94.00 395 ALA A CA 1
ATOM 3161 C C . ALA A 1 395 ? -27.735 2.659 28.948 1.00 94.00 395 ALA A C 1
ATOM 3163 O O . ALA A 1 395 ? -26.618 2.819 29.438 1.00 94.00 395 ALA A O 1
ATOM 3164 N N . VAL A 1 396 ? -28.789 2.296 29.694 1.00 95.25 396 VAL A N 1
ATOM 3165 C CA . VAL A 1 396 ? -28.715 2.050 31.149 1.00 95.25 396 VAL A CA 1
ATOM 3166 C C . VAL A 1 396 ? -27.847 0.827 31.473 1.00 95.25 396 VAL A C 1
ATOM 3168 O O . VAL A 1 396 ? -27.136 0.836 32.480 1.00 95.25 396 VAL A O 1
ATOM 3171 N N . GLU A 1 397 ? -27.835 -0.206 30.621 1.00 95.06 397 GLU A N 1
ATOM 3172 C CA . GLU A 1 397 ? -26.923 -1.356 30.763 1.00 95.06 397 GLU A CA 1
ATOM 3173 C C . GLU A 1 397 ? -25.456 -0.892 30.838 1.00 95.06 397 GLU A C 1
ATOM 3175 O O . GLU A 1 397 ? -24.688 -1.393 31.660 1.00 95.06 397 GLU A O 1
ATOM 3180 N N . THR A 1 398 ? -25.089 0.110 30.033 1.00 95.50 398 THR A N 1
ATOM 3181 C CA . THR A 1 398 ? -23.733 0.674 29.929 1.00 95.50 398 THR A CA 1
ATOM 3182 C C . THR A 1 398 ? -23.635 2.110 30.462 1.00 95.50 398 THR A C 1
ATOM 3184 O O . THR A 1 398 ? -22.922 2.931 29.890 1.00 95.50 398 THR A O 1
ATOM 3187 N N . LEU A 1 399 ? -24.343 2.417 31.556 1.00 94.38 399 LEU A N 1
ATOM 3188 C CA . LEU A 1 399 ? -24.464 3.771 32.126 1.00 94.38 399 LEU A CA 1
ATOM 3189 C C . LEU A 1 399 ? -23.123 4.500 32.360 1.00 94.38 399 LEU A C 1
ATOM 3191 O O . LEU A 1 399 ? -23.029 5.701 32.129 1.00 94.38 399 LEU A O 1
ATOM 3195 N N . HIS A 1 400 ? -22.067 3.773 32.734 1.00 93.25 400 HIS A N 1
ATOM 3196 C CA . HIS A 1 400 ? -20.729 4.326 32.983 1.00 93.25 400 HIS A CA 1
ATOM 3197 C C . HIS A 1 400 ? -20.122 5.084 31.784 1.00 93.25 400 HIS A C 1
ATOM 3199 O O . HIS A 1 400 ? -19.233 5.912 31.976 1.00 93.25 400 HIS A O 1
ATOM 3205 N N . VAL A 1 401 ? -20.578 4.806 30.553 1.00 94.62 401 VAL A N 1
ATOM 3206 C CA . VAL A 1 401 ? -20.139 5.515 29.338 1.00 94.62 401 VAL A CA 1
ATOM 3207 C C . VAL A 1 401 ? -20.584 6.980 29.355 1.00 94.62 401 VAL A C 1
ATOM 3209 O O . VAL A 1 401 ? -19.876 7.830 28.824 1.00 94.62 401 VAL A O 1
ATOM 3212 N N . PHE A 1 402 ? -21.725 7.271 29.987 1.00 93.00 402 PHE A N 1
ATOM 3213 C CA . PHE A 1 402 ? -22.314 8.609 30.059 1.00 93.00 402 PHE A CA 1
ATOM 3214 C C . PHE A 1 402 ? -21.900 9.374 31.324 1.00 93.00 402 PHE A C 1
ATOM 3216 O O . PHE A 1 402 ? -21.840 10.593 31.293 1.00 93.00 402 PHE A O 1
ATOM 3223 N N . GLU A 1 403 ? -21.576 8.678 32.419 1.00 90.81 403 GLU A N 1
ATOM 3224 C CA . GLU A 1 403 ? -21.207 9.318 33.696 1.00 90.81 403 GLU A CA 1
ATOM 3225 C C . GLU A 1 403 ? -19.739 9.786 33.756 1.00 90.81 403 GLU A C 1
ATOM 3227 O O . GLU A 1 403 ? -19.394 10.672 34.538 1.00 90.81 403 GLU A O 1
ATOM 3232 N N . SER A 1 404 ? -18.836 9.176 32.979 1.00 90.44 404 SER A N 1
ATOM 3233 C CA . SER A 1 404 ? -17.407 9.509 33.036 1.00 90.44 404 SER A CA 1
ATOM 3234 C C . SER A 1 404 ? -17.091 10.795 32.274 1.00 90.44 404 SER A C 1
ATOM 3236 O O . SER A 1 404 ? -17.178 10.821 31.050 1.00 90.44 404 SER A O 1
ATOM 3238 N N . GLU A 1 405 ? -16.576 11.810 32.972 1.00 90.94 405 GLU A N 1
ATOM 3239 C CA . GLU A 1 405 ? -16.168 13.089 32.368 1.00 90.94 405 GLU A CA 1
ATOM 3240 C C . GLU A 1 405 ? -15.162 12.923 31.210 1.00 90.94 405 GLU A C 1
ATOM 3242 O O . GLU A 1 405 ? -15.216 13.622 30.201 1.00 90.94 405 GLU A O 1
ATOM 3247 N N . SER A 1 406 ? -14.234 11.967 31.319 1.00 91.44 406 SER A N 1
ATOM 3248 C CA . SER A 1 406 ? -13.281 11.697 30.234 1.00 91.44 406 SER A CA 1
ATOM 3249 C C . SER A 1 406 ? -13.972 11.171 28.972 1.00 91.44 406 SER A C 1
ATOM 3251 O O . SER A 1 406 ? -13.636 11.586 27.864 1.00 91.44 406 SER A O 1
ATOM 3253 N N . LEU A 1 407 ? -14.975 10.302 29.130 1.00 93.50 407 LEU A N 1
ATOM 3254 C CA . LEU A 1 407 ? -15.714 9.718 28.014 1.00 93.50 407 LEU A CA 1
ATOM 3255 C C . LEU A 1 407 ? -16.709 10.716 27.420 1.00 93.50 407 LEU A C 1
ATOM 3257 O O . LEU A 1 407 ? -16.852 10.746 26.200 1.00 93.50 407 LEU A O 1
ATOM 3261 N N . THR A 1 408 ? -17.332 11.579 28.229 1.00 93.94 408 THR A N 1
ATOM 3262 C CA . THR A 1 408 ? -18.207 12.642 27.709 1.00 93.94 408 THR A CA 1
ATOM 3263 C C . THR A 1 408 ? -17.431 13.640 26.849 1.00 93.94 408 THR A C 1
ATOM 3265 O O . THR A 1 408 ? -17.914 14.033 25.787 1.00 93.94 408 THR A O 1
ATOM 3268 N N . ARG A 1 409 ? -16.179 13.964 27.208 1.00 93.44 409 ARG A N 1
ATOM 3269 C CA . ARG A 1 409 ? -15.281 14.762 26.350 1.00 93.44 409 ARG A CA 1
ATOM 3270 C C . ARG A 1 409 ? -14.992 14.076 25.011 1.00 93.44 409 ARG A C 1
ATOM 3272 O O . ARG A 1 409 ? -15.064 14.723 23.966 1.00 93.44 409 ARG A O 1
ATOM 3279 N N . VAL A 1 410 ? -14.710 12.770 25.017 1.00 94.25 410 VAL A N 1
ATOM 3280 C CA . VAL A 1 410 ? -14.491 11.995 23.779 1.00 94.25 410 VAL A CA 1
ATOM 3281 C C . VAL A 1 410 ? -15.771 11.920 22.939 1.00 94.25 410 VAL A C 1
ATOM 3283 O O . VAL A 1 410 ? -15.714 12.062 21.716 1.00 94.25 410 VAL A O 1
ATOM 3286 N N . ALA A 1 411 ? -16.935 11.754 23.570 1.00 95.38 411 ALA A N 1
ATOM 3287 C CA . ALA A 1 411 ? -18.231 11.772 22.897 1.00 95.38 411 ALA A CA 1
ATOM 3288 C C . ALA A 1 411 ? -18.508 13.132 22.235 1.00 95.38 411 ALA A C 1
ATOM 3290 O O . ALA A 1 411 ? -18.924 13.171 21.077 1.00 95.38 411 ALA A O 1
ATOM 3291 N N . ALA A 1 412 ? -18.202 14.241 22.916 1.00 94.12 412 ALA A N 1
ATOM 3292 C CA . ALA A 1 412 ? -18.360 15.585 22.365 1.00 94.12 412 ALA A CA 1
ATOM 3293 C C . ALA A 1 412 ? -17.436 15.801 21.156 1.00 94.12 412 ALA A C 1
ATOM 3295 O O . ALA A 1 412 ? -17.877 16.295 20.117 1.00 94.12 412 ALA A O 1
ATOM 3296 N N . ALA A 1 413 ? -16.183 15.337 21.233 1.00 92.81 413 ALA A N 1
ATOM 3297 C CA . ALA A 1 413 ? -15.253 15.372 20.105 1.00 92.81 413 ALA A CA 1
ATOM 3298 C C . ALA A 1 413 ? -15.756 14.541 18.906 1.00 92.81 413 ALA A C 1
ATOM 3300 O O . ALA A 1 413 ? -15.680 14.997 17.761 1.00 92.81 413 ALA A O 1
ATOM 3301 N N . ALA A 1 414 ? -16.315 13.351 19.155 1.00 93.44 414 ALA A N 1
ATOM 3302 C CA . ALA A 1 414 ? -16.927 12.513 18.124 1.00 93.44 414 ALA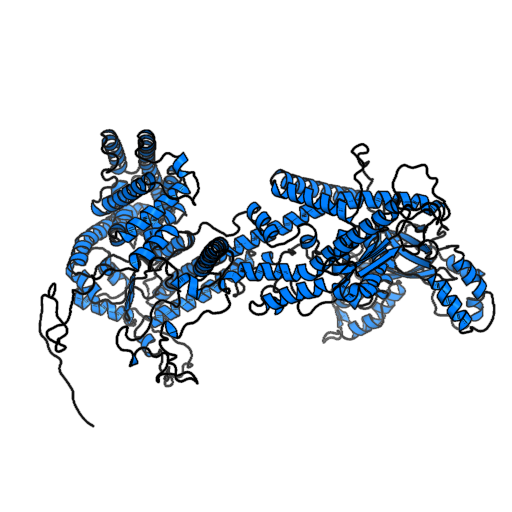 A CA 1
ATOM 3303 C C . ALA A 1 414 ? -18.133 13.202 17.462 1.00 93.44 414 ALA A C 1
ATOM 3305 O O . ALA A 1 414 ? -18.223 13.237 16.234 1.00 93.44 414 ALA A O 1
ATOM 3306 N N . ARG A 1 415 ? -19.032 13.805 18.249 1.00 92.69 415 ARG A N 1
ATOM 3307 C CA . ARG A 1 415 ? -20.186 14.567 17.738 1.00 92.69 415 ARG A CA 1
ATOM 3308 C C . ARG A 1 415 ? -19.742 15.759 16.896 1.00 92.69 415 ARG A C 1
ATOM 3310 O O . ARG A 1 415 ? -20.260 15.950 15.801 1.00 92.69 415 ARG A O 1
ATOM 3317 N N . ARG A 1 416 ? -18.733 16.504 17.360 1.00 91.00 416 ARG A N 1
ATOM 3318 C CA . ARG A 1 416 ? -18.177 17.659 16.641 1.00 91.00 416 ARG A CA 1
ATOM 3319 C C . ARG A 1 416 ? -17.737 17.250 15.248 1.00 91.00 416 ARG A C 1
ATOM 3321 O O . ARG A 1 416 ? -18.155 17.830 14.254 1.00 91.00 416 ARG A O 1
ATOM 3328 N N . ARG A 1 417 ? -16.928 16.192 15.191 1.00 89.06 417 ARG A N 1
ATOM 3329 C CA . ARG A 1 417 ? -16.409 15.664 13.938 1.00 89.06 417 ARG A CA 1
ATOM 3330 C C . ARG A 1 417 ? -17.515 15.131 13.031 1.00 89.06 417 ARG A C 1
ATOM 3332 O O . ARG A 1 417 ? -17.446 15.335 11.826 1.00 89.06 417 ARG A O 1
ATOM 3339 N N . LEU A 1 418 ? -18.536 14.481 13.589 1.00 91.06 418 LEU A N 1
ATOM 3340 C CA . LEU A 1 418 ? -19.697 14.037 12.819 1.00 91.06 418 LEU A CA 1
ATOM 3341 C C . LEU A 1 418 ? -20.398 15.216 12.128 1.00 91.06 418 LEU A C 1
ATOM 3343 O O . LEU A 1 418 ? -20.662 15.114 10.935 1.00 91.06 418 LEU A O 1
ATOM 3347 N N . TYR A 1 419 ? -20.625 16.329 12.832 1.00 89.12 419 TYR A N 1
ATOM 3348 C CA . TYR A 1 419 ? -21.271 17.524 12.269 1.00 89.12 419 TYR A CA 1
ATOM 3349 C C . TYR A 1 419 ? -20.393 18.302 11.275 1.00 89.12 419 TYR A C 1
ATOM 3351 O O . TYR A 1 419 ? -20.916 18.982 10.397 1.00 89.12 419 TYR A O 1
ATOM 3359 N N . THR A 1 420 ? -19.064 18.184 11.361 1.00 86.94 420 THR A N 1
ATOM 3360 C CA . THR A 1 420 ? -18.146 18.698 10.326 1.00 86.94 420 THR A CA 1
ATOM 3361 C C . THR A 1 420 ? -18.187 17.858 9.044 1.00 86.94 420 THR A C 1
ATOM 3363 O O . THR A 1 420 ? -17.958 18.375 7.954 1.00 86.94 420 THR A O 1
ATOM 3366 N N . GLU A 1 421 ? -18.438 16.551 9.162 1.00 85.62 421 GLU A N 1
ATOM 3367 C CA . GLU A 1 421 ? -18.395 15.601 8.043 1.00 85.62 421 GLU A CA 1
ATOM 3368 C C . GLU A 1 421 ? -19.763 15.352 7.383 1.00 85.62 421 GLU A C 1
ATOM 3370 O O . GLU A 1 421 ? -19.797 14.886 6.246 1.00 85.62 421 GLU A O 1
ATOM 3375 N N . ALA A 1 422 ? -20.870 15.600 8.089 1.00 88.38 422 ALA A N 1
ATOM 3376 C CA . ALA A 1 422 ? -22.236 15.365 7.625 1.00 88.38 422 ALA A CA 1
ATOM 3377 C C . ALA 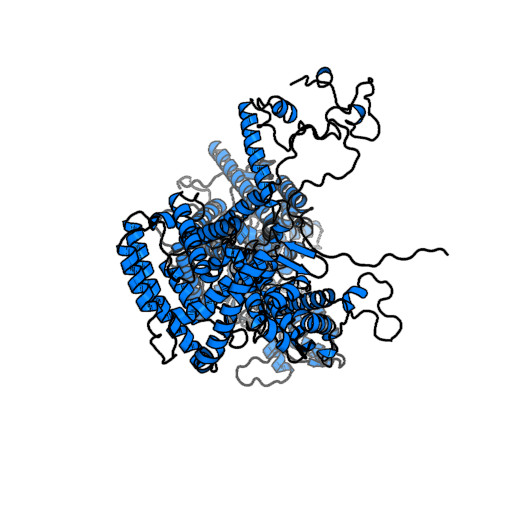A 1 422 ? -23.202 16.405 8.208 1.00 88.38 422 ALA A C 1
ATOM 3379 O O . ALA A 1 422 ? -23.062 16.838 9.353 1.00 88.38 422 ALA A O 1
ATOM 3380 N N . THR A 1 423 ? -24.219 16.773 7.433 1.00 89.56 423 THR A N 1
ATOM 3381 C CA . THR A 1 423 ? -25.291 17.663 7.898 1.00 89.56 423 THR A CA 1
ATOM 3382 C C . THR A 1 423 ? -26.195 16.957 8.913 1.00 89.56 423 THR A C 1
ATOM 3384 O O . THR A 1 423 ? -26.318 15.732 8.909 1.00 89.56 423 THR A O 1
ATOM 3387 N N . LEU A 1 424 ? -26.876 17.714 9.784 1.00 90.31 424 LEU A N 1
ATOM 3388 C CA . LEU A 1 424 ? -27.780 17.126 10.783 1.00 90.31 424 LEU A CA 1
ATOM 3389 C C . LEU A 1 424 ? -28.923 16.315 10.137 1.00 90.31 424 LEU A C 1
ATOM 3391 O O . LEU A 1 424 ? -29.332 15.290 10.676 1.00 90.31 424 LEU A O 1
ATOM 3395 N N . GLU A 1 425 ? -29.389 16.730 8.956 1.00 92.75 425 GLU A N 1
ATOM 3396 C CA . GLU A 1 425 ? -30.383 15.995 8.163 1.00 92.75 425 GLU A CA 1
ATOM 3397 C C . GLU A 1 425 ? -29.867 14.612 7.741 1.00 92.75 425 GLU A C 1
ATOM 3399 O O . GLU A 1 425 ? -30.550 13.607 7.939 1.00 92.75 425 GLU A O 1
ATOM 3404 N N . GLU A 1 426 ? -28.638 14.537 7.221 1.00 94.25 426 GLU A N 1
ATOM 3405 C CA . GLU A 1 426 ? -27.986 13.270 6.863 1.00 94.25 426 GLU A CA 1
ATOM 3406 C C . GLU A 1 426 ? -27.735 12.391 8.094 1.00 94.25 426 GLU A C 1
ATOM 3408 O O . GLU A 1 426 ? -27.861 11.166 8.017 1.00 94.25 426 GLU A O 1
ATOM 3413 N N . VAL A 1 427 ? -27.417 13.002 9.242 1.00 95.12 427 VAL A N 1
ATOM 3414 C CA . VAL A 1 427 ? -27.256 12.282 10.511 1.00 95.12 427 VAL A CA 1
ATOM 3415 C C . VAL A 1 427 ? -28.576 11.632 10.930 1.00 95.12 427 VAL A C 1
ATOM 3417 O O . VAL A 1 427 ? -28.601 10.428 11.189 1.00 95.12 427 VAL A O 1
ATOM 3420 N N . PHE A 1 428 ? -29.685 12.375 10.950 1.00 96.62 428 PHE A N 1
ATOM 3421 C CA . PHE A 1 428 ? -30.992 11.813 11.298 1.00 96.62 428 PHE A CA 1
ATOM 3422 C C . PHE A 1 428 ? -31.466 10.761 10.294 1.00 96.62 428 PHE A C 1
ATOM 3424 O O . PHE A 1 428 ? -31.906 9.692 10.716 1.00 96.62 428 PHE A O 1
ATOM 3431 N N . ALA A 1 429 ? -31.289 10.988 8.990 1.00 96.12 429 ALA A N 1
ATOM 3432 C CA . ALA A 1 429 ? -31.592 9.986 7.969 1.00 96.12 429 ALA A CA 1
ATOM 3433 C C . ALA A 1 429 ? -30.775 8.695 8.170 1.00 96.12 429 ALA A C 1
ATOM 3435 O O . ALA A 1 429 ? -31.310 7.590 8.051 1.00 96.12 429 ALA A O 1
ATOM 3436 N N . GLY A 1 430 ? -29.496 8.819 8.541 1.00 95.69 430 GLY A N 1
ATOM 3437 C CA . GLY A 1 430 ? -28.644 7.686 8.897 1.00 95.69 430 GLY A CA 1
ATOM 3438 C C . GLY A 1 430 ? -29.120 6.950 10.154 1.00 95.69 430 GLY A C 1
ATOM 3439 O O . GLY A 1 430 ? -29.150 5.718 10.171 1.00 95.69 430 GLY A O 1
ATOM 3440 N N . LEU A 1 431 ? -29.539 7.662 11.202 1.00 96.06 431 LEU A N 1
ATOM 3441 C CA . LEU A 1 431 ? -30.095 7.038 12.410 1.00 96.06 431 LEU A CA 1
ATOM 3442 C C . LEU A 1 431 ? -31.435 6.337 12.123 1.00 96.06 431 LEU A C 1
ATOM 3444 O O . LEU A 1 431 ? -31.635 5.205 12.562 1.00 96.06 431 LEU A O 1
ATOM 3448 N N . GLU A 1 432 ? -32.312 6.932 11.314 1.00 96.44 432 GLU A N 1
ATOM 3449 C CA . GLU A 1 432 ? -33.560 6.303 10.856 1.00 96.44 432 GLU A CA 1
ATOM 3450 C C . GLU A 1 432 ? -33.299 5.021 10.058 1.00 96.44 432 GLU A C 1
ATOM 3452 O O . GLU A 1 432 ? -33.933 3.991 10.298 1.00 96.44 432 GLU A O 1
ATOM 3457 N N . GLU A 1 433 ? -32.340 5.054 9.129 1.00 96.62 433 GLU A N 1
ATOM 3458 C CA . GLU A 1 433 ? -31.927 3.880 8.360 1.00 96.62 433 GLU A CA 1
ATOM 3459 C C . GLU A 1 433 ? -31.386 2.771 9.275 1.00 96.62 433 GLU A C 1
ATOM 3461 O O . GLU A 1 433 ? -31.681 1.589 9.053 1.00 96.62 433 GLU A O 1
ATOM 3466 N N . SER A 1 434 ? -30.638 3.145 10.321 1.00 96.88 434 SER A N 1
ATOM 3467 C CA . SER A 1 434 ? -30.090 2.198 11.297 1.00 96.88 434 SER A CA 1
ATOM 3468 C C . SER A 1 434 ? -31.193 1.391 11.995 1.00 96.88 434 SER A C 1
ATOM 3470 O O . SER A 1 434 ? -31.023 0.197 12.251 1.00 96.88 434 SER A O 1
ATOM 3472 N N . ILE A 1 435 ? -32.357 2.004 12.225 1.00 96.19 435 ILE A N 1
ATOM 3473 C CA . ILE A 1 435 ? -33.525 1.353 12.823 1.00 96.19 435 ILE A CA 1
ATOM 3474 C C . ILE A 1 435 ? -34.291 0.561 11.764 1.00 96.19 435 ILE A C 1
ATOM 3476 O O . ILE A 1 435 ? -34.548 -0.624 11.965 1.00 96.19 435 ILE A O 1
ATOM 3480 N N . ALA A 1 436 ? -34.587 1.166 10.609 1.00 95.44 436 ALA A N 1
ATOM 3481 C CA . ALA A 1 436 ? -35.370 0.543 9.538 1.00 95.44 436 ALA A CA 1
ATOM 3482 C C . ALA A 1 436 ? -34.760 -0.777 9.031 1.00 95.44 436 ALA A C 1
ATOM 3484 O O . ALA A 1 436 ? -35.482 -1.727 8.723 1.00 95.44 436 ALA A O 1
ATOM 3485 N N . LYS A 1 437 ? -33.424 -0.848 8.948 1.00 95.69 437 LYS A N 1
ATOM 3486 C CA . LYS A 1 437 ? -32.671 -2.046 8.531 1.00 95.69 437 LYS A CA 1
ATOM 3487 C C . LYS A 1 437 ? -32.225 -2.931 9.704 1.00 95.69 437 LYS A C 1
ATOM 3489 O O . LYS A 1 437 ? -31.514 -3.913 9.484 1.00 95.69 437 LYS A O 1
ATOM 3494 N N . GLY A 1 438 ? -32.604 -2.582 10.932 1.00 94.12 438 GLY A N 1
ATOM 3495 C CA . GLY A 1 438 ? -32.206 -3.279 12.150 1.00 94.12 438 GLY A CA 1
ATOM 3496 C C . GLY A 1 438 ? -32.820 -4.675 12.319 1.00 94.12 438 GLY A C 1
ATOM 3497 O O . GLY A 1 438 ? -33.617 -5.176 11.520 1.00 94.12 438 GLY A O 1
ATOM 3498 N N . LEU A 1 439 ? -32.441 -5.328 13.414 1.00 94.12 439 LEU A N 1
ATOM 3499 C CA . LEU A 1 439 ? -32.885 -6.659 13.808 1.00 94.12 439 LEU A CA 1
ATOM 3500 C C . LEU A 1 439 ? -33.302 -6.668 15.283 1.00 94.12 439 LEU A C 1
ATOM 3502 O O . LEU A 1 439 ? -32.501 -6.425 16.173 1.00 94.12 439 LEU A O 1
ATOM 3506 N N . VAL A 1 440 ? -34.560 -6.991 15.553 1.00 92.69 440 VAL A N 1
ATOM 3507 C CA . VAL A 1 440 ? -35.092 -7.270 16.889 1.00 92.69 440 VAL A CA 1
ATOM 3508 C C . VAL A 1 440 ? -34.748 -8.709 17.292 1.00 92.69 440 VAL A C 1
ATOM 3510 O O . VAL A 1 440 ? -35.272 -9.660 16.715 1.00 92.69 440 VAL A O 1
ATOM 3513 N N . ASP A 1 441 ? -33.893 -8.889 18.300 1.00 93.44 441 ASP A N 1
ATOM 3514 C CA . ASP A 1 441 ? -33.682 -10.195 18.928 1.00 93.44 441 ASP A CA 1
ATOM 3515 C C . ASP A 1 441 ? -34.709 -10.395 20.047 1.00 93.44 441 ASP A C 1
ATOM 3517 O O . ASP A 1 441 ? -34.585 -9.853 21.149 1.00 93.44 441 ASP A O 1
ATOM 3521 N N . LEU A 1 442 ? -35.733 -11.201 19.760 1.00 92.00 442 LEU A N 1
ATOM 3522 C CA . LEU A 1 442 ? -36.803 -11.501 20.710 1.00 92.00 442 LEU A CA 1
ATOM 3523 C C . LEU A 1 442 ? -36.304 -12.229 21.965 1.00 92.00 442 LEU A C 1
ATOM 3525 O O . LEU A 1 442 ? -36.913 -12.085 23.021 1.00 92.00 442 LEU A O 1
ATOM 3529 N N . ARG A 1 443 ? -35.229 -13.024 21.876 1.00 90.56 443 ARG A N 1
ATOM 3530 C CA . ARG A 1 443 ? -34.746 -13.848 22.994 1.00 90.56 443 ARG A CA 1
ATOM 3531 C C . ARG A 1 443 ? -33.886 -13.041 23.964 1.00 90.56 443 ARG A C 1
ATOM 3533 O O . ARG A 1 443 ? -34.057 -13.211 25.167 1.00 90.56 443 ARG A O 1
ATOM 3540 N N . ALA A 1 444 ? -33.025 -12.163 23.450 1.00 90.94 444 ALA A N 1
ATOM 3541 C CA . ALA A 1 444 ? -32.228 -11.228 24.254 1.00 90.94 444 ALA A CA 1
ATOM 3542 C C . ALA A 1 444 ? -32.984 -9.942 24.642 1.00 90.94 444 ALA A C 1
ATOM 3544 O O . ALA A 1 444 ? -32.503 -9.150 25.458 1.00 90.94 444 ALA A O 1
ATOM 3545 N N . ALA A 1 445 ? -34.159 -9.730 24.046 1.00 93.19 445 ALA A N 1
ATOM 3546 C CA . ALA A 1 445 ? -34.967 -8.522 24.156 1.00 93.19 445 ALA A CA 1
ATOM 3547 C C . ALA A 1 445 ? -34.232 -7.241 23.704 1.00 93.19 445 ALA A C 1
ATOM 3549 O O . ALA A 1 445 ? -34.386 -6.186 24.314 1.00 93.19 445 ALA A O 1
ATOM 3550 N N . VAL A 1 446 ? -33.391 -7.323 22.666 1.00 93.62 446 VAL A N 1
ATOM 3551 C CA . VAL A 1 446 ? -32.536 -6.208 22.211 1.00 93.62 446 VAL A CA 1
ATOM 3552 C C . VAL A 1 446 ? -32.835 -5.836 20.762 1.00 93.62 446 VAL A C 1
ATOM 3554 O O . VAL A 1 446 ? -33.018 -6.707 19.914 1.00 93.62 446 VAL A O 1
ATOM 3557 N N . LEU A 1 447 ? -32.841 -4.533 20.472 1.00 95.00 447 LEU A N 1
ATOM 3558 C CA . LEU A 1 447 ? -32.769 -4.013 19.111 1.00 95.00 447 LEU A CA 1
ATOM 3559 C C . LEU A 1 447 ? -31.299 -3.954 18.693 1.00 95.00 447 LEU A C 1
ATOM 3561 O O . LEU A 1 447 ? -30.515 -3.208 19.271 1.00 95.00 447 LEU A O 1
ATOM 3565 N N . LYS A 1 448 ? -30.925 -4.748 17.696 1.00 95.44 448 LYS A N 1
ATOM 3566 C CA . LYS A 1 448 ? -29.638 -4.658 17.018 1.00 95.44 448 LYS A CA 1
ATOM 3567 C C . LYS A 1 448 ? -29.784 -3.692 15.833 1.00 95.44 448 LYS A C 1
ATOM 3569 O O . LYS A 1 448 ? -30.449 -4.054 14.860 1.00 95.44 448 LYS A O 1
ATOM 3574 N N . PRO A 1 449 ? -29.199 -2.489 15.881 1.00 95.50 449 PRO A N 1
ATOM 3575 C CA . PRO A 1 449 ? -29.297 -1.542 14.777 1.00 95.50 449 PRO A CA 1
ATOM 3576 C C . PRO A 1 449 ? -28.476 -2.010 13.569 1.00 95.50 449 PRO A C 1
ATOM 3578 O O . PRO A 1 449 ? -27.590 -2.861 13.675 1.00 95.50 449 PRO A O 1
ATOM 3581 N N . HIS A 1 450 ? -28.766 -1.449 12.399 1.00 96.31 450 HIS A N 1
ATOM 3582 C CA . HIS A 1 450 ? -27.892 -1.552 11.240 1.00 96.31 450 HIS A CA 1
ATOM 3583 C C . HIS A 1 450 ? -26.722 -0.576 11.397 1.00 96.31 450 HIS A C 1
ATOM 3585 O O . HIS A 1 450 ? -26.909 0.637 11.464 1.00 96.31 450 HIS A O 1
ATOM 3591 N N . PHE A 1 451 ? -25.508 -1.118 11.452 1.00 96.38 451 PHE A N 1
ATOM 3592 C CA . PHE A 1 451 ? -24.285 -0.368 11.736 1.00 96.38 451 PHE A CA 1
ATOM 3593 C C . PHE A 1 451 ? -23.776 0.413 10.516 1.00 96.38 451 PHE A C 1
ATOM 3595 O O . PHE A 1 451 ? -22.704 0.131 9.982 1.00 96.38 451 PHE A O 1
ATOM 3602 N N . ASN A 1 452 ? -24.544 1.398 10.050 1.00 95.62 452 ASN A N 1
ATOM 3603 C CA . ASN A 1 452 ? -24.056 2.339 9.044 1.00 95.62 452 ASN A CA 1
ATOM 3604 C C . ASN A 1 452 ? -22.990 3.285 9.635 1.00 95.62 452 ASN A C 1
ATOM 3606 O O . ASN A 1 452 ? -22.746 3.324 10.847 1.00 95.62 452 ASN A O 1
ATOM 3610 N N . SER A 1 453 ? -22.313 4.042 8.768 1.00 93.25 453 SER A N 1
ATOM 3611 C CA . SER A 1 453 ? -21.210 4.923 9.174 1.00 93.25 453 SER A CA 1
ATOM 3612 C C . SER A 1 453 ? -21.646 5.977 10.196 1.00 93.25 453 SER A C 1
ATOM 3614 O O . SER A 1 453 ? -20.907 6.229 11.146 1.00 93.25 453 SER A O 1
ATOM 3616 N N . VAL A 1 454 ? -22.847 6.544 10.042 1.00 95.62 454 VAL A N 1
ATOM 3617 C CA . VAL A 1 454 ? -23.415 7.544 10.956 1.00 95.62 454 VAL A CA 1
ATOM 3618 C C . VAL A 1 454 ? -23.634 6.951 12.344 1.00 95.62 454 VAL A C 1
ATOM 3620 O O . VAL A 1 454 ? -23.128 7.508 13.314 1.00 95.62 454 VAL A O 1
ATOM 3623 N N . TRP A 1 455 ? -24.301 5.798 12.456 1.00 96.38 455 TRP A N 1
ATOM 3624 C CA . TRP A 1 455 ? -24.536 5.142 13.744 1.00 96.38 455 TRP A CA 1
ATOM 3625 C C . TRP A 1 455 ? -23.222 4.786 14.452 1.00 96.38 455 TRP A C 1
ATOM 3627 O O . TRP A 1 455 ? -23.094 4.976 15.663 1.00 96.38 455 TRP A O 1
ATOM 3637 N N . CYS A 1 456 ? -22.218 4.326 13.696 1.00 96.44 456 CYS A N 1
ATOM 3638 C CA . CYS A 1 456 ? -20.899 3.992 14.237 1.00 96.44 456 CYS A CA 1
ATOM 3639 C C . CYS A 1 456 ? -20.170 5.221 14.789 1.00 96.44 456 CYS A C 1
ATOM 3641 O O . CYS A 1 456 ? -19.587 5.155 15.868 1.00 96.44 456 CYS A O 1
ATOM 3643 N N . ARG A 1 457 ? -20.221 6.355 14.077 1.00 95.44 457 ARG A N 1
ATOM 3644 C CA . ARG A 1 457 ? -19.686 7.637 14.566 1.00 95.44 457 ARG A CA 1
ATOM 3645 C C . ARG A 1 457 ? -20.476 8.132 15.771 1.00 95.44 457 ARG A C 1
ATOM 3647 O O . ARG A 1 457 ? -19.884 8.630 16.725 1.00 95.44 457 ARG A O 1
ATOM 3654 N N . TRP A 1 458 ? -21.797 7.936 15.753 1.00 95.12 458 TRP A N 1
ATOM 3655 C CA . TRP A 1 458 ? -22.666 8.342 16.845 1.00 95.12 458 TRP A CA 1
ATOM 3656 C C . TRP A 1 458 ? -22.340 7.589 18.143 1.00 95.12 458 TRP A C 1
ATOM 3658 O O . TRP A 1 458 ? -22.298 8.194 19.210 1.00 95.12 458 TRP A O 1
ATOM 3668 N N . ASN A 1 459 ? -22.039 6.293 18.042 1.00 95.88 459 ASN A N 1
ATOM 3669 C CA . ASN A 1 459 ? -21.739 5.408 19.170 1.00 95.88 459 ASN A CA 1
ATOM 3670 C C . ASN A 1 459 ? -20.234 5.151 19.366 1.00 95.88 459 ASN A C 1
ATOM 3672 O O . ASN A 1 459 ? -19.849 4.201 20.053 1.00 95.88 459 ASN A O 1
ATOM 3676 N N . TYR A 1 460 ? -19.366 5.986 18.786 1.00 96.50 460 TYR A N 1
ATOM 3677 C CA . TYR A 1 460 ? -17.919 5.762 18.796 1.00 96.50 460 TYR A CA 1
ATOM 3678 C C . TYR A 1 460 ? -17.354 5.623 20.218 1.00 96.50 460 TYR A C 1
ATOM 3680 O O . TYR A 1 460 ? -16.572 4.715 20.479 1.00 96.50 460 TYR A O 1
ATOM 3688 N N . VAL A 1 461 ? -17.801 6.452 21.167 1.00 95.94 461 VAL A N 1
ATOM 3689 C CA . VAL A 1 461 ? -17.337 6.413 22.569 1.00 95.94 461 VAL A CA 1
ATOM 3690 C C . VAL A 1 461 ? -17.571 5.052 23.248 1.00 95.94 461 VAL A C 1
ATOM 3692 O O . VAL A 1 461 ? -16.775 4.604 24.075 1.00 95.94 461 VAL A O 1
ATOM 3695 N N . LYS A 1 462 ? -18.638 4.345 22.866 1.00 96.25 462 LYS A N 1
ATOM 3696 C CA . LYS A 1 462 ? -18.996 3.053 23.453 1.00 96.25 462 LYS A CA 1
ATOM 3697 C C . LYS A 1 462 ? -18.120 1.917 22.927 1.00 96.25 462 LYS A C 1
ATOM 3699 O O . LYS A 1 462 ? -17.711 1.063 23.701 1.00 96.25 462 LYS A O 1
ATOM 3704 N N . PHE A 1 463 ? -17.848 1.889 21.623 1.00 96.31 463 PHE A N 1
ATOM 3705 C CA . PHE A 1 463 ? -17.200 0.743 20.963 1.00 96.31 463 PHE A CA 1
ATOM 3706 C C . PHE A 1 463 ? -15.737 0.993 20.567 1.00 96.31 463 PHE A C 1
ATOM 3708 O O . PHE A 1 463 ? -14.956 0.048 20.458 1.00 96.31 463 PHE A O 1
ATOM 3715 N N . GLY A 1 464 ? -15.370 2.252 20.330 1.00 92.75 464 GLY A N 1
ATOM 3716 C CA . GLY A 1 464 ? -14.082 2.667 19.776 1.00 92.75 464 GLY A CA 1
ATOM 3717 C C . GLY A 1 464 ? -13.177 3.452 20.724 1.00 92.75 464 GLY A C 1
ATOM 3718 O O . GLY A 1 464 ? -12.014 3.640 20.384 1.00 92.75 464 GLY A O 1
ATOM 3719 N N . ALA A 1 465 ? -13.669 3.891 21.888 1.00 93.12 465 ALA A N 1
ATOM 3720 C CA . ALA A 1 465 ? -12.872 4.605 22.893 1.00 93.12 465 ALA A CA 1
ATOM 3721 C C . ALA A 1 465 ? -12.480 3.710 24.082 1.00 93.12 465 ALA A C 1
ATOM 3723 O O . ALA A 1 465 ? -12.933 2.569 24.204 1.00 93.12 465 ALA A O 1
ATOM 3724 N N . ALA A 1 466 ? -11.661 4.236 24.995 1.00 91.38 466 ALA A N 1
ATOM 3725 C CA . ALA A 1 466 ? -11.151 3.521 26.166 1.00 91.38 466 ALA A CA 1
ATOM 3726 C C . ALA A 1 466 ? -12.184 3.345 27.309 1.00 91.38 466 ALA A C 1
ATOM 3728 O O . ALA A 1 466 ? -11.869 3.510 28.490 1.00 91.38 466 ALA A O 1
ATOM 3729 N N . SER A 1 467 ? -13.422 2.976 26.971 1.00 90.88 467 SER A N 1
ATOM 3730 C CA . SER A 1 467 ? -14.519 2.684 27.909 1.00 90.88 467 SER A CA 1
ATOM 3731 C C . SER A 1 467 ? -14.535 1.226 28.398 1.00 90.88 467 SER A C 1
ATOM 3733 O O . SER A 1 467 ? -15.415 0.822 29.153 1.00 90.88 467 SER A O 1
ATOM 3735 N N . LEU A 1 468 ? -13.561 0.413 27.977 1.00 93.75 468 LEU A N 1
ATOM 3736 C CA . LEU A 1 468 ? -13.616 -1.042 28.096 1.00 93.75 468 LEU A CA 1
ATOM 3737 C C . LEU A 1 468 ? -12.800 -1.590 29.275 1.00 93.75 468 LEU A C 1
ATOM 3739 O O . LEU A 1 468 ? -11.635 -1.234 29.480 1.00 93.75 468 LEU A O 1
ATOM 3743 N N . VAL A 1 469 ? -13.376 -2.567 29.977 1.00 94.62 469 VAL A N 1
ATOM 3744 C CA . VAL A 1 469 ? -12.697 -3.392 30.991 1.00 94.62 469 VAL A CA 1
ATOM 3745 C C . VAL A 1 469 ? -12.747 -4.873 30.637 1.00 94.62 469 VAL A C 1
ATOM 3747 O O . VAL A 1 469 ? -13.559 -5.332 29.831 1.00 94.62 469 VAL A O 1
ATOM 3750 N N . GLN A 1 470 ? -11.834 -5.634 31.234 1.00 95.25 470 GLN A N 1
ATOM 3751 C CA . GLN A 1 470 ? -11.773 -7.081 31.108 1.00 95.25 470 GLN A CA 1
ATOM 3752 C C . GLN A 1 470 ? -11.510 -7.728 32.465 1.00 95.25 470 GLN A C 1
ATOM 3754 O O . GLN A 1 470 ? -10.428 -7.573 33.037 1.00 95.25 470 GLN A O 1
ATOM 3759 N N . HIS A 1 471 ? -12.469 -8.530 32.921 1.00 94.44 471 HIS A N 1
ATOM 3760 C CA . HIS A 1 471 ? -12.333 -9.373 34.106 1.00 94.44 471 HIS A CA 1
ATOM 3761 C C . HIS A 1 471 ? -12.148 -10.832 33.691 1.00 94.44 471 HIS A C 1
ATOM 3763 O O . HIS A 1 471 ? -12.946 -11.417 32.952 1.00 94.44 471 HIS A O 1
ATOM 3769 N N . THR A 1 472 ? -11.051 -11.422 34.153 1.00 93.31 472 THR A N 1
ATOM 3770 C CA . THR A 1 472 ? -10.713 -12.833 33.955 1.00 93.31 472 THR A CA 1
ATOM 3771 C C . THR A 1 472 ? -10.244 -13.428 35.280 1.00 93.31 472 THR A C 1
ATOM 3773 O O . THR A 1 472 ? -9.862 -12.696 36.186 1.00 93.31 472 THR A O 1
ATOM 3776 N N . HIS A 1 473 ? -10.123 -14.757 35.370 1.00 89.75 473 HIS A N 1
ATOM 3777 C CA . HIS A 1 473 ? -9.508 -15.418 36.538 1.00 89.75 473 HIS A CA 1
ATOM 3778 C C . HIS A 1 473 ? -8.117 -14.885 36.924 1.00 89.75 473 HIS A C 1
ATOM 3780 O O . HIS A 1 473 ? -7.650 -15.150 38.024 1.00 89.75 473 HIS A O 1
ATOM 3786 N N . THR A 1 474 ? -7.405 -14.245 35.993 1.00 89.25 474 THR A N 1
ATOM 3787 C CA . THR A 1 474 ? -6.022 -13.807 36.208 1.00 89.25 474 THR A CA 1
ATOM 3788 C C . THR A 1 474 ? -5.945 -12.350 36.648 1.00 89.25 474 THR A C 1
ATOM 3790 O O . THR A 1 474 ? -5.101 -12.016 37.469 1.00 89.25 474 THR A O 1
ATOM 3793 N N . ALA A 1 475 ? -6.783 -11.485 36.080 1.00 92.12 475 ALA A N 1
ATOM 3794 C CA . ALA A 1 475 ? -6.748 -10.053 36.340 1.00 92.12 475 ALA A CA 1
ATOM 3795 C C . ALA A 1 475 ? -8.086 -9.396 35.991 1.00 92.12 475 ALA A C 1
ATOM 3797 O O . ALA A 1 475 ? -8.754 -9.811 35.034 1.00 92.12 475 ALA A O 1
ATOM 3798 N N . SER A 1 476 ? -8.388 -8.334 36.736 1.00 92.56 476 SER A N 1
ATOM 3799 C CA . SER A 1 476 ? -9.360 -7.290 36.409 1.00 92.56 476 SER A CA 1
ATOM 3800 C C . SER A 1 476 ? -8.571 -6.090 35.892 1.00 92.56 476 SER A C 1
ATOM 3802 O O . SER A 1 476 ? -7.689 -5.602 36.597 1.00 92.56 476 SER A O 1
ATOM 3804 N N . ARG A 1 477 ? -8.801 -5.666 34.647 1.00 93.62 477 ARG A N 1
ATOM 3805 C CA . ARG A 1 477 ? -8.012 -4.601 34.005 1.00 93.62 477 ARG A CA 1
ATOM 3806 C C . ARG A 1 477 ? -8.871 -3.673 33.157 1.00 93.62 477 ARG A C 1
ATOM 3808 O O . ARG A 1 477 ? -9.822 -4.131 32.529 1.00 93.62 477 ARG A O 1
ATOM 3815 N N . GLN A 1 478 ? -8.457 -2.415 33.060 1.00 92.94 478 GLN A N 1
ATOM 3816 C CA . GLN A 1 478 ? -9.013 -1.421 32.143 1.00 92.94 478 GLN A CA 1
ATOM 3817 C C . GLN A 1 478 ? -8.125 -1.274 30.903 1.00 92.94 478 GLN A C 1
ATOM 3819 O O . GLN A 1 478 ? -6.896 -1.311 30.997 1.00 92.94 478 GLN A O 1
ATOM 3824 N N . LEU A 1 479 ? -8.738 -1.136 29.728 1.00 94.56 479 LEU A N 1
ATOM 3825 C CA . LEU A 1 479 ? -8.037 -0.988 28.453 1.00 94.56 479 LEU A CA 1
ATOM 3826 C C . LEU A 1 479 ? -7.932 0.494 28.074 1.00 94.56 479 LEU A C 1
ATOM 3828 O O . LEU A 1 479 ? -8.730 1.003 27.296 1.00 94.56 479 LEU A O 1
ATOM 3832 N N . LEU A 1 480 ? -6.921 1.171 28.622 1.00 91.38 480 LEU A N 1
ATOM 3833 C CA . LEU A 1 480 ? -6.753 2.630 28.514 1.00 91.38 480 LEU A CA 1
ATOM 3834 C C . LEU A 1 480 ? -6.437 3.156 27.103 1.00 91.38 480 LEU A C 1
ATOM 3836 O O . LEU A 1 480 ? -6.592 4.344 26.872 1.00 91.38 480 LEU A O 1
ATOM 3840 N N . PHE A 1 481 ? -5.962 2.300 26.194 1.00 92.50 481 PHE A N 1
ATOM 3841 C CA . PHE A 1 481 ? -5.571 2.662 24.821 1.00 92.50 481 PHE A CA 1
ATOM 3842 C C . PHE A 1 481 ? -6.319 1.825 23.774 1.00 92.50 481 PHE A C 1
ATOM 3844 O O . PHE A 1 481 ? -5.796 1.560 22.691 1.00 92.50 481 PHE A O 1
ATOM 3851 N N . HIS A 1 482 ? -7.508 1.320 24.121 1.00 94.00 482 HIS A N 1
ATOM 3852 C CA . HIS A 1 482 ? -8.388 0.730 23.115 1.00 94.00 482 HIS A CA 1
ATOM 3853 C C . HIS A 1 482 ? -8.821 1.817 22.131 1.00 94.00 482 HIS A C 1
ATOM 3855 O O . HIS A 1 482 ? -9.169 2.921 22.542 1.00 94.00 482 HIS A O 1
ATOM 3861 N N . TYR A 1 483 ? -8.772 1.495 20.845 1.00 92.81 483 TYR A N 1
ATOM 3862 C CA . TYR A 1 483 ? -8.984 2.446 19.768 1.00 92.81 483 TYR A CA 1
ATOM 3863 C C . TYR A 1 483 ? -9.556 1.723 18.551 1.00 92.81 483 TYR A C 1
ATOM 3865 O O . TYR A 1 483 ? -9.042 0.665 18.182 1.00 92.81 483 TYR A O 1
ATOM 3873 N N . ALA A 1 484 ? -10.591 2.296 17.934 1.00 93.38 484 ALA A N 1
ATOM 3874 C CA . ALA A 1 484 ? -11.103 1.849 16.644 1.00 93.38 484 ALA A CA 1
ATOM 3875 C C . ALA A 1 484 ? -10.671 2.825 15.544 1.00 93.38 484 ALA A C 1
ATOM 3877 O O . ALA A 1 484 ? -11.128 3.967 15.494 1.00 93.38 484 ALA A O 1
ATOM 3878 N N . ALA A 1 485 ? -9.819 2.366 14.630 1.00 89.88 485 ALA A N 1
ATOM 3879 C CA . ALA A 1 485 ? -9.255 3.213 13.584 1.00 89.88 485 ALA A CA 1
ATOM 3880 C C . ALA A 1 485 ? -10.262 3.568 12.487 1.00 89.88 485 ALA A C 1
ATOM 3882 O O . ALA A 1 485 ? -10.037 4.504 11.730 1.00 89.88 485 ALA A O 1
ATOM 3883 N N . SER A 1 486 ? -11.383 2.859 12.379 1.00 91.69 486 SER A N 1
ATOM 3884 C CA . SER A 1 486 ? -12.402 3.132 11.368 1.00 91.69 486 SER A CA 1
ATOM 3885 C C . SER A 1 486 ? -13.808 2.835 11.881 1.00 91.69 486 SER A C 1
ATOM 3887 O O . SER A 1 486 ? -14.009 2.113 12.859 1.00 91.69 486 SER A O 1
ATOM 3889 N N . THR A 1 487 ? -14.817 3.353 11.180 1.00 92.38 487 THR A N 1
ATOM 3890 C CA . THR A 1 487 ? -16.219 3.009 11.456 1.00 92.38 487 THR A CA 1
ATOM 3891 C C . THR A 1 487 ? -16.515 1.529 11.208 1.00 92.38 487 THR A C 1
ATOM 3893 O O . THR A 1 487 ? -17.430 0.994 11.823 1.00 92.38 487 THR A O 1
ATOM 3896 N N . GLN A 1 488 ? -15.735 0.847 10.361 1.00 93.38 488 GLN A N 1
ATOM 3897 C CA . GLN A 1 488 ? -15.872 -0.593 10.135 1.00 93.38 488 GLN A CA 1
ATOM 3898 C C . GLN A 1 488 ? -15.428 -1.406 11.352 1.00 93.38 488 GLN A C 1
ATOM 3900 O O . GLN A 1 488 ? -16.088 -2.380 11.700 1.00 93.38 488 GLN A O 1
ATOM 3905 N N . GLU A 1 489 ? -14.368 -0.985 12.045 1.00 95.06 489 GLU A N 1
ATOM 3906 C CA . GLU A 1 489 ? -13.943 -1.626 13.296 1.00 95.06 489 GLU A CA 1
ATOM 3907 C C . GLU A 1 489 ? -14.990 -1.444 14.401 1.00 95.06 489 GLU A C 1
ATOM 3909 O O . GLU A 1 489 ? -15.288 -2.381 15.147 1.00 95.06 489 GLU A O 1
ATOM 3914 N N . VAL A 1 490 ? -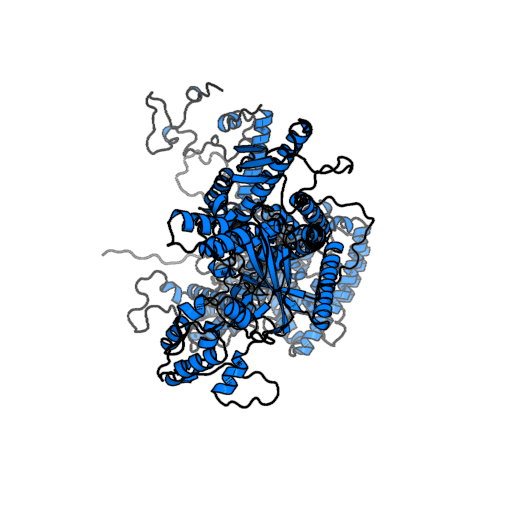15.616 -0.262 14.470 1.00 96.50 490 VAL A N 1
ATOM 3915 C CA . VAL A 1 490 ? -16.761 -0.016 15.359 1.00 96.50 490 VAL A CA 1
ATOM 3916 C C . VAL A 1 490 ? -17.930 -0.935 15.003 1.00 96.50 490 VAL A C 1
ATOM 3918 O O . VAL A 1 490 ? -18.474 -1.589 15.893 1.00 96.50 490 VAL A O 1
ATOM 3921 N N . ALA A 1 491 ? -18.281 -1.043 13.719 1.00 96.44 491 ALA A N 1
ATOM 3922 C CA . ALA A 1 491 ? -19.347 -1.924 13.246 1.00 96.44 491 ALA A CA 1
ATOM 3923 C C . ALA A 1 491 ? -19.064 -3.400 13.567 1.00 96.44 491 ALA A C 1
ATOM 3925 O O . ALA A 1 491 ? -19.950 -4.090 14.063 1.00 96.44 491 ALA A O 1
ATOM 3926 N N . ALA A 1 492 ? -17.835 -3.880 13.353 1.00 96.88 492 ALA A N 1
ATOM 3927 C CA . ALA A 1 492 ? -17.426 -5.247 13.676 1.00 96.88 492 ALA A CA 1
ATOM 3928 C C . ALA A 1 492 ? -17.502 -5.518 15.187 1.00 96.88 492 ALA A C 1
ATOM 3930 O O . ALA A 1 492 ? -18.003 -6.559 15.623 1.00 96.88 492 ALA A O 1
ATOM 3931 N N . THR A 1 493 ? -17.050 -4.560 16.002 1.00 97.38 493 THR A N 1
ATOM 3932 C CA . THR A 1 493 ? -17.118 -4.641 17.468 1.00 97.38 493 THR A CA 1
ATOM 3933 C C . THR A 1 493 ? -18.569 -4.664 17.951 1.00 97.38 493 THR A C 1
ATOM 3935 O O . THR A 1 493 ? -18.919 -5.485 18.800 1.00 97.38 493 THR A O 1
ATOM 3938 N N . ALA A 1 494 ? -19.435 -3.822 17.381 1.00 97.31 494 ALA A N 1
ATOM 3939 C CA . ALA A 1 494 ? -20.862 -3.801 17.682 1.00 97.31 494 ALA A CA 1
ATOM 3940 C C . ALA A 1 494 ? -21.561 -5.096 17.229 1.00 97.31 494 ALA A C 1
ATOM 3942 O O . ALA A 1 494 ? -22.293 -5.700 18.011 1.00 97.31 494 ALA A O 1
ATOM 3943 N N . GLU A 1 495 ? -21.287 -5.587 16.018 1.00 97.12 495 GLU A N 1
ATOM 3944 C CA . GLU A 1 495 ? -21.809 -6.858 15.495 1.00 97.12 495 GLU A CA 1
ATOM 3945 C C . GLU A 1 495 ? -21.486 -8.017 16.437 1.00 97.12 495 GLU A C 1
ATOM 3947 O O . GLU A 1 495 ? -22.379 -8.800 16.776 1.00 97.12 495 GLU A O 1
ATOM 3952 N N . LEU A 1 496 ? -20.246 -8.086 16.930 1.00 97.56 496 LEU A N 1
ATOM 3953 C CA . LEU A 1 496 ? -19.849 -9.088 17.909 1.00 97.56 496 LEU A CA 1
ATOM 3954 C C . LEU A 1 496 ? -20.510 -8.856 19.275 1.00 97.56 496 LEU A C 1
ATOM 3956 O O . LEU A 1 496 ? -20.969 -9.823 19.880 1.00 97.56 496 LEU A O 1
ATOM 3960 N N . TYR A 1 497 ? -20.594 -7.615 19.762 1.00 97.19 497 TYR A N 1
ATOM 3961 C CA . TYR A 1 497 ? -21.250 -7.276 21.031 1.00 97.19 497 TYR A CA 1
ATOM 3962 C C . TYR A 1 497 ? -22.716 -7.724 21.044 1.00 97.19 497 TYR A C 1
ATOM 3964 O O . TYR A 1 497 ? -23.104 -8.514 21.901 1.00 97.19 497 TYR A O 1
ATOM 3972 N N . TYR A 1 498 ? -23.517 -7.303 20.059 1.00 96.44 498 TYR A N 1
ATOM 3973 C CA . TYR A 1 498 ? -24.925 -7.698 19.962 1.00 96.44 498 TYR A CA 1
ATOM 3974 C C . TYR A 1 498 ? -25.084 -9.193 19.654 1.00 96.44 498 TYR A C 1
ATOM 3976 O O . TYR A 1 498 ? -25.987 -9.829 20.193 1.00 96.44 498 TYR A O 1
ATOM 3984 N N . GLY A 1 499 ? -24.196 -9.782 18.845 1.00 95.50 499 GLY A N 1
ATOM 3985 C CA . GLY A 1 499 ? -24.212 -11.216 18.544 1.00 95.50 499 GLY A CA 1
ATOM 3986 C C . GLY A 1 499 ? -23.882 -12.101 19.750 1.00 95.50 499 GLY A C 1
ATOM 3987 O O . GLY A 1 499 ? -24.369 -13.228 19.831 1.00 95.50 499 GLY A O 1
ATOM 3988 N N . THR A 1 500 ? -23.105 -11.586 20.709 1.00 95.50 500 THR A N 1
ATOM 3989 C CA . THR A 1 500 ? -22.669 -12.308 21.919 1.00 95.50 500 THR A CA 1
ATOM 3990 C C . THR A 1 500 ? -23.382 -11.875 23.198 1.00 95.50 500 THR A C 1
ATOM 3992 O O . THR A 1 500 ? -23.030 -12.362 24.274 1.00 95.50 500 THR A O 1
ATOM 3995 N N . LYS A 1 501 ? -24.403 -11.007 23.106 1.00 93.06 501 LYS A N 1
ATOM 3996 C CA . LYS A 1 501 ? -25.224 -10.648 24.268 1.00 93.06 501 LYS A CA 1
ATOM 3997 C C . LYS A 1 501 ? -25.831 -11.896 24.922 1.00 93.06 501 LYS A C 1
ATOM 3999 O O . LYS A 1 501 ? -26.163 -12.853 24.212 1.00 93.06 501 LYS A O 1
ATOM 4004 N N . PRO A 1 502 ? -26.036 -11.884 26.253 1.00 90.88 502 PRO A N 1
ATOM 4005 C CA . PRO A 1 502 ? -26.750 -12.960 26.925 1.00 90.88 502 PRO A CA 1
ATOM 4006 C C . PRO A 1 502 ? -28.102 -13.200 26.254 1.00 90.88 502 PRO A C 1
ATOM 4008 O O . PRO A 1 502 ? -28.782 -12.251 25.862 1.00 90.88 502 PRO A O 1
ATOM 4011 N N . LEU A 1 503 ? -28.486 -14.466 26.114 1.00 90.56 503 LEU A N 1
ATOM 4012 C CA . LEU A 1 503 ? -29.705 -14.913 25.442 1.00 90.56 503 LEU A CA 1
ATOM 4013 C C . LEU A 1 503 ? -29.771 -14.604 23.931 1.00 90.56 503 LEU A C 1
ATOM 4015 O O . LEU A 1 503 ? -30.802 -14.882 23.318 1.00 90.56 503 LEU A O 1
ATOM 4019 N N . SER A 1 504 ? -28.701 -14.110 23.296 1.00 93.19 504 SER A N 1
ATOM 4020 C CA . SER A 1 504 ? -28.655 -13.815 21.852 1.00 93.19 504 SER A CA 1
ATOM 4021 C C . SER A 1 504 ? -29.015 -15.035 21.023 1.00 93.19 504 SER A C 1
ATOM 4023 O O . SER A 1 504 ? -28.387 -16.081 21.179 1.00 93.19 504 SER A O 1
ATOM 4025 N N . SER A 1 505 ? -29.976 -14.902 20.110 1.00 91.25 505 SER A N 1
ATOM 4026 C CA . SER A 1 505 ? -30.411 -15.921 19.141 1.00 91.25 505 SER A CA 1
ATOM 4027 C C . SER A 1 505 ? -29.281 -16.506 18.281 1.00 91.25 505 SER A C 1
ATOM 4029 O O . SER A 1 505 ? -29.425 -17.618 17.776 1.00 91.25 505 SER A O 1
ATOM 4031 N N . GLN A 1 506 ? -28.147 -15.807 18.163 1.00 94.44 506 GLN A N 1
ATOM 4032 C CA . GLN A 1 506 ? -26.980 -16.235 17.381 1.00 94.44 506 GLN A CA 1
ATOM 4033 C C . GLN A 1 506 ? -26.074 -17.234 18.115 1.00 94.44 506 GLN A C 1
ATOM 4035 O O . GLN A 1 506 ? -25.234 -17.881 17.488 1.00 94.44 506 GLN A O 1
ATOM 4040 N N . LEU A 1 507 ? -26.237 -17.374 19.434 1.00 95.69 507 LEU A N 1
ATOM 4041 C CA . LEU A 1 507 ? -25.548 -18.380 20.235 1.00 95.69 507 LEU A CA 1
ATOM 4042 C C . LEU A 1 507 ? -26.405 -19.647 20.355 1.00 95.69 507 LEU A C 1
ATOM 4044 O O . LEU A 1 507 ? -27.604 -19.592 20.660 1.00 95.69 507 LEU A O 1
ATOM 4048 N N . ASP A 1 508 ? -25.780 -20.803 20.138 1.00 95.94 508 ASP A N 1
ATOM 4049 C CA . ASP A 1 508 ? -26.440 -22.100 20.257 1.00 95.94 508 ASP A CA 1
ATOM 4050 C C . ASP A 1 508 ? -26.246 -22.682 21.663 1.00 95.94 508 ASP A C 1
ATOM 4052 O O . ASP A 1 508 ? -25.159 -23.105 22.044 1.00 95.94 508 ASP A O 1
ATOM 4056 N N . TYR A 1 509 ? -27.319 -22.724 22.451 1.00 95.31 509 TYR A N 1
ATOM 4057 C CA . TYR A 1 509 ? -27.294 -23.224 23.828 1.00 95.31 509 TYR A CA 1
ATOM 4058 C C . TYR A 1 509 ? -27.615 -24.725 23.939 1.00 95.31 509 TYR A C 1
ATOM 4060 O O . TYR A 1 509 ? -27.748 -25.235 25.056 1.00 95.31 509 TYR A O 1
ATOM 4068 N N . ALA A 1 510 ? -27.758 -25.452 22.822 1.00 94.31 510 ALA A N 1
ATOM 4069 C CA . ALA A 1 510 ? -28.125 -26.869 22.834 1.00 94.31 510 ALA A CA 1
ATOM 4070 C C . ALA A 1 510 ? -27.086 -27.741 23.560 1.00 94.31 510 ALA A C 1
ATOM 4072 O O . ALA A 1 510 ? -27.447 -28.627 24.337 1.00 94.31 510 ALA A O 1
ATOM 4073 N N . SER A 1 511 ? -25.795 -27.463 23.359 1.00 96.00 511 SER A N 1
ATOM 4074 C CA . SER A 1 511 ? -24.689 -28.143 24.039 1.00 96.00 511 SER A CA 1
ATOM 4075 C C . SER A 1 511 ? -23.470 -27.222 24.195 1.00 96.00 511 SER A C 1
ATOM 4077 O O . SER A 1 511 ? -23.341 -26.250 23.447 1.00 96.00 511 SER A O 1
ATOM 4079 N N . PRO A 1 512 ? -22.530 -27.531 25.111 1.00 95.69 512 PRO A N 1
ATOM 4080 C CA . PRO A 1 512 ? -21.259 -26.810 25.231 1.00 95.69 512 PRO A CA 1
ATOM 4081 C C . PRO A 1 512 ? -20.470 -26.722 23.917 1.00 95.69 512 PRO A C 1
ATOM 4083 O O . PRO A 1 512 ? -19.858 -25.692 23.628 1.00 95.69 512 PRO A O 1
ATOM 4086 N N . TYR A 1 513 ? -20.503 -27.786 23.107 1.00 95.75 513 TYR A N 1
ATOM 4087 C CA . TYR A 1 513 ? -19.853 -27.823 21.797 1.00 95.75 513 TYR A CA 1
ATOM 4088 C C . TYR A 1 513 ? -20.499 -26.854 20.811 1.00 95.75 513 TYR A C 1
ATOM 4090 O O . TYR A 1 513 ? -19.802 -26.065 20.170 1.00 95.75 513 TYR A O 1
ATOM 4098 N N . ALA A 1 514 ? -21.829 -26.894 20.708 1.00 96.31 514 ALA A N 1
ATOM 4099 C CA . ALA A 1 514 ? -22.569 -26.023 19.807 1.00 96.31 514 ALA A CA 1
ATOM 4100 C C . ALA A 1 514 ? -22.372 -24.547 20.188 1.00 96.31 514 ALA A C 1
ATOM 4102 O O . ALA A 1 514 ? -22.032 -23.741 19.322 1.00 96.31 514 ALA A O 1
ATOM 4103 N N . PHE A 1 515 ? -22.420 -24.236 21.489 1.00 95.69 515 PHE A N 1
ATOM 4104 C CA . PHE A 1 515 ? -22.165 -22.898 22.027 1.00 95.69 515 PHE A CA 1
ATOM 4105 C C . PHE A 1 515 ? -20.768 -22.390 21.666 1.00 95.69 515 PHE A C 1
ATOM 4107 O O . PHE A 1 515 ? -20.594 -21.268 21.183 1.00 95.69 515 PHE A O 1
ATOM 4114 N N . ARG A 1 516 ? -19.749 -23.240 21.853 1.00 95.44 516 ARG A N 1
ATOM 4115 C CA . ARG A 1 516 ? -18.369 -22.918 21.483 1.00 95.44 516 ARG A CA 1
ATOM 4116 C C . ARG A 1 516 ? -18.234 -22.670 19.983 1.00 95.44 516 ARG A C 1
ATOM 4118 O O . ARG A 1 516 ? -17.545 -21.729 19.600 1.00 95.44 516 ARG A O 1
ATOM 4125 N N . ARG A 1 517 ? -18.867 -23.487 19.136 1.00 95.44 517 ARG A N 1
ATOM 4126 C CA . ARG A 1 517 ? -18.809 -23.334 17.675 1.00 95.44 517 ARG A CA 1
ATOM 4127 C C . ARG A 1 517 ? -19.520 -22.074 17.197 1.00 95.44 517 ARG A C 1
ATOM 4129 O O . ARG A 1 517 ? -18.946 -21.359 16.379 1.00 95.44 517 ARG A O 1
ATOM 4136 N N . SER A 1 518 ? -20.707 -21.757 17.717 1.00 96.81 518 SER A N 1
ATOM 4137 C CA . SER A 1 518 ? -21.393 -20.503 17.383 1.00 96.81 518 SER A CA 1
ATOM 4138 C C . SER A 1 518 ? -20.570 -19.286 17.813 1.00 96.81 518 SER A C 1
ATOM 4140 O O . SER A 1 518 ? -20.363 -18.378 17.012 1.00 96.81 518 SER A O 1
ATOM 4142 N N . LEU A 1 519 ? -20.005 -19.304 19.027 1.00 96.81 519 LEU A N 1
ATOM 4143 C CA . LEU A 1 519 ? -19.155 -18.217 19.521 1.00 96.81 519 LEU A CA 1
ATOM 4144 C C . LEU A 1 519 ? -17.867 -18.073 18.694 1.00 96.81 519 LEU A C 1
ATOM 4146 O O . LEU A 1 519 ? -17.496 -16.962 18.326 1.00 96.81 519 LEU A O 1
ATOM 4150 N N . ALA A 1 520 ? -17.206 -19.183 18.351 1.00 96.56 520 ALA A N 1
ATOM 4151 C CA . ALA A 1 520 ? -15.998 -19.172 17.527 1.00 96.56 520 ALA A CA 1
ATOM 4152 C C . ALA A 1 520 ? -16.250 -18.591 16.133 1.00 96.56 520 ALA A C 1
ATOM 4154 O O . ALA A 1 520 ? -15.440 -17.794 15.671 1.00 96.56 520 ALA A O 1
ATOM 4155 N N . ARG A 1 521 ? -17.380 -18.930 15.496 1.00 96.56 521 ARG A N 1
ATOM 4156 C CA . ARG A 1 521 ? -17.776 -18.370 14.194 1.00 96.56 521 ARG A CA 1
ATOM 4157 C C . ARG A 1 521 ? -18.002 -16.861 14.263 1.00 96.56 521 ARG A C 1
ATOM 4159 O O . ARG A 1 521 ? -17.515 -16.143 13.395 1.00 96.56 521 ARG A O 1
ATOM 4166 N N . LEU A 1 522 ? -18.677 -16.368 15.305 1.00 97.50 522 LEU A N 1
ATOM 4167 C CA . LEU A 1 522 ? -18.857 -14.926 15.514 1.00 97.50 522 LEU A CA 1
ATOM 4168 C C . LEU A 1 522 ? -17.511 -14.216 15.720 1.00 97.50 522 LEU A C 1
ATOM 4170 O O . LEU A 1 522 ? -17.256 -13.182 15.108 1.00 97.50 522 LEU A O 1
ATOM 4174 N N . CYS A 1 523 ? -16.614 -14.794 16.526 1.00 97.94 523 CYS A N 1
ATOM 4175 C CA . CYS A 1 523 ? -15.270 -14.249 16.720 1.00 97.94 523 CYS A CA 1
ATOM 4176 C C . CYS A 1 523 ? -14.412 -14.301 15.446 1.00 97.94 523 CYS A C 1
ATOM 4178 O O . CYS A 1 523 ? -13.617 -13.392 15.219 1.00 97.94 523 CYS A O 1
ATOM 4180 N N . ALA A 1 524 ? -14.550 -15.348 14.627 1.00 97.81 524 ALA A N 1
ATOM 4181 C CA . ALA A 1 524 ? -13.853 -15.467 13.351 1.00 97.81 524 ALA A CA 1
ATOM 4182 C C . ALA A 1 524 ? -14.305 -14.376 12.376 1.00 97.81 524 ALA A C 1
ATOM 4184 O O . ALA A 1 524 ? -13.457 -13.684 11.822 1.00 97.81 524 ALA A O 1
ATOM 4185 N N . ARG A 1 525 ? -15.622 -14.147 12.265 1.00 97.81 525 ARG A N 1
ATOM 4186 C CA . ARG A 1 525 ? -16.190 -13.052 11.466 1.00 97.81 525 ARG A CA 1
ATOM 4187 C C . ARG A 1 525 ? -15.677 -11.686 11.919 1.00 97.81 525 ARG A C 1
ATOM 4189 O O . ARG A 1 525 ? -15.168 -10.941 11.094 1.00 97.81 525 ARG A O 1
ATOM 4196 N N . TYR A 1 526 ? -15.705 -11.415 13.227 1.00 98.12 526 TYR A N 1
ATOM 4197 C CA . TYR A 1 526 ? -15.089 -10.213 13.798 1.00 98.12 526 TYR A CA 1
ATOM 4198 C C . TYR A 1 526 ? -13.618 -10.075 13.379 1.00 98.12 526 TYR A C 1
ATOM 4200 O O . TYR A 1 526 ? -13.191 -9.009 12.958 1.00 98.12 526 TYR A O 1
ATOM 4208 N N . GLY A 1 527 ? -12.834 -11.154 13.465 1.00 97.69 527 GLY A N 1
ATOM 4209 C CA . GLY A 1 527 ? -11.429 -11.138 13.066 1.00 97.69 527 GLY A CA 1
ATOM 4210 C C . GLY A 1 527 ? -11.224 -10.798 11.587 1.00 97.69 527 GLY A C 1
ATOM 4211 O O . GLY A 1 527 ? -10.369 -9.972 11.278 1.00 97.69 527 GLY A O 1
ATOM 4212 N N . VAL A 1 528 ? -12.022 -11.393 10.695 1.00 97.88 528 VAL A N 1
ATOM 4213 C CA . VAL A 1 528 ? -11.997 -11.108 9.250 1.00 97.88 528 VAL A CA 1
ATOM 4214 C C . VAL A 1 528 ? -12.340 -9.644 8.978 1.00 97.88 528 VAL A C 1
ATOM 4216 O O . VAL A 1 528 ? -11.607 -8.979 8.250 1.00 97.88 528 VAL A O 1
ATOM 4219 N N . ASP A 1 529 ? -13.396 -9.119 9.603 1.00 96.12 529 ASP A N 1
ATOM 4220 C CA . ASP A 1 529 ? -13.807 -7.723 9.427 1.00 96.12 529 ASP A CA 1
ATOM 4221 C C . ASP A 1 529 ? -12.716 -6.750 9.919 1.00 96.12 529 ASP A C 1
ATOM 4223 O O . ASP A 1 529 ? -12.407 -5.771 9.241 1.00 96.12 529 ASP A O 1
ATOM 4227 N N . MET A 1 530 ? -12.053 -7.058 11.043 1.00 95.69 530 MET A N 1
ATOM 4228 C CA . MET A 1 530 ? -10.911 -6.277 11.541 1.00 95.69 530 MET A CA 1
ATOM 4229 C C . MET A 1 530 ? -9.695 -6.353 10.604 1.00 95.69 530 MET A C 1
ATOM 4231 O O . MET A 1 530 ? -9.030 -5.345 10.382 1.00 95.69 530 MET A O 1
ATOM 4235 N N . ALA A 1 531 ? -9.391 -7.528 10.042 1.00 95.62 531 ALA A N 1
ATOM 4236 C CA . ALA A 1 531 ? -8.294 -7.685 9.085 1.00 95.62 531 ALA A CA 1
ATOM 4237 C C . ALA A 1 531 ? -8.568 -6.911 7.786 1.00 95.62 531 ALA A C 1
ATOM 4239 O O . ALA A 1 531 ? -7.683 -6.225 7.278 1.00 95.62 531 ALA A O 1
ATOM 4240 N N . ARG A 1 532 ? -9.811 -6.934 7.295 1.00 94.62 532 ARG A N 1
ATOM 4241 C CA . ARG A 1 532 ? -10.234 -6.136 6.139 1.00 94.62 532 ARG A CA 1
ATOM 4242 C C . ARG A 1 532 ? -10.098 -4.638 6.407 1.00 94.62 532 ARG A C 1
ATOM 4244 O O . ARG A 1 532 ? -9.541 -3.928 5.572 1.00 94.62 532 ARG A O 1
ATOM 4251 N N . ALA A 1 533 ? -10.557 -4.171 7.569 1.00 92.69 533 ALA A N 1
ATOM 4252 C CA . ALA A 1 533 ? -10.434 -2.770 7.965 1.00 92.69 533 ALA A CA 1
ATOM 4253 C C . ALA A 1 533 ? -8.963 -2.324 8.071 1.00 92.69 533 ALA A C 1
ATOM 4255 O O . ALA A 1 533 ? -8.637 -1.207 7.676 1.00 92.69 533 ALA A O 1
ATOM 4256 N N . ALA A 1 534 ? -8.066 -3.206 8.528 1.00 91.06 534 ALA A N 1
ATOM 4257 C CA . ALA A 1 534 ? -6.630 -2.936 8.595 1.00 91.06 534 ALA A CA 1
ATOM 4258 C C . ALA A 1 534 ? -5.960 -2.875 7.207 1.00 91.06 534 ALA A C 1
ATOM 4260 O O . ALA A 1 534 ? -5.111 -2.017 6.975 1.00 91.06 534 ALA A O 1
ATOM 4261 N N . GLN A 1 535 ? -6.347 -3.754 6.275 1.00 93.06 535 GLN A N 1
ATOM 4262 C CA . GLN A 1 535 ? -5.800 -3.785 4.910 1.00 93.06 535 GLN A CA 1
ATOM 4263 C C . GLN A 1 535 ? -6.285 -2.605 4.047 1.00 93.06 535 GLN A C 1
ATOM 4265 O O . GLN A 1 535 ? -5.550 -2.101 3.194 1.00 93.06 535 GLN A O 1
ATOM 4270 N N . GLN A 1 536 ? -7.520 -2.145 4.260 1.00 92.31 536 GLN A N 1
ATOM 4271 C CA . GLN A 1 536 ? -8.198 -1.201 3.370 1.00 92.31 536 GLN A CA 1
ATOM 4272 C C . GLN A 1 536 ? -7.441 0.114 3.095 1.00 92.31 536 GLN A C 1
ATOM 4274 O O . GLN A 1 536 ? -7.342 0.474 1.918 1.00 92.31 536 GLN A O 1
ATOM 4279 N N . PRO A 1 537 ? -6.900 0.850 4.088 1.00 91.38 537 PRO A N 1
ATOM 4280 C CA . PRO A 1 537 ? -6.266 2.143 3.830 1.00 91.38 537 PRO A CA 1
ATOM 4281 C C . PRO A 1 537 ? -5.048 2.050 2.905 1.00 91.38 537 PRO A C 1
ATOM 4283 O O . PRO A 1 537 ? -4.861 2.911 2.043 1.00 91.38 537 PRO A O 1
ATOM 4286 N N . LEU A 1 538 ? -4.232 1.003 3.056 1.00 92.50 538 LEU A N 1
ATOM 4287 C CA . LEU A 1 538 ? -3.023 0.809 2.255 1.00 92.50 538 LEU A CA 1
ATOM 4288 C C . LEU A 1 538 ? -3.350 0.250 0.867 1.00 92.50 538 LEU A C 1
ATOM 4290 O O . LEU A 1 538 ? -2.868 0.798 -0.123 1.00 92.50 538 LEU A O 1
ATOM 4294 N N . LEU A 1 539 ? -4.215 -0.766 0.772 1.00 94.00 539 LEU A N 1
ATOM 4295 C CA . LEU A 1 539 ? -4.539 -1.402 -0.512 1.00 94.00 539 LEU A CA 1
ATOM 4296 C C . LEU A 1 539 ? -5.338 -0.486 -1.447 1.00 94.00 539 LEU A C 1
ATOM 4298 O O . LEU A 1 539 ? -5.060 -0.448 -2.644 1.00 94.00 539 LEU A O 1
ATOM 4302 N N . LEU A 1 540 ? -6.273 0.319 -0.923 1.00 93.88 540 LEU A N 1
ATOM 4303 C CA . LEU A 1 540 ? -6.950 1.335 -1.742 1.00 93.88 540 LEU A CA 1
ATOM 4304 C C . LEU A 1 540 ? -5.985 2.431 -2.201 1.00 93.88 540 LEU A C 1
ATOM 4306 O O . LEU A 1 540 ? -6.093 2.905 -3.331 1.00 93.88 540 LEU A O 1
ATOM 4310 N N . SER A 1 541 ? -5.022 2.811 -1.356 1.00 95.12 541 SER A N 1
ATOM 4311 C CA . SER A 1 541 ? -4.003 3.787 -1.747 1.00 95.12 541 SER A CA 1
ATOM 4312 C C . SER A 1 541 ? -3.114 3.256 -2.872 1.00 95.12 541 SER A C 1
ATOM 4314 O O . SER A 1 541 ? -2.875 3.967 -3.847 1.00 95.12 541 SER A O 1
ATOM 4316 N N . ALA A 1 542 ? -2.672 2.000 -2.765 1.00 95.75 542 ALA A N 1
ATOM 4317 C CA . ALA A 1 542 ? -1.881 1.327 -3.790 1.00 95.75 542 ALA A CA 1
ATOM 4318 C C . ALA A 1 542 ? -2.661 1.193 -5.109 1.00 95.75 542 ALA A C 1
ATOM 4320 O O . ALA A 1 542 ? -2.152 1.569 -6.162 1.00 95.75 542 ALA A O 1
ATOM 4321 N N . ALA A 1 543 ? -3.933 0.781 -5.063 1.00 94.62 543 ALA A N 1
ATOM 4322 C CA . ALA A 1 543 ? -4.771 0.702 -6.260 1.00 94.62 543 ALA A CA 1
ATOM 4323 C C . ALA A 1 543 ? -4.974 2.068 -6.937 1.00 94.62 543 ALA A C 1
ATOM 4325 O O . ALA A 1 543 ? -4.903 2.163 -8.162 1.00 94.62 543 ALA A O 1
ATOM 4326 N N . ASN A 1 544 ? -5.159 3.141 -6.160 1.00 95.19 544 ASN A N 1
ATOM 4327 C CA . ASN A 1 544 ? -5.249 4.496 -6.704 1.00 95.19 544 ASN A CA 1
ATOM 4328 C C . ASN A 1 544 ? -3.930 4.951 -7.359 1.00 95.19 544 ASN A C 1
ATOM 4330 O O . ASN A 1 544 ? -3.972 5.584 -8.413 1.00 95.19 544 ASN A O 1
ATOM 4334 N N . LEU A 1 545 ? -2.769 4.613 -6.782 1.00 96.75 545 LEU A N 1
ATOM 4335 C CA . LEU A 1 545 ? -1.447 4.895 -7.367 1.00 96.75 545 LEU A CA 1
ATOM 4336 C C . LEU A 1 545 ? -1.202 4.099 -8.657 1.00 96.75 545 LEU A C 1
ATOM 4338 O O . LEU A 1 545 ? -0.756 4.668 -9.652 1.00 96.75 545 LEU A O 1
ATOM 4342 N N . ALA A 1 546 ? -1.561 2.814 -8.678 1.00 94.75 546 ALA A N 1
ATOM 4343 C CA . ALA A 1 546 ? -1.479 1.984 -9.876 1.00 94.75 546 ALA A CA 1
ATOM 4344 C C . ALA A 1 546 ? -2.396 2.505 -10.995 1.00 94.75 546 ALA A C 1
ATOM 4346 O O . ALA A 1 546 ? -1.995 2.575 -12.159 1.00 94.75 546 ALA A O 1
ATOM 4347 N N . HIS A 1 547 ? -3.616 2.922 -10.642 1.00 93.94 547 HIS A N 1
ATOM 4348 C CA . HIS A 1 547 ? -4.546 3.537 -11.584 1.00 93.94 547 HIS A CA 1
ATOM 4349 C C . HIS A 1 547 ? -4.016 4.874 -12.125 1.00 93.94 547 HIS A C 1
ATOM 4351 O O . HIS A 1 547 ? -4.106 5.120 -13.330 1.00 93.94 547 HIS A O 1
ATOM 4357 N N . ALA A 1 548 ? -3.422 5.711 -11.264 1.00 95.00 548 ALA A N 1
ATOM 4358 C CA . ALA A 1 548 ? -2.758 6.955 -11.653 1.00 95.00 548 ALA A CA 1
ATOM 4359 C C . ALA A 1 548 ? -1.678 6.717 -12.710 1.00 95.00 548 ALA A C 1
ATOM 4361 O O . ALA A 1 548 ? -1.739 7.316 -13.783 1.00 95.00 548 ALA A O 1
ATOM 4362 N N . GLU A 1 549 ? -0.757 5.789 -12.459 1.00 94.69 549 GLU A N 1
ATOM 4363 C CA . GLU A 1 549 ? 0.309 5.450 -13.402 1.00 94.69 549 GLU A CA 1
ATOM 4364 C C . GLU A 1 549 ? -0.238 4.956 -14.753 1.00 94.69 549 GLU A C 1
ATOM 4366 O O . GLU A 1 549 ? 0.186 5.428 -15.810 1.00 94.69 549 GLU A O 1
ATOM 4371 N N . GLY A 1 550 ? -1.239 4.067 -14.732 1.00 92.00 550 GLY A N 1
ATOM 4372 C CA . GLY A 1 550 ? -1.876 3.560 -15.950 1.00 92.00 550 GLY A CA 1
ATOM 4373 C C . GLY A 1 550 ? -2.574 4.651 -16.773 1.00 92.00 550 GLY A C 1
ATOM 4374 O O . GLY A 1 550 ? -2.534 4.630 -18.005 1.00 92.00 550 GLY A O 1
ATOM 4375 N N . VAL A 1 551 ? -3.200 5.641 -16.126 1.00 93.06 551 VAL A N 1
ATOM 4376 C CA . VAL A 1 551 ? -3.799 6.790 -16.827 1.00 93.06 551 VAL A CA 1
ATOM 4377 C C . VAL A 1 551 ? -2.722 7.722 -17.387 1.00 93.06 551 VAL A C 1
ATOM 4379 O O . VAL A 1 551 ? -2.837 8.130 -18.544 1.00 93.06 551 VAL A O 1
ATOM 4382 N N . VAL A 1 552 ? -1.663 8.017 -16.624 1.00 94.19 552 VAL A N 1
ATOM 4383 C CA . VAL A 1 552 ? -0.535 8.847 -17.088 1.00 94.19 552 VAL A CA 1
ATOM 4384 C C . VAL A 1 552 ? 0.111 8.234 -18.328 1.00 94.19 552 VAL A C 1
ATOM 4386 O O . VAL A 1 552 ? 0.248 8.926 -19.338 1.00 94.19 552 VAL A O 1
ATOM 4389 N N . GLY A 1 553 ? 0.410 6.931 -18.305 1.00 91.81 553 GLY A N 1
ATOM 4390 C CA . GLY A 1 553 ? 0.983 6.229 -19.456 1.00 91.81 553 GLY A CA 1
ATOM 4391 C C . GLY A 1 553 ? 0.104 6.322 -20.710 1.00 91.81 553 GLY A C 1
ATOM 4392 O O . GLY A 1 553 ? 0.606 6.571 -21.808 1.00 91.81 553 GLY A O 1
ATOM 4393 N N . ARG A 1 554 ? -1.227 6.220 -20.561 1.00 91.94 554 ARG A N 1
ATOM 4394 C CA . ARG A 1 554 ? -2.172 6.397 -21.682 1.00 91.94 554 ARG A CA 1
ATOM 4395 C C . ARG A 1 554 ? -2.150 7.815 -22.257 1.00 91.94 554 ARG A C 1
ATOM 4397 O O . ARG A 1 554 ? -2.101 7.965 -23.478 1.00 91.94 554 ARG A O 1
ATOM 4404 N N . VAL A 1 555 ? -2.153 8.845 -21.407 1.00 93.62 555 VAL A N 1
ATOM 4405 C CA . VAL A 1 555 ? -2.088 10.252 -21.848 1.00 93.62 555 VAL A CA 1
ATOM 4406 C C . VAL A 1 555 ? -0.769 10.529 -22.572 1.00 93.62 555 VAL A C 1
ATOM 4408 O O . VAL A 1 555 ? -0.777 11.075 -23.674 1.00 93.62 555 VAL A O 1
ATOM 4411 N N . VAL A 1 556 ? 0.363 10.100 -22.008 1.00 93.50 556 VAL A N 1
ATOM 4412 C CA . VAL A 1 556 ? 1.693 10.300 -22.606 1.00 93.50 556 VAL A CA 1
ATOM 4413 C C . VAL A 1 556 ? 1.818 9.592 -23.955 1.00 93.50 556 VAL A C 1
ATOM 4415 O O . VAL A 1 556 ? 2.315 10.187 -24.915 1.00 93.50 556 VAL A O 1
ATOM 4418 N N . LYS A 1 557 ? 1.321 8.353 -24.069 1.00 91.06 557 LYS A N 1
ATOM 4419 C CA . LYS A 1 557 ? 1.299 7.618 -25.341 1.00 91.06 557 LYS A CA 1
ATOM 4420 C C . LYS A 1 557 ? 0.488 8.360 -26.403 1.00 91.06 557 LYS A C 1
ATOM 4422 O O . LYS A 1 557 ? 0.910 8.400 -27.556 1.00 91.06 557 LYS A O 1
ATOM 4427 N N . HIS A 1 558 ? -0.638 8.971 -26.029 1.00 90.69 558 HIS A N 1
ATOM 4428 C CA . HIS A 1 558 ? -1.451 9.773 -26.945 1.00 90.69 558 HIS A CA 1
ATOM 4429 C C . HIS A 1 558 ? -0.716 11.042 -27.413 1.00 90.69 558 HIS A C 1
ATOM 4431 O O . HIS A 1 558 ? -0.677 11.314 -28.612 1.00 90.69 558 HIS A O 1
ATOM 4437 N N . VAL A 1 559 ? -0.050 11.762 -26.503 1.00 92.25 559 VAL A N 1
ATOM 4438 C CA . VAL A 1 559 ? 0.750 12.963 -26.827 1.00 92.25 559 VAL A CA 1
ATOM 4439 C C . VAL A 1 559 ? 1.935 12.647 -27.752 1.00 92.25 559 VAL A C 1
ATOM 4441 O O . VAL A 1 559 ? 2.305 13.468 -28.589 1.00 92.25 559 VAL A O 1
ATOM 4444 N N . ALA A 1 560 ? 2.511 11.445 -27.665 1.00 91.44 560 ALA A N 1
ATOM 4445 C CA . ALA A 1 560 ? 3.627 11.015 -28.510 1.00 91.44 560 ALA A CA 1
ATOM 4446 C C . ALA A 1 560 ? 3.240 10.754 -29.986 1.00 91.44 560 ALA A C 1
ATOM 4448 O O . ALA A 1 560 ? 4.076 10.899 -30.881 1.00 91.44 560 ALA A O 1
ATOM 4449 N N . GLN A 1 561 ? 1.985 10.376 -30.268 1.00 89.69 561 GLN A N 1
ATOM 4450 C CA . GLN A 1 561 ? 1.502 10.010 -31.613 1.00 89.69 561 GLN A CA 1
ATOM 4451 C C . GLN A 1 561 ? 1.784 11.050 -32.717 1.00 89.69 561 GLN A C 1
ATOM 4453 O O . GLN A 1 561 ? 2.326 10.657 -33.760 1.00 89.69 561 GLN A O 1
ATOM 4458 N N . PRO A 1 562 ? 1.461 12.352 -32.546 1.00 89.81 562 PRO A N 1
ATOM 4459 C CA . PRO A 1 562 ? 1.693 13.358 -33.584 1.00 89.81 562 PRO A CA 1
ATOM 4460 C C . PRO A 1 562 ? 3.174 13.526 -33.952 1.00 89.81 562 PRO A C 1
ATOM 4462 O O . PRO A 1 562 ? 3.479 13.732 -35.126 1.00 89.81 562 PRO A O 1
ATOM 4465 N N . PHE A 1 563 ? 4.101 13.381 -32.998 1.00 89.56 563 PHE A N 1
ATOM 4466 C CA . PHE A 1 563 ? 5.542 13.434 -33.282 1.00 89.56 563 PHE A CA 1
ATOM 4467 C C . PHE A 1 563 ? 5.965 12.287 -34.211 1.00 89.56 563 PHE A C 1
ATOM 4469 O O . PHE A 1 563 ? 6.646 12.504 -35.212 1.00 89.56 563 PHE A O 1
ATOM 4476 N N . GLY A 1 564 ? 5.488 11.065 -33.948 1.00 89.06 564 GLY A N 1
ATOM 4477 C CA . GLY A 1 564 ? 5.741 9.920 -34.824 1.00 89.06 564 GLY A CA 1
ATOM 4478 C C . GLY A 1 564 ? 5.207 10.125 -36.247 1.00 89.06 564 GLY A C 1
ATOM 4479 O O . GLY A 1 564 ? 5.892 9.807 -37.219 1.00 89.06 564 GLY A O 1
ATOM 4480 N N . GLN A 1 565 ? 4.007 10.696 -36.391 1.00 87.62 565 GLN A N 1
ATOM 4481 C CA . GLN A 1 565 ? 3.410 10.983 -37.703 1.00 87.62 565 GLN A CA 1
ATOM 4482 C C . GLN A 1 565 ? 4.225 12.014 -38.497 1.00 87.62 565 GLN A C 1
ATOM 4484 O O . GLN A 1 565 ? 4.538 11.776 -39.666 1.00 87.62 565 GLN A O 1
ATOM 4489 N N . ARG A 1 566 ? 4.615 13.129 -37.863 1.00 86.62 566 ARG A N 1
ATOM 4490 C CA . ARG A 1 566 ? 5.430 14.175 -38.503 1.00 86.62 566 ARG A CA 1
ATOM 4491 C C . ARG A 1 566 ? 6.803 13.658 -38.914 1.00 86.62 566 ARG A C 1
ATOM 4493 O O . ARG A 1 566 ? 7.213 13.883 -40.053 1.00 86.62 566 ARG A O 1
ATOM 4500 N N . ARG A 1 567 ? 7.486 12.923 -38.030 1.00 87.81 567 ARG A N 1
ATOM 4501 C CA . ARG A 1 567 ? 8.789 12.312 -38.325 1.00 87.81 567 ARG A CA 1
ATOM 4502 C C . ARG A 1 567 ? 8.707 11.377 -39.529 1.00 87.81 567 ARG A C 1
ATOM 4504 O O . ARG A 1 567 ? 9.499 11.524 -40.457 1.00 87.81 567 ARG A O 1
ATOM 4511 N N . ARG A 1 568 ? 7.725 10.468 -39.564 1.00 87.56 568 ARG A N 1
ATOM 4512 C CA . ARG A 1 568 ? 7.531 9.544 -40.696 1.00 87.56 568 ARG A CA 1
ATOM 4513 C C . ARG A 1 568 ? 7.239 10.277 -42.004 1.00 87.56 568 ARG A C 1
ATOM 4515 O O . ARG A 1 568 ? 7.847 9.943 -43.016 1.00 87.56 568 ARG A O 1
ATOM 4522 N N . ALA A 1 569 ? 6.386 11.303 -41.988 1.00 85.44 569 ALA A N 1
ATOM 4523 C CA . ALA A 1 569 ? 6.117 12.121 -43.173 1.00 85.44 569 ALA A CA 1
ATOM 4524 C C . ALA A 1 569 ? 7.384 12.840 -43.675 1.00 85.44 569 ALA A C 1
ATOM 4526 O O . ALA A 1 569 ? 7.688 12.813 -44.868 1.00 85.44 569 ALA A O 1
ATOM 4527 N N . ARG A 1 570 ? 8.173 13.416 -42.757 1.00 85.19 570 ARG A N 1
ATOM 4528 C CA . ARG A 1 570 ? 9.453 14.073 -43.061 1.00 85.19 570 ARG A CA 1
ATOM 4529 C C . ARG A 1 570 ? 10.479 13.094 -43.636 1.00 85.19 570 ARG A C 1
ATOM 4531 O O . ARG A 1 570 ? 11.145 13.417 -44.616 1.00 85.19 570 ARG A O 1
ATOM 4538 N N . TYR A 1 571 ? 10.603 11.904 -43.051 1.00 87.06 571 TYR A N 1
ATOM 4539 C CA . TYR A 1 571 ? 11.497 10.854 -43.539 1.00 87.06 571 TYR A CA 1
ATOM 4540 C C . TYR A 1 571 ? 11.069 10.315 -44.899 1.00 87.06 571 TYR A C 1
ATOM 4542 O O . TYR A 1 571 ? 11.929 10.124 -45.752 1.00 87.06 571 TYR A O 1
ATOM 4550 N N . ALA A 1 572 ? 9.771 10.112 -45.130 1.00 85.81 572 ALA A N 1
ATOM 4551 C CA . ALA A 1 572 ? 9.252 9.670 -46.420 1.00 85.81 572 ALA A CA 1
ATOM 4552 C C . ALA A 1 572 ? 9.537 10.697 -47.528 1.00 85.81 572 ALA A C 1
ATOM 4554 O O . ALA A 1 572 ? 10.017 10.320 -48.594 1.00 85.81 572 ALA A O 1
ATOM 4555 N N . ALA A 1 573 ? 9.321 11.990 -47.257 1.00 84.81 573 ALA A N 1
ATOM 4556 C CA . ALA A 1 573 ? 9.641 13.065 -48.197 1.00 84.81 573 ALA A CA 1
ATOM 4557 C C . ALA A 1 573 ? 11.145 13.113 -48.519 1.00 84.81 573 ALA A C 1
ATOM 4559 O O . ALA A 1 573 ? 11.532 13.058 -49.684 1.00 84.81 573 ALA A O 1
ATOM 4560 N N . ALA A 1 574 ? 11.999 13.112 -47.490 1.00 82.94 574 ALA A N 1
ATOM 4561 C CA . ALA A 1 574 ? 13.450 13.116 -47.671 1.00 82.94 574 ALA A CA 1
ATOM 4562 C C . ALA A 1 574 ? 13.952 11.865 -48.410 1.00 82.94 574 ALA A C 1
ATOM 4564 O O . ALA A 1 574 ? 14.831 11.955 -49.264 1.00 82.94 574 ALA A O 1
ATOM 4565 N N . ARG A 1 575 ? 13.376 10.693 -48.116 1.00 85.81 575 ARG A N 1
ATOM 4566 C CA . ARG A 1 575 ? 13.707 9.442 -48.803 1.00 85.81 575 ARG A CA 1
ATOM 4567 C C . ARG A 1 575 ? 13.335 9.506 -50.283 1.00 85.81 575 ARG A C 1
ATOM 4569 O O . ARG A 1 575 ? 14.151 9.114 -51.110 1.00 85.81 575 ARG A O 1
ATOM 4576 N N . ALA A 1 576 ? 12.162 10.042 -50.622 1.00 84.56 576 ALA A N 1
ATOM 4577 C CA . ALA A 1 576 ? 11.735 10.215 -52.011 1.00 84.56 576 ALA A CA 1
ATOM 4578 C C . ALA A 1 576 ? 12.668 11.153 -52.800 1.00 84.56 576 ALA A C 1
ATOM 4580 O O . ALA A 1 576 ? 12.966 10.885 -53.965 1.00 84.56 576 ALA A O 1
ATOM 4581 N N . ASP A 1 577 ? 13.167 12.218 -52.168 1.00 82.19 577 ASP A N 1
ATOM 4582 C CA . ASP A 1 577 ? 14.131 13.131 -52.789 1.00 82.19 577 ASP A CA 1
ATOM 4583 C C . ASP A 1 577 ? 15.511 12.479 -52.965 1.00 82.19 577 ASP A C 1
ATOM 4585 O O . ASP A 1 577 ? 16.099 12.552 -54.046 1.00 82.19 577 ASP A O 1
ATOM 4589 N N . ASN A 1 578 ? 16.003 11.772 -51.943 1.00 82.62 578 ASN A N 1
ATOM 4590 C CA . ASN A 1 578 ? 17.297 11.087 -51.975 1.00 82.62 578 ASN A CA 1
ATOM 4591 C C . ASN A 1 578 ? 17.327 9.920 -52.972 1.00 82.62 578 ASN A C 1
ATOM 4593 O O . ASN A 1 578 ? 18.318 9.735 -53.679 1.00 82.62 578 ASN A O 1
ATOM 4597 N N . GLN A 1 579 ? 16.239 9.153 -53.081 1.00 82.38 579 GLN A N 1
ATOM 4598 C CA . GLN A 1 579 ? 16.131 8.030 -54.020 1.00 82.38 579 GLN A CA 1
ATOM 4599 C C . GLN A 1 579 ? 16.329 8.444 -55.482 1.00 82.38 579 GLN A C 1
ATOM 4601 O O . GLN A 1 579 ? 16.784 7.630 -56.280 1.00 82.38 579 GLN A O 1
ATOM 4606 N N . ARG A 1 580 ? 16.052 9.705 -55.844 1.00 80.38 580 ARG A N 1
ATOM 4607 C CA . ARG A 1 580 ? 16.302 10.222 -57.202 1.00 80.38 580 ARG A CA 1
ATOM 4608 C C . ARG A 1 580 ? 17.789 10.288 -57.558 1.00 80.38 580 ARG A C 1
ATOM 4610 O O . ARG A 1 580 ? 18.116 10.347 -58.740 1.00 80.38 580 ARG A O 1
ATOM 4617 N N . LEU A 1 581 ? 18.667 10.325 -56.556 1.00 80.06 581 LEU A N 1
ATOM 4618 C CA . LEU A 1 581 ? 20.101 10.582 -56.708 1.00 80.06 581 LEU A CA 1
ATOM 4619 C C . LEU A 1 581 ? 20.977 9.385 -56.315 1.00 80.06 581 LEU A C 1
ATOM 4621 O O . LEU A 1 581 ? 22.145 9.337 -56.694 1.00 80.06 581 LEU A O 1
ATOM 4625 N N . LEU A 1 582 ? 20.428 8.418 -55.579 1.00 84.19 582 LEU A N 1
ATOM 4626 C CA . LEU A 1 582 ? 21.111 7.178 -55.211 1.00 84.19 582 LEU A CA 1
ATOM 4627 C C . LEU A 1 582 ? 21.009 6.118 -56.322 1.00 84.19 582 LEU A C 1
ATOM 4629 O O . LEU A 1 582 ? 20.103 6.133 -57.155 1.00 84.19 582 LEU A O 1
ATOM 4633 N N . HIS A 1 583 ? 21.920 5.141 -56.306 1.00 86.00 583 HIS A N 1
ATOM 4634 C CA . HIS A 1 583 ? 21.828 3.967 -57.176 1.00 86.00 583 HIS A CA 1
ATOM 4635 C C . HIS A 1 583 ? 20.596 3.122 -56.813 1.00 86.00 583 HIS A C 1
ATOM 4637 O O . HIS A 1 583 ? 20.539 2.534 -55.730 1.00 86.00 583 HIS A O 1
ATOM 4643 N N . ALA A 1 584 ? 19.617 3.058 -57.718 1.00 86.06 584 ALA A N 1
ATOM 4644 C CA . ALA A 1 584 ? 18.359 2.341 -57.507 1.00 86.06 584 ALA A CA 1
ATOM 4645 C C . ALA A 1 584 ? 18.559 0.818 -57.376 1.00 86.06 584 ALA A C 1
ATOM 4647 O O . ALA A 1 584 ? 19.349 0.231 -58.115 1.00 86.06 584 ALA A O 1
ATOM 4648 N N . VAL A 1 585 ? 17.807 0.187 -56.470 1.00 90.19 585 VAL A N 1
ATOM 4649 C CA . VAL A 1 585 ? 17.661 -1.274 -56.390 1.00 90.19 585 VAL A CA 1
ATOM 4650 C C . VAL A 1 585 ? 16.545 -1.682 -57.355 1.00 90.19 585 VAL A C 1
ATOM 4652 O O . VAL A 1 585 ? 15.406 -1.234 -57.218 1.00 90.19 585 VAL A O 1
ATOM 4655 N N . LYS A 1 586 ? 16.864 -2.499 -58.358 1.00 88.19 586 LYS A N 1
ATOM 4656 C CA . LYS A 1 586 ? 15.941 -2.953 -59.411 1.00 88.19 586 LYS A CA 1
ATOM 4657 C C . LYS A 1 586 ? 15.741 -4.469 -59.342 1.00 88.19 586 LYS A C 1
ATOM 4659 O O . LYS A 1 586 ? 16.453 -5.157 -58.622 1.00 88.19 586 LYS A O 1
ATOM 4664 N N . GLU A 1 587 ? 14.751 -4.971 -60.082 1.00 86.12 587 GLU A N 1
ATOM 4665 C CA . GLU A 1 587 ? 14.526 -6.413 -60.303 1.00 86.12 587 GLU A CA 1
ATOM 4666 C C . GLU A 1 587 ? 14.477 -7.258 -59.011 1.00 86.12 587 GLU A C 1
ATOM 4668 O O . GLU A 1 587 ? 15.138 -8.286 -58.903 1.00 86.12 587 GLU A O 1
ATOM 4673 N N . VAL A 1 588 ? 13.686 -6.834 -58.014 1.00 90.25 588 VAL A N 1
ATOM 4674 C CA . VAL A 1 588 ? 13.487 -7.623 -56.785 1.00 90.25 588 VAL A CA 1
ATOM 4675 C C . VAL A 1 588 ? 12.554 -8.802 -57.073 1.00 90.25 588 VAL A C 1
ATOM 4677 O O . VAL A 1 588 ? 11.346 -8.620 -57.245 1.00 90.25 588 VAL A O 1
ATOM 4680 N N . LEU A 1 589 ? 13.107 -10.015 -57.108 1.00 90.44 589 LEU A N 1
ATOM 4681 C CA . LEU A 1 589 ? 12.388 -11.253 -57.418 1.00 90.44 589 LEU A CA 1
ATOM 4682 C C . LEU A 1 589 ? 12.442 -12.232 -56.244 1.00 90.44 589 LEU A C 1
ATOM 4684 O O . LEU A 1 589 ? 13.468 -12.357 -55.578 1.00 90.44 589 LEU A O 1
ATOM 4688 N N . VAL A 1 590 ? 11.335 -12.945 -56.022 1.00 90.25 590 VAL A N 1
ATOM 4689 C CA . VAL A 1 590 ? 11.228 -14.032 -55.039 1.00 90.25 590 VAL A CA 1
ATOM 4690 C C . VAL A 1 590 ? 11.061 -15.348 -55.793 1.00 90.25 590 VAL A C 1
ATOM 4692 O O . VAL A 1 590 ? 10.115 -15.515 -56.569 1.00 90.25 590 VAL A O 1
ATOM 4695 N N . THR A 1 591 ? 11.999 -16.266 -55.582 1.00 88.69 591 THR A N 1
ATOM 4696 C CA . THR A 1 591 ? 12.088 -17.552 -56.289 1.00 88.69 591 THR A CA 1
ATOM 4697 C C . THR A 1 591 ? 12.297 -18.701 -55.306 1.00 88.69 591 THR A C 1
ATOM 4699 O O . THR A 1 591 ? 12.816 -18.496 -54.208 1.00 88.69 591 THR A O 1
ATOM 4702 N N . ALA A 1 592 ? 11.904 -19.912 -55.709 1.00 82.94 592 ALA A N 1
ATOM 4703 C CA . ALA A 1 592 ? 12.142 -21.120 -54.923 1.00 82.94 592 ALA A CA 1
ATOM 4704 C C . ALA A 1 592 ? 13.650 -21.380 -54.735 1.00 82.94 592 ALA A C 1
ATOM 4706 O O . ALA A 1 592 ? 14.430 -21.131 -55.662 1.00 82.94 592 ALA A O 1
ATOM 4707 N N . PRO A 1 593 ? 14.080 -21.894 -53.567 1.00 82.31 593 PRO A N 1
ATOM 4708 C CA . PRO A 1 593 ? 15.487 -22.167 -53.316 1.00 82.31 593 PRO A CA 1
ATOM 4709 C C . PRO A 1 593 ? 16.006 -23.251 -54.277 1.00 82.31 593 PRO A C 1
ATOM 4711 O O . PRO A 1 593 ? 15.377 -24.304 -54.424 1.00 82.31 593 PRO A O 1
ATOM 4714 N N . PRO A 1 594 ? 17.141 -23.025 -54.965 1.00 74.75 594 PRO A N 1
ATOM 4715 C CA . PRO A 1 594 ? 17.711 -24.025 -55.853 1.00 74.75 594 PRO A CA 1
ATOM 4716 C C . PRO A 1 594 ? 18.273 -25.189 -55.031 1.00 74.75 594 PRO A C 1
ATOM 4718 O O . PRO A 1 594 ? 19.007 -24.977 -54.070 1.00 74.75 594 PRO A O 1
ATOM 4721 N N . SER A 1 595 ? 17.983 -26.429 -55.433 1.00 73.81 595 SER A N 1
ATOM 4722 C CA . SER A 1 595 ? 18.575 -27.597 -54.774 1.00 73.81 595 SER A CA 1
ATOM 4723 C C . SER A 1 595 ? 20.096 -27.609 -54.960 1.00 73.81 595 SER A C 1
ATOM 4725 O O . SER A 1 595 ? 20.595 -27.588 -56.090 1.00 73.81 595 SER A O 1
ATOM 4727 N N . GLU A 1 596 ? 20.835 -27.663 -53.850 1.00 72.38 596 GLU A N 1
ATOM 4728 C CA . GLU A 1 596 ? 22.293 -27.850 -53.851 1.00 72.38 596 GLU A CA 1
ATOM 4729 C C . GLU A 1 596 ? 22.695 -29.295 -54.192 1.00 72.38 596 GLU A C 1
ATOM 4731 O O . GLU A 1 596 ? 23.845 -29.560 -54.551 1.00 72.38 596 GLU A O 1
ATOM 4736 N N . LEU A 1 597 ? 21.748 -30.238 -54.110 1.00 79.25 597 LEU A N 1
ATOM 4737 C CA . LEU A 1 597 ? 21.980 -31.640 -54.425 1.00 79.25 597 LEU A CA 1
ATOM 4738 C C . LEU A 1 597 ? 22.080 -31.827 -55.941 1.00 79.25 597 LEU A C 1
ATOM 4740 O O . LEU A 1 597 ? 21.148 -31.569 -56.702 1.00 79.25 597 LEU A O 1
ATOM 4744 N N . LEU A 1 598 ? 23.238 -32.309 -56.380 1.00 77.62 598 LEU A N 1
ATOM 4745 C CA . LEU A 1 598 ? 23.487 -32.653 -57.772 1.00 77.62 598 LEU A CA 1
ATOM 4746 C C . LEU A 1 598 ? 22.988 -34.072 -58.064 1.00 77.62 598 LEU A C 1
ATOM 4748 O O . LEU A 1 598 ? 23.221 -34.996 -57.284 1.00 77.62 598 LEU A O 1
ATOM 4752 N N . SER A 1 599 ? 22.344 -34.267 -59.217 1.00 77.88 599 SER A N 1
ATOM 4753 C CA . SER A 1 599 ? 22.036 -35.612 -59.703 1.00 77.88 599 SER A CA 1
ATOM 4754 C C . SER A 1 599 ? 23.329 -36.386 -59.984 1.00 77.88 599 SER A C 1
ATOM 4756 O O . SER A 1 599 ? 24.361 -35.808 -60.344 1.00 77.88 599 SER A O 1
ATOM 4758 N N . ALA A 1 600 ? 23.291 -37.710 -59.814 1.00 71.94 600 ALA A N 1
ATOM 4759 C CA . ALA A 1 600 ? 24.450 -38.564 -60.057 1.00 71.94 600 ALA A CA 1
ATOM 4760 C C . ALA A 1 600 ? 24.955 -38.386 -61.505 1.00 71.94 600 ALA A C 1
ATOM 4762 O O . ALA A 1 600 ? 24.267 -38.757 -62.454 1.00 71.94 600 ALA A O 1
ATOM 4763 N N . GLY A 1 601 ? 26.149 -37.799 -61.665 1.00 71.69 601 GLY A N 1
ATOM 4764 C CA . GLY A 1 601 ? 26.779 -37.520 -62.964 1.00 71.69 601 GLY A CA 1
ATOM 4765 C C . GLY A 1 601 ? 26.787 -36.050 -63.416 1.00 71.69 601 GLY A C 1
ATOM 4766 O O . GLY A 1 601 ? 27.360 -35.764 -64.465 1.00 71.69 601 GLY A O 1
ATOM 4767 N N . ALA A 1 602 ? 26.205 -35.112 -62.658 1.00 73.88 602 ALA A N 1
ATOM 4768 C CA . ALA A 1 602 ? 26.271 -33.681 -62.978 1.00 73.88 602 ALA A CA 1
ATOM 4769 C C . ALA A 1 602 ? 27.656 -33.070 -62.655 1.00 73.88 602 ALA A C 1
ATOM 4771 O O . ALA A 1 602 ? 28.188 -33.254 -61.560 1.00 73.88 602 ALA A O 1
ATOM 4772 N N . ASP A 1 603 ? 28.242 -32.320 -63.598 1.00 70.69 603 ASP A N 1
ATOM 4773 C CA . ASP A 1 603 ? 29.544 -31.659 -63.417 1.00 70.69 603 ASP A CA 1
ATOM 4774 C C . ASP A 1 603 ? 29.407 -30.348 -62.622 1.00 70.69 603 ASP A C 1
ATOM 4776 O O . ASP A 1 603 ? 28.845 -29.358 -63.099 1.00 70.69 603 ASP A O 1
ATOM 4780 N N . LEU A 1 604 ? 29.993 -30.326 -61.421 1.00 64.38 604 LEU A N 1
ATOM 4781 C CA . LEU A 1 604 ? 30.063 -29.155 -60.545 1.00 64.38 604 LEU A CA 1
ATOM 4782 C C . LEU A 1 604 ? 30.683 -27.938 -61.259 1.00 64.38 604 LEU A C 1
ATOM 4784 O O . LEU A 1 604 ? 30.248 -26.810 -61.043 1.00 64.38 604 LEU A O 1
ATOM 4788 N N . ARG A 1 605 ? 31.674 -28.135 -62.143 1.00 61.44 605 ARG A N 1
ATOM 4789 C CA . ARG A 1 605 ? 32.336 -27.031 -62.863 1.00 61.44 605 ARG A CA 1
ATOM 4790 C C . ARG A 1 605 ? 31.484 -26.479 -64.004 1.00 61.44 605 ARG A C 1
ATOM 4792 O O . ARG A 1 605 ? 31.544 -25.273 -64.238 1.00 61.44 605 ARG A O 1
ATOM 4799 N N . ALA A 1 606 ? 30.687 -27.314 -64.671 1.00 61.25 606 ALA A N 1
ATOM 4800 C CA . ALA A 1 606 ? 29.733 -26.879 -65.692 1.00 61.25 606 ALA A CA 1
ATOM 4801 C C . ALA A 1 606 ? 28.595 -26.045 -65.080 1.00 61.25 606 ALA A C 1
ATOM 4803 O O . ALA A 1 606 ? 28.258 -24.988 -65.603 1.00 61.25 606 ALA A O 1
ATOM 4804 N N . VAL A 1 607 ? 28.082 -26.451 -63.913 1.00 55.81 607 VAL A N 1
ATOM 4805 C CA . VAL A 1 607 ? 27.042 -25.709 -63.173 1.00 55.81 607 VAL A CA 1
ATOM 4806 C C . VAL A 1 607 ? 27.566 -24.374 -62.612 1.00 55.81 607 VAL A C 1
ATOM 4808 O O . VAL A 1 607 ? 26.822 -23.398 -62.550 1.00 55.81 607 VAL A O 1
ATOM 4811 N N . LEU A 1 608 ? 28.847 -24.298 -62.226 1.00 56.84 608 LEU A N 1
ATOM 4812 C CA . LEU A 1 608 ? 29.456 -23.084 -61.659 1.00 56.84 608 LEU A CA 1
ATOM 4813 C C . LEU A 1 608 ? 29.910 -22.045 -62.706 1.00 56.84 608 LEU A C 1
ATOM 4815 O O . LEU A 1 608 ? 29.893 -20.849 -62.395 1.00 56.84 608 LEU A O 1
ATOM 4819 N N . ARG A 1 609 ? 30.333 -22.481 -63.906 1.00 54.59 609 ARG A N 1
ATOM 4820 C CA . ARG A 1 609 ? 30.888 -21.618 -64.976 1.00 54.59 609 ARG A CA 1
ATOM 4821 C C . ARG A 1 609 ? 29.848 -21.029 -65.924 1.00 54.59 609 ARG A C 1
ATOM 4823 O O . ARG A 1 609 ? 30.152 -20.055 -66.607 1.00 54.59 609 ARG A O 1
ATOM 4830 N N . ASP A 1 610 ? 28.654 -21.602 -65.989 1.00 49.84 610 ASP A N 1
ATOM 4831 C CA . ASP A 1 610 ? 27.648 -21.165 -66.947 1.00 49.84 610 ASP A CA 1
ATOM 4832 C C . ASP A 1 610 ? 26.841 -19.973 -66.393 1.00 49.84 610 ASP A C 1
ATOM 4834 O O . ASP A 1 610 ? 25.802 -20.113 -65.745 1.00 49.84 610 ASP A O 1
ATOM 4838 N N . GLU A 1 611 ? 27.350 -18.758 -66.624 1.00 48.12 611 GLU A N 1
ATOM 4839 C CA . GLU A 1 611 ? 26.663 -17.483 -66.340 1.00 48.12 611 GLU A CA 1
ATOM 4840 C C . GLU A 1 611 ? 25.269 -17.419 -67.002 1.00 48.12 611 GLU A C 1
ATOM 4842 O O . GLU A 1 611 ? 24.347 -16.792 -66.470 1.00 48.12 611 GLU A O 1
ATOM 4847 N N . SER A 1 612 ? 25.076 -18.129 -68.123 1.00 41.00 612 SER A N 1
ATOM 4848 C CA . SER A 1 612 ? 23.784 -18.232 -68.809 1.00 41.00 612 SER A CA 1
ATOM 4849 C C . SER A 1 612 ? 22.776 -19.102 -68.043 1.00 41.00 612 SER A C 1
ATOM 4851 O O . SER A 1 612 ? 21.586 -18.788 -68.022 1.00 41.00 612 SER A O 1
ATOM 4853 N N . VAL A 1 613 ? 23.248 -20.111 -67.299 1.00 44.91 613 VAL A N 1
ATOM 4854 C CA . VAL A 1 613 ? 22.427 -20.976 -66.433 1.00 44.91 613 VAL A CA 1
ATOM 4855 C C . VAL A 1 613 ? 22.104 -20.301 -65.097 1.00 44.91 613 VAL A C 1
ATOM 4857 O O . VAL A 1 613 ? 21.035 -20.549 -64.548 1.00 44.91 613 VAL A O 1
ATOM 4860 N N . LYS A 1 614 ? 22.945 -19.387 -64.588 1.00 50.38 614 LYS A N 1
ATOM 4861 C CA . LYS A 1 614 ? 22.607 -18.558 -63.409 1.00 50.38 614 LYS A CA 1
ATOM 4862 C C . LYS A 1 614 ? 21.470 -17.574 -63.700 1.00 50.38 614 LYS A C 1
ATOM 4864 O O . LYS A 1 614 ? 20.558 -17.455 -62.886 1.00 50.38 614 LYS A O 1
ATOM 4869 N N . ARG A 1 615 ? 21.458 -16.947 -64.886 1.00 42.72 615 ARG A N 1
ATOM 4870 C CA . ARG A 1 615 ? 20.311 -16.143 -65.355 1.00 42.72 615 ARG A CA 1
ATOM 4871 C C . ARG A 1 615 ? 19.097 -17.003 -65.731 1.00 42.72 615 ARG A C 1
ATOM 4873 O O . ARG A 1 615 ? 17.976 -16.591 -65.462 1.00 42.72 615 ARG A O 1
ATOM 4880 N N . ALA A 1 616 ? 19.292 -18.209 -66.275 1.00 38.94 616 ALA A N 1
ATOM 4881 C CA . ALA A 1 616 ? 18.189 -19.132 -66.572 1.00 38.94 616 ALA A CA 1
ATOM 4882 C C . ALA A 1 616 ? 17.569 -19.787 -65.316 1.00 38.94 616 ALA A C 1
ATOM 4884 O O . ALA A 1 616 ? 16.378 -20.073 -65.319 1.00 38.94 616 ALA A O 1
ATOM 4885 N N . ARG A 1 617 ? 18.325 -19.976 -64.222 1.00 48.34 617 ARG A N 1
ATOM 4886 C CA . ARG A 1 617 ? 17.797 -20.393 -62.904 1.00 48.34 617 ARG A CA 1
ATOM 4887 C C . ARG A 1 617 ? 17.125 -19.244 -62.147 1.00 48.34 617 ARG A C 1
ATOM 4889 O O . ARG A 1 617 ? 16.163 -19.485 -61.429 1.00 48.34 617 ARG A O 1
ATOM 4896 N N . ALA A 1 618 ? 17.553 -17.997 -62.351 1.00 44.94 618 ALA A N 1
ATOM 4897 C CA . ALA A 1 618 ? 16.782 -16.827 -61.913 1.00 44.94 618 ALA A CA 1
ATOM 4898 C C . ALA A 1 618 ? 15.443 -16.688 -62.675 1.00 44.94 618 ALA A C 1
ATOM 4900 O O . ALA A 1 618 ? 14.510 -16.074 -62.170 1.00 44.94 618 ALA A O 1
ATOM 4901 N N . ALA A 1 619 ? 15.324 -17.312 -63.855 1.00 43.38 619 ALA A N 1
ATOM 4902 C CA . ALA A 1 619 ? 14.099 -17.411 -64.651 1.00 43.38 619 ALA A CA 1
ATOM 4903 C C . ALA A 1 619 ? 13.235 -18.650 -64.319 1.00 43.38 619 ALA A C 1
ATOM 4905 O O . ALA A 1 619 ? 12.444 -19.099 -65.150 1.00 43.38 619 ALA A O 1
ATOM 4906 N N . THR A 1 620 ? 13.374 -19.214 -63.114 1.00 55.53 620 THR A N 1
ATOM 4907 C CA . THR A 1 620 ? 12.374 -20.150 -62.576 1.00 55.53 620 THR A CA 1
ATOM 4908 C C . THR A 1 620 ? 11.100 -19.361 -62.221 1.00 55.53 620 THR A C 1
ATOM 4910 O O . THR A 1 620 ? 11.185 -18.182 -61.880 1.00 55.53 620 THR A O 1
ATOM 4913 N N . GLU A 1 621 ? 9.916 -19.969 -62.358 1.00 66.88 621 GLU A N 1
ATOM 4914 C CA . GLU A 1 621 ? 8.609 -19.305 -62.196 1.00 66.88 621 GLU A CA 1
ATOM 4915 C C . GLU A 1 621 ? 8.526 -18.507 -60.874 1.00 66.88 621 GLU A C 1
ATOM 4917 O O . GLU A 1 621 ? 8.846 -19.035 -59.808 1.00 66.88 621 GLU A O 1
ATOM 4922 N N . MET A 1 622 ? 8.129 -17.226 -60.936 1.00 76.94 622 MET A N 1
ATOM 4923 C CA . MET A 1 622 ? 7.990 -16.381 -59.741 1.00 76.94 622 MET A CA 1
ATOM 4924 C C . MET A 1 622 ? 7.023 -17.017 -58.740 1.00 76.94 622 MET A C 1
ATOM 4926 O O . MET A 1 622 ? 5.945 -17.493 -59.110 1.00 76.94 622 MET A O 1
ATOM 4930 N N . VAL A 1 623 ? 7.383 -16.973 -57.460 1.00 82.56 623 VAL A N 1
ATOM 4931 C CA . VAL A 1 623 ? 6.579 -17.566 -56.390 1.00 82.56 623 VAL A CA 1
ATOM 4932 C C . VAL A 1 623 ? 5.280 -16.772 -56.214 1.00 82.56 623 VAL A C 1
ATOM 4934 O O . VAL A 1 623 ? 5.300 -15.597 -55.860 1.00 82.56 623 VAL A O 1
ATOM 4937 N N . LYS A 1 624 ? 4.130 -17.419 -56.448 1.00 87.00 624 LYS A N 1
ATOM 4938 C CA . LYS A 1 624 ? 2.792 -16.835 -56.202 1.00 87.00 624 LYS A CA 1
ATOM 4939 C C . LYS A 1 624 ? 2.339 -16.992 -54.749 1.00 87.00 624 LYS A C 1
ATOM 4941 O O . LYS A 1 624 ? 1.492 -16.231 -54.281 1.00 87.00 624 LYS A O 1
ATOM 4946 N N . VAL A 1 625 ? 2.889 -17.985 -54.053 1.00 89.62 625 VAL A N 1
ATOM 4947 C CA . VAL A 1 625 ? 2.536 -18.368 -52.685 1.00 89.62 625 VAL A CA 1
ATOM 4948 C C . VAL A 1 625 ? 3.806 -18.671 -51.904 1.00 89.62 625 VAL A C 1
ATOM 4950 O O . VAL A 1 625 ? 4.558 -19.554 -52.303 1.00 89.62 625 VAL A O 1
ATOM 4953 N N . TRP A 1 626 ? 4.007 -17.999 -50.775 1.00 92.69 626 TRP A N 1
ATOM 4954 C CA . TRP A 1 626 ? 5.100 -18.275 -49.847 1.00 92.69 626 TRP A CA 1
ATOM 4955 C C . TRP A 1 626 ? 4.530 -18.840 -48.533 1.00 92.69 626 TRP A C 1
ATOM 4957 O O . TRP A 1 626 ? 3.923 -18.095 -47.764 1.00 92.69 626 TRP A O 1
ATOM 4967 N N . PRO A 1 627 ? 4.699 -20.145 -48.255 1.00 91.81 627 PRO A N 1
ATOM 4968 C CA . PRO A 1 627 ? 4.222 -20.752 -47.012 1.00 91.81 627 PRO A CA 1
ATOM 4969 C C . PRO A 1 627 ? 5.014 -20.278 -45.781 1.00 91.81 627 PRO A C 1
ATOM 4971 O O . PRO A 1 627 ? 6.242 -20.161 -45.844 1.00 91.81 627 PRO A O 1
ATOM 4974 N N . LEU A 1 628 ? 4.344 -20.053 -44.645 1.00 92.19 628 LEU A N 1
ATOM 4975 C CA . LEU A 1 628 ? 5.031 -19.806 -43.367 1.00 92.19 628 LEU A CA 1
ATOM 4976 C C . LEU A 1 628 ? 5.921 -21.001 -42.998 1.00 92.19 628 LEU A C 1
ATOM 4978 O O . LEU A 1 628 ? 5.543 -22.147 -43.223 1.00 92.19 628 LEU A O 1
ATOM 4982 N N . GLY A 1 629 ? 7.111 -20.741 -42.452 1.00 90.69 629 GLY A N 1
ATOM 4983 C CA . GLY A 1 629 ? 8.071 -21.785 -42.094 1.00 90.69 629 GLY A CA 1
ATOM 4984 C C . GLY A 1 629 ? 8.862 -22.369 -43.265 1.00 90.69 629 GLY A C 1
ATOM 4985 O O . GLY A 1 629 ? 9.399 -23.466 -43.131 1.00 90.69 629 GLY A O 1
ATOM 4986 N N . SER A 1 630 ? 8.941 -21.675 -44.404 1.00 92.25 630 SER A N 1
ATOM 4987 C CA . SER A 1 630 ? 9.716 -22.097 -45.582 1.00 92.25 630 SER A CA 1
ATOM 4988 C C . SER A 1 630 ? 10.814 -21.096 -45.964 1.00 92.25 630 SER A C 1
ATOM 4990 O O . SER A 1 630 ? 10.758 -19.912 -45.608 1.00 92.25 630 SER A O 1
ATOM 4992 N N . HIS A 1 631 ? 11.809 -21.578 -46.713 1.00 90.62 631 HIS A N 1
ATOM 4993 C CA . HIS A 1 631 ? 12.867 -20.754 -47.300 1.00 90.62 631 HIS A CA 1
ATOM 4994 C C . HIS A 1 631 ? 12.514 -20.316 -48.721 1.00 90.62 631 HIS A C 1
ATOM 4996 O O . HIS A 1 631 ? 11.983 -21.105 -49.501 1.00 90.62 631 HIS A O 1
ATOM 5002 N N . GLN A 1 632 ? 12.856 -19.078 -49.073 1.00 91.38 632 GLN A N 1
ATOM 5003 C CA . GLN A 1 632 ? 12.802 -18.568 -50.448 1.00 91.38 632 GLN A CA 1
ATOM 5004 C C . GLN A 1 632 ? 14.050 -17.747 -50.753 1.00 91.38 632 GLN A C 1
ATOM 5006 O O . GLN A 1 632 ? 14.690 -17.216 -49.847 1.00 91.38 632 GLN A O 1
ATOM 5011 N N . VAL A 1 633 ? 14.396 -17.614 -52.029 1.00 90.62 633 VAL A N 1
ATOM 5012 C CA . VAL A 1 633 ? 15.524 -16.793 -52.477 1.00 90.62 633 VAL A CA 1
ATOM 5013 C C . VAL A 1 633 ? 15.017 -15.451 -52.978 1.00 90.62 633 VAL A C 1
ATOM 5015 O O . VAL A 1 633 ? 14.204 -15.383 -53.902 1.00 90.62 633 VAL A O 1
ATOM 5018 N N . VAL A 1 634 ? 15.541 -14.380 -52.383 1.00 91.56 634 VAL A N 1
ATOM 5019 C CA . VAL A 1 634 ? 15.332 -12.999 -52.819 1.00 91.56 634 VAL A CA 1
ATOM 5020 C C . VAL A 1 634 ? 16.545 -12.567 -53.633 1.00 91.56 634 VAL A C 1
ATOM 5022 O O . VAL A 1 634 ? 17.652 -12.468 -53.097 1.00 91.56 634 VAL A O 1
ATOM 5025 N N . SER A 1 635 ? 16.347 -12.310 -54.922 1.00 90.50 635 SER A N 1
ATOM 5026 C CA . SER A 1 635 ? 17.358 -11.716 -55.803 1.00 90.50 635 SER A CA 1
ATOM 5027 C C . SER A 1 635 ? 17.024 -10.260 -56.097 1.00 90.50 635 SER A C 1
ATOM 5029 O O . SER A 1 635 ? 15.852 -9.918 -56.237 1.00 90.50 635 SER A O 1
ATOM 5031 N N . TYR A 1 636 ? 18.041 -9.411 -56.193 1.00 91.56 636 TYR A N 1
ATOM 5032 C CA . TYR A 1 636 ? 17.906 -7.983 -56.476 1.00 91.56 636 TYR A CA 1
ATOM 5033 C C . TYR A 1 636 ? 19.090 -7.500 -57.320 1.00 91.56 636 TYR A C 1
ATOM 5035 O O . TYR A 1 636 ? 20.182 -8.042 -57.201 1.00 91.56 636 TYR A O 1
ATOM 5043 N N . ASP A 1 637 ? 18.907 -6.469 -58.144 1.00 89.81 637 ASP A N 1
ATOM 5044 C CA . ASP A 1 637 ? 19.998 -5.821 -58.880 1.00 89.81 637 ASP A CA 1
ATOM 5045 C C . ASP A 1 637 ? 20.308 -4.452 -58.269 1.00 89.81 637 ASP A C 1
ATOM 5047 O O . ASP A 1 637 ? 19.473 -3.544 -58.270 1.00 89.81 637 ASP A O 1
ATOM 5051 N N . TRP A 1 638 ? 21.512 -4.299 -57.718 1.00 91.12 638 TRP A N 1
ATOM 5052 C CA . TRP A 1 638 ? 21.957 -3.044 -57.110 1.00 91.12 638 TRP A CA 1
ATOM 5053 C C . TRP A 1 638 ? 23.361 -2.662 -57.582 1.00 91.12 638 TRP A C 1
ATOM 5055 O O . TRP A 1 638 ? 24.369 -3.197 -57.118 1.00 91.12 638 TRP A O 1
ATOM 5065 N N . THR A 1 639 ? 23.437 -1.733 -58.533 1.00 84.94 639 THR A N 1
ATOM 5066 C CA . THR A 1 639 ? 24.681 -1.357 -59.219 1.00 84.94 639 THR A CA 1
ATOM 5067 C C . THR A 1 639 ? 25.451 -0.280 -58.447 1.00 84.94 639 THR A C 1
ATOM 5069 O O . THR A 1 639 ? 25.351 0.905 -58.773 1.00 84.94 639 THR A O 1
ATOM 5072 N N . THR A 1 640 ? 26.191 -0.669 -57.404 1.00 85.69 640 THR A N 1
ATOM 5073 C CA . THR A 1 640 ? 27.105 0.232 -56.675 1.00 85.69 640 THR A CA 1
ATOM 5074 C C . THR A 1 640 ? 28.564 0.029 -57.104 1.00 85.69 640 THR A C 1
ATOM 5076 O O . THR A 1 640 ? 28.944 -1.084 -57.485 1.00 85.69 640 THR A O 1
ATOM 5079 N N . PRO A 1 641 ? 29.438 1.050 -56.970 1.00 86.12 641 PRO A N 1
ATOM 5080 C CA . PRO A 1 641 ? 30.858 0.923 -57.313 1.00 86.12 641 PRO A CA 1
ATOM 5081 C C . PRO A 1 641 ? 31.576 -0.230 -56.589 1.00 86.12 641 PRO A C 1
ATOM 5083 O O . PRO A 1 641 ? 32.508 -0.828 -57.131 1.00 86.12 641 PRO A O 1
ATOM 5086 N N . ALA A 1 642 ? 31.154 -0.559 -55.363 1.00 86.25 642 ALA A N 1
ATOM 5087 C CA . ALA A 1 642 ? 31.701 -1.674 -54.591 1.00 86.25 642 ALA A CA 1
ATOM 5088 C C . ALA A 1 642 ? 31.285 -3.045 -55.158 1.00 86.25 642 ALA A C 1
ATOM 5090 O O . ALA A 1 642 ? 32.118 -3.951 -55.226 1.00 86.25 642 ALA A O 1
ATOM 5091 N N . VAL A 1 643 ? 30.036 -3.193 -55.617 1.00 87.19 643 VAL A N 1
ATOM 5092 C CA . VAL A 1 643 ? 29.551 -4.415 -56.284 1.00 87.19 643 VAL A CA 1
ATOM 5093 C C . VAL A 1 643 ? 30.273 -4.631 -57.611 1.00 87.19 643 VAL A C 1
ATOM 5095 O O . VAL A 1 643 ? 30.708 -5.747 -57.891 1.00 87.19 643 VAL A O 1
ATOM 5098 N N . ASP A 1 644 ? 30.462 -3.580 -58.408 1.00 85.94 644 ASP A N 1
ATOM 5099 C CA . ASP A 1 644 ? 31.165 -3.694 -59.689 1.00 85.94 644 ASP A CA 1
ATOM 5100 C C . ASP A 1 644 ? 32.632 -4.100 -59.488 1.00 85.94 644 ASP A C 1
ATOM 5102 O O . ASP A 1 644 ? 33.141 -4.977 -60.189 1.00 85.94 644 ASP A O 1
ATOM 5106 N N . LYS A 1 645 ? 33.298 -3.559 -58.457 1.00 85.38 645 LYS A N 1
ATOM 5107 C CA . LYS A 1 645 ? 34.639 -4.007 -58.039 1.00 85.38 645 LYS A CA 1
ATOM 5108 C C . LYS A 1 645 ? 34.651 -5.467 -57.573 1.00 85.38 645 LYS A C 1
ATOM 5110 O O . LYS A 1 645 ? 35.587 -6.189 -57.912 1.00 85.38 645 LYS A O 1
ATOM 5115 N N . LEU A 1 646 ? 33.633 -5.924 -56.837 1.00 85.44 646 LEU A N 1
ATOM 5116 C CA . LEU A 1 646 ? 33.496 -7.334 -56.443 1.00 85.44 646 LEU A CA 1
ATOM 5117 C C . LEU A 1 646 ? 33.330 -8.252 -57.665 1.00 85.44 646 LEU A C 1
ATOM 5119 O O . LEU A 1 646 ? 34.000 -9.281 -57.747 1.00 85.44 646 LEU A O 1
ATOM 5123 N N . ARG A 1 647 ? 32.501 -7.863 -58.645 1.00 84.62 647 ARG A N 1
ATOM 5124 C CA . ARG A 1 647 ? 32.313 -8.604 -59.905 1.00 84.62 647 ARG A CA 1
ATOM 5125 C C . ARG A 1 647 ? 33.616 -8.678 -60.710 1.00 84.62 647 ARG A C 1
ATOM 5127 O O . ARG A 1 647 ? 33.976 -9.754 -61.179 1.00 84.62 647 ARG A O 1
ATOM 5134 N N . LEU A 1 648 ? 34.368 -7.578 -60.804 1.00 82.94 648 LEU A N 1
ATOM 5135 C CA . LEU A 1 648 ? 35.672 -7.537 -61.483 1.00 82.94 648 LEU A CA 1
ATOM 5136 C C . LEU A 1 648 ? 36.727 -8.428 -60.807 1.00 82.94 648 LEU A C 1
ATOM 5138 O O . LEU A 1 648 ? 37.472 -9.117 -61.502 1.00 82.94 648 LEU A O 1
ATOM 5142 N N . LEU A 1 649 ? 36.772 -8.460 -59.470 1.00 79.00 649 LEU A N 1
ATOM 5143 C CA . LEU A 1 649 ? 37.674 -9.344 -58.718 1.00 79.00 649 LEU A CA 1
ATOM 5144 C C . LEU A 1 649 ? 37.339 -10.831 -58.904 1.00 79.00 649 LEU A C 1
ATOM 5146 O O . LEU A 1 649 ? 38.239 -11.668 -58.869 1.00 79.00 649 LEU A O 1
ATOM 5150 N N . ASN A 1 650 ? 36.069 -11.172 -59.133 1.00 74.19 650 ASN A N 1
ATOM 5151 C CA . ASN A 1 650 ? 35.658 -12.550 -59.412 1.00 74.19 650 ASN A CA 1
ATOM 5152 C C . ASN A 1 650 ? 36.064 -13.022 -60.822 1.00 74.19 650 ASN A C 1
ATOM 5154 O O . ASN A 1 650 ? 36.256 -14.213 -61.041 1.00 74.19 650 ASN A O 1
ATOM 5158 N N . LEU A 1 651 ? 36.227 -12.095 -61.774 1.00 70.75 651 LEU A N 1
ATOM 5159 C CA . LEU A 1 651 ? 36.654 -12.393 -63.148 1.00 70.75 651 LEU A CA 1
ATOM 5160 C C . LEU A 1 651 ? 38.174 -12.609 -63.279 1.00 70.75 651 LEU A C 1
ATOM 5162 O O . LEU A 1 651 ? 38.638 -13.133 -64.292 1.00 70.75 651 LEU A O 1
ATOM 5166 N N . THR A 1 652 ? 38.971 -12.221 -62.277 1.00 66.56 652 THR A N 1
ATOM 5167 C CA . THR A 1 652 ? 40.417 -12.484 -62.264 1.00 66.56 652 THR A CA 1
ATOM 5168 C C . THR A 1 652 ? 40.715 -13.911 -61.789 1.00 66.56 652 THR A C 1
ATOM 5170 O O . THR A 1 652 ? 40.791 -14.182 -60.596 1.00 66.56 652 THR A O 1
ATOM 5173 N N . ASP A 1 653 ? 40.900 -14.817 -62.749 1.00 50.72 653 ASP A N 1
ATOM 5174 C CA . ASP A 1 653 ? 41.019 -16.281 -62.615 1.00 50.72 653 ASP A CA 1
ATOM 5175 C C . ASP A 1 653 ? 42.351 -16.750 -61.961 1.00 50.72 653 ASP A C 1
ATOM 5177 O O . ASP A 1 653 ? 43.183 -17.422 -62.576 1.00 50.72 653 ASP A O 1
ATOM 5181 N N . ARG A 1 654 ? 42.624 -16.343 -60.710 1.00 56.78 654 ARG A N 1
ATOM 5182 C CA . ARG A 1 654 ? 43.810 -16.772 -59.936 1.00 56.78 654 ARG A CA 1
ATOM 5183 C C . ARG A 1 654 ? 43.432 -17.335 -58.567 1.00 56.78 654 ARG A C 1
ATOM 5185 O O . ARG A 1 654 ? 42.453 -16.929 -57.953 1.00 56.78 654 ARG A O 1
ATOM 5192 N N . SER A 1 655 ? 44.243 -18.279 -58.087 1.00 68.06 655 SER A N 1
ATOM 5193 C CA . SER A 1 655 ? 44.165 -18.847 -56.736 1.00 68.06 655 SER A CA 1
ATOM 5194 C C . SER A 1 655 ? 44.069 -17.749 -55.668 1.00 68.06 655 SER A C 1
ATOM 5196 O O . SER A 1 655 ? 44.918 -16.859 -55.646 1.00 68.06 655 SER A O 1
ATOM 5198 N N . LEU A 1 656 ? 43.072 -17.849 -54.783 1.00 73.31 656 LEU A N 1
ATOM 5199 C CA . LEU A 1 656 ? 42.783 -16.900 -53.700 1.00 73.31 656 LEU A CA 1
ATOM 5200 C C . LEU A 1 656 ? 44.021 -16.646 -52.820 1.00 73.31 656 LEU A C 1
ATOM 5202 O O . LEU A 1 656 ? 44.466 -17.541 -52.101 1.00 73.31 656 LEU A O 1
ATOM 5206 N N . THR A 1 657 ? 44.564 -15.425 -52.848 1.00 81.44 657 THR A N 1
ATOM 5207 C CA . THR A 1 657 ? 45.574 -14.976 -51.871 1.00 81.44 657 THR A CA 1
ATOM 5208 C C . THR A 1 657 ? 44.905 -14.366 -50.636 1.00 81.44 657 THR A C 1
ATOM 5210 O O . THR A 1 657 ? 43.758 -13.916 -50.692 1.00 81.44 657 THR A O 1
ATOM 5213 N N . ALA A 1 658 ? 45.617 -14.312 -49.504 1.00 83.56 658 ALA A N 1
ATOM 5214 C CA . ALA A 1 658 ? 45.107 -13.688 -48.278 1.00 83.56 658 ALA A CA 1
ATOM 5215 C C . ALA A 1 658 ? 44.762 -12.197 -48.476 1.00 83.56 658 ALA A C 1
ATOM 5217 O O . ALA A 1 658 ? 43.753 -11.724 -47.958 1.00 83.56 658 ALA A O 1
ATOM 5218 N N . GLU A 1 659 ? 45.552 -11.478 -49.280 1.00 83.31 659 GLU A N 1
ATOM 5219 C CA . GLU A 1 659 ? 45.299 -10.076 -49.636 1.00 83.31 659 GLU A CA 1
ATOM 5220 C C . GLU A 1 659 ? 44.012 -9.916 -50.455 1.00 83.31 659 GLU A C 1
ATOM 5222 O O . GLU A 1 659 ? 43.190 -9.056 -50.144 1.00 83.31 659 GLU A O 1
ATOM 5227 N N . GLN A 1 660 ? 43.776 -10.786 -51.445 1.00 81.56 660 GLN A N 1
ATOM 5228 C CA . GLN A 1 660 ? 42.534 -10.782 -52.228 1.00 81.56 660 GLN A CA 1
ATOM 5229 C C . GLN A 1 660 ? 41.317 -11.157 -51.376 1.00 81.56 660 GLN A C 1
ATOM 5231 O O . GLN A 1 660 ? 40.249 -10.565 -51.533 1.00 81.56 660 GLN A O 1
ATOM 5236 N N . ALA A 1 661 ? 41.464 -12.103 -50.443 1.00 84.00 661 ALA A N 1
ATOM 5237 C CA . ALA A 1 661 ? 40.407 -12.456 -49.498 1.00 84.00 661 ALA A CA 1
ATOM 5238 C C . ALA A 1 661 ? 40.060 -11.279 -48.569 1.00 84.00 661 ALA A C 1
ATOM 5240 O O . ALA A 1 661 ? 38.880 -10.987 -48.369 1.00 84.00 661 ALA A O 1
ATOM 5241 N N . ALA A 1 662 ? 41.070 -10.568 -48.054 1.00 86.56 662 ALA A N 1
ATOM 5242 C CA . ALA A 1 662 ? 40.889 -9.375 -47.228 1.00 86.56 662 ALA A CA 1
ATOM 5243 C C . ALA A 1 662 ? 40.251 -8.221 -48.018 1.00 86.56 662 ALA A C 1
ATOM 5245 O O . ALA A 1 662 ? 39.312 -7.593 -47.531 1.00 86.56 662 ALA A O 1
ATOM 5246 N N . GLN A 1 663 ? 40.689 -7.989 -49.260 1.00 85.81 663 GLN A N 1
ATOM 5247 C CA . GLN A 1 663 ? 40.106 -6.983 -50.150 1.00 85.81 663 GLN A CA 1
ATOM 5248 C C . GLN A 1 663 ? 38.643 -7.307 -50.488 1.00 85.81 663 GLN A C 1
ATOM 5250 O O . GLN A 1 663 ? 37.788 -6.423 -50.426 1.00 85.81 663 GLN A O 1
ATOM 5255 N N . ARG A 1 664 ? 38.324 -8.577 -50.776 1.00 85.81 664 ARG A N 1
ATOM 5256 C CA . ARG A 1 664 ? 36.944 -9.033 -51.002 1.00 85.81 664 ARG A CA 1
ATOM 5257 C C . ARG A 1 664 ? 36.097 -8.828 -49.748 1.00 85.81 664 ARG A C 1
ATOM 5259 O O . ARG A 1 664 ? 35.010 -8.273 -49.844 1.00 85.81 664 ARG A O 1
ATOM 5266 N N . ALA A 1 665 ? 36.594 -9.207 -48.571 1.00 86.81 665 ALA A N 1
ATOM 5267 C CA . ALA A 1 665 ? 35.890 -9.004 -47.305 1.00 86.81 665 ALA A CA 1
ATOM 5268 C C . ALA A 1 665 ? 35.654 -7.516 -46.984 1.00 86.81 665 ALA A C 1
ATOM 5270 O O . ALA A 1 665 ? 34.577 -7.171 -46.501 1.00 86.81 665 ALA A O 1
ATOM 5271 N N . ALA A 1 666 ? 36.617 -6.637 -47.281 1.00 87.38 666 ALA A N 1
ATOM 5272 C CA . ALA A 1 666 ? 36.475 -5.194 -47.106 1.00 87.38 666 ALA A CA 1
ATOM 5273 C C . ALA A 1 666 ? 35.389 -4.615 -48.027 1.00 87.38 666 ALA A C 1
ATOM 5275 O O . ALA A 1 666 ? 34.495 -3.926 -47.546 1.00 87.38 666 ALA A O 1
ATOM 5276 N N . LEU A 1 667 ? 35.398 -4.969 -49.318 1.00 87.88 667 LEU A N 1
ATOM 5277 C CA . LEU A 1 667 ? 34.370 -4.534 -50.272 1.00 87.88 667 LEU A CA 1
ATOM 5278 C C . LEU A 1 667 ? 32.969 -5.028 -49.886 1.00 87.88 667 LEU A C 1
ATOM 5280 O O . LEU A 1 667 ? 32.008 -4.273 -49.988 1.00 87.88 667 LEU A O 1
ATOM 5284 N N . ARG A 1 668 ? 32.844 -6.263 -49.375 1.00 89.62 668 ARG A N 1
ATOM 5285 C CA . ARG A 1 668 ? 31.563 -6.797 -48.873 1.00 89.62 668 ARG A CA 1
ATOM 5286 C C . ARG A 1 668 ? 30.984 -6.001 -47.701 1.00 89.62 668 ARG A C 1
ATOM 5288 O O . ARG A 1 668 ? 29.778 -6.052 -47.489 1.00 89.62 668 ARG A O 1
ATOM 5295 N N . ARG A 1 669 ? 31.835 -5.296 -46.948 1.00 87.75 669 ARG A N 1
ATOM 5296 C CA . ARG A 1 669 ? 31.457 -4.458 -45.801 1.00 87.75 669 ARG A CA 1
ATOM 5297 C C . ARG A 1 669 ? 31.200 -2.997 -46.170 1.00 87.75 669 ARG A C 1
ATOM 5299 O O . ARG A 1 669 ? 30.759 -2.266 -45.299 1.00 87.75 669 ARG A O 1
ATOM 5306 N N . MET A 1 670 ? 31.458 -2.563 -47.408 1.00 87.62 670 MET A N 1
ATOM 5307 C CA . MET A 1 670 ? 31.230 -1.167 -47.827 1.00 87.62 670 MET A CA 1
ATOM 5308 C C . MET A 1 670 ? 29.746 -0.812 -47.996 1.00 87.62 670 MET A C 1
ATOM 5310 O O . MET A 1 670 ? 29.400 0.358 -48.075 1.00 87.62 670 MET A O 1
ATOM 5314 N N . GLY A 1 671 ? 28.858 -1.803 -48.019 1.00 86.75 671 GLY A N 1
ATOM 5315 C CA . GLY A 1 671 ? 27.417 -1.593 -48.019 1.00 86.75 671 GLY A CA 1
ATOM 5316 C C . GLY A 1 671 ? 26.685 -2.819 -47.493 1.00 86.75 671 GLY A C 1
ATOM 5317 O O . GLY A 1 671 ? 27.277 -3.890 -47.331 1.00 86.75 671 GLY A O 1
ATOM 5318 N N . ARG A 1 672 ? 25.389 -2.667 -47.234 1.00 90.75 672 ARG A N 1
ATOM 5319 C CA . ARG A 1 672 ? 24.505 -3.765 -46.835 1.00 90.75 672 ARG A CA 1
ATOM 5320 C C . ARG A 1 672 ? 23.109 -3.597 -47.419 1.00 90.75 672 ARG A C 1
ATOM 5322 O O . ARG A 1 672 ? 22.696 -2.477 -47.711 1.00 90.75 672 ARG A O 1
ATOM 5329 N N . ALA A 1 673 ? 22.393 -4.703 -47.581 1.00 91.38 673 ALA A N 1
ATOM 5330 C CA . ALA A 1 673 ? 20.974 -4.707 -47.909 1.00 91.38 673 ALA A CA 1
ATOM 5331 C C . ALA A 1 673 ? 20.137 -5.215 -46.724 1.00 91.38 673 ALA A C 1
ATOM 5333 O O . ALA A 1 673 ? 20.539 -6.136 -46.013 1.00 91.38 673 ALA A O 1
ATOM 5334 N N . GLU A 1 674 ? 18.967 -4.618 -46.527 1.00 93.56 674 GLU A N 1
ATOM 5335 C CA . GLU A 1 674 ? 17.956 -5.028 -45.551 1.00 93.56 674 GLU A CA 1
ATOM 5336 C C . GLU A 1 674 ? 16.750 -5.586 -46.310 1.00 93.56 674 GLU A C 1
ATOM 5338 O O . GLU A 1 674 ? 16.275 -4.968 -47.263 1.00 93.56 674 GLU A O 1
ATOM 5343 N N . ILE A 1 675 ? 16.252 -6.751 -45.905 1.00 94.62 675 ILE A N 1
ATOM 5344 C CA . ILE A 1 675 ? 15.135 -7.453 -46.539 1.00 94.62 675 ILE A CA 1
ATOM 5345 C C . ILE A 1 675 ? 13.992 -7.534 -45.531 1.00 94.62 675 ILE A C 1
ATOM 5347 O O . ILE A 1 675 ? 14.096 -8.205 -44.502 1.00 94.62 675 ILE A O 1
ATOM 5351 N N . SER A 1 676 ? 12.880 -6.876 -45.849 1.00 94.81 676 SER A N 1
ATOM 5352 C CA . SER A 1 676 ? 11.688 -6.814 -44.999 1.00 94.81 676 SER A CA 1
ATOM 5353 C C . SER A 1 676 ? 10.439 -7.289 -45.730 1.00 94.81 676 SER A C 1
ATOM 5355 O O . SER A 1 676 ? 10.344 -7.203 -46.957 1.00 94.81 676 SER A O 1
ATOM 5357 N N . LEU A 1 677 ? 9.465 -7.772 -44.962 1.00 94.56 677 LEU A N 1
ATOM 5358 C CA . LEU A 1 677 ? 8.192 -8.265 -45.463 1.00 94.56 677 LEU A CA 1
ATOM 5359 C C . LEU A 1 677 ? 7.051 -7.316 -45.075 1.00 94.56 677 LEU A C 1
ATOM 5361 O O . LEU A 1 677 ? 6.920 -6.919 -43.915 1.00 94.56 677 LEU A O 1
ATOM 5365 N N . TRP A 1 678 ? 6.214 -6.975 -46.054 1.00 94.25 678 TRP A N 1
ATOM 5366 C CA . TRP A 1 678 ? 5.109 -6.029 -45.910 1.00 94.25 678 TRP A CA 1
ATOM 5367 C C . TRP A 1 678 ? 3.796 -6.668 -46.340 1.00 94.25 678 TRP A C 1
ATOM 5369 O O . TRP A 1 678 ? 3.742 -7.288 -47.399 1.00 94.25 678 TRP A O 1
ATOM 5379 N N . ARG A 1 679 ? 2.734 -6.471 -45.557 1.00 93.94 679 ARG A N 1
ATOM 5380 C CA . ARG A 1 679 ? 1.388 -7.009 -45.794 1.00 93.94 679 ARG A CA 1
ATOM 5381 C C . ARG A 1 679 ? 0.439 -5.936 -46.284 1.00 93.94 679 ARG A C 1
ATOM 5383 O O . ARG A 1 679 ? 0.447 -4.818 -45.772 1.00 93.94 679 ARG A O 1
ATOM 5390 N N . ARG A 1 680 ? -0.449 -6.298 -47.200 1.00 93.56 680 ARG A N 1
ATOM 5391 C CA . ARG A 1 680 ? -1.569 -5.456 -47.608 1.00 93.56 680 ARG A CA 1
ATOM 5392 C C . ARG A 1 680 ? -2.709 -5.536 -46.591 1.00 93.56 680 ARG A C 1
ATOM 5394 O O . ARG A 1 680 ? -3.190 -6.628 -46.295 1.00 93.56 680 ARG A O 1
ATOM 5401 N N . ARG A 1 681 ? -3.167 -4.395 -46.067 1.00 89.44 681 ARG A N 1
ATOM 5402 C CA . ARG A 1 681 ? -4.339 -4.352 -45.174 1.00 89.44 681 ARG A CA 1
ATOM 5403 C C . ARG A 1 681 ? -5.643 -4.317 -45.961 1.00 89.44 681 ARG A C 1
ATOM 5405 O O . ARG A 1 681 ? -5.801 -3.536 -46.901 1.00 89.44 681 ARG A O 1
ATOM 5412 N N . THR A 1 682 ? -6.616 -5.104 -45.517 1.00 88.56 682 THR A N 1
ATOM 5413 C CA . THR A 1 682 ? -7.981 -5.045 -46.052 1.00 88.56 682 THR A CA 1
ATOM 5414 C C . THR A 1 682 ? -8.663 -3.722 -45.664 1.00 88.56 682 THR A C 1
ATOM 5416 O O . THR A 1 682 ? -8.296 -3.088 -44.668 1.00 88.56 682 THR A O 1
ATOM 5419 N N . PRO A 1 683 ? -9.664 -3.249 -46.429 1.00 87.25 683 PRO A N 1
ATOM 5420 C CA . PRO A 1 683 ? -10.425 -2.056 -46.052 1.00 87.25 683 PRO A CA 1
ATOM 5421 C C . PRO A 1 683 ? -11.142 -2.211 -44.699 1.00 87.25 683 PRO A C 1
ATOM 5423 O O . PRO A 1 683 ? -11.236 -1.235 -43.959 1.00 87.25 683 PRO A O 1
ATOM 5426 N N . GLU A 1 684 ? -11.587 -3.421 -44.340 1.00 88.00 684 GLU A N 1
ATOM 5427 C CA . GLU A 1 684 ? -12.229 -3.698 -43.048 1.00 88.00 684 GLU A CA 1
ATOM 5428 C C . GLU A 1 684 ? -11.262 -3.540 -41.868 1.00 88.00 684 GLU A C 1
ATOM 5430 O O . GLU A 1 684 ? -11.601 -2.892 -40.879 1.00 88.00 684 GLU A O 1
ATOM 5435 N N . GLU A 1 685 ? -10.042 -4.079 -41.971 1.00 87.81 685 GLU A N 1
ATOM 5436 C CA . GLU A 1 685 ? -9.003 -3.922 -40.941 1.00 87.81 685 GLU A CA 1
ATOM 5437 C C . GLU A 1 685 ? -8.634 -2.446 -40.738 1.00 87.81 685 GLU A C 1
ATOM 5439 O O . GLU A 1 685 ? -8.493 -2.006 -39.598 1.00 87.81 685 GLU A O 1
ATOM 5444 N N . ARG A 1 686 ? -8.538 -1.663 -41.825 1.00 86.31 686 ARG A N 1
ATOM 5445 C CA . ARG A 1 686 ? -8.293 -0.210 -41.753 1.00 86.31 686 ARG A CA 1
ATOM 5446 C C . ARG A 1 686 ? -9.433 0.528 -41.055 1.00 86.31 686 ARG A C 1
ATOM 5448 O O . ARG A 1 686 ? -9.193 1.342 -40.168 1.00 86.31 686 ARG A O 1
ATOM 5455 N N . GLN A 1 687 ? -10.686 0.218 -41.395 1.00 86.94 687 GLN A N 1
ATOM 5456 C CA . GLN A 1 687 ? -11.841 0.821 -40.720 1.00 86.94 687 GLN A CA 1
ATOM 5457 C C . GLN A 1 687 ? -11.888 0.469 -39.229 1.00 86.94 687 GLN A C 1
ATOM 5459 O O . GLN A 1 687 ? -12.147 1.352 -38.410 1.00 86.94 687 GLN A O 1
ATOM 5464 N N . ARG A 1 688 ? -11.594 -0.786 -38.862 1.00 88.19 688 ARG A N 1
ATOM 5465 C CA . ARG A 1 688 ? -11.519 -1.213 -37.456 1.00 88.19 688 ARG A CA 1
ATOM 5466 C C . ARG A 1 688 ? -10.400 -0.489 -36.707 1.00 88.19 688 ARG A C 1
ATOM 5468 O O . ARG A 1 688 ? -10.675 0.058 -35.646 1.00 88.19 688 ARG A O 1
ATOM 5475 N N . ALA A 1 689 ? -9.195 -0.413 -37.275 1.00 84.69 689 ALA A N 1
ATOM 5476 C CA . ALA A 1 689 ? -8.060 0.291 -36.671 1.00 84.69 689 ALA A CA 1
ATOM 5477 C C . ALA A 1 689 ? -8.333 1.795 -36.481 1.00 84.69 689 ALA A C 1
ATOM 5479 O O . ALA A 1 689 ? -8.041 2.359 -35.424 1.00 84.69 689 ALA A O 1
ATOM 5480 N N . LYS A 1 690 ? -8.969 2.440 -37.468 1.00 86.25 690 LYS A N 1
ATOM 5481 C CA . LYS A 1 690 ? -9.401 3.839 -37.362 1.00 86.25 690 LYS A CA 1
ATOM 5482 C C . LYS A 1 690 ? -10.453 4.022 -36.266 1.00 86.25 690 LYS A C 1
ATOM 5484 O O . LYS A 1 690 ? -10.375 4.979 -35.499 1.00 86.25 690 LYS A O 1
ATOM 5489 N N . ALA A 1 691 ? -11.424 3.112 -36.169 1.00 89.06 691 ALA A N 1
ATOM 5490 C CA . ALA A 1 691 ? -12.467 3.165 -35.147 1.00 89.06 691 ALA A CA 1
ATOM 5491 C C . ALA A 1 691 ? -11.906 2.972 -33.727 1.00 89.06 691 ALA A C 1
ATOM 5493 O O . ALA A 1 691 ? -12.296 3.711 -32.822 1.00 89.06 691 ALA A O 1
ATOM 5494 N N . THR A 1 692 ? -10.971 2.037 -33.524 1.00 88.56 692 THR A N 1
ATOM 5495 C CA . THR A 1 692 ? -10.320 1.826 -32.220 1.00 88.56 692 THR A CA 1
ATOM 5496 C C . THR A 1 692 ? -9.476 3.031 -31.817 1.00 88.56 692 THR A C 1
ATOM 5498 O O . THR A 1 692 ? -9.639 3.535 -30.709 1.00 88.56 692 THR A O 1
ATOM 5501 N N . ALA A 1 693 ? -8.663 3.573 -32.731 1.00 85.69 693 ALA A N 1
ATOM 5502 C CA . ALA A 1 693 ? -7.854 4.761 -32.460 1.00 85.69 693 ALA A CA 1
ATOM 5503 C C . ALA A 1 693 ? -8.714 6.004 -32.160 1.00 85.69 693 ALA A C 1
ATOM 5505 O O . ALA A 1 693 ? -8.404 6.771 -31.248 1.00 85.69 693 ALA A O 1
ATOM 5506 N N . ALA A 1 694 ? -9.821 6.196 -32.888 1.00 87.88 694 ALA A N 1
ATOM 5507 C CA . ALA A 1 694 ? -10.749 7.302 -32.649 1.00 87.88 694 ALA A CA 1
ATOM 5508 C C . ALA A 1 694 ? -11.458 7.183 -31.292 1.00 87.88 694 ALA A C 1
ATOM 5510 O O . ALA A 1 694 ? -11.624 8.186 -30.595 1.00 87.88 694 ALA A O 1
ATOM 5511 N N . ARG A 1 695 ? -11.850 5.964 -30.899 1.00 91.62 695 ARG A N 1
ATOM 5512 C CA . ARG A 1 695 ? -12.445 5.696 -29.586 1.00 91.62 695 ARG A CA 1
ATOM 5513 C C . ARG A 1 695 ? -11.459 5.991 -28.456 1.00 91.62 695 ARG A C 1
ATOM 5515 O O . ARG A 1 695 ? -11.807 6.731 -27.542 1.00 91.62 695 ARG A O 1
ATOM 5522 N N . GLU A 1 696 ? -10.235 5.476 -28.542 1.00 88.31 696 GLU A N 1
ATOM 5523 C CA . GLU A 1 696 ? -9.188 5.734 -27.544 1.00 88.31 696 GLU A CA 1
ATOM 5524 C C . GLU A 1 696 ? -8.873 7.231 -27.421 1.00 88.31 696 GLU A C 1
ATOM 5526 O O . GLU A 1 696 ? -8.786 7.757 -26.312 1.00 88.31 696 GLU A O 1
ATOM 5531 N N . ALA A 1 697 ? -8.765 7.948 -28.545 1.00 89.00 697 ALA A N 1
ATOM 5532 C CA . ALA A 1 697 ? -8.537 9.391 -28.543 1.00 89.00 697 ALA A CA 1
ATOM 5533 C C . ALA A 1 697 ? -9.685 10.164 -27.868 1.00 89.00 697 ALA A C 1
ATOM 5535 O O . ALA A 1 697 ? -9.435 11.106 -27.115 1.00 89.00 697 ALA A O 1
ATOM 5536 N N . ALA A 1 698 ? -10.940 9.760 -28.098 1.00 91.38 698 ALA A N 1
ATOM 5537 C CA . ALA A 1 698 ? -12.099 10.360 -27.441 1.00 91.38 698 ALA A CA 1
ATOM 5538 C C . ALA A 1 698 ? -12.102 10.104 -25.923 1.00 91.38 698 ALA A C 1
ATOM 5540 O O . ALA A 1 698 ? -12.360 11.029 -25.152 1.00 91.38 698 ALA A O 1
ATOM 5541 N N . GLU A 1 699 ? -11.769 8.885 -25.491 1.00 91.88 699 GLU A N 1
ATOM 5542 C CA . GLU A 1 699 ? -11.669 8.519 -24.072 1.00 91.88 699 GLU A CA 1
ATOM 5543 C C . GLU A 1 699 ? -10.541 9.290 -23.361 1.00 91.88 699 GLU A C 1
ATOM 5545 O O . GLU A 1 699 ? -10.764 9.867 -22.294 1.00 91.88 699 GLU A O 1
ATOM 5550 N N . VAL A 1 700 ? -9.348 9.378 -23.963 1.00 91.81 700 VAL A N 1
ATOM 5551 C CA . VAL A 1 700 ? -8.217 10.147 -23.409 1.00 91.81 700 VAL A CA 1
ATOM 5552 C C . VAL A 1 700 ? -8.546 11.636 -23.337 1.00 91.81 700 VAL A C 1
ATOM 5554 O O . VAL A 1 700 ? -8.289 12.270 -22.314 1.00 91.81 700 VAL A O 1
ATOM 5557 N N . LYS A 1 701 ? -9.158 12.198 -24.385 1.00 92.06 701 LYS A N 1
ATOM 5558 C CA . LYS A 1 701 ? -9.574 13.602 -24.388 1.00 92.06 701 LYS A CA 1
ATOM 5559 C C . LYS A 1 701 ? -10.587 13.893 -23.278 1.00 92.06 701 LYS A C 1
ATOM 5561 O O . LYS A 1 701 ? -10.411 14.863 -22.549 1.00 92.06 701 LYS A O 1
ATOM 5566 N N . ALA A 1 702 ? -11.588 13.030 -23.093 1.00 93.44 702 ALA A N 1
ATOM 5567 C CA . ALA A 1 702 ? -12.558 13.167 -22.007 1.00 93.44 702 ALA A CA 1
ATOM 5568 C C . ALA A 1 702 ? -11.888 13.125 -20.618 1.00 93.44 702 ALA A C 1
ATOM 5570 O O . ALA A 1 702 ? -12.229 13.923 -19.743 1.00 93.44 702 ALA A O 1
ATOM 5571 N N . LEU A 1 703 ? -10.894 12.249 -20.422 1.00 90.88 703 LEU A N 1
ATOM 5572 C CA . LEU A 1 703 ? -10.114 12.187 -19.181 1.00 90.88 703 LEU A CA 1
ATOM 5573 C C . LEU A 1 703 ? -9.323 13.481 -18.933 1.00 90.88 703 LEU A C 1
ATOM 5575 O O . LEU A 1 703 ? -9.414 14.044 -17.841 1.00 90.88 703 LEU A O 1
ATOM 5579 N N . VAL A 1 704 ? -8.606 13.985 -19.941 1.00 92.88 704 VAL A N 1
ATOM 5580 C CA . VAL A 1 704 ? -7.828 15.236 -19.852 1.00 92.88 704 VAL A CA 1
ATOM 5581 C C . VAL A 1 704 ? -8.731 16.451 -19.616 1.00 92.88 704 VAL A C 1
ATOM 5583 O O . VAL A 1 704 ? -8.373 17.341 -18.847 1.00 92.88 704 VAL A O 1
ATOM 5586 N N . ASP A 1 705 ? -9.916 16.488 -20.228 1.00 91.62 705 ASP A N 1
ATOM 5587 C CA . ASP A 1 705 ? -10.873 17.581 -20.041 1.00 91.62 705 ASP A CA 1
ATOM 5588 C C . ASP A 1 705 ? -11.528 17.559 -18.653 1.00 91.62 705 ASP A C 1
ATOM 5590 O O . ASP A 1 705 ? -11.790 18.621 -18.086 1.00 91.62 705 ASP A O 1
ATOM 5594 N N . SER A 1 706 ? -11.740 16.369 -18.081 1.00 92.00 706 SER A N 1
ATOM 5595 C CA . SER A 1 706 ? -12.300 16.208 -16.732 1.00 92.00 706 SER A CA 1
ATOM 5596 C C . SER A 1 706 ? -11.299 16.472 -15.598 1.00 92.00 706 SER A C 1
ATOM 5598 O O . SER A 1 706 ? -11.718 16.861 -14.508 1.00 92.00 706 SER A O 1
ATOM 5600 N N . THR A 1 707 ? -9.991 16.276 -15.827 1.00 91.88 707 THR A N 1
ATOM 5601 C CA . THR A 1 707 ? -8.961 16.339 -14.775 1.00 91.88 707 THR A CA 1
ATOM 5602 C C . THR A 1 707 ? -7.843 17.337 -15.124 1.00 91.88 707 THR A C 1
ATOM 5604 O O . THR A 1 707 ? -7.000 17.035 -15.971 1.00 91.88 707 THR A O 1
ATOM 5607 N N . PRO A 1 708 ? -7.739 18.494 -14.437 1.00 91.12 708 PRO A N 1
ATOM 5608 C CA . PRO A 1 708 ? -6.803 19.563 -14.804 1.00 91.12 708 PRO A CA 1
ATOM 5609 C C . PRO A 1 708 ? -5.325 19.153 -14.715 1.00 91.12 708 PRO A C 1
ATOM 5611 O O . PRO A 1 708 ? -4.546 19.498 -15.599 1.00 91.12 708 PRO A O 1
ATOM 5614 N N . SER A 1 709 ? -4.937 18.349 -13.721 1.00 91.50 709 SER A N 1
ATOM 5615 C CA . SER A 1 709 ? -3.551 17.875 -13.571 1.00 91.50 709 SER A CA 1
ATOM 5616 C C . SER A 1 709 ? -3.080 17.016 -14.755 1.00 91.50 709 SER A C 1
ATOM 5618 O O . SER A 1 709 ? -1.908 17.053 -15.116 1.00 91.50 709 SER A O 1
ATOM 5620 N N . LEU A 1 710 ? -3.984 16.280 -15.419 1.00 94.06 710 LEU A N 1
ATOM 5621 C CA . LEU A 1 710 ? -3.638 15.519 -16.627 1.00 94.06 710 LEU A CA 1
ATOM 5622 C C . LEU A 1 710 ? -3.367 16.435 -17.827 1.00 94.06 710 LEU A C 1
ATOM 5624 O O . LEU A 1 710 ? -2.555 16.092 -18.685 1.00 94.06 710 LEU A O 1
ATOM 5628 N N . ARG A 1 711 ? -3.998 17.615 -17.883 1.00 93.62 711 ARG A N 1
ATOM 5629 C CA . ARG A 1 711 ? -3.712 18.630 -18.905 1.00 93.62 711 ARG A CA 1
ATOM 5630 C C . ARG A 1 711 ? -2.304 19.200 -18.737 1.00 93.62 711 ARG A C 1
ATOM 5632 O O . ARG A 1 711 ? -1.577 19.320 -19.724 1.00 93.62 711 ARG A O 1
ATOM 5639 N N . GLU A 1 712 ? -1.893 19.484 -17.506 1.00 93.88 712 GLU A N 1
ATOM 5640 C CA . GLU A 1 712 ? -0.517 19.900 -17.202 1.00 93.88 712 GLU A CA 1
ATOM 5641 C C . GLU A 1 712 ? 0.494 18.816 -17.593 1.00 93.88 712 GLU A C 1
ATOM 5643 O O . GLU A 1 712 ? 1.456 19.112 -18.298 1.00 93.88 712 GLU A O 1
ATOM 5648 N N . ILE A 1 713 ? 0.225 17.550 -17.249 1.00 95.31 713 ILE A N 1
ATOM 5649 C CA . ILE A 1 713 ? 1.056 16.405 -17.658 1.00 95.31 713 ILE A CA 1
ATOM 5650 C C . ILE A 1 713 ? 1.134 16.287 -19.186 1.00 95.31 713 ILE A C 1
ATOM 5652 O O . ILE A 1 713 ? 2.216 16.063 -19.724 1.00 95.31 713 ILE A O 1
ATOM 5656 N N . SER A 1 714 ? 0.021 16.472 -19.902 1.00 94.69 714 SER A N 1
ATOM 5657 C CA . SER A 1 714 ? 0.023 16.430 -21.370 1.00 94.69 714 SER A CA 1
ATOM 5658 C C . SER A 1 714 ? 0.886 17.542 -21.982 1.00 94.69 714 SER A C 1
ATOM 5660 O O . SER A 1 714 ? 1.657 17.283 -22.905 1.00 94.69 714 SER A O 1
ATOM 5662 N N . THR A 1 715 ? 0.836 18.747 -21.403 1.00 94.81 715 THR A N 1
ATOM 5663 C CA . THR A 1 715 ? 1.621 19.914 -21.842 1.00 94.81 715 THR A CA 1
ATOM 5664 C C . THR A 1 715 ? 3.107 19.720 -21.530 1.00 94.81 715 THR A C 1
ATOM 5666 O O . THR A 1 715 ? 3.974 20.042 -22.345 1.00 94.81 715 THR A O 1
ATOM 5669 N N . TYR A 1 716 ? 3.413 19.146 -20.363 1.00 95.81 716 TYR A N 1
ATOM 5670 C CA . TYR A 1 716 ? 4.766 18.750 -19.982 1.00 95.81 716 TYR A CA 1
ATOM 5671 C C . TYR A 1 716 ? 5.335 17.712 -20.953 1.00 95.81 716 TYR A C 1
ATOM 5673 O O . TYR A 1 716 ? 6.423 17.916 -21.486 1.00 95.81 716 TYR A O 1
ATOM 5681 N N . ALA A 1 717 ? 4.588 16.640 -21.235 1.00 95.00 717 ALA A N 1
ATOM 5682 C CA . ALA A 1 717 ? 5.020 15.590 -22.150 1.00 95.00 717 ALA A CA 1
ATOM 5683 C C . ALA A 1 717 ? 5.275 16.139 -23.562 1.00 95.00 717 ALA A C 1
ATOM 5685 O O . ALA A 1 717 ? 6.294 15.816 -24.168 1.00 95.00 717 ALA A O 1
ATOM 5686 N N . GLU A 1 718 ? 4.406 17.017 -24.072 1.00 93.69 718 GLU A N 1
ATOM 5687 C CA . GLU A 1 718 ? 4.608 17.681 -25.365 1.00 93.69 718 GLU A CA 1
ATOM 5688 C C . GLU A 1 718 ? 5.884 18.537 -25.372 1.00 93.69 718 GLU A C 1
ATOM 5690 O O . GLU A 1 718 ? 6.686 18.462 -26.308 1.00 93.69 718 GLU A O 1
ATOM 5695 N N . THR A 1 719 ? 6.113 19.306 -24.305 1.00 93.88 719 THR A N 1
ATOM 5696 C CA . THR A 1 719 ? 7.312 20.143 -24.150 1.00 93.88 719 THR A CA 1
ATOM 5697 C C . THR A 1 719 ? 8.579 19.290 -24.086 1.00 93.88 719 THR A C 1
ATOM 5699 O O . THR A 1 719 ? 9.557 19.590 -24.772 1.00 93.88 719 THR A O 1
ATOM 5702 N N . LEU A 1 720 ? 8.560 18.198 -23.318 1.00 93.50 720 LEU A N 1
ATOM 5703 C CA . LEU A 1 720 ? 9.694 17.290 -23.181 1.00 93.50 720 LEU A CA 1
ATOM 5704 C C . LEU A 1 720 ? 9.999 16.574 -24.501 1.00 93.50 720 LEU A C 1
ATOM 5706 O O . LEU A 1 720 ? 11.150 16.567 -24.931 1.00 93.50 720 LEU A O 1
ATOM 5710 N N . TYR A 1 721 ? 8.992 16.039 -25.200 1.00 92.44 721 TYR A N 1
ATOM 5711 C CA . TYR A 1 721 ? 9.209 15.442 -26.520 1.00 92.44 721 TYR A CA 1
ATOM 5712 C C . TYR A 1 721 ? 9.738 16.463 -27.527 1.00 92.44 721 TYR A C 1
ATOM 5714 O O . TYR A 1 721 ? 10.630 16.134 -28.305 1.00 92.44 721 TYR A O 1
ATOM 5722 N N . THR A 1 722 ? 9.271 17.713 -27.484 1.00 89.94 722 THR A N 1
ATOM 5723 C CA . THR A 1 722 ? 9.812 18.803 -28.313 1.00 89.94 722 THR A CA 1
ATOM 5724 C C . THR A 1 722 ? 11.296 19.048 -28.023 1.00 89.94 722 THR A C 1
ATOM 5726 O O . THR A 1 722 ? 12.086 19.199 -28.953 1.00 89.94 722 THR A O 1
ATOM 5729 N N . GLN A 1 723 ? 11.711 19.028 -26.753 1.00 88.69 723 GLN A N 1
ATOM 5730 C CA . GLN A 1 723 ? 13.118 19.177 -26.360 1.00 88.69 723 GLN A CA 1
ATOM 5731 C C . GLN A 1 723 ? 13.978 17.973 -26.774 1.00 88.69 723 GLN A C 1
ATOM 5733 O O . GLN A 1 723 ? 15.058 18.161 -27.340 1.00 88.69 723 GLN A O 1
ATOM 5738 N N . LEU A 1 724 ? 13.494 16.748 -26.539 1.00 88.25 724 LEU A N 1
ATOM 5739 C CA . LEU A 1 724 ? 14.206 15.507 -26.860 1.00 88.25 724 LEU A CA 1
ATOM 5740 C C . LEU A 1 724 ? 14.376 15.316 -28.371 1.00 88.25 724 LEU A C 1
ATOM 5742 O O . LEU A 1 724 ? 15.474 14.993 -28.825 1.00 88.25 724 LEU A O 1
ATOM 5746 N N . THR A 1 725 ? 13.310 15.542 -29.146 1.00 84.94 725 THR A N 1
ATOM 5747 C CA . THR A 1 725 ? 13.297 15.373 -30.613 1.00 84.94 725 THR A CA 1
ATOM 5748 C C . THR A 1 725 ? 13.843 16.585 -31.365 1.00 84.94 725 THR A C 1
ATOM 5750 O O . THR A 1 725 ? 14.248 16.457 -32.520 1.00 84.94 725 THR A O 1
ATOM 5753 N N . ARG A 1 726 ? 13.868 17.761 -30.721 1.00 78.12 726 ARG A N 1
ATOM 5754 C CA . ARG A 1 726 ? 14.224 19.060 -31.318 1.00 78.12 726 ARG A CA 1
ATOM 5755 C C . ARG A 1 726 ? 13.373 19.439 -32.534 1.00 78.12 726 ARG A C 1
ATOM 5757 O O . ARG A 1 726 ? 13.806 20.228 -33.376 1.00 78.12 726 ARG A O 1
ATOM 5764 N N . GLU A 1 727 ? 12.153 18.912 -32.633 1.00 68.31 727 GLU A N 1
ATOM 5765 C CA . GLU A 1 727 ? 11.189 19.357 -33.638 1.00 68.31 727 GLU A CA 1
ATOM 5766 C C . GLU A 1 727 ? 10.789 20.815 -33.357 1.00 68.31 727 GLU A C 1
ATOM 5768 O O . GLU A 1 727 ? 10.232 21.128 -32.310 1.00 68.31 727 GLU A O 1
ATOM 5773 N N . ARG A 1 728 ? 11.047 21.743 -34.289 1.00 55.41 728 ARG A N 1
ATOM 5774 C CA . ARG A 1 728 ? 10.457 23.089 -34.209 1.00 55.41 728 ARG A CA 1
ATOM 5775 C C . ARG A 1 728 ? 9.013 23.011 -34.701 1.00 55.41 728 ARG A C 1
ATOM 5777 O O . ARG A 1 728 ? 8.792 22.713 -35.874 1.00 55.41 728 ARG A O 1
ATOM 5784 N N . CYS A 1 729 ? 8.044 23.305 -33.830 1.00 40.28 729 CYS A N 1
ATOM 5785 C CA . CYS A 1 729 ? 6.653 23.519 -34.232 1.00 40.28 729 CYS A CA 1
ATOM 5786 C C . CYS A 1 729 ? 6.595 24.663 -35.252 1.00 40.28 729 CYS A C 1
ATOM 5788 O O . CYS A 1 729 ? 6.719 25.836 -34.898 1.00 40.28 729 CYS A O 1
ATOM 5790 N N . VAL A 1 730 ? 6.425 24.328 -36.531 1.00 41.50 730 VAL A N 1
ATOM 5791 C CA . VAL A 1 730 ? 6.044 25.311 -37.546 1.00 41.50 730 VAL A CA 1
ATOM 5792 C C . VAL A 1 730 ? 4.627 25.764 -37.194 1.00 41.50 730 VAL A C 1
ATOM 5794 O O . VAL A 1 730 ? 3.743 24.934 -36.985 1.00 41.50 730 VAL A O 1
ATOM 5797 N N . SER A 1 731 ? 4.434 27.073 -37.050 1.00 29.02 731 SER A N 1
ATOM 5798 C CA . SER A 1 731 ? 3.170 27.682 -36.643 1.00 29.02 731 SER A CA 1
ATOM 5799 C C . SER A 1 731 ? 1.988 27.223 -37.507 1.00 29.02 731 SER A C 1
ATOM 5801 O O . SER A 1 731 ? 2.112 27.000 -38.711 1.00 29.02 731 SER A O 1
ATOM 5803 N N . ALA A 1 732 ? 0.833 27.103 -36.849 1.00 32.47 732 ALA A N 1
ATOM 5804 C CA . ALA A 1 732 ? -0.466 26.716 -37.389 1.00 32.47 732 ALA A CA 1
ATOM 5805 C C . ALA A 1 732 ? -0.775 27.345 -38.765 1.00 32.47 732 ALA A C 1
ATOM 5807 O O . ALA A 1 732 ? -1.101 28.526 -38.864 1.00 32.47 732 ALA A O 1
ATOM 5808 N N . GLY A 1 733 ? -0.695 26.535 -39.823 1.00 28.33 733 GLY A N 1
ATOM 5809 C CA . GLY A 1 733 ? -1.023 26.944 -41.195 1.00 28.33 733 GLY A CA 1
ATOM 5810 C C . GLY A 1 733 ? -1.230 25.782 -42.169 1.00 28.33 733 GLY A C 1
ATOM 5811 O O . GLY A 1 733 ? -1.992 25.913 -43.120 1.00 28.33 733 GLY A O 1
ATOM 5812 N N . ALA A 1 734 ? -0.646 24.615 -41.898 1.00 31.64 734 ALA A N 1
ATOM 5813 C CA . ALA A 1 734 ? -1.001 23.370 -42.566 1.00 31.64 734 ALA A CA 1
ATOM 5814 C C . ALA A 1 734 ? -1.527 22.402 -41.506 1.00 31.64 734 ALA A C 1
ATOM 5816 O O . ALA A 1 734 ? -0.750 21.807 -40.760 1.00 31.64 734 ALA A O 1
ATOM 5817 N N . ALA A 1 735 ? -2.853 22.266 -41.404 1.00 34.28 735 ALA A N 1
ATOM 5818 C CA . ALA A 1 735 ? -3.408 21.065 -40.793 1.00 34.28 735 ALA A CA 1
ATOM 5819 C C . ALA A 1 735 ? -2.756 19.865 -41.503 1.00 34.28 735 ALA A C 1
ATOM 5821 O O . ALA A 1 735 ? -2.651 19.914 -42.734 1.00 34.28 735 ALA A O 1
ATOM 5822 N N . PRO A 1 736 ? -2.274 18.833 -40.787 1.00 39.72 736 PRO A N 1
ATOM 5823 C CA . PRO A 1 736 ? -1.842 17.618 -41.453 1.00 39.72 736 PRO A CA 1
ATOM 5824 C C . PRO A 1 736 ? -3.038 17.141 -42.274 1.00 39.72 736 PRO A C 1
ATOM 5826 O O . PRO A 1 736 ? -4.080 16.797 -41.717 1.00 39.72 736 PRO A O 1
ATOM 5829 N N . SER A 1 737 ? -2.921 17.216 -43.600 1.00 40.84 737 SER A N 1
ATOM 5830 C CA . SER A 1 737 ? -3.821 16.526 -44.519 1.00 40.84 737 SER A CA 1
ATOM 5831 C C . SER A 1 737 ? -3.997 15.115 -43.977 1.00 40.84 737 SER A C 1
ATOM 5833 O O . SER A 1 737 ? -2.974 14.516 -43.640 1.00 40.84 737 SER A O 1
ATOM 5835 N N . GLU A 1 738 ? -5.239 14.630 -43.832 1.00 47.22 738 GLU A N 1
ATOM 5836 C CA . GLU A 1 738 ? -5.521 13.259 -43.389 1.00 47.22 738 GLU A CA 1
ATOM 5837 C C . GLU A 1 738 ? -4.550 12.316 -44.105 1.00 47.22 738 GLU A C 1
ATOM 5839 O O . GLU A 1 738 ? -4.657 12.108 -45.312 1.00 47.22 738 GLU A O 1
ATOM 5844 N N . VAL A 1 739 ? -3.522 11.846 -43.393 1.00 52.38 739 VAL A N 1
ATOM 5845 C CA . VAL A 1 739 ? -2.514 10.974 -43.989 1.00 52.38 739 VAL A CA 1
ATOM 5846 C C . VAL A 1 739 ? -3.251 9.674 -44.247 1.00 52.38 739 VAL A C 1
ATOM 5848 O O . VAL A 1 739 ? -3.652 9.006 -43.292 1.00 52.38 739 VAL A O 1
ATOM 5851 N N . GLU A 1 740 ? -3.507 9.361 -45.518 1.00 55.31 740 GLU A N 1
ATOM 5852 C CA . GLU A 1 740 ? -4.119 8.093 -45.900 1.00 55.31 740 GLU A CA 1
ATOM 5853 C C . GLU A 1 740 ? -3.333 6.959 -45.234 1.00 55.31 740 GLU A C 1
ATOM 5855 O O . GLU A 1 740 ? -2.108 6.880 -45.363 1.00 55.31 740 GLU A O 1
ATOM 5860 N N . GLU A 1 741 ? -4.025 6.110 -44.465 1.00 61.72 741 GLU A N 1
ATOM 5861 C CA . GLU A 1 741 ? -3.369 4.971 -43.828 1.00 61.72 741 GLU A CA 1
ATOM 5862 C C . GLU A 1 741 ? -2.693 4.115 -44.905 1.00 61.72 741 GLU A C 1
ATOM 5864 O O . GLU A 1 741 ? -3.345 3.769 -45.901 1.00 61.72 741 GLU A O 1
ATOM 5869 N N . PRO A 1 742 ? -1.410 3.755 -44.719 1.00 67.50 742 PRO A N 1
ATOM 5870 C CA . PRO A 1 742 ? -0.653 3.068 -45.748 1.00 67.50 742 PRO A CA 1
ATOM 5871 C C . PRO A 1 742 ? -1.312 1.725 -46.077 1.00 67.50 742 PRO A C 1
ATOM 5873 O O . PRO A 1 742 ? -1.605 0.916 -45.196 1.00 67.50 742 PRO A O 1
ATOM 5876 N N . GLU A 1 743 ? -1.537 1.487 -47.371 1.00 83.88 743 GLU A N 1
ATOM 5877 C CA . GLU A 1 743 ? -2.108 0.237 -47.892 1.00 83.88 743 GLU A CA 1
ATOM 5878 C C . GLU A 1 743 ? -1.260 -0.988 -47.500 1.00 83.88 743 GLU A C 1
ATOM 5880 O O . GLU A 1 743 ? -1.793 -2.078 -47.282 1.00 83.88 743 GLU A O 1
ATOM 5885 N N . TRP A 1 744 ? 0.053 -0.784 -47.364 1.00 90.44 744 TRP A N 1
ATOM 5886 C CA . TRP A 1 744 ? 1.037 -1.791 -46.989 1.00 90.44 744 TRP A CA 1
ATOM 5887 C C . TRP A 1 744 ? 1.615 -1.496 -45.608 1.00 90.44 744 TRP A C 1
ATOM 5889 O O . TRP A 1 744 ? 2.097 -0.392 -45.362 1.00 90.44 744 TRP A O 1
ATOM 5899 N N . VAL A 1 745 ? 1.629 -2.495 -44.731 1.00 90.56 745 VAL A N 1
ATOM 5900 C CA . VAL A 1 745 ? 2.136 -2.392 -43.360 1.00 90.56 745 VAL A CA 1
ATOM 5901 C C . VAL A 1 745 ? 3.276 -3.375 -43.152 1.00 90.56 745 VAL A C 1
ATOM 5903 O O . VAL A 1 745 ? 3.203 -4.524 -43.585 1.00 90.56 745 VAL A O 1
ATOM 5906 N N . PHE A 1 746 ? 4.342 -2.907 -42.509 1.00 91.94 746 PHE A N 1
ATOM 5907 C CA . PHE A 1 746 ? 5.477 -3.735 -42.121 1.00 91.94 746 PHE A CA 1
ATOM 5908 C C . PHE A 1 746 ? 5.029 -4.876 -41.202 1.00 91.94 746 PHE A C 1
ATOM 5910 O O . PHE A 1 746 ? 4.224 -4.659 -40.296 1.00 91.94 746 PHE A O 1
ATOM 5917 N N . VAL A 1 747 ? 5.562 -6.075 -41.434 1.00 91.00 747 VAL A N 1
ATOM 5918 C CA . VAL A 1 747 ? 5.255 -7.261 -40.626 1.00 91.00 747 VAL A CA 1
ATOM 5919 C C . VAL A 1 747 ? 6.500 -7.809 -39.945 1.00 91.00 747 VAL A C 1
ATOM 5921 O O . VAL A 1 747 ? 6.535 -7.896 -38.725 1.00 91.00 747 VAL A O 1
ATOM 5924 N N . VAL A 1 748 ? 7.537 -8.161 -40.710 1.00 91.81 748 VAL A N 1
ATOM 5925 C CA . VAL A 1 748 ? 8.746 -8.768 -40.140 1.00 91.81 748 VAL A CA 1
ATOM 5926 C C . VAL A 1 748 ? 9.996 -8.380 -40.925 1.00 91.81 748 VAL A C 1
ATOM 5928 O O . VAL A 1 748 ? 9.971 -8.230 -42.150 1.00 91.81 748 VAL A O 1
ATOM 5931 N N . MET A 1 749 ? 11.112 -8.232 -40.210 1.00 92.56 749 MET A N 1
ATOM 5932 C CA . MET A 1 749 ? 12.440 -8.127 -40.810 1.00 92.56 749 MET A CA 1
ATOM 5933 C C . MET A 1 749 ? 12.973 -9.538 -41.065 1.00 92.56 749 MET A C 1
ATOM 5935 O O . MET A 1 749 ? 13.130 -10.316 -40.125 1.00 92.56 749 MET A O 1
ATOM 5939 N N . LEU A 1 750 ? 13.248 -9.883 -42.322 1.00 92.12 750 LEU A N 1
ATOM 5940 C CA . LEU A 1 750 ? 13.765 -11.206 -42.687 1.00 92.12 750 LEU A CA 1
ATOM 5941 C C . LEU A 1 750 ? 15.291 -11.255 -42.549 1.00 92.12 750 LEU A C 1
ATOM 5943 O O . LEU A 1 750 ? 15.852 -12.230 -42.053 1.00 92.12 750 LEU A O 1
ATOM 5947 N N . ASN A 1 751 ? 15.971 -10.180 -42.951 1.00 92.06 751 ASN A N 1
ATOM 5948 C CA . ASN A 1 751 ? 17.413 -10.033 -42.784 1.00 92.06 751 ASN A CA 1
ATOM 5949 C C . ASN A 1 751 ? 17.782 -8.545 -42.707 1.00 92.06 751 ASN A C 1
ATOM 5951 O O . ASN A 1 751 ? 17.417 -7.774 -43.587 1.00 92.06 751 ASN A O 1
ATOM 5955 N N . ASP A 1 752 ? 18.491 -8.141 -41.658 1.00 89.12 752 ASP A N 1
ATOM 5956 C CA . ASP A 1 752 ? 18.875 -6.755 -41.362 1.00 89.12 752 ASP A CA 1
ATOM 5957 C C . ASP A 1 752 ? 20.304 -6.406 -41.830 1.00 89.12 752 ASP A C 1
ATOM 5959 O O . ASP A 1 752 ? 20.735 -5.257 -41.732 1.00 89.12 752 ASP A O 1
ATOM 5963 N N . SER A 1 753 ? 21.082 -7.385 -42.308 1.00 88.56 753 SER A N 1
ATOM 5964 C CA . SER A 1 753 ? 22.501 -7.189 -42.620 1.00 88.56 753 SER A CA 1
ATOM 5965 C C . SER A 1 753 ? 23.000 -8.139 -43.710 1.00 88.56 753 SER A C 1
ATOM 5967 O O . SER A 1 753 ? 23.888 -8.966 -43.496 1.00 88.56 753 SER A O 1
ATOM 5969 N N . VAL A 1 754 ? 22.447 -8.017 -44.918 1.00 90.88 754 VAL A N 1
ATOM 5970 C CA . VAL A 1 754 ? 22.941 -8.758 -46.085 1.00 90.88 754 VAL A CA 1
ATOM 5971 C C . VAL A 1 754 ? 24.193 -8.059 -46.630 1.00 90.88 754 VAL A C 1
ATOM 5973 O O . VAL A 1 754 ? 24.078 -6.944 -47.144 1.00 90.88 754 VAL A O 1
ATOM 5976 N N . PRO A 1 755 ? 25.397 -8.661 -46.551 1.00 89.81 755 PRO A N 1
ATOM 5977 C CA . PRO A 1 755 ? 26.601 -8.051 -47.108 1.00 89.81 755 PRO A CA 1
ATOM 5978 C C . PRO A 1 755 ? 26.529 -8.003 -48.638 1.00 89.81 755 PRO A C 1
ATOM 5980 O O . PRO A 1 755 ? 25.872 -8.840 -49.265 1.00 89.81 755 PRO A O 1
ATOM 5983 N N . LEU A 1 756 ? 27.258 -7.069 -49.258 1.00 88.94 756 LEU A N 1
ATOM 5984 C CA . LEU A 1 756 ? 27.332 -7.012 -50.721 1.00 88.94 756 LEU A CA 1
ATOM 5985 C C . LEU A 1 756 ? 27.853 -8.345 -51.281 1.00 88.94 756 LEU A C 1
ATOM 5987 O O . LEU A 1 756 ? 28.836 -8.907 -50.794 1.00 88.94 756 LEU A O 1
ATOM 5991 N N . SER A 1 757 ? 27.202 -8.856 -52.321 1.00 86.25 757 SER A N 1
ATOM 5992 C CA . SER A 1 757 ? 27.580 -10.100 -52.990 1.00 86.25 757 SER A CA 1
ATOM 5993 C C . SER A 1 757 ? 27.578 -9.918 -54.505 1.00 86.25 757 SER A C 1
ATOM 5995 O O . SER A 1 757 ? 26.910 -9.039 -55.040 1.00 86.25 757 SER A O 1
ATOM 5997 N N . GLU A 1 758 ? 28.353 -10.743 -55.207 1.00 81.88 758 GLU A N 1
ATOM 5998 C CA . GLU A 1 758 ? 28.437 -10.703 -56.676 1.00 81.88 758 GLU A CA 1
ATOM 5999 C C . GLU A 1 758 ? 27.162 -11.245 -57.330 1.00 81.88 758 GLU A C 1
ATOM 6001 O O . GLU A 1 7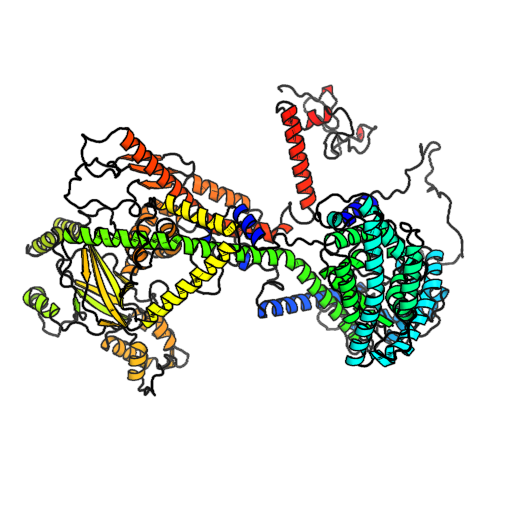58 ? 26.778 -10.781 -58.402 1.00 81.88 758 GLU A O 1
ATOM 6006 N N . THR A 1 759 ? 26.514 -12.208 -56.665 1.00 78.19 759 THR A N 1
ATOM 6007 C CA . THR A 1 759 ? 25.282 -12.872 -57.107 1.00 78.19 759 THR A CA 1
ATOM 6008 C C . THR A 1 759 ? 24.020 -12.088 -56.761 1.00 78.19 759 THR A C 1
ATOM 6010 O O . THR A 1 759 ? 22.995 -12.330 -57.384 1.00 78.19 759 THR A O 1
ATOM 6013 N N . GLN A 1 760 ? 24.092 -11.171 -55.785 1.00 85.50 760 GLN A N 1
ATOM 6014 C CA . GLN A 1 760 ? 22.980 -10.333 -55.311 1.00 85.50 760 GLN A CA 1
ATOM 6015 C C . GLN A 1 760 ? 21.685 -11.120 -55.047 1.00 85.50 760 GLN A C 1
ATOM 6017 O O . GLN A 1 760 ? 20.576 -10.701 -55.367 1.00 85.50 760 GLN A O 1
ATOM 6022 N N . SER A 1 761 ? 21.855 -12.298 -54.450 1.00 86.56 761 SER A N 1
ATOM 6023 C CA . SER A 1 761 ? 20.790 -13.232 -54.101 1.00 86.56 761 SER A CA 1
ATOM 6024 C C . SER A 1 761 ? 21.009 -13.740 -52.681 1.00 86.56 761 SER A C 1
ATOM 6026 O O . SER A 1 761 ? 22.134 -14.117 -52.339 1.00 86.56 761 SER A O 1
ATOM 6028 N N . MET A 1 762 ? 19.954 -13.788 -51.872 1.00 89.12 762 MET A N 1
ATOM 6029 C CA . MET A 1 762 ? 19.995 -14.307 -50.504 1.00 89.12 762 MET A CA 1
ATOM 6030 C C . MET A 1 762 ? 18.805 -15.233 -50.262 1.00 89.12 762 MET A C 1
ATOM 6032 O O . MET A 1 762 ? 17.664 -14.860 -50.525 1.00 89.12 762 MET A O 1
ATOM 6036 N N . GLU A 1 763 ? 19.070 -16.433 -49.755 1.00 90.56 763 GLU A N 1
ATOM 6037 C CA . GLU A 1 763 ? 18.028 -17.298 -49.201 1.00 90.56 763 GLU A CA 1
ATOM 6038 C C . GLU A 1 763 ? 17.577 -16.717 -47.862 1.00 90.56 763 GLU A C 1
ATOM 6040 O O . GLU A 1 763 ? 18.424 -16.389 -47.041 1.00 90.56 763 GLU A O 1
ATOM 6045 N N . VAL A 1 764 ? 16.275 -16.581 -47.631 1.00 91.81 764 VAL A N 1
ATOM 6046 C CA . VAL A 1 764 ? 15.679 -16.022 -46.411 1.00 91.81 764 VAL A CA 1
ATOM 6047 C C . VAL A 1 764 ? 14.600 -16.962 -45.878 1.00 91.81 764 VAL A C 1
ATOM 6049 O O . VAL A 1 764 ? 13.857 -17.577 -46.642 1.00 91.81 764 VAL A O 1
ATOM 6052 N N . PHE A 1 765 ? 14.517 -17.072 -44.554 1.00 91.81 765 PHE A N 1
ATOM 6053 C CA . PHE A 1 765 ? 13.520 -17.887 -43.860 1.00 91.81 765 PHE A CA 1
ATOM 6054 C C . PHE A 1 765 ? 12.345 -17.022 -43.404 1.00 91.81 765 PHE A C 1
ATOM 6056 O O . PHE A 1 765 ? 12.562 -16.002 -42.748 1.00 91.81 765 PHE A O 1
ATOM 6063 N N . LEU A 1 766 ? 11.115 -17.440 -43.713 1.00 92.44 766 LEU A N 1
ATOM 6064 C CA . LEU A 1 766 ? 9.899 -16.788 -43.228 1.00 92.44 766 LEU A CA 1
ATOM 6065 C C . LEU A 1 766 ? 9.413 -17.469 -41.934 1.00 92.44 766 LEU A C 1
ATOM 6067 O O . LEU A 1 766 ? 8.944 -18.607 -42.007 1.00 92.44 766 LEU A O 1
ATOM 6071 N N . PRO A 1 767 ? 9.510 -16.818 -40.759 1.00 91.44 767 PRO A N 1
ATOM 6072 C CA . PRO A 1 767 ? 9.055 -17.407 -39.500 1.00 91.44 767 PRO A CA 1
ATOM 6073 C C . PRO A 1 767 ? 7.524 -17.483 -39.405 1.00 91.44 767 PRO A C 1
ATOM 6075 O O . PRO A 1 767 ? 6.816 -16.792 -40.130 1.00 91.44 767 PRO A O 1
ATOM 6078 N N . TYR A 1 768 ? 7.015 -18.308 -38.483 1.00 90.00 768 TYR A N 1
ATOM 6079 C CA . TYR A 1 768 ? 5.578 -18.399 -38.176 1.00 90.00 768 TYR A CA 1
ATOM 6080 C C . TYR A 1 768 ? 5.074 -17.242 -37.312 1.00 90.00 768 TYR A C 1
ATOM 6082 O O . TYR A 1 768 ? 3.915 -16.845 -37.421 1.00 90.00 768 TYR A O 1
ATOM 6090 N N . THR A 1 769 ? 5.941 -16.722 -36.445 1.00 87.88 769 THR A N 1
ATOM 6091 C CA . THR A 1 769 ? 5.642 -15.612 -35.545 1.00 87.88 769 THR A CA 1
ATOM 6092 C C . THR A 1 769 ? 6.535 -14.421 -35.851 1.00 87.88 769 THR A C 1
ATOM 6094 O O . THR A 1 769 ? 7.649 -14.572 -36.366 1.00 87.88 769 THR A O 1
ATOM 6097 N N . ASP A 1 770 ? 6.062 -13.232 -35.509 1.00 82.75 770 ASP A N 1
ATOM 6098 C CA . ASP A 1 770 ? 6.903 -12.046 -35.461 1.00 82.75 770 ASP A CA 1
ATOM 6099 C C . ASP A 1 770 ? 7.842 -12.061 -34.233 1.00 82.75 770 ASP A C 1
ATOM 6101 O O . ASP A 1 770 ? 7.933 -13.043 -33.487 1.00 82.75 770 ASP A O 1
ATOM 6105 N N . ALA A 1 771 ? 8.575 -10.962 -34.035 1.00 74.19 771 ALA A N 1
ATOM 6106 C CA . ALA A 1 771 ? 9.485 -10.795 -32.903 1.00 74.19 771 ALA A CA 1
ATOM 6107 C C . ALA A 1 771 ? 8.765 -10.619 -31.549 1.00 74.19 771 ALA A C 1
ATOM 6109 O O . ALA A 1 771 ? 9.391 -10.813 -30.509 1.00 74.19 771 ALA A O 1
ATOM 6110 N N . ALA A 1 772 ? 7.474 -10.265 -31.548 1.00 69.75 772 ALA A N 1
ATOM 6111 C CA . ALA A 1 772 ? 6.645 -10.173 -30.347 1.00 69.75 772 ALA A CA 1
ATOM 6112 C C . ALA A 1 772 ? 6.039 -11.532 -29.945 1.00 69.75 772 ALA A C 1
ATOM 6114 O O . ALA A 1 772 ? 5.502 -11.660 -28.847 1.00 69.75 772 ALA A O 1
ATOM 6115 N N . GLY A 1 773 ? 6.171 -12.554 -30.800 1.00 77.12 773 GLY A N 1
ATOM 6116 C CA . GLY A 1 773 ? 5.601 -13.886 -30.597 1.00 77.12 773 GLY A CA 1
ATOM 6117 C C . GLY A 1 773 ? 4.186 -14.036 -31.159 1.00 77.12 773 GLY A C 1
ATOM 6118 O O . GLY A 1 773 ? 3.588 -15.101 -31.008 1.00 77.12 773 GLY A O 1
ATOM 6119 N N . GLU A 1 774 ? 3.669 -13.013 -31.839 1.00 84.19 774 GLU A N 1
ATOM 6120 C CA . GLU A 1 774 ? 2.355 -13.031 -32.476 1.00 84.19 774 GLU A CA 1
ATOM 6121 C C . GLU A 1 774 ? 2.424 -13.768 -33.814 1.00 84.19 774 GLU A C 1
ATOM 6123 O O . GLU A 1 774 ? 3.403 -13.669 -34.559 1.00 84.19 774 GLU A O 1
ATOM 6128 N N . GLN A 1 775 ? 1.380 -14.529 -34.141 1.00 86.56 775 GLN A N 1
ATOM 6129 C CA . GLN A 1 775 ? 1.334 -15.276 -35.397 1.00 86.56 775 GLN A CA 1
ATOM 6130 C C . GLN A 1 775 ? 1.194 -14.338 -36.597 1.00 86.56 775 GLN A C 1
ATOM 6132 O O . GLN A 1 775 ? 0.404 -13.390 -36.585 1.00 86.56 775 GLN A O 1
ATOM 6137 N N . LEU A 1 776 ? 1.933 -14.633 -37.669 1.00 89.25 776 LEU A N 1
ATOM 6138 C CA . LEU A 1 776 ? 1.840 -13.852 -38.895 1.00 89.25 776 LEU A CA 1
ATOM 6139 C C . LEU A 1 776 ? 0.479 -14.079 -39.579 1.00 89.25 776 LEU A C 1
ATOM 6141 O O . LEU A 1 776 ? 0.114 -15.222 -39.857 1.00 89.25 776 LEU A O 1
ATOM 6145 N N . PRO A 1 777 ? -0.282 -13.015 -39.892 1.00 88.88 777 PRO A N 1
ATOM 6146 C CA . PRO A 1 777 ? -1.622 -13.159 -40.448 1.00 88.88 777 PRO A CA 1
ATOM 6147 C C . PRO A 1 777 ? -1.596 -13.584 -41.921 1.00 88.88 777 PRO A C 1
ATOM 6149 O O . PRO A 1 777 ? -0.738 -13.165 -42.697 1.00 88.88 777 PRO A O 1
ATOM 6152 N N . ASN A 1 778 ? -2.601 -14.335 -42.360 1.00 89.50 778 ASN A N 1
ATOM 6153 C CA . ASN A 1 778 ? -2.745 -14.697 -43.772 1.00 89.50 778 ASN A CA 1
ATOM 6154 C C . ASN A 1 778 ? -3.053 -13.453 -44.643 1.00 89.50 778 ASN A C 1
ATOM 6156 O O . ASN A 1 778 ? -3.693 -12.492 -44.190 1.00 89.50 778 ASN A O 1
ATOM 6160 N N . GLY A 1 779 ? -2.619 -13.452 -45.909 1.00 92.00 779 GLY A N 1
ATOM 6161 C CA . GLY A 1 779 ? -2.967 -12.389 -46.865 1.00 92.00 779 GLY A CA 1
ATOM 6162 C C . GLY A 1 779 ? -1.958 -12.158 -47.989 1.00 92.00 779 GLY A C 1
ATOM 6163 O O . GLY A 1 779 ? -1.108 -13.002 -48.260 1.00 92.00 779 GLY A O 1
ATOM 6164 N N . GLU A 1 780 ? -2.067 -10.999 -48.645 1.00 93.94 780 GLU A N 1
ATOM 6165 C CA . GLU A 1 780 ? -1.133 -10.546 -49.684 1.00 93.94 780 GLU A CA 1
ATOM 6166 C C . GLU A 1 780 ? 0.075 -9.836 -49.064 1.00 93.94 780 GLU A C 1
ATOM 6168 O O . GLU A 1 780 ? -0.069 -8.921 -48.249 1.00 93.94 780 GLU A O 1
ATOM 6173 N N . TYR A 1 781 ? 1.265 -10.230 -49.503 1.00 94.88 781 TYR A N 1
ATOM 6174 C CA . TYR A 1 781 ? 2.546 -9.728 -49.038 1.00 94.88 781 TYR A CA 1
ATOM 6175 C C . TYR A 1 781 ? 3.451 -9.317 -50.197 1.00 94.88 781 TYR A C 1
ATOM 6177 O O . TYR A 1 781 ? 3.281 -9.758 -51.333 1.00 94.88 781 TYR A O 1
ATOM 6185 N N . ARG A 1 782 ? 4.437 -8.471 -49.899 1.00 94.75 782 ARG A N 1
ATOM 6186 C CA . ARG A 1 782 ? 5.543 -8.128 -50.797 1.00 94.75 782 ARG A CA 1
ATOM 6187 C C . ARG A 1 782 ? 6.847 -8.004 -50.017 1.00 94.75 782 ARG A C 1
ATOM 6189 O O . ARG A 1 782 ? 6.838 -7.655 -48.834 1.00 94.75 782 ARG A O 1
ATOM 6196 N N . VAL A 1 783 ? 7.963 -8.239 -50.697 1.00 95.06 783 VAL A N 1
ATOM 6197 C CA . VAL A 1 783 ? 9.308 -8.022 -50.159 1.00 95.06 783 VAL A CA 1
ATOM 6198 C C . VAL A 1 783 ? 9.779 -6.619 -50.522 1.00 95.06 783 VAL A C 1
ATOM 6200 O O . VAL A 1 783 ? 9.625 -6.173 -51.661 1.00 95.06 783 VAL A O 1
ATOM 6203 N N . VAL A 1 784 ? 10.371 -5.932 -49.549 1.00 94.62 784 VAL A N 1
ATOM 6204 C CA . VAL A 1 784 ? 11.032 -4.638 -49.729 1.00 94.62 784 VAL A CA 1
ATOM 6205 C C . VAL A 1 784 ? 12.508 -4.801 -49.384 1.00 94.62 784 VAL A C 1
ATOM 6207 O O . VAL A 1 784 ? 12.841 -5.214 -48.270 1.00 94.62 784 VAL A O 1
ATOM 6210 N N . VAL A 1 785 ? 13.376 -4.471 -50.342 1.00 94.56 785 VAL A N 1
ATOM 6211 C CA . VAL A 1 785 ? 14.837 -4.501 -50.198 1.00 94.56 785 VAL A CA 1
ATOM 6212 C C . VAL A 1 785 ? 15.355 -3.071 -50.094 1.00 94.56 785 VAL A C 1
ATOM 6214 O O . VAL A 1 785 ? 15.114 -2.265 -50.993 1.00 94.56 785 VAL A O 1
ATOM 6217 N N . ARG A 1 786 ? 16.075 -2.756 -49.013 1.00 92.81 786 ARG A N 1
ATOM 6218 C CA . ARG A 1 786 ? 16.713 -1.450 -48.790 1.00 92.81 786 ARG A CA 1
ATOM 6219 C C . ARG A 1 786 ? 18.228 -1.577 -48.899 1.00 92.81 786 ARG A C 1
ATOM 6221 O O . ARG A 1 786 ? 18.831 -2.286 -48.107 1.00 92.81 786 ARG A O 1
ATOM 6228 N N . GLY A 1 787 ? 18.848 -0.895 -49.856 1.00 90.88 787 GLY A N 1
ATOM 6229 C CA . GLY A 1 787 ? 20.301 -0.802 -49.997 1.00 90.88 787 GLY A CA 1
ATOM 6230 C C . GLY A 1 787 ? 20.876 0.402 -49.245 1.00 90.88 787 GLY A C 1
ATOM 6231 O O . GLY A 1 787 ? 20.453 1.539 -49.475 1.00 90.88 787 GLY A O 1
ATOM 6232 N N . GLN A 1 788 ? 21.855 0.150 -48.373 1.00 88.81 788 GLN A N 1
ATOM 6233 C CA . GLN A 1 788 ? 22.630 1.145 -47.623 1.00 88.81 788 GLN A CA 1
ATOM 6234 C C . GLN A 1 788 ? 24.102 1.097 -48.037 1.00 88.81 788 GLN A C 1
ATOM 6236 O O . GLN A 1 788 ? 24.790 0.099 -47.817 1.00 88.81 788 GLN A O 1
ATOM 6241 N N . ASP A 1 789 ? 24.579 2.170 -48.663 1.00 87.12 789 ASP A N 1
ATOM 6242 C CA . ASP A 1 789 ? 25.988 2.346 -49.020 1.00 87.12 789 ASP A CA 1
ATOM 6243 C C . ASP A 1 789 ? 26.682 3.139 -47.906 1.00 87.12 789 ASP A C 1
ATOM 6245 O O . ASP A 1 789 ? 26.328 4.295 -47.665 1.00 87.12 789 ASP A O 1
ATOM 6249 N N . LEU A 1 790 ? 27.635 2.521 -47.202 1.00 84.19 790 LEU A N 1
ATOM 6250 C CA . LEU A 1 790 ? 28.286 3.131 -46.038 1.00 84.19 790 LEU A CA 1
ATOM 6251 C C . LEU A 1 790 ? 29.263 4.245 -46.427 1.00 84.19 790 LEU A C 1
ATOM 6253 O O . LEU A 1 790 ? 29.614 5.057 -45.575 1.00 84.19 790 LEU A O 1
ATOM 6257 N N . GLU A 1 791 ? 29.689 4.318 -47.691 1.00 82.88 791 GLU A N 1
ATOM 6258 C CA . GLU A 1 791 ? 30.502 5.436 -48.179 1.00 82.88 791 GLU A CA 1
ATOM 6259 C C . GLU A 1 791 ? 29.661 6.719 -48.276 1.00 82.88 791 GLU A C 1
ATOM 6261 O O . GLU A 1 791 ? 30.108 7.798 -47.890 1.00 82.88 791 GLU A O 1
ATOM 6266 N N . MET A 1 792 ? 28.408 6.589 -48.726 1.00 80.38 792 MET A N 1
ATOM 6267 C CA . MET A 1 792 ? 27.480 7.711 -48.922 1.00 80.38 792 MET A CA 1
ATOM 6268 C C . MET A 1 792 ? 26.616 8.001 -47.687 1.00 80.38 792 MET A C 1
ATOM 6270 O O . MET A 1 792 ? 26.146 9.124 -47.508 1.00 80.38 792 MET A O 1
ATOM 6274 N N . ASN A 1 793 ? 26.395 6.998 -46.836 1.00 83.00 793 ASN A N 1
ATOM 6275 C CA . ASN A 1 793 ? 25.600 7.087 -45.615 1.00 83.00 793 ASN A CA 1
ATOM 6276 C C . ASN A 1 793 ? 26.339 6.435 -44.425 1.00 83.00 793 ASN A C 1
ATOM 6278 O O . ASN A 1 793 ? 25.885 5.416 -43.899 1.00 83.00 793 ASN A O 1
ATOM 6282 N N . PRO A 1 794 ? 27.466 7.014 -43.963 1.00 79.25 794 PRO A N 1
ATOM 6283 C CA . PRO A 1 794 ? 28.272 6.439 -42.880 1.00 79.25 794 PRO A CA 1
ATOM 6284 C C . PRO A 1 794 ? 27.542 6.410 -41.529 1.00 79.25 794 PRO A C 1
ATOM 6286 O O . PRO A 1 794 ? 27.867 5.598 -40.668 1.00 79.25 794 PRO A O 1
ATOM 6289 N N . ALA A 1 795 ? 26.554 7.290 -41.337 1.00 75.88 795 ALA A N 1
ATOM 6290 C CA . ALA A 1 795 ? 25.715 7.330 -40.142 1.00 75.88 795 ALA A CA 1
ATOM 6291 C C . ALA A 1 795 ? 24.527 6.350 -40.201 1.00 75.88 795 ALA A C 1
ATOM 6293 O O . ALA A 1 795 ? 23.813 6.219 -39.212 1.00 75.88 795 ALA A O 1
ATOM 6294 N N . GLU A 1 796 ? 24.304 5.667 -41.331 1.00 82.56 796 GLU A N 1
ATOM 6295 C CA . GLU A 1 796 ? 23.180 4.744 -41.550 1.00 82.56 796 GLU A CA 1
ATOM 6296 C C . GLU A 1 796 ? 21.806 5.395 -41.280 1.00 82.56 796 GLU A C 1
ATOM 6298 O O . GLU A 1 796 ? 20.937 4.839 -40.608 1.00 82.56 796 GLU A O 1
ATOM 6303 N N . HIS A 1 797 ? 21.603 6.619 -41.774 1.00 84.31 797 HIS A N 1
ATOM 6304 C CA . HIS A 1 797 ? 20.351 7.351 -41.603 1.00 84.31 797 HIS A CA 1
ATOM 6305 C C . HIS A 1 797 ? 19.205 6.730 -42.442 1.00 84.31 797 HIS A C 1
ATOM 6307 O O . HIS A 1 797 ? 19.382 6.539 -43.650 1.00 84.31 797 HIS A O 1
ATOM 6313 N N . PRO A 1 798 ? 17.993 6.509 -41.885 1.00 86.12 798 PRO A N 1
ATOM 6314 C CA . PRO A 1 798 ? 16.896 5.768 -42.541 1.00 86.12 798 PRO A CA 1
ATOM 6315 C C . PRO A 1 798 ? 16.235 6.480 -43.740 1.00 86.12 798 PRO A C 1
ATOM 6317 O O . PRO A 1 798 ? 15.406 5.903 -44.449 1.00 86.12 798 PRO A O 1
ATOM 6320 N N . ALA A 1 799 ? 16.563 7.754 -43.961 1.00 85.69 799 ALA A N 1
ATOM 6321 C CA . ALA A 1 799 ? 16.131 8.528 -45.132 1.00 85.69 799 ALA A CA 1
ATOM 6322 C C . ALA A 1 799 ? 17.137 8.512 -46.305 1.00 85.69 799 ALA A C 1
ATOM 6324 O O . ALA A 1 799 ? 16.786 8.955 -47.395 1.00 85.69 799 ALA A O 1
ATOM 6325 N N . LEU A 1 800 ? 18.368 8.016 -46.112 1.00 85.62 800 LEU A N 1
ATOM 6326 C CA . LEU A 1 800 ? 19.382 7.854 -47.168 1.00 85.62 800 LEU A CA 1
ATOM 6327 C C . LEU A 1 800 ? 19.525 6.373 -47.535 1.00 85.62 800 LEU A C 1
ATOM 6329 O O . LEU A 1 800 ? 20.532 5.727 -47.245 1.00 85.62 800 LEU A O 1
ATOM 6333 N N . VAL A 1 801 ? 18.476 5.829 -48.147 1.00 88.06 801 VAL A N 1
ATOM 6334 C CA . VAL A 1 801 ? 18.406 4.422 -48.554 1.00 88.06 801 VAL A CA 1
ATOM 6335 C C . VAL A 1 801 ? 17.833 4.308 -49.962 1.00 88.06 801 VAL A C 1
ATOM 6337 O O . VAL A 1 801 ? 16.925 5.056 -50.333 1.00 88.06 801 VAL A O 1
ATOM 6340 N N . SER A 1 802 ? 18.351 3.365 -50.746 1.00 89.50 802 SER A N 1
ATOM 6341 C CA . SER A 1 802 ? 17.750 2.971 -52.024 1.00 89.50 802 SER A CA 1
ATOM 6342 C C . SER A 1 802 ? 16.766 1.833 -51.778 1.00 89.50 802 SER A C 1
ATOM 6344 O O . SER A 1 802 ? 17.129 0.863 -51.121 1.00 89.50 802 SER A O 1
ATOM 6346 N N . GLU A 1 803 ? 15.530 1.934 -52.264 1.00 90.94 803 GLU A N 1
ATOM 6347 C CA . GLU A 1 803 ? 14.505 0.906 -52.047 1.00 90.94 803 GLU A CA 1
ATOM 6348 C C . GLU A 1 803 ? 14.086 0.252 -53.367 1.00 90.94 803 GLU A C 1
ATOM 6350 O O . GLU A 1 803 ? 13.916 0.925 -54.383 1.00 90.94 803 GLU A O 1
ATOM 6355 N N . GLY A 1 804 ? 13.884 -1.064 -53.326 1.00 91.62 804 GLY A N 1
ATOM 6356 C CA . GLY A 1 804 ? 13.265 -1.857 -54.384 1.00 91.62 804 GLY A CA 1
ATOM 6357 C C . GLY A 1 804 ? 12.164 -2.743 -53.804 1.00 91.62 804 GLY A C 1
ATOM 6358 O O . GLY A 1 804 ? 12.255 -3.189 -52.659 1.00 91.62 804 GLY A O 1
ATOM 6359 N N . VAL A 1 805 ? 11.111 -2.999 -54.582 1.00 93.75 805 VAL A N 1
ATOM 6360 C CA . VAL A 1 805 ? 9.943 -3.783 -54.145 1.00 93.75 805 VAL A CA 1
ATOM 6361 C C . VAL A 1 805 ? 9.669 -4.945 -55.093 1.00 93.75 805 VAL A C 1
ATOM 6363 O O . VAL A 1 805 ? 9.829 -4.803 -56.305 1.00 93.75 805 VAL A O 1
ATOM 6366 N N . SER A 1 806 ? 9.248 -6.086 -54.546 1.00 94.06 806 SER A N 1
ATOM 6367 C CA . SER A 1 806 ? 8.835 -7.252 -55.333 1.00 94.06 806 SER A CA 1
ATOM 6368 C C . SER A 1 806 ? 7.391 -7.140 -55.833 1.00 94.06 806 SER A C 1
ATOM 6370 O O . SER A 1 806 ? 6.604 -6.315 -55.357 1.00 94.06 806 SER A O 1
ATOM 6372 N N . ALA A 1 807 ? 7.007 -8.045 -56.738 1.00 90.56 807 ALA A N 1
ATOM 6373 C CA . ALA A 1 807 ? 5.598 -8.343 -56.992 1.00 90.56 807 ALA A CA 1
ATOM 6374 C C . ALA A 1 807 ? 4.917 -8.913 -55.729 1.00 90.56 807 ALA A C 1
ATOM 6376 O O . ALA A 1 807 ? 5.588 -9.466 -54.851 1.00 90.56 807 ALA A O 1
ATOM 6377 N N . ALA A 1 808 ? 3.592 -8.762 -55.640 1.00 92.94 808 ALA A N 1
ATOM 6378 C CA . ALA A 1 808 ? 2.805 -9.289 -54.529 1.00 92.94 808 ALA A CA 1
ATOM 6379 C C . ALA A 1 808 ? 2.588 -10.808 -54.654 1.00 92.94 808 ALA A C 1
ATOM 6381 O O . ALA A 1 808 ? 2.374 -11.320 -55.753 1.00 92.94 808 ALA A O 1
ATOM 6382 N N . PHE A 1 809 ? 2.601 -11.507 -53.523 1.00 93.62 809 PHE A N 1
ATOM 6383 C CA . PHE A 1 809 ? 2.358 -12.947 -53.393 1.00 93.62 809 PHE A CA 1
ATOM 6384 C C . PHE A 1 809 ? 1.513 -13.234 -52.145 1.00 93.62 809 PHE A C 1
ATOM 6386 O O . PHE A 1 809 ? 1.382 -12.384 -51.268 1.00 93.62 809 PHE A O 1
ATOM 6393 N N . SER A 1 810 ? 0.912 -14.419 -52.052 1.00 93.44 810 SER A N 1
ATOM 6394 C CA . SER A 1 810 ? 0.098 -14.806 -50.887 1.00 93.44 810 SER A CA 1
ATOM 6395 C C . SER A 1 810 ? 0.926 -15.543 -49.833 1.00 93.44 810 SER A C 1
ATOM 6397 O O . SER A 1 810 ? 1.749 -16.383 -50.186 1.00 93.44 810 SER A O 1
ATOM 6399 N N . VAL A 1 811 ? 0.681 -15.275 -48.550 1.00 93.62 811 VAL A N 1
ATOM 6400 C CA . VAL A 1 811 ? 1.273 -16.007 -47.414 1.00 93.62 811 VAL A CA 1
ATOM 6401 C C . VAL A 1 811 ? 0.160 -16.628 -46.579 1.00 93.62 811 VAL A C 1
ATOM 6403 O O . VAL A 1 811 ? -0.856 -15.977 -46.317 1.00 93.62 811 VAL A O 1
ATOM 6406 N N . PHE A 1 812 ? 0.362 -17.879 -46.164 1.00 91.88 812 PHE A N 1
ATOM 6407 C CA . PHE A 1 812 ? -0.506 -18.580 -45.221 1.00 91.88 812 PHE A CA 1
ATOM 6408 C C . PHE A 1 812 ? 0.259 -19.639 -44.417 1.00 91.88 812 PHE A C 1
ATOM 6410 O O . PHE A 1 812 ? 1.351 -20.047 -44.820 1.00 91.88 812 PHE A O 1
ATOM 6417 N N . ASP A 1 813 ? -0.324 -20.099 -43.307 1.00 90.44 813 ASP A N 1
ATOM 6418 C CA . ASP A 1 813 ? 0.161 -21.268 -42.559 1.00 90.44 813 ASP A CA 1
ATOM 6419 C C . ASP A 1 813 ? -0.302 -22.585 -43.221 1.00 90.44 813 ASP A C 1
ATOM 6421 O O . ASP A 1 813 ? -1.498 -22.898 -43.188 1.00 90.44 813 ASP A O 1
ATOM 6425 N N . PRO A 1 814 ? 0.599 -23.379 -43.835 1.00 89.06 814 PRO A N 1
ATOM 6426 C CA . PRO A 1 814 ? 0.222 -24.630 -44.485 1.00 89.06 814 PRO A CA 1
ATOM 6427 C C . PRO A 1 814 ? 0.079 -25.811 -43.514 1.00 89.06 814 PRO A C 1
ATOM 6429 O O . PRO A 1 814 ? -0.444 -26.847 -43.926 1.00 89.06 814 PRO A O 1
ATOM 6432 N N . LEU A 1 815 ? 0.526 -25.704 -42.253 1.00 89.44 815 LEU A N 1
ATOM 6433 C CA . LEU A 1 815 ? 0.581 -26.839 -41.321 1.00 89.44 815 LEU A CA 1
ATOM 6434 C C . LEU A 1 815 ? -0.779 -27.532 -41.116 1.00 89.44 815 LEU A C 1
ATOM 6436 O O . LEU A 1 815 ? -0.811 -28.760 -41.223 1.00 89.44 815 LEU A O 1
ATOM 6440 N N . PRO A 1 816 ? -1.911 -26.821 -40.906 1.00 88.06 816 PRO A N 1
ATOM 6441 C CA . PRO A 1 816 ? -3.217 -27.472 -40.761 1.00 88.06 816 PRO A CA 1
ATOM 6442 C C . PRO A 1 816 ? -3.636 -28.259 -42.011 1.00 88.06 816 PRO A C 1
ATOM 6444 O O . PRO A 1 816 ? -4.226 -29.335 -41.910 1.00 88.06 816 PRO A O 1
ATOM 6447 N N . GLN A 1 817 ? -3.313 -27.744 -43.202 1.00 87.56 817 GLN A N 1
ATOM 6448 C CA . GLN A 1 817 ? -3.650 -28.390 -44.473 1.00 87.56 817 GLN A CA 1
ATOM 6449 C C . GLN A 1 817 ? -2.773 -29.620 -44.725 1.00 87.56 817 GLN A C 1
ATOM 6451 O O . GLN A 1 817 ? -3.289 -30.673 -45.097 1.00 87.56 817 GLN A O 1
ATOM 6456 N N . LEU A 1 818 ? -1.463 -29.510 -44.486 1.00 89.19 818 LEU A N 1
ATOM 6457 C CA . LEU A 1 818 ? -0.509 -30.607 -44.655 1.00 89.19 818 LEU A CA 1
ATOM 6458 C C . LEU A 1 818 ? -0.756 -31.732 -43.644 1.00 89.19 818 LEU A C 1
ATOM 6460 O O . LEU A 1 818 ? -0.709 -32.905 -44.007 1.00 89.19 818 LEU A O 1
ATOM 6464 N N . TYR A 1 819 ? -1.102 -31.391 -42.401 1.00 88.00 819 TYR A N 1
ATOM 6465 C CA . TYR A 1 819 ? -1.471 -32.376 -41.387 1.00 88.00 819 TYR A CA 1
ATOM 6466 C C . TYR A 1 819 ? -2.730 -33.162 -41.778 1.00 88.00 819 TYR A C 1
ATOM 6468 O O . TYR A 1 819 ? -2.747 -34.393 -41.703 1.00 88.00 819 TYR A O 1
ATOM 6476 N N . ALA A 1 820 ? -3.767 -32.474 -42.268 1.00 85.06 820 ALA A N 1
ATOM 6477 C CA . ALA A 1 820 ? -4.985 -33.119 -42.757 1.00 85.06 820 ALA A CA 1
ATOM 6478 C C . ALA A 1 820 ? -4.716 -34.041 -43.963 1.00 85.06 820 ALA A C 1
ATOM 6480 O O . ALA A 1 820 ? -5.276 -35.134 -44.046 1.00 85.06 820 ALA A O 1
ATOM 6481 N N . GLN A 1 821 ? -3.827 -33.627 -44.874 1.00 87.31 821 GLN A N 1
ATOM 6482 C CA . GLN A 1 821 ? -3.417 -34.428 -46.033 1.00 87.31 821 GLN A CA 1
ATOM 6483 C C . GLN A 1 821 ? -2.638 -35.685 -45.633 1.00 87.31 821 GLN A C 1
ATOM 6485 O O . GLN A 1 821 ? -2.893 -36.751 -46.189 1.00 87.31 821 GLN A O 1
ATOM 6490 N N . PHE A 1 822 ? -1.729 -35.582 -44.661 1.00 86.69 822 PHE A N 1
ATOM 6491 C CA . PHE A 1 822 ? -0.929 -36.714 -44.187 1.00 86.69 822 PHE A CA 1
ATOM 6492 C C . PHE A 1 822 ? -1.769 -37.745 -43.419 1.00 86.69 822 PHE A C 1
ATOM 6494 O O . PHE A 1 822 ? -1.603 -38.949 -43.597 1.00 86.69 822 PHE A O 1
ATOM 6501 N N . THR A 1 823 ? -2.702 -37.279 -42.583 1.00 83.62 823 THR A N 1
ATOM 6502 C CA . THR A 1 823 ? -3.551 -38.140 -41.736 1.00 83.62 823 THR A CA 1
ATOM 6503 C C . THR A 1 823 ? -4.813 -38.654 -42.437 1.00 83.62 823 THR A C 1
ATOM 6505 O O . THR A 1 823 ? -5.491 -39.539 -41.916 1.00 83.62 823 THR A O 1
ATOM 6508 N N . GLY A 1 824 ? -5.153 -38.117 -43.614 1.00 76.44 824 GLY A N 1
ATOM 6509 C CA . GLY A 1 824 ? -6.369 -38.472 -44.351 1.00 76.44 824 GLY A CA 1
ATOM 6510 C C . GLY A 1 824 ? -7.665 -37.927 -43.732 1.00 76.44 824 GLY A C 1
ATOM 6511 O O . GLY A 1 824 ? -8.753 -38.393 -44.078 1.00 76.44 824 GLY A O 1
ATOM 6512 N N . ALA A 1 825 ? -7.578 -36.953 -42.821 1.00 69.62 825 ALA A N 1
ATOM 6513 C CA . ALA A 1 825 ? -8.739 -36.331 -42.191 1.00 69.62 825 ALA A CA 1
ATOM 6514 C C . ALA A 1 825 ? -9.499 -35.442 -43.199 1.00 69.62 825 ALA A C 1
ATOM 6516 O O . ALA A 1 825 ? -8.992 -34.427 -43.674 1.00 69.62 825 ALA A O 1
ATOM 6517 N N . THR A 1 826 ? -10.742 -35.800 -43.538 1.00 56.44 826 THR A N 1
ATOM 6518 C CA . THR A 1 826 ? -11.596 -34.980 -44.417 1.00 56.44 826 THR A CA 1
ATOM 6519 C C . THR A 1 826 ? -11.988 -33.665 -43.742 1.00 56.44 826 THR A C 1
ATOM 6521 O O . THR A 1 826 ? -12.724 -33.690 -42.754 1.00 56.44 826 THR A O 1
ATOM 6524 N N . GLN A 1 827 ? -11.581 -32.528 -44.320 1.00 54.78 827 GLN A N 1
ATOM 6525 C CA . GLN A 1 827 ? -12.097 -31.202 -43.964 1.00 54.78 827 GLN A CA 1
ATOM 6526 C C . GLN A 1 827 ? -13.618 -31.162 -44.178 1.00 54.78 827 GLN A C 1
ATOM 6528 O O . GLN A 1 827 ? -14.104 -31.115 -45.311 1.00 54.78 827 GLN A O 1
ATOM 6533 N N . LYS A 1 828 ? -14.397 -31.182 -43.094 1.00 44.28 828 LYS A N 1
ATOM 6534 C CA . LYS A 1 828 ? -15.833 -30.892 -43.148 1.00 44.28 828 LYS A CA 1
ATOM 6535 C C . LYS A 1 828 ? -16.019 -29.384 -43.004 1.00 44.28 828 LYS A C 1
ATOM 6537 O O . LYS A 1 828 ? -16.026 -28.877 -41.899 1.00 44.28 828 LYS A O 1
ATOM 6542 N N . GLY A 1 829 ? -16.158 -28.690 -44.134 1.00 43.88 829 GLY A N 1
ATOM 6543 C CA . GLY A 1 829 ? -16.706 -27.330 -44.216 1.00 43.88 829 GLY A CA 1
ATOM 6544 C C . GLY A 1 829 ? -16.087 -26.284 -43.279 1.00 43.88 829 GLY A C 1
ATOM 6545 O O . GLY A 1 829 ? -16.676 -25.961 -42.259 1.00 43.88 829 GLY A O 1
ATOM 6546 N N . GLY A 1 830 ? -14.966 -25.680 -43.677 1.00 52.47 830 GLY A N 1
ATOM 6547 C CA . GLY A 1 830 ? -14.511 -24.383 -43.151 1.00 52.47 830 GLY A CA 1
ATOM 6548 C C . GLY A 1 830 ? -13.956 -24.335 -41.719 1.00 52.47 830 GLY A C 1
ATOM 6549 O O . GLY A 1 830 ? -13.372 -23.313 -41.375 1.00 52.47 830 GLY A O 1
ATOM 6550 N N . GLU A 1 831 ? -14.082 -25.388 -40.907 1.00 46.84 831 GLU A N 1
ATOM 6551 C CA . GLU A 1 831 ? -13.384 -25.496 -39.615 1.00 46.84 831 GLU A CA 1
ATOM 6552 C C . GLU A 1 831 ? -11.923 -25.939 -39.823 1.00 46.84 831 GLU A C 1
ATOM 6554 O O . GLU A 1 831 ? -11.651 -26.916 -40.530 1.00 46.84 831 GLU A O 1
ATOM 6559 N N . GLU A 1 832 ? -10.970 -25.207 -39.230 1.00 55.38 832 GLU A N 1
ATOM 6560 C CA . GLU A 1 832 ? -9.555 -25.599 -39.206 1.00 55.38 832 GLU A CA 1
ATOM 6561 C C . GLU A 1 832 ? -9.397 -26.934 -38.466 1.00 55.38 832 GLU A C 1
ATOM 6563 O O . GLU A 1 832 ? -9.946 -27.133 -37.382 1.00 55.38 832 GLU A O 1
ATOM 6568 N N . VAL A 1 833 ? -8.644 -27.869 -39.053 1.00 62.03 833 VAL A N 1
ATOM 6569 C CA . VAL A 1 833 ? -8.335 -29.145 -38.397 1.00 62.03 833 VAL A CA 1
ATOM 6570 C C . VAL A 1 833 ? -7.494 -28.851 -37.158 1.00 62.03 833 VAL A C 1
ATOM 6572 O O . VAL A 1 833 ? -6.406 -28.285 -37.276 1.00 62.03 833 VAL A O 1
ATOM 6575 N N . ALA A 1 834 ? -7.988 -29.245 -35.982 1.00 66.88 834 ALA A N 1
ATOM 6576 C CA . ALA A 1 834 ? -7.247 -29.110 -34.735 1.00 66.88 834 ALA A CA 1
ATOM 6577 C C . ALA A 1 834 ? -5.912 -29.868 -34.841 1.00 66.88 834 ALA A C 1
ATOM 6579 O O . ALA A 1 834 ? -5.887 -31.081 -35.065 1.00 66.88 834 ALA A O 1
ATOM 6580 N N . LEU A 1 835 ? -4.799 -29.143 -34.696 1.00 72.62 835 LEU A N 1
ATOM 6581 C CA . LEU A 1 835 ? -3.433 -29.682 -34.654 1.00 72.62 835 LEU A CA 1
ATOM 6582 C C . LEU A 1 835 ? -3.147 -30.302 -33.274 1.00 72.62 835 LEU A C 1
ATOM 6584 O O . LEU A 1 835 ? -2.211 -29.914 -32.575 1.00 72.62 835 LEU A O 1
ATOM 6588 N N . GLU A 1 836 ? -3.998 -31.239 -32.862 1.00 69.25 836 GLU A N 1
ATOM 6589 C CA . GLU A 1 836 ? -3.988 -31.872 -31.545 1.00 69.25 836 GLU A CA 1
ATOM 6590 C C . GLU A 1 836 ? -4.100 -33.398 -31.686 1.00 69.25 836 GLU A C 1
ATOM 6592 O O . GLU A 1 836 ? -4.808 -33.904 -32.560 1.00 69.25 836 GLU A O 1
ATOM 6597 N N . GLY A 1 837 ? -3.384 -34.134 -30.830 1.00 78.00 837 GLY A N 1
ATOM 6598 C CA . GLY A 1 837 ? -3.377 -35.599 -30.801 1.00 78.00 837 GLY A CA 1
ATOM 6599 C C . GLY A 1 837 ? -1.977 -36.218 -30.783 1.00 78.00 837 GLY A C 1
ATOM 6600 O O . GLY A 1 837 ? -0.973 -35.535 -31.002 1.00 78.00 837 GLY A O 1
ATOM 6601 N N . ASP A 1 838 ? -1.938 -37.529 -30.536 1.00 85.88 838 ASP A N 1
ATOM 6602 C CA . ASP A 1 838 ? -0.712 -38.329 -30.470 1.00 85.88 838 ASP A CA 1
ATOM 6603 C C . ASP A 1 838 ? -0.554 -39.181 -31.737 1.00 85.88 838 ASP A C 1
ATOM 6605 O O . ASP A 1 838 ? -1.493 -39.860 -32.163 1.00 85.88 838 ASP A O 1
ATOM 6609 N N . MET A 1 839 ? 0.645 -39.187 -32.321 1.00 87.81 839 MET A N 1
ATOM 6610 C CA . MET A 1 839 ? 0.995 -39.985 -33.502 1.00 87.81 839 MET A CA 1
ATOM 6611 C C . MET A 1 839 ? 2.062 -41.023 -33.174 1.00 87.81 839 MET A C 1
ATOM 6613 O O . MET A 1 839 ? 2.916 -40.790 -32.323 1.00 87.81 839 MET A O 1
ATOM 6617 N N . ALA A 1 840 ? 2.052 -42.169 -33.861 1.00 89.75 840 ALA A N 1
ATOM 6618 C CA . ALA A 1 840 ? 3.077 -43.190 -33.663 1.00 89.75 840 ALA A CA 1
ATOM 6619 C C . ALA A 1 840 ? 4.468 -42.638 -34.007 1.00 89.75 840 ALA A C 1
ATOM 6621 O O . ALA A 1 840 ? 4.651 -41.994 -35.035 1.00 89.75 840 ALA A O 1
ATOM 6622 N N . GLY A 1 841 ? 5.481 -42.936 -33.190 1.00 87.50 841 GLY A N 1
ATOM 6623 C CA . GLY A 1 841 ? 6.857 -42.484 -33.428 1.00 87.50 841 GLY A CA 1
ATOM 6624 C C . GLY A 1 841 ? 7.438 -42.957 -34.766 1.00 87.50 841 GLY A C 1
ATOM 6625 O O . GLY A 1 841 ? 8.306 -42.292 -35.325 1.00 87.50 841 GLY A O 1
ATOM 6626 N N . ALA A 1 842 ? 6.918 -44.057 -35.325 1.00 89.62 842 ALA A N 1
ATOM 6627 C CA . ALA A 1 842 ? 7.259 -44.520 -36.671 1.00 89.62 842 ALA A CA 1
ATOM 6628 C C . ALA A 1 842 ? 6.863 -43.517 -37.774 1.00 89.62 842 ALA A C 1
ATOM 6630 O O . ALA A 1 842 ? 7.521 -43.478 -38.813 1.00 89.62 842 ALA A O 1
ATOM 6631 N N . ASP A 1 843 ? 5.841 -42.691 -37.533 1.00 91.06 843 ASP A N 1
ATOM 6632 C CA . ASP A 1 843 ? 5.325 -41.701 -38.480 1.00 91.06 843 ASP A CA 1
ATOM 6633 C C . ASP A 1 843 ? 6.038 -40.345 -38.374 1.00 91.06 843 ASP A C 1
ATOM 6635 O O . ASP A 1 843 ? 5.850 -39.502 -39.248 1.00 91.06 843 ASP A O 1
ATOM 6639 N N . LEU A 1 844 ? 6.906 -40.131 -37.372 1.00 90.81 844 LEU A N 1
ATOM 6640 C CA . LEU A 1 844 ? 7.628 -38.864 -37.192 1.00 90.81 844 LEU A CA 1
ATOM 6641 C C . LEU A 1 844 ? 8.541 -38.548 -38.386 1.00 90.81 844 LEU A C 1
ATOM 6643 O O . LEU A 1 844 ? 8.438 -37.475 -38.974 1.00 90.81 844 LEU A O 1
ATOM 6647 N N . ILE A 1 845 ? 9.406 -39.490 -38.778 1.00 92.69 845 ILE A N 1
ATOM 6648 C CA . ILE A 1 845 ? 10.342 -39.300 -39.900 1.00 92.69 845 ILE A CA 1
ATOM 6649 C C . ILE A 1 845 ? 9.578 -39.147 -41.233 1.00 92.69 845 ILE A C 1
ATOM 6651 O O . ILE A 1 845 ? 9.861 -38.189 -41.959 1.00 92.69 845 ILE A O 1
ATOM 6655 N N . PRO A 1 846 ? 8.592 -40.012 -41.572 1.00 93.44 846 PRO A N 1
ATOM 6656 C CA . PRO A 1 846 ? 7.753 -39.825 -42.757 1.00 93.44 846 PRO A CA 1
ATOM 6657 C C . PRO A 1 846 ? 7.003 -38.489 -42.783 1.00 93.44 846 PRO A C 1
ATOM 6659 O O . PRO A 1 846 ? 6.941 -37.858 -43.836 1.00 93.44 846 PRO A O 1
ATOM 6662 N N . LEU A 1 847 ? 6.477 -38.027 -41.644 1.00 91.25 847 LEU A N 1
ATOM 6663 C CA . LEU A 1 847 ? 5.810 -36.730 -41.537 1.00 91.25 847 LEU A CA 1
ATOM 6664 C C . LEU A 1 847 ? 6.798 -35.582 -41.769 1.00 91.25 847 LEU A C 1
ATOM 6666 O O . LEU A 1 847 ? 6.530 -34.700 -42.579 1.00 91.25 847 LEU A O 1
ATOM 6670 N N . CYS A 1 848 ? 7.964 -35.594 -41.118 1.00 93.25 848 CYS A N 1
ATOM 6671 C CA . CYS A 1 848 ? 8.992 -34.571 -41.323 1.00 93.25 848 CYS A CA 1
ATOM 6672 C C . CYS A 1 848 ? 9.503 -34.542 -42.772 1.00 93.25 848 CYS A C 1
ATOM 6674 O O . CYS A 1 848 ? 9.737 -33.460 -43.310 1.00 93.25 848 CYS A O 1
ATOM 6676 N N . ALA A 1 849 ? 9.649 -35.701 -43.421 1.00 93.38 849 ALA A N 1
ATOM 6677 C CA . ALA A 1 849 ? 9.979 -35.789 -44.843 1.00 93.38 849 ALA A CA 1
ATOM 6678 C C . ALA A 1 849 ? 8.866 -35.190 -45.720 1.00 93.38 849 ALA A C 1
ATOM 6680 O O . ALA A 1 849 ? 9.155 -34.337 -46.553 1.00 93.38 849 ALA A O 1
ATOM 6681 N N . PHE A 1 850 ? 7.601 -35.535 -45.460 1.00 93.56 850 PHE A N 1
ATOM 6682 C CA . PHE A 1 850 ? 6.447 -34.975 -46.167 1.00 93.56 850 PHE A CA 1
ATOM 6683 C C . PHE A 1 850 ? 6.361 -33.443 -46.041 1.00 93.56 850 PHE A C 1
ATOM 6685 O O . PHE A 1 850 ? 6.113 -32.748 -47.025 1.00 93.56 850 PHE A O 1
ATOM 6692 N N . LEU A 1 851 ? 6.625 -32.895 -44.850 1.00 92.88 851 LEU A N 1
ATOM 6693 C CA . LEU A 1 851 ? 6.666 -31.445 -44.633 1.00 92.88 851 LEU A CA 1
ATOM 6694 C C . LEU A 1 851 ? 7.811 -30.779 -45.420 1.00 92.88 851 LEU A C 1
ATOM 6696 O O . LEU A 1 851 ? 7.604 -29.714 -46.004 1.00 92.88 851 LEU A O 1
ATOM 6700 N N . ARG A 1 852 ? 8.997 -31.404 -45.484 1.00 91.69 852 ARG A N 1
ATOM 6701 C CA . ARG A 1 852 ? 10.130 -30.913 -46.296 1.00 91.69 852 ARG A CA 1
ATOM 6702 C C . ARG A 1 852 ? 9.829 -30.955 -47.792 1.00 91.69 852 ARG A C 1
ATOM 6704 O O . ARG A 1 852 ? 10.149 -29.999 -48.492 1.00 91.69 852 ARG A O 1
ATOM 6711 N N . ASP A 1 853 ? 9.170 -32.011 -48.264 1.00 88.69 853 ASP A N 1
ATOM 6712 C CA . ASP A 1 853 ? 8.752 -32.152 -49.665 1.00 88.69 853 ASP A CA 1
ATOM 6713 C C . ASP A 1 853 ? 7.711 -31.090 -50.060 1.00 88.69 853 ASP A C 1
ATOM 6715 O O . ASP A 1 853 ? 7.705 -30.612 -51.194 1.00 88.69 853 ASP A O 1
ATOM 6719 N N . ALA A 1 854 ? 6.878 -30.651 -49.110 1.00 87.25 854 ALA A N 1
ATOM 6720 C CA . ALA A 1 854 ? 5.968 -29.515 -49.272 1.00 87.25 854 ALA A CA 1
ATOM 6721 C C . ALA A 1 854 ? 6.669 -28.136 -49.223 1.00 87.25 854 ALA A C 1
ATOM 6723 O O . ALA A 1 854 ? 6.012 -27.104 -49.373 1.00 87.25 854 ALA A O 1
ATOM 6724 N N . GLY A 1 855 ? 7.992 -28.100 -49.022 1.00 85.50 855 GLY A N 1
ATOM 6725 C CA . GLY A 1 855 ? 8.813 -26.887 -48.997 1.00 85.50 855 GLY A CA 1
ATOM 6726 C C . GLY A 1 855 ? 9.029 -26.270 -47.611 1.00 85.50 855 GLY A C 1
ATOM 6727 O O . GLY A 1 855 ? 9.657 -25.215 -47.519 1.00 85.50 855 GLY A O 1
ATOM 6728 N N . LEU A 1 856 ? 8.542 -26.890 -46.529 1.00 91.62 856 LEU A N 1
ATOM 6729 C CA . LEU A 1 856 ? 8.772 -26.399 -45.168 1.00 91.62 856 LEU A CA 1
ATOM 6730 C C . LEU A 1 856 ? 10.173 -26.739 -44.660 1.00 91.62 856 LEU A C 1
ATOM 6732 O O . LEU A 1 856 ? 10.740 -27.794 -44.944 1.00 91.62 856 LEU A O 1
ATOM 6736 N N . HIS A 1 857 ? 10.710 -25.863 -43.819 1.00 91.12 857 HIS A N 1
ATOM 6737 C CA . HIS A 1 857 ? 11.939 -26.128 -43.097 1.00 91.12 857 HIS A CA 1
ATOM 6738 C C . HIS A 1 857 ? 11.643 -26.869 -41.794 1.00 91.12 857 HIS A C 1
ATOM 6740 O O . HIS A 1 857 ? 11.094 -26.307 -40.847 1.00 91.12 857 HIS A O 1
ATOM 6746 N N . VAL A 1 858 ? 12.044 -28.138 -41.738 1.00 92.56 858 VAL A N 1
ATOM 6747 C CA . VAL A 1 858 ? 12.041 -28.935 -40.507 1.00 92.56 858 VAL A CA 1
ATOM 6748 C C . VAL A 1 858 ? 13.493 -29.229 -40.125 1.00 92.56 858 VAL A C 1
ATOM 6750 O O . VAL A 1 858 ? 14.110 -30.110 -40.743 1.00 92.56 858 VAL A O 1
ATOM 6753 N N . PRO A 1 859 ? 14.065 -28.518 -39.134 1.00 91.62 859 PRO A N 1
ATOM 6754 C CA . PRO A 1 859 ? 15.426 -28.764 -38.679 1.00 91.62 859 PRO A CA 1
ATOM 6755 C C . PRO A 1 859 ? 15.576 -30.171 -38.104 1.00 91.62 859 PRO A C 1
ATOM 6757 O O . PRO A 1 859 ? 14.711 -30.651 -37.372 1.00 91.62 859 PRO A O 1
ATOM 6760 N N . LEU A 1 860 ? 16.727 -30.801 -38.349 1.00 92.50 860 LEU A N 1
ATOM 6761 C CA . LEU A 1 860 ? 17.060 -32.098 -37.751 1.00 92.50 860 LEU A CA 1
ATOM 6762 C C . LEU A 1 860 ? 17.044 -32.045 -36.213 1.00 92.50 860 LEU A C 1
ATOM 6764 O O . LEU A 1 860 ? 16.671 -33.013 -35.564 1.00 92.50 860 LEU A O 1
ATOM 6768 N N . SER A 1 861 ? 17.429 -30.911 -35.623 1.00 92.19 861 SER A N 1
ATOM 6769 C CA . SER A 1 861 ? 17.417 -30.703 -34.171 1.00 92.19 861 SER A CA 1
ATOM 6770 C C . SER A 1 861 ? 16.005 -30.696 -33.578 1.00 92.19 861 SER A C 1
ATOM 6772 O O . SER A 1 861 ? 15.823 -31.196 -32.469 1.00 92.19 861 SER A O 1
ATOM 6774 N N . ALA A 1 862 ? 15.017 -30.172 -34.310 1.00 91.69 862 ALA A N 1
ATOM 6775 C CA . ALA A 1 862 ? 13.613 -30.211 -33.911 1.00 91.69 862 ALA A CA 1
ATOM 6776 C C . ALA A 1 862 ? 13.062 -31.640 -34.024 1.00 91.69 862 ALA A C 1
ATOM 6778 O O . ALA A 1 862 ? 12.520 -32.159 -33.054 1.00 91.69 862 ALA A O 1
ATOM 6779 N N . GLU A 1 863 ? 13.285 -32.305 -35.165 1.00 93.62 863 GLU A N 1
ATOM 6780 C CA . GLU A 1 863 ? 12.905 -33.711 -35.386 1.00 93.62 863 GLU A CA 1
ATOM 6781 C C . GLU A 1 863 ? 13.492 -34.630 -34.302 1.00 93.62 863 GLU A C 1
ATOM 6783 O O . GLU A 1 863 ? 12.785 -35.440 -33.709 1.00 93.62 863 GLU A O 1
ATOM 6788 N N . PHE A 1 864 ? 14.774 -34.454 -33.978 1.00 93.25 864 PHE A N 1
ATOM 6789 C CA . PHE A 1 864 ? 15.452 -35.231 -32.947 1.00 93.25 864 PHE A CA 1
ATOM 6790 C C . PHE A 1 864 ? 14.906 -34.965 -31.541 1.00 93.25 864 PHE A C 1
ATOM 6792 O O . PHE A 1 864 ? 14.717 -35.913 -30.785 1.00 93.25 864 PHE A O 1
ATOM 6799 N N . ALA A 1 865 ? 14.638 -33.704 -31.181 1.00 92.00 865 ALA A N 1
ATOM 6800 C CA . ALA A 1 865 ? 14.097 -33.363 -29.866 1.00 92.00 865 ALA A CA 1
ATOM 6801 C C . ALA A 1 865 ? 12.706 -33.976 -29.643 1.00 92.00 865 ALA A C 1
ATOM 6803 O O . ALA A 1 865 ? 12.462 -34.545 -28.583 1.00 92.00 865 ALA A O 1
ATOM 6804 N N . ILE A 1 866 ? 11.839 -33.936 -30.658 1.00 92.44 866 ILE A N 1
ATOM 6805 C CA . ILE A 1 866 ? 10.520 -34.586 -30.609 1.00 92.44 866 ILE A CA 1
ATOM 6806 C C . ILE A 1 866 ? 10.657 -36.115 -30.587 1.00 92.44 866 ILE A C 1
ATOM 6808 O O . ILE A 1 866 ? 9.954 -36.802 -29.853 1.00 92.44 866 ILE A O 1
ATOM 6812 N N . GLY A 1 867 ? 11.633 -36.670 -31.310 1.00 90.12 867 GLY A N 1
ATOM 6813 C CA . GLY A 1 867 ? 11.966 -38.096 -31.235 1.00 90.12 867 GLY A CA 1
ATOM 6814 C C . GLY A 1 867 ? 12.463 -38.556 -29.856 1.00 90.12 867 GLY A C 1
ATOM 6815 O O . GLY A 1 867 ? 12.488 -39.757 -29.589 1.00 90.12 867 GLY A O 1
ATOM 6816 N N . GLN A 1 868 ? 12.846 -37.625 -28.973 1.00 90.94 868 GLN A N 1
ATOM 6817 C CA . GLN A 1 868 ? 13.197 -37.897 -27.577 1.00 90.94 868 GLN A CA 1
ATOM 6818 C C . GLN A 1 868 ? 12.015 -37.745 -26.606 1.00 90.94 868 GLN A C 1
ATOM 6820 O O . GLN A 1 868 ? 12.096 -38.276 -25.498 1.00 90.94 868 GLN A O 1
ATOM 6825 N N . SER A 1 869 ? 10.930 -37.064 -26.992 1.00 89.06 869 SER A N 1
ATOM 6826 C CA . SER A 1 869 ? 9.746 -36.812 -26.156 1.00 89.06 869 SER A CA 1
ATOM 6827 C C . SER A 1 869 ? 8.602 -37.803 -26.419 1.00 89.06 869 SER A C 1
ATOM 6829 O O . SER A 1 869 ? 7.429 -37.440 -26.465 1.00 89.06 869 SER A O 1
ATOM 6831 N N . LEU A 1 870 ? 8.932 -39.089 -26.577 1.00 90.44 870 LEU A N 1
ATOM 6832 C CA . LEU A 1 870 ? 7.933 -40.137 -26.799 1.00 90.44 870 LEU A CA 1
ATOM 6833 C C . LEU A 1 870 ? 7.229 -40.547 -25.496 1.00 90.44 870 LEU A C 1
ATOM 6835 O O . LEU A 1 870 ? 7.858 -40.691 -24.444 1.00 90.44 870 LEU A O 1
ATOM 6839 N N . ASP A 1 871 ? 5.923 -40.794 -25.578 1.00 89.69 871 ASP A N 1
ATOM 6840 C CA . ASP A 1 871 ? 5.140 -41.377 -24.493 1.00 89.69 871 ASP A CA 1
ATOM 6841 C C . ASP A 1 871 ? 5.512 -42.859 -24.252 1.00 89.69 871 ASP A C 1
ATOM 6843 O O . ASP A 1 871 ? 6.323 -43.471 -24.954 1.00 89.69 871 ASP A O 1
ATOM 6847 N N . LYS A 1 872 ? 4.898 -43.478 -23.235 1.00 89.75 872 LYS A N 1
ATOM 6848 C CA . LYS A 1 872 ? 5.138 -44.895 -22.893 1.00 89.75 872 LYS A CA 1
ATOM 6849 C C . LYS A 1 872 ? 4.729 -45.869 -24.007 1.00 89.75 872 LYS A C 1
ATOM 6851 O O . LYS A 1 872 ? 5.143 -47.026 -23.970 1.00 89.75 872 LYS A O 1
ATOM 6856 N N . GLU A 1 873 ? 3.907 -45.421 -24.950 1.00 88.06 873 GLU A N 1
ATOM 6857 C CA . GLU A 1 873 ? 3.393 -46.184 -26.088 1.00 88.06 873 GLU A CA 1
ATOM 6858 C C . GLU A 1 873 ? 4.209 -45.910 -27.367 1.00 88.06 873 GLU A C 1
ATOM 6860 O O . GLU A 1 873 ? 3.929 -46.486 -28.417 1.00 88.06 873 GLU A O 1
ATOM 6865 N N . GLY A 1 874 ? 5.262 -45.086 -27.275 1.00 88.88 874 GLY A N 1
ATOM 6866 C CA . GLY A 1 874 ? 6.134 -44.732 -28.389 1.00 88.88 874 GLY A CA 1
ATOM 6867 C C . GLY A 1 874 ? 5.512 -43.719 -29.349 1.00 88.88 874 GLY A C 1
ATOM 6868 O O . GLY A 1 874 ? 5.876 -43.711 -30.525 1.00 88.88 874 GLY A O 1
ATOM 6869 N N . ARG A 1 875 ? 4.564 -42.900 -28.887 1.00 91.12 875 ARG A N 1
ATOM 6870 C CA . ARG A 1 875 ? 3.913 -41.831 -29.652 1.00 91.12 875 ARG A CA 1
ATOM 6871 C C . ARG A 1 875 ? 4.471 -40.462 -29.283 1.00 91.12 875 ARG A C 1
ATOM 6873 O O . ARG A 1 875 ? 4.908 -40.264 -28.156 1.00 91.12 875 ARG A O 1
ATOM 6880 N N . PHE A 1 876 ? 4.428 -39.518 -30.214 1.00 92.06 876 PHE A N 1
ATOM 6881 C CA . PHE A 1 876 ? 4.758 -38.115 -29.962 1.00 92.06 876 PHE A CA 1
ATOM 6882 C C . PHE A 1 876 ? 3.505 -37.245 -30.074 1.00 92.06 876 PHE A C 1
ATOM 6884 O O . PHE A 1 876 ? 2.607 -37.538 -30.870 1.00 92.06 876 PHE A O 1
ATOM 6891 N N . ALA A 1 877 ? 3.470 -36.153 -29.312 1.00 91.12 877 ALA A N 1
ATOM 6892 C CA . ALA A 1 877 ? 2.399 -35.169 -29.390 1.00 91.12 877 ALA A CA 1
ATOM 6893 C C . ALA A 1 877 ? 2.605 -34.249 -30.604 1.00 91.12 877 ALA A C 1
ATOM 6895 O O . ALA A 1 877 ? 3.624 -33.562 -30.724 1.00 91.12 877 ALA A O 1
ATOM 6896 N N . VAL A 1 878 ? 1.614 -34.182 -31.497 1.00 89.25 878 VAL A N 1
ATOM 6897 C CA . VAL A 1 878 ? 1.661 -33.308 -32.685 1.00 89.25 878 VAL A CA 1
ATOM 6898 C C . VAL A 1 878 ? 1.725 -31.834 -32.280 1.00 89.25 878 VAL A C 1
ATOM 6900 O O . VAL A 1 878 ? 2.421 -31.045 -32.918 1.00 89.25 878 VAL A O 1
ATOM 6903 N N . SER A 1 879 ? 1.068 -31.466 -31.180 1.00 89.19 879 SER A N 1
ATOM 6904 C CA . SER A 1 879 ? 1.108 -30.111 -30.623 1.00 89.19 879 SER A CA 1
ATOM 6905 C C . SER A 1 879 ? 2.515 -29.696 -30.176 1.00 89.19 879 SER A C 1
ATOM 6907 O O . SER A 1 879 ? 2.891 -28.535 -30.345 1.00 89.19 879 SER A O 1
ATOM 6909 N N . GLU A 1 880 ? 3.331 -30.630 -29.676 1.00 88.88 880 GLU A N 1
ATOM 6910 C CA . GLU A 1 880 ? 4.726 -30.369 -29.306 1.00 88.88 880 GLU A CA 1
ATOM 6911 C C . GLU A 1 880 ? 5.597 -30.146 -30.551 1.00 88.88 880 GLU A C 1
ATOM 6913 O O . GLU A 1 880 ? 6.376 -29.192 -30.588 1.00 88.88 880 GLU A O 1
ATOM 6918 N N . LEU A 1 881 ? 5.406 -30.948 -31.608 1.00 89.62 881 LEU A N 1
ATOM 6919 C CA . LEU A 1 881 ? 6.074 -30.750 -32.901 1.00 89.62 881 LEU A CA 1
ATOM 6920 C C . LEU A 1 881 ? 5.703 -29.396 -33.525 1.00 89.62 881 LEU A C 1
ATOM 6922 O O . LEU A 1 881 ? 6.581 -28.652 -33.960 1.00 89.62 881 LEU A O 1
ATOM 6926 N N . VAL A 1 882 ? 4.415 -29.045 -33.539 1.00 89.44 882 VAL A N 1
ATOM 6927 C CA . VAL A 1 882 ? 3.929 -27.755 -34.056 1.00 89.44 882 VAL A CA 1
ATOM 6928 C C . VAL A 1 882 ? 4.480 -26.594 -33.229 1.00 89.44 882 VAL A C 1
ATOM 6930 O O . VAL A 1 882 ? 4.932 -25.604 -33.801 1.00 89.44 882 VAL A O 1
ATOM 6933 N N . SER A 1 883 ? 4.509 -26.718 -31.900 1.00 89.19 883 SER A N 1
ATOM 6934 C CA . SER A 1 883 ? 5.124 -25.726 -31.011 1.00 89.19 883 SER A CA 1
ATOM 6935 C C . SER A 1 883 ? 6.620 -25.560 -31.302 1.00 89.19 883 SER A C 1
ATOM 6937 O O . SER A 1 883 ? 7.099 -24.438 -31.468 1.00 89.19 883 SER A O 1
ATOM 6939 N N . ALA A 1 884 ? 7.356 -26.663 -31.478 1.00 89.19 884 ALA A N 1
ATOM 6940 C CA . ALA A 1 884 ? 8.770 -26.631 -31.839 1.00 89.19 884 ALA A CA 1
ATOM 6941 C C . ALA A 1 884 ? 9.005 -25.917 -33.182 1.00 89.19 884 ALA A C 1
ATOM 6943 O O . ALA A 1 884 ? 9.891 -25.062 -33.257 1.00 89.19 884 ALA A O 1
ATOM 6944 N N . LEU A 1 885 ? 8.191 -26.210 -34.205 1.00 89.12 885 LEU A N 1
ATOM 6945 C CA . LEU A 1 885 ? 8.268 -25.580 -35.528 1.00 89.12 885 LEU A CA 1
ATOM 6946 C C . LEU A 1 885 ? 7.850 -24.103 -35.525 1.00 89.12 885 LEU A C 1
ATOM 6948 O O . LEU A 1 885 ? 8.422 -23.312 -36.272 1.00 89.12 885 LEU A O 1
ATOM 6952 N N . ARG A 1 886 ? 6.879 -23.707 -34.697 1.00 89.31 886 ARG A N 1
ATOM 6953 C CA . ARG A 1 886 ? 6.436 -22.307 -34.581 1.00 89.31 886 ARG A CA 1
ATOM 6954 C C . ARG A 1 886 ? 7.335 -21.463 -33.670 1.00 89.31 886 ARG A C 1
ATOM 6956 O O . ARG A 1 886 ? 7.291 -20.242 -33.752 1.00 89.31 886 ARG A O 1
ATOM 6963 N N . SER A 1 887 ? 8.161 -22.089 -32.831 1.00 84.69 887 SER A N 1
ATOM 6964 C CA . SER A 1 887 ? 9.083 -21.398 -31.922 1.00 84.69 887 SER A CA 1
ATOM 6965 C C . SER A 1 887 ? 10.359 -20.888 -32.605 1.00 84.69 887 SER A C 1
ATOM 6967 O O . SER A 1 887 ? 10.811 -21.415 -33.619 1.00 84.69 887 SER A O 1
ATOM 6969 N N . THR A 1 888 ? 11.032 -19.932 -31.962 1.00 83.62 888 THR A N 1
ATOM 6970 C CA . THR A 1 888 ? 12.364 -19.437 -32.358 1.00 83.62 888 THR A CA 1
ATOM 6971 C C . THR A 1 888 ? 13.517 -20.309 -31.834 1.00 83.62 888 THR A C 1
ATOM 6973 O O . THR A 1 888 ? 14.674 -19.881 -31.830 1.00 83.62 888 THR A O 1
ATOM 6976 N N . ARG A 1 889 ? 13.243 -21.523 -31.332 1.00 84.44 889 ARG A N 1
ATOM 6977 C CA . ARG A 1 889 ? 14.254 -22.374 -30.677 1.00 84.44 889 ARG A CA 1
ATOM 6978 C C . ARG A 1 889 ? 15.191 -23.068 -31.666 1.00 84.44 889 ARG A C 1
ATOM 6980 O O . ARG A 1 889 ? 16.386 -23.146 -31.394 1.00 84.44 889 ARG A O 1
ATOM 6987 N N . TYR A 1 890 ? 14.656 -23.589 -32.771 1.00 86.31 890 TYR A N 1
ATOM 6988 C CA . TYR A 1 890 ? 15.392 -24.473 -33.690 1.00 86.31 890 TYR A CA 1
ATOM 6989 C C . TYR A 1 890 ? 15.747 -23.822 -35.026 1.00 86.31 890 TYR A C 1
ATOM 6991 O O . TYR A 1 890 ? 16.766 -24.161 -35.623 1.00 86.31 890 TYR A O 1
ATOM 6999 N N . HIS A 1 891 ? 14.948 -22.855 -35.460 1.00 85.44 891 HIS A N 1
ATOM 7000 C CA . HIS A 1 891 ? 15.214 -21.994 -36.604 1.00 85.44 891 HIS A CA 1
ATOM 7001 C C . HIS A 1 891 ? 14.755 -20.581 -36.264 1.00 85.44 891 HIS A C 1
ATOM 7003 O O . HIS A 1 891 ? 13.838 -20.379 -35.467 1.00 85.44 891 HIS A O 1
ATOM 7009 N N . ARG A 1 892 ? 15.419 -19.584 -36.840 1.00 83.44 892 ARG A N 1
ATOM 7010 C CA . ARG A 1 892 ? 15.095 -18.172 -36.638 1.00 83.44 892 ARG A CA 1
ATOM 7011 C C . ARG A 1 892 ? 15.187 -17.434 -37.960 1.00 83.44 892 ARG A C 1
ATOM 7013 O O . ARG A 1 892 ? 15.913 -17.854 -38.863 1.00 83.44 892 ARG A O 1
ATOM 7020 N N . SER A 1 893 ? 14.486 -16.308 -38.038 1.00 85.44 893 SER A N 1
ATOM 7021 C CA . SER A 1 893 ? 14.757 -15.312 -39.072 1.00 85.44 893 SER A CA 1
ATOM 7022 C C . SER A 1 893 ? 16.238 -14.918 -39.028 1.00 85.44 893 SER A C 1
ATOM 7024 O O . SER A 1 893 ? 16.866 -14.905 -37.966 1.00 85.44 893 SER A O 1
ATOM 7026 N N . GLN A 1 894 ? 16.823 -14.592 -40.175 1.00 87.81 894 GLN A N 1
ATOM 7027 C CA . GLN A 1 894 ? 18.253 -14.289 -40.247 1.00 87.81 894 GLN A CA 1
ATOM 7028 C C . GLN A 1 894 ? 18.606 -12.984 -39.530 1.00 87.81 894 GLN A C 1
ATOM 7030 O O . GLN A 1 894 ? 19.733 -12.850 -39.052 1.00 87.81 894 GLN A O 1
ATOM 7035 N N . CYS A 1 895 ? 17.638 -12.075 -39.378 1.00 86.50 895 CYS A N 1
ATOM 7036 C CA . CYS A 1 895 ? 17.781 -10.887 -38.536 1.00 86.50 895 CYS A CA 1
ATOM 7037 C C . CYS A 1 895 ? 18.067 -11.234 -37.059 1.00 86.50 895 CYS A C 1
ATOM 7039 O O . CYS A 1 895 ? 18.817 -10.528 -36.392 1.00 86.50 895 CYS A O 1
ATOM 7041 N N . GLU A 1 896 ? 17.552 -12.360 -36.554 1.00 83.81 896 GLU A N 1
ATOM 7042 C CA . GLU A 1 896 ? 17.786 -12.814 -35.178 1.00 83.81 896 GLU A CA 1
ATOM 7043 C C . GLU A 1 896 ? 19.126 -13.537 -35.019 1.00 83.81 896 GLU A C 1
ATOM 7045 O O . GLU A 1 896 ? 19.729 -13.495 -33.947 1.00 83.81 896 GLU A O 1
ATOM 7050 N N . ASN A 1 897 ? 19.621 -14.191 -36.076 1.00 80.44 897 ASN A N 1
ATOM 7051 C CA . ASN A 1 897 ? 20.919 -14.880 -36.051 1.00 80.44 897 ASN A CA 1
ATOM 7052 C C . ASN A 1 897 ? 22.084 -13.902 -35.884 1.00 80.44 897 ASN A C 1
ATOM 7054 O O . ASN A 1 897 ? 23.129 -14.250 -35.337 1.00 80.44 897 ASN A O 1
ATOM 7058 N N . GLY A 1 898 ? 21.910 -12.673 -36.366 1.00 77.25 898 GLY A N 1
ATOM 7059 C CA . GLY A 1 898 ? 22.897 -11.619 -36.221 1.00 77.25 898 GLY A CA 1
ATOM 7060 C C . GLY A 1 898 ? 22.970 -11.017 -34.814 1.00 77.25 898 GLY A C 1
ATOM 7061 O O . GLY A 1 898 ? 23.935 -10.310 -34.524 1.00 77.25 898 GLY A O 1
ATOM 7062 N N . ILE A 1 899 ? 21.995 -11.294 -33.947 1.00 88.06 899 ILE A N 1
ATOM 7063 C CA . ILE A 1 899 ? 21.864 -10.687 -32.623 1.00 88.06 899 ILE A CA 1
ATOM 7064 C C . ILE A 1 899 ? 22.250 -11.700 -31.553 1.00 88.06 899 ILE A C 1
ATOM 7066 O O . ILE A 1 899 ? 21.705 -12.804 -31.463 1.00 88.06 899 ILE A O 1
ATOM 7070 N N . THR A 1 900 ? 23.211 -11.306 -30.723 1.00 90.38 900 THR A N 1
ATOM 7071 C CA . THR A 1 900 ? 23.706 -12.145 -29.625 1.00 90.38 900 THR A CA 1
ATOM 7072 C C . THR A 1 900 ? 22.640 -12.330 -28.545 1.00 90.38 900 THR A C 1
ATOM 7074 O O . THR A 1 900 ? 21.753 -11.495 -28.385 1.00 90.38 900 THR A O 1
ATOM 7077 N N . ASP A 1 901 ? 22.741 -13.396 -27.750 1.00 88.69 901 ASP A N 1
ATOM 7078 C CA . ASP A 1 901 ? 21.801 -13.624 -26.644 1.00 88.69 901 ASP A CA 1
ATOM 7079 C C . ASP A 1 901 ? 21.818 -12.477 -25.618 1.00 88.69 901 ASP A C 1
ATOM 7081 O O . ASP A 1 901 ? 20.767 -12.094 -25.113 1.00 88.69 901 ASP A O 1
ATOM 7085 N N . ALA A 1 902 ? 22.985 -11.861 -25.387 1.00 89.38 902 ALA A N 1
ATOM 7086 C CA . ALA A 1 902 ? 23.116 -10.685 -24.528 1.00 89.38 902 ALA A CA 1
ATOM 7087 C C . ALA A 1 902 ? 22.375 -9.459 -25.090 1.00 89.38 902 ALA A C 1
ATOM 7089 O O . ALA A 1 902 ? 21.692 -8.766 -24.347 1.00 89.38 902 ALA A O 1
ATOM 7090 N N . GLN A 1 903 ? 22.456 -9.214 -26.404 1.00 91.31 903 GLN A N 1
ATOM 7091 C CA . GLN A 1 903 ? 21.695 -8.137 -27.051 1.00 91.31 903 GLN A CA 1
ATOM 7092 C C . GLN A 1 903 ? 20.187 -8.378 -26.984 1.00 91.31 903 GLN A C 1
ATOM 7094 O O . GLN A 1 903 ? 19.434 -7.433 -26.787 1.00 91.31 903 GLN A O 1
ATOM 7099 N N . ARG A 1 904 ? 19.757 -9.638 -27.118 1.00 88.56 904 ARG A N 1
ATOM 7100 C CA . ARG A 1 904 ? 18.343 -10.016 -27.006 1.00 88.56 904 ARG A CA 1
ATOM 7101 C C . ARG A 1 904 ? 17.803 -9.792 -25.592 1.00 88.56 904 ARG A C 1
ATOM 7103 O O . ARG A 1 904 ? 16.665 -9.367 -25.447 1.00 88.56 904 ARG A O 1
ATOM 7110 N N . ALA A 1 905 ? 18.627 -10.025 -24.566 1.00 88.31 905 ALA A N 1
ATOM 7111 C CA . ALA A 1 905 ? 18.253 -9.787 -23.172 1.00 88.31 905 ALA A CA 1
ATOM 7112 C C . ALA A 1 905 ? 18.003 -8.299 -22.863 1.00 88.31 905 ALA A C 1
ATOM 7114 O O . ALA A 1 905 ? 17.084 -7.989 -22.117 1.00 88.31 905 ALA A O 1
ATOM 7115 N N . ILE A 1 906 ? 18.777 -7.389 -23.465 1.00 90.69 906 ILE A N 1
ATOM 7116 C CA . ILE A 1 906 ? 18.665 -5.935 -23.229 1.00 90.69 906 ILE A CA 1
ATOM 7117 C C . ILE A 1 906 ? 17.767 -5.208 -24.241 1.00 90.69 906 ILE A C 1
ATOM 7119 O O . ILE A 1 906 ? 17.636 -3.982 -24.203 1.00 90.69 906 ILE A O 1
ATOM 7123 N N . GLU A 1 907 ? 17.203 -5.935 -25.209 1.00 91.44 907 GLU A N 1
ATOM 7124 C CA . GLU A 1 907 ? 16.538 -5.337 -26.364 1.00 91.44 907 GLU A CA 1
ATOM 7125 C C . GLU A 1 907 ? 15.334 -4.486 -25.962 1.00 91.44 907 GLU A C 1
ATOM 7127 O O . GLU A 1 907 ? 15.164 -3.385 -26.487 1.00 91.44 907 GLU A O 1
ATOM 7132 N N . ALA A 1 908 ? 14.523 -4.980 -25.026 1.00 88.31 908 ALA A N 1
ATOM 7133 C CA . ALA A 1 908 ? 13.324 -4.292 -24.563 1.00 88.31 908 ALA A CA 1
ATOM 7134 C C . ALA A 1 908 ? 13.655 -2.921 -23.947 1.00 88.31 908 ALA A C 1
ATOM 7136 O O . ALA A 1 908 ? 13.017 -1.926 -24.297 1.00 88.31 908 ALA A O 1
ATOM 7137 N N . ASP A 1 909 ? 14.699 -2.850 -23.118 1.00 89.00 909 ASP A N 1
ATOM 7138 C CA . ASP A 1 909 ? 15.127 -1.610 -22.462 1.00 89.00 909 ASP A CA 1
ATOM 7139 C C . ASP A 1 909 ? 15.733 -0.622 -23.462 1.00 89.00 909 ASP A C 1
ATOM 7141 O O . ASP A 1 909 ? 15.388 0.562 -23.467 1.00 89.00 909 ASP A O 1
ATOM 7145 N N . CYS A 1 910 ? 16.574 -1.117 -24.378 1.00 92.94 910 CYS A N 1
ATOM 7146 C CA . CYS A 1 910 ? 17.132 -0.313 -25.467 1.00 92.94 910 CYS A CA 1
ATOM 7147 C C . CYS A 1 910 ? 16.029 0.251 -26.369 1.00 92.94 910 CYS A C 1
ATOM 7149 O O . CYS A 1 910 ? 16.077 1.415 -26.769 1.00 92.94 910 CYS A O 1
ATOM 7151 N N . ARG A 1 911 ? 15.029 -0.572 -26.695 1.00 91.81 911 ARG A N 1
ATOM 7152 C CA . ARG A 1 911 ? 13.879 -0.183 -27.508 1.00 91.81 911 ARG A CA 1
ATOM 7153 C C . ARG A 1 911 ? 13.054 0.889 -26.810 1.00 91.81 911 ARG A C 1
ATOM 7155 O O . ARG A 1 911 ? 12.729 1.899 -27.431 1.00 91.81 911 ARG A O 1
ATOM 7162 N N . MET A 1 912 ? 12.745 0.689 -25.532 1.00 89.25 912 MET A N 1
ATOM 7163 C CA . MET A 1 912 ? 12.000 1.648 -24.722 1.00 89.25 912 MET A CA 1
ATOM 7164 C C . MET A 1 912 ? 12.722 3.000 -24.650 1.00 89.25 912 MET A C 1
ATOM 7166 O O . MET A 1 912 ? 12.125 4.032 -24.962 1.00 89.25 912 MET A O 1
ATOM 7170 N N . HIS A 1 913 ? 14.024 3.000 -24.352 1.00 92.94 913 HIS A N 1
ATOM 7171 C CA . HIS A 1 913 ? 14.828 4.224 -24.325 1.00 92.94 913 HIS A CA 1
ATOM 7172 C C . HIS A 1 913 ? 14.893 4.908 -25.690 1.00 92.94 913 HIS A C 1
ATOM 7174 O O . HIS A 1 913 ? 14.705 6.121 -25.799 1.00 92.94 913 HIS A O 1
ATOM 7180 N N . TRP A 1 914 ? 15.091 4.136 -26.758 1.00 92.62 914 TRP A N 1
ATOM 7181 C CA . TRP A 1 914 ? 15.112 4.659 -28.120 1.00 92.62 914 TRP A CA 1
ATOM 7182 C C . TRP A 1 914 ? 13.776 5.313 -28.511 1.00 92.62 914 TRP A C 1
ATOM 7184 O O . TRP A 1 914 ? 13.778 6.354 -29.177 1.00 92.62 914 TRP A O 1
ATOM 7194 N N . MET A 1 915 ? 12.646 4.769 -28.045 1.00 91.31 915 MET A N 1
ATOM 7195 C CA . MET A 1 915 ? 11.309 5.334 -28.258 1.00 91.31 915 MET A CA 1
ATOM 7196 C C . MET A 1 915 ? 11.084 6.676 -27.542 1.00 91.31 915 MET A C 1
ATOM 7198 O O . MET A 1 915 ? 10.230 7.438 -27.992 1.00 91.31 915 MET A O 1
ATOM 7202 N N . LEU A 1 916 ? 11.863 7.032 -26.511 1.00 91.31 916 LEU A N 1
ATOM 7203 C CA . LEU A 1 916 ? 11.820 8.380 -25.914 1.00 91.31 916 LEU A CA 1
ATOM 7204 C C . LEU A 1 916 ? 12.277 9.452 -26.915 1.00 91.31 916 LEU A C 1
ATOM 7206 O O . LEU A 1 916 ? 11.699 10.535 -26.992 1.00 91.31 916 LEU A O 1
ATOM 7210 N N . TYR A 1 917 ? 13.296 9.127 -27.714 1.00 90.38 917 TYR A N 1
ATOM 7211 C CA . TYR A 1 917 ? 13.827 9.988 -28.778 1.00 90.38 917 TYR A CA 1
ATOM 7212 C C . TYR A 1 917 ? 13.081 9.828 -30.106 1.00 90.38 917 TYR A C 1
ATOM 7214 O O . TYR A 1 917 ? 13.154 10.700 -30.972 1.00 90.38 917 TYR A O 1
ATOM 7222 N N . HIS A 1 918 ? 12.333 8.735 -30.256 1.00 91.06 918 HIS A N 1
ATOM 7223 C CA . HIS A 1 918 ? 11.492 8.443 -31.413 1.00 91.06 918 HIS A CA 1
ATOM 7224 C C . HIS A 1 918 ? 10.047 8.200 -30.955 1.00 91.06 918 HIS A C 1
ATOM 7226 O O . HIS A 1 918 ? 9.522 7.093 -31.119 1.00 91.06 918 HIS A O 1
ATOM 7232 N N . PRO A 1 919 ? 9.375 9.224 -30.391 1.00 90.75 919 PRO A N 1
ATOM 7233 C CA . PRO A 1 919 ? 8.033 9.082 -29.837 1.00 90.75 919 PRO A CA 1
ATOM 7234 C C . PRO A 1 919 ? 7.074 8.473 -30.859 1.00 90.75 919 PRO A C 1
ATOM 7236 O O . PRO A 1 919 ? 7.086 8.844 -32.042 1.00 90.75 919 PRO A O 1
ATOM 7239 N N . ALA A 1 920 ? 6.289 7.498 -30.392 1.00 89.50 920 ALA A N 1
ATOM 7240 C CA . ALA A 1 920 ? 5.349 6.707 -31.188 1.00 89.50 920 ALA A CA 1
ATOM 7241 C C . ALA A 1 920 ? 5.957 6.100 -32.471 1.00 89.50 920 ALA A C 1
ATOM 7243 O O . ALA A 1 920 ? 5.316 6.087 -33.530 1.00 89.50 920 ALA A O 1
ATOM 7244 N N . ALA A 1 921 ? 7.209 5.633 -32.396 1.00 90.50 921 ALA A N 1
ATOM 7245 C CA . ALA A 1 921 ? 7.828 4.848 -33.457 1.00 90.50 921 ALA A CA 1
ATOM 7246 C C . ALA A 1 921 ? 7.064 3.544 -33.730 1.00 90.50 921 ALA A C 1
ATOM 7248 O O . ALA A 1 921 ? 6.538 2.903 -32.822 1.00 90.50 921 ALA A O 1
ATOM 7249 N N . THR A 1 922 ? 7.001 3.179 -35.006 1.00 89.88 922 THR A N 1
ATOM 7250 C CA . THR A 1 922 ? 6.429 1.914 -35.485 1.00 89.88 922 THR A CA 1
ATOM 7251 C C . THR A 1 922 ? 7.432 0.763 -35.377 1.00 89.88 922 THR A C 1
ATOM 7253 O O . THR A 1 922 ? 8.639 0.995 -35.290 1.00 89.88 922 THR A O 1
ATOM 7256 N N . GLU A 1 923 ? 6.941 -0.480 -35.460 1.00 88.50 923 GLU A N 1
ATOM 7257 C CA . GLU A 1 923 ? 7.798 -1.675 -35.567 1.00 88.50 923 GLU A CA 1
ATOM 7258 C C . GLU A 1 923 ? 8.771 -1.590 -36.747 1.00 88.50 923 GLU A C 1
ATOM 7260 O O . GLU A 1 923 ? 9.898 -2.057 -36.645 1.00 88.50 923 GLU A O 1
ATOM 7265 N N . GLU A 1 924 ? 8.374 -0.950 -37.852 1.00 89.81 924 GLU A N 1
ATOM 7266 C CA . GLU A 1 924 ? 9.246 -0.727 -39.009 1.00 89.81 924 GLU A CA 1
ATOM 7267 C C . GLU A 1 924 ? 10.467 0.127 -38.642 1.00 89.81 924 GLU A C 1
ATOM 7269 O O . GLU A 1 924 ? 11.606 -0.223 -38.961 1.00 89.81 924 GLU A O 1
ATOM 7274 N N . GLU A 1 925 ? 10.229 1.265 -37.982 1.00 90.94 925 GLU A N 1
ATOM 7275 C CA . GLU A 1 925 ? 11.292 2.186 -37.580 1.00 90.94 925 GLU A CA 1
ATOM 7276 C C . GLU A 1 925 ? 12.235 1.503 -36.581 1.00 90.94 925 GLU A C 1
ATOM 7278 O O . GLU A 1 925 ? 13.454 1.613 -36.732 1.00 90.94 925 GLU A O 1
ATOM 7283 N N . TRP A 1 926 ? 11.687 0.742 -35.621 1.00 91.81 926 TRP A N 1
ATOM 7284 C CA . TRP A 1 926 ? 12.495 -0.063 -34.704 1.00 91.81 926 TRP A CA 1
ATOM 7285 C C . TRP A 1 926 ? 13.307 -1.112 -35.459 1.00 91.81 926 TRP A C 1
ATOM 7287 O O . TRP A 1 926 ? 14.522 -1.127 -35.329 1.00 91.81 926 TRP A O 1
ATOM 7297 N N . ALA A 1 927 ? 12.680 -1.942 -36.293 1.00 90.00 927 ALA A N 1
ATOM 7298 C CA . ALA A 1 927 ? 13.351 -3.023 -37.010 1.00 90.00 927 ALA A CA 1
ATOM 7299 C C . ALA A 1 927 ? 14.498 -2.527 -37.903 1.00 90.00 927 ALA A C 1
ATOM 7301 O O . ALA A 1 927 ? 15.518 -3.202 -38.021 1.00 90.00 927 ALA A O 1
ATOM 7302 N N . THR A 1 928 ? 14.352 -1.336 -38.488 1.00 89.19 928 THR A N 1
ATOM 7303 C CA . THR A 1 928 ? 15.388 -0.696 -39.313 1.00 89.19 928 THR A CA 1
ATOM 7304 C C . THR A 1 928 ? 16.555 -0.179 -38.457 1.00 89.19 928 THR A C 1
ATOM 7306 O O . THR A 1 928 ? 17.716 -0.302 -38.834 1.00 89.19 928 THR A O 1
ATOM 7309 N N . ALA A 1 929 ? 16.277 0.387 -37.277 1.00 91.00 929 ALA A N 1
ATOM 7310 C CA . ALA A 1 929 ? 17.308 0.917 -36.379 1.00 91.00 929 ALA A CA 1
ATOM 7311 C C . ALA A 1 929 ? 17.936 -0.149 -35.458 1.00 91.00 929 ALA A C 1
ATOM 7313 O O . ALA A 1 929 ? 19.054 0.037 -34.969 1.00 91.00 929 ALA A O 1
ATOM 7314 N N . ARG A 1 930 ? 17.230 -1.262 -35.226 1.00 91.88 930 ARG A N 1
ATOM 7315 C CA . ARG A 1 930 ? 17.488 -2.278 -34.195 1.00 91.88 930 ARG A CA 1
ATOM 7316 C C . ARG A 1 930 ? 18.943 -2.705 -34.159 1.00 91.88 930 ARG A C 1
ATOM 7318 O O . ARG A 1 930 ? 19.584 -2.625 -33.114 1.00 91.88 930 ARG A O 1
ATOM 7325 N N . ARG A 1 931 ? 19.500 -3.109 -35.304 1.00 89.38 931 ARG A N 1
ATOM 7326 C CA . ARG A 1 931 ? 20.864 -3.639 -35.353 1.00 89.38 931 ARG A CA 1
ATOM 7327 C C . ARG A 1 931 ? 21.904 -2.611 -34.938 1.00 89.38 931 ARG A C 1
ATOM 7329 O O . ARG A 1 931 ? 22.794 -2.904 -34.140 1.00 89.38 931 ARG A O 1
ATOM 7336 N N . ARG A 1 932 ? 21.783 -1.401 -35.474 1.00 88.31 932 ARG A N 1
ATOM 7337 C CA . ARG A 1 932 ? 22.690 -0.295 -35.178 1.00 88.31 932 ARG A CA 1
ATOM 7338 C C . ARG A 1 932 ? 22.589 0.121 -33.714 1.00 88.31 932 ARG A C 1
ATOM 7340 O O . ARG A 1 932 ? 23.624 0.293 -33.073 1.00 88.31 932 ARG A O 1
ATOM 7347 N N . VAL A 1 933 ? 21.369 0.244 -33.190 1.00 92.12 933 VAL A N 1
ATOM 7348 C CA . VAL A 1 933 ? 21.123 0.590 -31.785 1.00 92.12 933 VAL A CA 1
ATOM 7349 C C . VAL A 1 933 ? 21.750 -0.460 -30.873 1.00 92.12 933 VAL A C 1
ATOM 7351 O O . VAL A 1 933 ? 22.611 -0.105 -30.081 1.00 92.12 933 VAL A O 1
ATOM 7354 N N . LEU A 1 934 ? 21.441 -1.748 -31.046 1.00 93.62 934 LEU A N 1
ATOM 7355 C CA . LEU A 1 934 ? 21.973 -2.818 -30.190 1.00 93.62 934 LEU A CA 1
ATOM 7356 C C . LEU A 1 934 ? 23.493 -2.993 -30.302 1.00 93.62 934 LEU A C 1
ATOM 7358 O O . LEU A 1 934 ? 24.156 -3.321 -29.316 1.00 93.62 934 LEU A O 1
ATOM 7362 N N . ASN A 1 935 ? 24.075 -2.789 -31.487 1.00 91.81 935 ASN A N 1
ATOM 7363 C CA . ASN A 1 935 ? 25.529 -2.816 -31.649 1.00 91.81 935 ASN A CA 1
ATOM 7364 C C . ASN A 1 935 ? 26.185 -1.647 -30.904 1.00 91.81 935 ASN A C 1
ATOM 7366 O O . ASN A 1 935 ? 27.172 -1.854 -30.199 1.00 91.81 935 ASN A O 1
ATOM 7370 N N . ARG A 1 936 ? 25.626 -0.435 -31.022 1.00 90.50 936 ARG A N 1
ATOM 7371 C CA . ARG A 1 936 ? 26.109 0.741 -30.292 1.00 90.50 936 ARG A CA 1
ATOM 7372 C C . ARG A 1 936 ? 25.944 0.564 -28.786 1.00 90.50 936 ARG A C 1
ATOM 7374 O O . ARG A 1 936 ? 26.900 0.804 -28.057 1.00 90.50 936 ARG A O 1
ATOM 7381 N N . SER A 1 937 ? 24.783 0.091 -28.336 1.00 93.62 937 SER A N 1
ATOM 7382 C CA . SER A 1 937 ? 24.491 -0.172 -26.928 1.00 93.62 937 SER A CA 1
ATOM 7383 C C . SER A 1 937 ? 25.528 -1.106 -26.307 1.00 93.62 937 SER A C 1
ATOM 7385 O O . SER A 1 937 ? 26.049 -0.818 -25.238 1.00 93.62 937 SER A O 1
ATOM 7387 N N . MET A 1 938 ? 25.913 -2.179 -27.004 1.00 93.56 938 MET A N 1
ATOM 7388 C CA . MET A 1 938 ? 26.921 -3.121 -26.499 1.00 93.56 938 MET A CA 1
ATOM 7389 C C . MET A 1 938 ? 28.366 -2.628 -26.619 1.00 93.56 938 MET A C 1
ATOM 7391 O O . MET A 1 938 ? 29.216 -3.069 -25.847 1.00 93.56 938 MET A O 1
ATOM 7395 N N . ALA A 1 939 ? 28.663 -1.756 -27.584 1.00 91.50 939 ALA A N 1
ATOM 7396 C CA . ALA A 1 939 ? 30.013 -1.247 -27.814 1.00 91.50 939 ALA A CA 1
ATOM 7397 C C . ALA A 1 939 ? 30.357 -0.039 -26.928 1.00 91.50 939 ALA A C 1
ATOM 7399 O O . ALA A 1 939 ? 31.467 0.040 -26.410 1.00 91.50 939 ALA A O 1
ATOM 7400 N N . GLU A 1 940 ? 29.420 0.899 -26.770 1.00 89.56 940 GLU A N 1
ATOM 7401 C CA . GLU A 1 940 ? 29.641 2.184 -26.094 1.00 89.56 940 GLU A CA 1
ATOM 7402 C C . GLU A 1 940 ? 28.924 2.282 -24.738 1.00 89.56 940 GLU A C 1
ATOM 7404 O O . GLU A 1 940 ? 29.398 2.991 -23.855 1.00 89.56 940 GLU A O 1
ATOM 7409 N N . GLU A 1 941 ? 27.792 1.595 -24.555 1.00 92.25 941 GLU A N 1
ATOM 7410 C CA . GLU A 1 941 ? 26.862 1.827 -23.434 1.00 92.25 941 GLU A CA 1
ATOM 7411 C C . GLU A 1 941 ? 26.599 0.562 -22.601 1.00 92.25 941 GLU A C 1
ATOM 7413 O O . GLU A 1 941 ? 25.602 0.477 -21.892 1.00 92.25 941 GLU A O 1
ATOM 7418 N N . ARG A 1 942 ? 27.491 -0.434 -22.668 1.00 92.94 942 ARG A N 1
ATOM 7419 C CA . ARG A 1 942 ? 27.249 -1.783 -22.129 1.00 92.94 942 ARG A CA 1
ATOM 7420 C C . ARG A 1 942 ? 26.775 -1.783 -20.673 1.00 92.94 942 ARG A C 1
ATOM 7422 O O . ARG A 1 942 ? 25.841 -2.503 -20.335 1.00 92.94 942 ARG A O 1
ATOM 7429 N N . ASP A 1 943 ? 27.404 -0.976 -19.826 1.00 91.69 943 ASP A N 1
ATOM 7430 C CA . ASP A 1 943 ? 27.144 -0.966 -18.381 1.00 91.69 943 ASP A CA 1
ATOM 7431 C C . ASP A 1 943 ? 25.794 -0.314 -18.017 1.00 91.69 943 ASP A C 1
ATOM 7433 O O . ASP A 1 943 ? 25.225 -0.603 -16.960 1.00 91.69 943 ASP A O 1
ATOM 7437 N N . TRP A 1 944 ? 25.217 0.490 -18.919 1.00 93.69 944 TRP A N 1
ATOM 7438 C CA . TRP A 1 944 ? 23.842 0.978 -18.779 1.00 93.69 944 TRP A CA 1
ATOM 7439 C C . TRP A 1 944 ? 22.828 -0.159 -18.928 1.00 93.69 944 TRP A C 1
ATOM 7441 O O . TRP A 1 944 ? 21.862 -0.227 -18.177 1.00 93.69 944 TRP A O 1
ATOM 7451 N N . TRP A 1 945 ? 23.069 -1.080 -19.859 1.00 92.19 945 TRP A N 1
ATOM 7452 C CA . TRP A 1 945 ? 22.067 -2.055 -20.292 1.00 92.19 945 TRP A CA 1
ATOM 7453 C C . TRP A 1 945 ? 22.187 -3.419 -19.626 1.00 92.19 945 TRP A C 1
ATOM 7455 O O . TRP A 1 945 ? 21.192 -4.113 -19.458 1.00 92.19 945 TRP A O 1
ATOM 7465 N N . MET A 1 946 ? 23.398 -3.831 -19.258 1.00 89.38 946 MET A N 1
ATOM 7466 C CA . MET A 1 946 ? 23.592 -5.132 -18.625 1.00 89.38 946 MET A CA 1
ATOM 7467 C C . MET A 1 946 ? 22.880 -5.195 -17.269 1.00 89.38 946 MET A C 1
ATOM 7469 O O . MET A 1 946 ? 22.917 -4.234 -16.490 1.00 89.38 946 MET A O 1
ATOM 7473 N N . ALA A 1 947 ? 22.276 -6.354 -16.993 1.00 85.25 947 ALA A N 1
ATOM 7474 C CA . ALA A 1 947 ? 21.638 -6.643 -15.717 1.00 85.25 947 ALA A CA 1
ATOM 7475 C C . ALA A 1 947 ? 22.637 -6.455 -14.568 1.00 85.25 947 ALA A C 1
ATOM 7477 O O . ALA A 1 947 ? 23.756 -6.977 -14.600 1.00 85.25 947 ALA A O 1
ATOM 7478 N N . ASP A 1 948 ? 22.223 -5.682 -13.569 1.00 89.00 948 ASP A N 1
ATOM 7479 C CA . ASP A 1 948 ? 23.034 -5.332 -12.413 1.00 89.00 948 ASP A CA 1
ATOM 7480 C C . ASP A 1 948 ? 22.482 -6.044 -11.177 1.00 89.00 948 ASP A C 1
ATOM 7482 O O . ASP A 1 948 ? 21.390 -5.698 -10.743 1.00 89.00 948 ASP A O 1
ATOM 7486 N N . PRO A 1 949 ? 23.204 -6.989 -10.557 1.00 87.00 949 PRO A N 1
ATOM 7487 C CA . PRO A 1 949 ? 22.688 -7.747 -9.416 1.00 87.00 949 PRO A CA 1
ATOM 7488 C C . PRO A 1 949 ? 22.193 -6.894 -8.236 1.00 87.00 949 PRO A C 1
ATOM 7490 O O . PRO A 1 949 ? 21.416 -7.383 -7.419 1.00 87.00 949 PRO A O 1
ATOM 7493 N N . THR A 1 950 ? 22.655 -5.644 -8.120 1.00 89.19 950 THR A N 1
ATOM 7494 C CA . THR A 1 950 ? 22.263 -4.717 -7.050 1.00 89.19 950 THR A CA 1
ATOM 7495 C C . THR A 1 950 ? 20.986 -3.948 -7.388 1.00 89.19 950 THR A C 1
ATOM 7497 O O . THR A 1 950 ? 20.261 -3.554 -6.481 1.00 89.19 950 THR A O 1
ATOM 7500 N N . LEU A 1 951 ? 20.704 -3.707 -8.669 1.00 88.94 951 LEU A N 1
ATOM 7501 C CA . LEU A 1 951 ? 19.585 -2.866 -9.126 1.00 88.94 951 LEU A CA 1
ATOM 7502 C C . LEU A 1 951 ? 18.525 -3.648 -9.915 1.00 88.94 951 LEU A C 1
ATOM 7504 O O . LEU A 1 951 ? 17.465 -3.104 -10.215 1.00 88.94 951 LEU A O 1
ATOM 7508 N N . ASP A 1 952 ? 18.807 -4.901 -10.263 1.00 81.88 952 ASP A N 1
ATOM 7509 C CA . ASP A 1 952 ? 17.952 -5.730 -11.102 1.00 81.88 952 ASP A CA 1
ATOM 7510 C C . ASP A 1 952 ? 16.647 -6.109 -10.392 1.00 81.88 952 ASP A C 1
ATOM 7512 O O . ASP A 1 952 ? 16.606 -6.402 -9.193 1.00 81.88 952 ASP A O 1
ATOM 7516 N N . VAL A 1 953 ? 15.568 -6.108 -11.170 1.00 85.44 953 VAL A N 1
ATOM 7517 C CA . VAL A 1 953 ? 14.218 -6.459 -10.736 1.00 85.44 953 VAL A CA 1
ATOM 7518 C C . VAL A 1 953 ? 13.744 -7.612 -11.606 1.00 85.44 953 VAL A C 1
ATOM 7520 O O . VAL A 1 953 ? 13.235 -7.415 -12.705 1.00 85.44 953 VAL A O 1
ATOM 7523 N N . VAL A 1 954 ? 13.893 -8.828 -11.079 1.00 84.50 954 VAL A N 1
ATOM 7524 C CA . VAL A 1 954 ? 13.539 -10.065 -11.793 1.00 84.50 954 VAL A CA 1
ATOM 7525 C C . VAL A 1 954 ? 12.026 -10.193 -12.003 1.00 84.50 954 VAL A C 1
ATOM 7527 O O . VAL A 1 954 ? 11.586 -10.651 -13.053 1.00 84.50 954 VAL A O 1
ATOM 7530 N N . ASP A 1 955 ? 11.226 -9.788 -11.012 1.00 86.56 955 ASP A N 1
ATOM 7531 C CA . ASP A 1 955 ? 9.762 -9.804 -11.086 1.00 86.56 955 ASP A CA 1
ATOM 7532 C C . ASP A 1 955 ? 9.178 -8.514 -10.501 1.00 86.56 955 ASP A C 1
ATOM 7534 O O . ASP A 1 955 ? 9.473 -8.127 -9.367 1.00 86.56 955 ASP A O 1
ATOM 7538 N N . VAL A 1 956 ? 8.311 -7.856 -11.275 1.00 87.19 956 VAL A N 1
ATOM 7539 C CA . VAL A 1 956 ? 7.615 -6.637 -10.854 1.00 87.19 956 VAL A CA 1
ATOM 7540 C C . VAL A 1 956 ? 6.613 -6.918 -9.729 1.00 87.19 956 VAL A C 1
ATOM 7542 O O . VAL A 1 956 ? 6.359 -6.030 -8.917 1.00 87.19 956 VAL A O 1
ATOM 7545 N N . ARG A 1 957 ? 6.060 -8.134 -9.658 1.00 88.31 957 ARG A N 1
ATOM 7546 C CA . ARG A 1 957 ? 5.019 -8.501 -8.686 1.00 88.31 957 ARG A CA 1
ATOM 7547 C C . ARG A 1 957 ? 5.582 -8.706 -7.290 1.00 88.31 957 ARG A C 1
ATOM 7549 O O . ARG A 1 957 ? 4.978 -8.271 -6.318 1.00 88.31 957 ARG A O 1
ATOM 7556 N N . THR A 1 958 ? 6.736 -9.364 -7.193 1.00 87.69 958 THR A N 1
ATOM 7557 C CA . THR A 1 958 ? 7.343 -9.711 -5.901 1.00 87.69 958 THR A CA 1
ATOM 7558 C C . THR A 1 958 ? 8.546 -8.847 -5.547 1.00 87.69 958 THR A C 1
ATOM 7560 O O . THR A 1 958 ? 8.988 -8.891 -4.401 1.00 87.69 958 THR A O 1
ATOM 7563 N N . GLY A 1 959 ? 9.077 -8.051 -6.483 1.00 86.19 959 GLY A N 1
ATOM 7564 C CA . GLY A 1 959 ? 10.323 -7.296 -6.326 1.00 86.19 959 GLY A CA 1
ATOM 7565 C C . GLY A 1 959 ? 10.399 -6.465 -5.044 1.00 86.19 959 GLY A C 1
ATOM 7566 O O . GLY A 1 959 ? 11.410 -6.517 -4.353 1.00 86.19 959 GLY A O 1
ATOM 7567 N N . SER A 1 960 ? 9.317 -5.786 -4.656 1.00 89.50 960 SER A N 1
ATOM 7568 C CA . SER A 1 960 ? 9.261 -4.971 -3.434 1.00 89.50 960 SER A CA 1
ATOM 7569 C C . SER A 1 960 ? 9.405 -5.767 -2.132 1.00 89.50 960 SER A C 1
ATOM 7571 O O . SER A 1 960 ? 9.669 -5.173 -1.091 1.00 89.50 960 SER A O 1
ATOM 7573 N N . ALA A 1 961 ? 9.198 -7.086 -2.165 1.00 87.56 961 ALA A N 1
ATOM 7574 C CA . ALA A 1 961 ? 9.283 -7.967 -1.000 1.00 87.56 961 ALA A CA 1
ATOM 7575 C C . ALA A 1 961 ? 10.443 -8.974 -1.084 1.00 87.56 961 ALA A C 1
ATOM 7577 O O . ALA A 1 961 ? 11.011 -9.336 -0.056 1.00 87.56 961 ALA A O 1
ATOM 7578 N N . SER A 1 962 ? 10.789 -9.451 -2.284 1.00 84.88 962 SER A N 1
ATOM 7579 C CA . SER A 1 962 ? 11.782 -10.513 -2.484 1.00 84.88 962 SER A CA 1
ATOM 7580 C C . SER A 1 962 ? 13.164 -10.012 -2.902 1.00 84.88 962 SER A C 1
ATOM 7582 O O . SER A 1 962 ? 14.127 -10.769 -2.784 1.00 84.88 962 SER A O 1
ATOM 7584 N N . ALA A 1 963 ? 13.286 -8.789 -3.431 1.00 84.25 963 ALA A N 1
ATOM 7585 C CA . ALA A 1 963 ? 14.568 -8.284 -3.913 1.00 84.25 963 ALA A CA 1
ATOM 7586 C C . ALA A 1 963 ? 15.478 -7.877 -2.736 1.00 84.25 963 ALA A C 1
ATOM 7588 O O . ALA A 1 963 ? 15.088 -7.025 -1.936 1.00 84.25 963 ALA A O 1
ATOM 7589 N N . PRO A 1 964 ? 16.719 -8.401 -2.646 1.00 84.81 964 PRO A N 1
ATOM 7590 C CA . PRO A 1 964 ? 17.657 -8.030 -1.582 1.00 84.81 964 PRO A CA 1
ATOM 7591 C C . PRO A 1 964 ? 17.993 -6.536 -1.552 1.00 84.81 964 PRO A C 1
ATOM 7593 O O . PRO A 1 964 ? 18.307 -5.993 -0.500 1.00 84.81 964 PRO A O 1
ATOM 7596 N N . SER A 1 965 ? 17.932 -5.868 -2.705 1.00 84.12 965 SER A N 1
ATOM 7597 C CA . SER A 1 965 ? 18.213 -4.439 -2.854 1.00 84.12 965 SER A CA 1
ATOM 7598 C C . SER A 1 965 ? 17.149 -3.538 -2.233 1.00 84.12 965 SER A C 1
ATOM 7600 O O . SER A 1 965 ? 17.438 -2.391 -1.908 1.00 84.12 965 SER A O 1
ATOM 7602 N N . VAL A 1 966 ? 15.933 -4.054 -2.047 1.00 85.94 966 VAL A N 1
ATOM 7603 C CA . VAL A 1 966 ? 14.784 -3.315 -1.508 1.00 85.94 966 VAL A CA 1
ATOM 7604 C C . VAL A 1 966 ? 14.534 -3.656 -0.029 1.00 85.94 966 VAL A C 1
ATOM 7606 O O . VAL A 1 966 ? 13.717 -3.012 0.629 1.00 85.94 966 VAL A O 1
ATOM 7609 N N . ASP A 1 967 ? 15.279 -4.613 0.536 1.00 87.94 967 ASP A N 1
ATOM 7610 C CA . ASP A 1 967 ? 15.241 -4.902 1.971 1.00 87.94 967 ASP A CA 1
ATOM 7611 C C . ASP A 1 967 ? 15.657 -3.664 2.785 1.00 87.94 967 ASP A C 1
ATOM 7613 O O . ASP A 1 967 ? 16.633 -2.987 2.457 1.00 87.94 967 ASP A O 1
ATOM 7617 N N . PHE A 1 968 ? 14.937 -3.353 3.865 1.00 86.69 968 PHE A N 1
ATOM 7618 C CA . PHE A 1 968 ? 15.075 -2.075 4.575 1.00 86.69 968 PHE A CA 1
ATOM 7619 C C . PHE A 1 968 ? 16.499 -1.746 5.060 1.00 86.69 968 PHE A C 1
ATOM 7621 O O . PHE A 1 968 ? 16.881 -0.576 4.981 1.00 86.69 968 PHE A O 1
ATOM 7628 N N . PRO A 1 969 ? 17.322 -2.707 5.527 1.00 88.56 969 PRO A N 1
ATOM 7629 C CA . PRO A 1 969 ? 18.712 -2.431 5.884 1.00 88.56 969 PRO A CA 1
ATOM 7630 C C . PRO A 1 969 ? 19.618 -2.154 4.674 1.00 88.56 969 PRO A C 1
ATOM 7632 O O . PRO A 1 969 ? 20.595 -1.418 4.805 1.00 88.56 969 PRO A O 1
ATOM 7635 N N . ALA A 1 970 ? 19.326 -2.754 3.516 1.00 87.75 970 ALA A N 1
ATOM 7636 C CA . ALA A 1 970 ? 20.145 -2.668 2.305 1.00 87.75 970 ALA A CA 1
ATOM 7637 C C . ALA A 1 970 ? 19.709 -1.532 1.362 1.00 87.75 970 ALA A C 1
ATOM 7639 O O . ALA A 1 970 ? 20.539 -1.008 0.617 1.00 87.75 970 ALA A O 1
ATOM 7640 N N . TYR A 1 971 ? 18.447 -1.106 1.443 1.00 90.31 971 TYR A N 1
ATOM 7641 C CA . TYR A 1 971 ? 17.836 -0.078 0.601 1.00 90.31 971 TYR A CA 1
ATOM 7642 C C . TYR A 1 971 ? 18.675 1.214 0.479 1.00 90.31 971 TYR A C 1
ATOM 7644 O O . TYR A 1 971 ? 18.966 1.623 -0.648 1.00 90.31 971 TYR A O 1
ATOM 7652 N N . PRO A 1 972 ? 19.180 1.834 1.571 1.00 91.81 972 PRO A N 1
ATOM 7653 C CA . PRO A 1 972 ? 19.995 3.046 1.447 1.00 91.81 972 PRO A CA 1
ATOM 7654 C C . PRO A 1 972 ? 21.321 2.817 0.706 1.00 91.81 972 PRO A C 1
ATOM 7656 O O . PRO A 1 972 ? 21.835 3.725 0.052 1.00 91.81 972 PRO A O 1
ATOM 7659 N N . ALA A 1 973 ? 21.889 1.610 0.808 1.00 93.94 973 ALA A N 1
ATOM 7660 C CA . ALA A 1 973 ? 23.120 1.248 0.113 1.00 93.94 973 ALA A CA 1
ATOM 7661 C C . ALA A 1 973 ? 22.867 1.001 -1.380 1.00 93.94 973 ALA A C 1
ATOM 7663 O O . ALA A 1 973 ? 23.667 1.443 -2.199 1.00 93.94 973 ALA A O 1
ATOM 7664 N N . ALA A 1 974 ? 21.749 0.365 -1.741 1.00 94.00 974 ALA A N 1
ATOM 7665 C CA . ALA A 1 974 ? 21.346 0.187 -3.134 1.00 94.00 974 ALA A CA 1
ATOM 7666 C C . ALA A 1 974 ? 20.982 1.528 -3.803 1.00 94.00 974 ALA A C 1
ATOM 7668 O O . ALA A 1 974 ? 21.406 1.790 -4.928 1.00 94.00 974 ALA A O 1
ATOM 7669 N N . GLU A 1 975 ? 20.295 2.431 -3.091 1.00 93.25 975 GLU A N 1
ATOM 7670 C CA . GLU A 1 975 ? 20.027 3.796 -3.568 1.00 93.25 975 GLU A CA 1
ATOM 7671 C C . GLU A 1 975 ? 21.334 4.575 -3.797 1.00 93.25 975 GLU A C 1
ATOM 7673 O O . GLU A 1 975 ? 21.527 5.189 -4.850 1.00 93.25 975 GLU A O 1
ATOM 7678 N N . ARG A 1 976 ? 22.276 4.492 -2.846 1.00 95.56 976 ARG A N 1
ATOM 7679 C CA . ARG A 1 976 ? 23.610 5.092 -2.983 1.00 95.56 976 ARG A CA 1
ATOM 7680 C C . ARG A 1 976 ? 24.383 4.504 -4.161 1.00 95.56 976 ARG A C 1
ATOM 7682 O O . ARG A 1 976 ? 24.955 5.267 -4.934 1.00 95.56 976 ARG A O 1
ATOM 7689 N N . TYR A 1 977 ? 24.376 3.180 -4.306 1.00 96.38 977 TYR A N 1
ATOM 7690 C CA . TYR A 1 977 ? 25.034 2.476 -5.401 1.00 96.38 977 TYR A CA 1
ATOM 7691 C C . TYR A 1 977 ? 24.508 2.947 -6.758 1.00 96.38 977 TYR A C 1
ATOM 7693 O O . TYR A 1 977 ? 25.297 3.291 -7.633 1.00 96.38 977 TYR A O 1
ATOM 7701 N N . GLY A 1 978 ? 23.184 3.050 -6.914 1.00 94.69 978 GLY A N 1
ATOM 7702 C CA . GLY A 1 978 ? 22.569 3.564 -8.136 1.00 94.69 978 GLY A CA 1
ATOM 7703 C C . GLY A 1 978 ? 22.994 4.998 -8.466 1.00 94.69 978 GLY A C 1
ATOM 7704 O O . GLY A 1 978 ? 23.323 5.294 -9.617 1.00 94.69 978 GLY A O 1
ATOM 7705 N N . ALA A 1 979 ? 23.051 5.873 -7.458 1.00 94.38 979 ALA A N 1
ATOM 7706 C CA . ALA A 1 979 ? 23.512 7.250 -7.626 1.00 94.38 979 ALA A CA 1
ATOM 7707 C C . ALA A 1 979 ? 24.998 7.331 -8.022 1.00 94.38 979 ALA A C 1
ATOM 7709 O O . ALA A 1 979 ? 25.354 8.087 -8.925 1.00 94.38 979 ALA A O 1
ATOM 7710 N N . GLU A 1 980 ? 25.864 6.543 -7.382 1.00 96.25 980 GLU A N 1
ATOM 7711 C CA . GLU A 1 980 ? 27.299 6.493 -7.689 1.00 96.25 980 GLU A CA 1
ATOM 7712 C C . GLU A 1 980 ? 27.570 5.895 -9.074 1.00 96.25 980 GLU A C 1
ATOM 7714 O O . GLU A 1 980 ? 28.383 6.436 -9.826 1.00 96.25 980 GLU A O 1
ATOM 7719 N N . LEU A 1 981 ? 26.853 4.831 -9.448 1.00 95.75 981 LEU A N 1
ATOM 7720 C CA . LEU A 1 981 ? 26.949 4.226 -10.772 1.00 95.75 981 LEU A CA 1
ATOM 7721 C C . LEU A 1 981 ? 26.589 5.248 -11.857 1.00 95.75 981 LEU A C 1
ATOM 7723 O O . LEU A 1 981 ? 27.381 5.478 -12.771 1.00 95.75 981 LEU A O 1
ATOM 7727 N N . CYS A 1 982 ? 25.443 5.921 -11.727 1.00 95.56 982 CYS A N 1
ATOM 7728 C CA . CYS A 1 982 ? 25.024 6.937 -12.694 1.00 95.56 982 CYS A CA 1
ATOM 7729 C C . CYS A 1 982 ? 25.984 8.135 -12.726 1.00 95.56 982 CYS A C 1
ATOM 7731 O O . CYS A 1 982 ? 26.252 8.659 -13.800 1.00 95.56 982 CYS A O 1
ATOM 7733 N N . ALA A 1 983 ? 26.570 8.531 -11.591 1.00 95.62 983 ALA A N 1
ATOM 7734 C CA . ALA A 1 983 ? 27.564 9.605 -11.549 1.00 95.62 983 ALA A CA 1
ATOM 7735 C C . ALA A 1 983 ? 28.824 9.289 -12.382 1.00 95.62 983 ALA A C 1
ATOM 7737 O O . ALA A 1 983 ? 29.395 10.188 -13.001 1.00 95.62 983 ALA A O 1
ATOM 7738 N N . VAL A 1 984 ? 29.254 8.022 -12.409 1.00 95.12 984 VAL A N 1
ATOM 7739 C CA . VAL A 1 984 ? 30.479 7.577 -13.100 1.00 95.12 984 VAL A CA 1
ATOM 7740 C C . VAL A 1 984 ? 30.245 7.273 -14.580 1.00 95.12 984 VAL A C 1
ATOM 7742 O O . VAL A 1 984 ? 31.133 7.507 -15.409 1.00 95.12 984 VAL A O 1
ATOM 7745 N N . LEU A 1 985 ? 29.079 6.726 -14.927 1.00 95.31 985 LEU A N 1
ATOM 7746 C CA . LEU A 1 985 ? 28.780 6.332 -16.298 1.00 95.31 985 LEU A CA 1
ATOM 7747 C C . LEU A 1 985 ? 28.687 7.544 -17.238 1.00 95.31 985 LEU A C 1
ATOM 7749 O O . LEU A 1 985 ? 28.393 8.674 -16.848 1.00 95.31 985 LEU A O 1
ATOM 7753 N N . ARG A 1 986 ? 28.971 7.304 -18.520 1.00 94.81 986 ARG A N 1
ATOM 7754 C CA . ARG A 1 986 ? 29.079 8.352 -19.543 1.00 94.81 986 ARG A CA 1
ATOM 7755 C C . ARG A 1 986 ? 27.985 8.218 -20.588 1.00 94.81 986 ARG A C 1
ATOM 7757 O O . ARG A 1 986 ? 27.581 7.109 -20.927 1.00 94.81 986 ARG A O 1
ATOM 7764 N N . ALA A 1 987 ? 27.566 9.350 -21.142 1.00 94.69 987 ALA A N 1
ATOM 7765 C CA . ALA A 1 987 ? 26.648 9.409 -22.272 1.00 94.69 987 ALA A CA 1
ATOM 7766 C C . ALA A 1 987 ? 27.216 10.295 -23.386 1.00 94.69 987 ALA A C 1
ATOM 7768 O O . ALA A 1 987 ? 27.772 11.366 -23.130 1.00 94.69 987 ALA A O 1
ATOM 7769 N N . ARG A 1 988 ? 27.057 9.851 -24.637 1.00 92.00 988 ARG A N 1
ATOM 7770 C CA . ARG A 1 988 ? 27.524 10.571 -25.829 1.00 92.00 988 ARG A CA 1
ATOM 7771 C C . ARG A 1 988 ? 26.372 11.284 -26.535 1.00 92.00 988 ARG A C 1
ATOM 7773 O O . ARG A 1 988 ? 25.371 10.658 -26.885 1.00 92.00 988 ARG A O 1
ATOM 7780 N N . GLY A 1 989 ? 26.548 12.569 -26.819 1.00 89.00 989 GLY A N 1
ATOM 7781 C CA . GLY A 1 989 ? 25.615 13.400 -27.580 1.00 89.00 989 GLY A CA 1
ATOM 7782 C C . GLY A 1 989 ? 26.276 14.017 -28.808 1.00 89.00 989 GLY A C 1
ATOM 7783 O O . GLY A 1 989 ? 27.467 14.309 -28.805 1.00 89.00 989 GLY A O 1
ATOM 7784 N N . THR A 1 990 ? 25.492 14.227 -29.858 1.00 88.06 990 THR A N 1
ATOM 7785 C CA . THR A 1 990 ? 25.887 14.945 -31.074 1.00 88.06 990 THR A CA 1
ATOM 7786 C C . THR A 1 990 ? 24.798 15.949 -31.432 1.00 88.06 990 THR A C 1
ATOM 7788 O O . THR A 1 990 ? 23.629 15.730 -31.117 1.00 88.06 990 THR A O 1
ATOM 7791 N N . ASN A 1 991 ? 25.152 17.072 -32.055 1.00 83.19 991 ASN A N 1
ATOM 7792 C CA . ASN A 1 991 ? 24.153 18.005 -32.586 1.00 83.19 991 ASN A CA 1
ATOM 7793 C C . ASN A 1 991 ? 23.544 17.526 -33.924 1.00 83.19 991 ASN A C 1
ATOM 7795 O O . ASN A 1 991 ? 22.468 17.989 -34.295 1.00 83.19 991 ASN A O 1
ATOM 7799 N N . HIS A 1 992 ? 24.170 16.555 -34.599 1.00 74.75 992 HIS A N 1
ATOM 7800 C CA . HIS A 1 992 ? 23.687 15.923 -35.834 1.00 74.75 992 HIS A CA 1
ATOM 7801 C C . HIS A 1 992 ? 22.941 14.613 -35.536 1.00 74.75 992 HIS A C 1
ATOM 7803 O O . HIS A 1 992 ? 23.327 13.538 -35.984 1.00 74.75 992 HIS A O 1
ATOM 7809 N N . MET A 1 993 ? 21.887 14.690 -34.720 1.00 72.56 993 MET A N 1
ATOM 7810 C CA . MET A 1 993 ? 21.069 13.516 -34.399 1.00 72.56 993 MET A CA 1
ATOM 7811 C C . MET A 1 993 ? 20.165 13.125 -35.565 1.00 72.56 993 MET A C 1
ATOM 7813 O O . MET A 1 993 ? 19.483 13.983 -36.125 1.00 72.56 993 MET A O 1
ATOM 7817 N N . ASP A 1 994 ? 20.070 11.826 -35.841 1.00 67.69 994 ASP A N 1
ATOM 7818 C CA . ASP A 1 994 ? 19.296 11.287 -36.969 1.00 67.69 994 ASP A CA 1
ATOM 7819 C C . ASP A 1 994 ? 17.804 11.655 -36.927 1.00 67.69 994 ASP A C 1
ATOM 7821 O O . ASP A 1 994 ? 17.151 11.839 -37.948 1.00 67.69 994 ASP A O 1
ATOM 7825 N N . TYR A 1 995 ? 17.224 11.802 -35.738 1.00 68.56 995 TYR A N 1
ATOM 7826 C CA . TYR A 1 995 ? 15.820 12.198 -35.593 1.00 68.56 995 TYR A CA 1
ATOM 7827 C C . TYR A 1 995 ? 15.580 13.701 -35.793 1.00 68.56 995 TYR A C 1
ATOM 7829 O O . TYR A 1 995 ? 14.468 14.104 -36.132 1.00 68.56 995 TYR A O 1
ATOM 7837 N N . ALA A 1 996 ? 16.607 14.535 -35.623 1.00 69.38 996 ALA A N 1
ATOM 7838 C CA . ALA A 1 996 ? 16.481 15.991 -35.654 1.00 69.38 996 ALA A CA 1
ATOM 7839 C C . ALA A 1 996 ? 16.945 16.588 -36.993 1.00 69.38 996 ALA A C 1
ATOM 7841 O O . ALA A 1 996 ? 16.267 17.451 -37.570 1.00 69.38 996 ALA A O 1
ATOM 7842 N N . VAL A 1 997 ? 18.081 16.114 -37.508 1.00 71.31 997 VAL A N 1
ATOM 7843 C CA . VAL A 1 997 ? 18.755 16.648 -38.695 1.00 71.31 997 VAL A CA 1
ATOM 7844 C C . VAL A 1 997 ? 18.648 15.639 -39.831 1.00 71.31 997 VAL A C 1
ATOM 7846 O O . VAL A 1 997 ? 19.100 14.506 -39.714 1.00 71.31 997 VAL A O 1
ATOM 7849 N N . LEU A 1 998 ? 18.050 16.063 -40.948 1.00 71.56 998 LEU A N 1
ATOM 7850 C CA . LEU A 1 998 ? 18.063 15.253 -42.162 1.00 71.56 998 LEU A CA 1
ATOM 7851 C C . LEU A 1 998 ? 19.462 15.306 -42.778 1.00 71.56 998 LEU A C 1
ATOM 7853 O O . LEU A 1 998 ? 20.061 16.384 -42.817 1.00 71.56 998 LEU A O 1
ATOM 7857 N N . PRO A 1 999 ? 19.974 14.183 -43.287 1.00 65.31 999 PRO A N 1
ATOM 7858 C CA . PRO A 1 999 ? 21.278 14.165 -43.912 1.00 65.31 999 PRO A CA 1
ATOM 7859 C C . PRO A 1 999 ? 21.254 14.950 -45.230 1.00 65.31 999 PRO A C 1
ATOM 7861 O O . PRO A 1 999 ? 20.247 14.975 -45.943 1.00 65.31 999 PRO A O 1
ATOM 7864 N N . ASN A 1 1000 ? 22.376 15.598 -45.549 1.00 61.22 1000 ASN A N 1
ATOM 7865 C CA . ASN A 1 1000 ? 22.521 16.358 -46.787 1.00 61.22 1000 ASN A CA 1
ATOM 7866 C C . ASN A 1 1000 ? 22.486 15.434 -48.010 1.00 61.22 1000 ASN A C 1
ATOM 7868 O O . ASN A 1 1000 ? 22.991 14.312 -47.981 1.00 61.22 1000 ASN A O 1
ATOM 7872 N N . VAL A 1 1001 ? 21.942 15.952 -49.109 1.00 60.84 1001 VAL A N 1
ATOM 7873 C CA . VAL A 1 1001 ? 21.958 15.273 -50.404 1.00 60.84 1001 VAL A CA 1
ATOM 7874 C C . VAL A 1 1001 ? 23.412 15.119 -50.888 1.00 60.84 1001 VAL A C 1
ATOM 7876 O O . VAL A 1 1001 ? 24.127 16.126 -50.964 1.00 60.84 1001 VAL A O 1
ATOM 7879 N N . PRO A 1 1002 ? 23.872 13.906 -51.250 1.00 55.72 1002 PRO A N 1
ATOM 7880 C CA . PRO A 1 1002 ? 25.242 13.698 -51.710 1.00 55.72 1002 PRO A CA 1
ATOM 7881 C C . PRO A 1 1002 ? 25.586 14.556 -52.940 1.00 55.72 1002 PRO A C 1
ATOM 7883 O O . PRO A 1 1002 ? 24.859 14.560 -53.931 1.00 55.72 1002 PRO A O 1
ATOM 7886 N N . GLY A 1 1003 ? 26.702 15.293 -52.885 1.00 54.50 1003 GLY A N 1
ATOM 7887 C CA . GLY A 1 1003 ? 27.221 16.091 -54.009 1.00 54.50 1003 GLY A CA 1
ATOM 7888 C C . GLY A 1 1003 ? 26.610 17.489 -54.204 1.00 54.50 1003 GLY A C 1
ATOM 7889 O O . GLY A 1 1003 ? 27.083 18.232 -55.065 1.00 54.50 1003 GLY A O 1
ATOM 7890 N N . VAL A 1 1004 ? 25.616 17.896 -53.403 1.00 53.31 1004 VAL A N 1
ATOM 7891 C CA . VAL A 1 1004 ? 24.995 19.231 -53.492 1.00 53.31 1004 VAL A CA 1
ATOM 7892 C C . VAL A 1 1004 ? 25.619 20.180 -52.463 1.00 53.31 1004 VAL A C 1
ATOM 7894 O O . VAL A 1 1004 ? 25.414 20.037 -51.260 1.00 53.31 1004 VAL A O 1
ATOM 7897 N N . LYS A 1 1005 ? 26.370 21.190 -52.927 1.00 50.00 1005 LYS A N 1
ATOM 7898 C CA . LYS A 1 1005 ? 26.793 22.322 -52.082 1.00 50.00 1005 LYS A CA 1
ATOM 7899 C C . LYS A 1 1005 ? 25.566 23.189 -51.790 1.00 50.00 1005 LYS A C 1
ATOM 7901 O O . LYS A 1 1005 ? 24.951 23.693 -52.728 1.00 50.00 1005 LYS A O 1
ATOM 7906 N N . GLN A 1 1006 ? 25.203 23.366 -50.519 1.00 47.25 1006 GLN A N 1
ATOM 7907 C CA . GLN A 1 1006 ? 24.107 24.263 -50.139 1.00 47.25 1006 GLN A CA 1
ATOM 7908 C C . GLN A 1 1006 ? 24.385 25.688 -50.649 1.00 47.25 1006 GLN A C 1
ATOM 7910 O O . GLN A 1 1006 ? 25.407 26.285 -50.310 1.00 47.25 1006 GLN A O 1
ATOM 7915 N N . SER A 1 1007 ? 23.471 26.250 -51.446 1.00 39.28 1007 SER A N 1
ATOM 7916 C CA . SER A 1 1007 ? 23.462 27.685 -51.735 1.00 39.28 1007 SER A CA 1
ATOM 7917 C C . SER A 1 1007 ? 22.962 28.442 -50.506 1.00 39.28 1007 SER A C 1
ATOM 7919 O O . SER A 1 1007 ? 21.927 28.098 -49.940 1.00 39.28 1007 SER A O 1
ATOM 7921 N N . SER A 1 1008 ? 23.678 29.493 -50.123 1.00 39.81 1008 SER A N 1
ATOM 7922 C CA . SER A 1 1008 ? 23.523 30.334 -48.927 1.00 39.81 1008 SER A CA 1
ATOM 7923 C C . SER A 1 1008 ? 22.201 31.120 -48.782 1.00 39.81 1008 SER A C 1
ATOM 7925 O O . SER A 1 1008 ? 22.158 32.090 -48.033 1.00 39.81 1008 SER A O 1
ATOM 7927 N N . SER A 1 1009 ? 21.118 30.754 -49.474 1.00 33.53 1009 SER A N 1
ATOM 7928 C CA . SER A 1 1009 ? 19.921 31.599 -49.622 1.00 33.53 1009 SER A CA 1
ATOM 7929 C C . SER A 1 1009 ? 18.656 31.137 -48.884 1.00 33.53 1009 SER A C 1
ATOM 7931 O O . SER A 1 1009 ? 17.628 31.800 -49.004 1.00 33.53 1009 SER A O 1
ATOM 7933 N N . SER A 1 1010 ? 18.688 30.069 -48.079 1.00 36.66 1010 SER A N 1
ATOM 7934 C CA . SER A 1 1010 ? 17.574 29.750 -47.172 1.00 36.66 1010 SER A CA 1
ATOM 7935 C C . SER A 1 1010 ? 17.913 30.164 -45.739 1.00 36.66 1010 SER A C 1
ATOM 7937 O O . SER A 1 1010 ? 18.825 29.599 -45.144 1.00 36.66 1010 SER A O 1
ATOM 7939 N N . ASN A 1 1011 ? 17.152 31.112 -45.182 1.00 35.84 1011 ASN A N 1
ATOM 7940 C CA . ASN A 1 1011 ? 17.230 31.673 -43.817 1.00 35.84 1011 ASN A CA 1
ATOM 7941 C C . ASN A 1 1011 ? 16.976 30.661 -42.668 1.00 35.84 1011 ASN A C 1
ATOM 7943 O O . ASN A 1 1011 ? 16.385 30.994 -41.640 1.00 35.84 1011 ASN A O 1
ATOM 7947 N N . HIS A 1 1012 ? 17.401 29.409 -42.809 1.00 38.44 1012 HIS A N 1
ATOM 7948 C CA . HIS A 1 1012 ? 17.261 28.384 -41.788 1.00 38.44 1012 HIS A CA 1
ATOM 7949 C C . HIS A 1 1012 ? 18.640 27.861 -41.389 1.00 38.44 1012 HIS A C 1
ATOM 7951 O O . HIS A 1 1012 ? 19.330 27.237 -42.184 1.00 38.44 1012 HIS A O 1
ATOM 7957 N N . PHE A 1 1013 ? 19.012 28.146 -40.139 1.00 43.06 1013 PHE A N 1
ATOM 7958 C CA . PHE A 1 1013 ? 20.174 27.645 -39.402 1.00 43.06 1013 PHE A CA 1
ATOM 7959 C C . PHE A 1 1013 ? 20.290 26.103 -39.452 1.00 43.06 1013 PHE A C 1
ATOM 7961 O O . PHE A 1 1013 ? 19.961 25.427 -38.479 1.00 43.06 1013 PHE A O 1
ATOM 7968 N N . SER A 1 1014 ? 20.747 25.513 -40.558 1.00 51.28 1014 SER A N 1
ATOM 7969 C CA . SER A 1 1014 ? 21.362 24.183 -40.521 1.00 51.28 1014 SER A CA 1
ATOM 7970 C C . SER A 1 1014 ? 22.810 24.382 -40.083 1.00 51.28 1014 SER A C 1
ATOM 7972 O O . SER A 1 1014 ? 23.607 24.950 -40.832 1.00 51.28 1014 SER A O 1
ATOM 7974 N N . THR A 1 1015 ? 23.127 24.002 -38.847 1.00 51.72 1015 THR A N 1
ATOM 7975 C CA . THR A 1 1015 ? 24.451 24.156 -38.237 1.00 51.72 1015 THR A CA 1
ATOM 7976 C C . THR A 1 1015 ? 25.517 23.499 -39.119 1.00 51.72 1015 THR A C 1
ATOM 7978 O O . THR A 1 1015 ? 25.571 22.284 -39.257 1.00 51.72 1015 THR A O 1
ATOM 7981 N N . ARG A 1 1016 ? 26.378 24.317 -39.743 1.00 61.31 1016 ARG A N 1
ATOM 7982 C CA . ARG A 1 1016 ? 27.456 23.880 -40.658 1.00 61.31 1016 ARG A CA 1
ATOM 7983 C C . ARG A 1 1016 ? 28.563 23.068 -39.964 1.00 61.31 1016 ARG A C 1
ATOM 7985 O O . ARG A 1 1016 ? 29.444 22.540 -40.639 1.00 61.31 1016 ARG A O 1
ATOM 7992 N N . VAL A 1 1017 ? 28.526 22.994 -38.631 1.00 73.94 1017 VAL A N 1
ATOM 7993 C CA . VAL A 1 1017 ? 29.548 22.402 -37.762 1.00 73.94 1017 VAL A CA 1
ATOM 7994 C C . VAL A 1 1017 ? 28.950 21.243 -36.971 1.00 73.94 1017 VAL A C 1
ATOM 7996 O O . VAL A 1 1017 ? 28.034 21.432 -36.166 1.00 73.94 1017 VAL A O 1
ATOM 7999 N N . GLN A 1 1018 ? 29.498 20.044 -37.165 1.00 82.19 1018 GLN A N 1
ATOM 8000 C CA . GLN A 1 1018 ? 29.209 18.897 -36.310 1.00 82.19 1018 GLN A CA 1
ATOM 8001 C C . GLN A 1 1018 ? 30.031 18.984 -35.024 1.00 82.19 1018 GLN A C 1
ATOM 8003 O O . GLN A 1 1018 ? 31.240 19.204 -35.071 1.00 82.19 1018 GLN A O 1
ATOM 8008 N N . ALA A 1 1019 ? 29.378 18.782 -33.884 1.00 87.25 1019 ALA A N 1
ATOM 8009 C CA . ALA A 1 1019 ? 30.014 18.659 -32.584 1.00 87.25 1019 ALA A CA 1
ATOM 8010 C C . ALA A 1 1019 ? 29.528 17.378 -31.900 1.00 87.25 1019 ALA A C 1
ATOM 8012 O O . ALA A 1 1019 ? 28.325 17.148 -31.763 1.00 87.25 1019 ALA A O 1
ATOM 8013 N N . ASP A 1 1020 ? 30.481 16.575 -31.443 1.00 90.88 1020 ASP A N 1
ATOM 8014 C CA . ASP A 1 1020 ? 30.260 15.368 -30.662 1.00 90.88 1020 ASP A CA 1
ATOM 8015 C C . ASP A 1 1020 ? 30.833 15.577 -29.264 1.00 90.88 1020 ASP A C 1
ATOM 8017 O O . ASP A 1 1020 ? 31.965 16.035 -29.100 1.00 90.88 1020 ASP A O 1
ATOM 8021 N N . CYS A 1 1021 ? 30.079 15.210 -28.239 1.00 93.12 1021 CYS A N 1
ATOM 8022 C CA . CYS A 1 1021 ? 30.508 15.365 -26.861 1.00 93.12 1021 CYS A CA 1
ATOM 8023 C C . CYS A 1 1021 ? 30.157 14.150 -26.008 1.00 93.12 1021 CYS A C 1
ATOM 8025 O O . CYS A 1 1021 ? 29.241 13.385 -26.317 1.00 93.12 1021 CYS A O 1
ATOM 8027 N N . THR A 1 1022 ? 30.891 14.007 -24.912 1.00 94.81 1022 THR A N 1
ATOM 8028 C CA . THR A 1 1022 ? 30.677 12.955 -23.922 1.00 94.81 1022 THR A CA 1
ATOM 8029 C C . THR A 1 1022 ? 30.600 13.596 -22.549 1.00 94.81 1022 THR A C 1
ATOM 8031 O O . THR A 1 1022 ? 31.498 14.352 -22.166 1.00 94.81 1022 THR A O 1
ATOM 8034 N N . VAL A 1 1023 ? 29.541 13.292 -21.809 1.00 95.75 1023 VAL A N 1
ATOM 8035 C CA . VAL A 1 1023 ? 29.249 13.868 -20.492 1.00 95.75 1023 VAL A CA 1
ATOM 8036 C C . VAL A 1 1023 ? 29.135 12.745 -19.460 1.00 95.75 1023 VAL A C 1
ATOM 8038 O O . VAL A 1 1023 ? 28.631 11.666 -19.782 1.00 95.75 1023 VAL A O 1
ATOM 8041 N N . ASP A 1 1024 ? 29.648 12.976 -18.254 1.00 93.94 1024 ASP A N 1
ATOM 8042 C CA . ASP A 1 1024 ? 29.463 12.087 -17.098 1.00 93.94 1024 ASP A CA 1
ATOM 8043 C C . ASP A 1 1024 ? 28.245 12.498 -16.247 1.00 93.94 1024 ASP A C 1
ATOM 8045 O O . ASP A 1 1024 ? 27.591 13.506 -16.524 1.00 93.94 1024 ASP A O 1
ATOM 8049 N N . GLY A 1 1025 ? 27.922 11.736 -15.201 1.00 91.56 1025 GLY A N 1
ATOM 8050 C CA . GLY A 1 1025 ? 26.738 12.008 -14.380 1.00 91.56 1025 GLY A CA 1
ATOM 8051 C C . GLY A 1 1025 ? 26.844 13.203 -13.438 1.00 91.56 1025 GLY A C 1
ATOM 8052 O O . GLY A 1 1025 ? 25.851 13.575 -12.818 1.00 91.56 1025 GLY A O 1
ATOM 8053 N N . THR A 1 1026 ? 28.002 13.867 -13.367 1.00 92.25 1026 THR A N 1
ATOM 8054 C CA . THR A 1 1026 ? 28.108 15.188 -12.723 1.00 92.25 1026 THR A CA 1
ATOM 8055 C C . THR A 1 1026 ? 27.665 16.322 -13.653 1.00 92.25 1026 THR A C 1
ATOM 8057 O O . THR A 1 1026 ? 27.566 17.474 -13.233 1.00 92.25 1026 THR A O 1
ATOM 8060 N N . GLY A 1 1027 ? 27.395 16.005 -14.926 1.00 89.75 1027 GLY A N 1
ATOM 8061 C CA . GLY A 1 1027 ? 27.144 16.975 -15.985 1.00 89.75 1027 GLY A CA 1
ATOM 8062 C C . GLY A 1 1027 ? 28.427 17.545 -16.594 1.00 89.75 1027 GLY A C 1
ATOM 8063 O O . GLY A 1 1027 ? 28.342 18.450 -17.432 1.00 89.75 1027 GLY A O 1
ATOM 8064 N N . ALA A 1 1028 ? 29.600 17.032 -16.205 1.00 92.31 1028 ALA A N 1
ATOM 8065 C CA . ALA A 1 1028 ? 30.885 17.514 -16.680 1.00 92.31 1028 ALA A CA 1
ATOM 8066 C C . ALA A 1 1028 ? 31.208 16.984 -18.080 1.00 92.31 1028 ALA A C 1
ATOM 8068 O O . ALA A 1 1028 ? 30.955 15.832 -18.441 1.00 92.31 1028 ALA A O 1
ATOM 8069 N N . LEU A 1 1029 ? 31.808 17.856 -18.884 1.00 93.56 1029 LEU A N 1
ATOM 8070 C CA . LEU A 1 1029 ? 32.252 17.540 -20.231 1.00 93.56 1029 LEU A CA 1
ATOM 8071 C C . LEU A 1 1029 ? 33.573 16.766 -20.174 1.00 93.56 1029 LEU A C 1
ATOM 8073 O O . LEU A 1 1029 ? 34.622 17.333 -19.878 1.00 93.56 1029 LEU A O 1
ATOM 8077 N N . THR A 1 1030 ? 33.530 15.477 -20.504 1.00 93.19 1030 THR A N 1
ATOM 8078 C CA . THR A 1 1030 ? 34.728 14.618 -20.546 1.00 93.19 1030 THR A CA 1
ATOM 8079 C C . THR A 1 1030 ? 35.477 14.729 -21.874 1.00 93.19 1030 THR A C 1
ATOM 8081 O O . THR A 1 1030 ? 36.699 14.599 -21.912 1.00 93.19 1030 THR A O 1
ATOM 8084 N N . SER A 1 1031 ? 34.762 14.986 -22.973 1.00 94.75 1031 SER A N 1
ATOM 8085 C CA . SER A 1 1031 ? 35.356 15.200 -24.295 1.00 94.75 1031 SER A CA 1
ATOM 8086 C C . SER A 1 1031 ? 34.426 16.003 -25.202 1.00 94.75 1031 SER A C 1
ATOM 8088 O O . SER A 1 1031 ? 33.221 15.751 -25.187 1.00 94.75 1031 SER A O 1
ATOM 8090 N N . LEU A 1 1032 ? 34.984 16.876 -26.043 1.00 93.56 1032 LEU A N 1
ATOM 8091 C CA . LEU A 1 1032 ? 34.289 17.586 -27.121 1.00 93.56 1032 LEU A CA 1
ATOM 8092 C C . LEU A 1 1032 ? 35.141 17.522 -28.390 1.00 93.56 1032 LEU A C 1
ATOM 8094 O O . LEU A 1 1032 ? 36.311 17.896 -28.367 1.00 93.56 1032 LEU A O 1
ATOM 8098 N N . HIS A 1 1033 ? 34.544 17.061 -29.482 1.00 90.50 1033 HIS A N 1
ATOM 8099 C CA . HIS A 1 1033 ? 35.185 16.933 -30.784 1.00 90.50 1033 HIS A CA 1
ATOM 8100 C C . HIS A 1 1033 ? 34.342 17.652 -31.831 1.00 90.50 1033 HIS A C 1
ATOM 8102 O O . HIS A 1 1033 ? 33.146 17.395 -31.952 1.00 90.50 1033 HIS A O 1
ATOM 8108 N N . PHE A 1 1034 ? 34.971 18.529 -32.607 1.00 85.62 1034 PHE A N 1
ATOM 8109 C CA . PHE A 1 1034 ? 34.349 19.126 -33.783 1.00 85.62 1034 PHE A CA 1
ATOM 8110 C C . PHE A 1 1034 ? 34.676 18.275 -35.014 1.00 85.62 1034 PHE A C 1
ATOM 8112 O O . PHE A 1 1034 ? 35.830 17.897 -35.221 1.00 85.62 1034 PHE A O 1
ATOM 8119 N N . GLY A 1 1035 ? 33.658 17.948 -35.809 1.00 73.62 1035 GLY A N 1
ATOM 8120 C CA . GLY A 1 1035 ? 33.820 17.267 -37.092 1.00 73.62 1035 GLY A CA 1
ATOM 8121 C C . GLY A 1 1035 ? 34.467 18.174 -38.143 1.00 73.62 1035 GLY A C 1
ATOM 8122 O O . GLY A 1 1035 ? 34.526 19.394 -37.976 1.00 73.62 1035 GLY A O 1
ATOM 8123 N N . ALA A 1 1036 ? 34.953 17.583 -39.239 1.00 62.41 1036 ALA A N 1
ATOM 8124 C CA . ALA A 1 1036 ? 35.555 18.343 -40.334 1.00 62.41 1036 ALA A CA 1
ATOM 8125 C C . ALA A 1 1036 ? 34.530 19.332 -40.939 1.00 62.41 1036 ALA A C 1
ATOM 8127 O O . ALA A 1 1036 ? 33.433 18.904 -41.308 1.00 62.41 1036 ALA A O 1
ATOM 8128 N N . PRO A 1 1037 ? 34.846 20.638 -41.045 1.00 58.06 1037 PRO A N 1
ATOM 8129 C CA . PRO A 1 1037 ? 33.925 21.613 -41.617 1.00 58.06 1037 PRO A CA 1
ATOM 8130 C C . PRO A 1 1037 ? 33.733 21.369 -43.121 1.00 58.06 1037 PRO A C 1
ATOM 8132 O O . PRO A 1 1037 ? 34.665 20.994 -43.830 1.00 58.06 1037 PRO A O 1
ATOM 8135 N N . ILE A 1 1038 ? 32.528 21.643 -43.633 1.00 56.53 1038 ILE A N 1
ATOM 8136 C CA . ILE A 1 1038 ? 32.200 21.535 -45.072 1.00 56.53 1038 ILE A CA 1
ATOM 8137 C C . ILE A 1 1038 ? 33.032 22.542 -45.907 1.00 56.53 1038 ILE A C 1
ATOM 8139 O O . ILE A 1 1038 ? 33.282 22.321 -47.094 1.00 56.53 1038 ILE A O 1
ATOM 8143 N N . SER A 1 1039 ? 33.496 23.638 -45.288 1.00 55.66 1039 SER A N 1
ATOM 8144 C CA . SER A 1 1039 ? 34.491 24.579 -45.821 1.00 55.66 1039 SER A CA 1
ATOM 8145 C C . SER A 1 1039 ? 35.154 25.365 -44.676 1.00 55.66 1039 SER A C 1
ATOM 8147 O O . SER A 1 1039 ? 34.450 25.872 -43.807 1.00 55.66 1039 SER A O 1
ATOM 8149 N N . GLU A 1 1040 ? 36.488 25.492 -44.669 1.00 54.53 1040 GLU A N 1
ATOM 8150 C CA . GLU A 1 1040 ? 37.252 26.203 -43.619 1.00 54.53 1040 GLU A CA 1
ATOM 8151 C C . GLU A 1 1040 ? 37.016 27.729 -43.589 1.00 54.53 1040 GLU A C 1
ATOM 8153 O O . GLU A 1 1040 ? 37.339 28.376 -42.597 1.00 54.53 1040 GLU A O 1
ATOM 8158 N N . ALA A 1 1041 ? 36.452 28.317 -44.652 1.00 55.50 1041 ALA A N 1
ATOM 8159 C CA . ALA A 1 1041 ? 36.380 29.772 -44.832 1.00 55.50 1041 ALA A CA 1
ATOM 8160 C C . ALA A 1 1041 ? 35.145 30.457 -44.203 1.00 55.50 1041 ALA A C 1
ATOM 8162 O O . ALA A 1 1041 ? 35.129 31.681 -44.100 1.00 55.50 1041 ALA A O 1
ATOM 8163 N N . ASP A 1 1042 ? 34.135 29.693 -43.769 1.00 60.31 1042 ASP A N 1
ATOM 8164 C CA . ASP A 1 1042 ? 32.765 30.198 -43.563 1.00 60.31 1042 ASP A CA 1
ATOM 8165 C C . ASP A 1 1042 ? 32.154 29.890 -42.175 1.00 60.31 1042 ASP A C 1
ATOM 8167 O O . ASP A 1 1042 ? 30.957 30.100 -41.983 1.00 60.31 1042 ASP A O 1
ATOM 8171 N N . VAL A 1 1043 ? 32.930 29.362 -41.220 1.00 68.31 1043 VAL A N 1
ATOM 8172 C CA . VAL A 1 1043 ? 32.438 29.008 -39.872 1.00 68.31 1043 VAL A CA 1
ATOM 8173 C C . VAL A 1 1043 ? 32.768 30.115 -38.875 1.00 68.31 1043 VAL A C 1
ATOM 8175 O O . VAL A 1 1043 ? 33.940 30.409 -38.632 1.00 68.31 1043 VAL A O 1
ATOM 8178 N N . THR A 1 1044 ? 31.749 30.708 -38.252 1.00 78.56 1044 THR A N 1
ATOM 8179 C CA . THR A 1 1044 ? 31.965 31.697 -37.182 1.00 78.56 1044 THR A CA 1
ATOM 8180 C C . THR A 1 1044 ? 32.174 31.023 -35.820 1.00 78.56 1044 THR A C 1
ATOM 8182 O O . THR A 1 1044 ? 31.721 29.904 -35.573 1.00 78.56 1044 THR A O 1
ATOM 8185 N N . MET A 1 1045 ? 32.846 31.712 -34.889 1.00 80.62 1045 MET A N 1
ATOM 8186 C CA . MET A 1 1045 ? 33.002 31.225 -33.509 1.00 80.62 1045 MET A CA 1
ATOM 8187 C C . MET A 1 1045 ? 31.643 31.041 -32.812 1.00 80.62 1045 MET A C 1
ATOM 8189 O O . MET A 1 1045 ? 31.480 30.106 -32.033 1.00 80.62 1045 MET A O 1
ATOM 8193 N N . GLU A 1 1046 ? 30.664 31.896 -33.118 1.00 83.94 1046 GLU A N 1
ATOM 8194 C CA . GLU A 1 1046 ? 29.302 31.805 -32.580 1.00 83.94 1046 GLU A CA 1
ATOM 8195 C C . GLU A 1 1046 ? 28.602 30.517 -33.033 1.00 83.94 1046 GLU A C 1
ATOM 8197 O O . GLU A 1 1046 ? 28.021 29.814 -32.209 1.00 83.94 1046 GLU A O 1
ATOM 8202 N N . GLU A 1 1047 ? 28.737 30.141 -34.309 1.00 79.25 1047 GLU A N 1
ATOM 8203 C CA . GLU A 1 1047 ? 28.193 28.886 -34.846 1.00 79.25 1047 GLU A CA 1
ATOM 8204 C C . GLU A 1 1047 ? 28.849 27.647 -34.221 1.00 79.25 1047 GLU A C 1
ATOM 8206 O O . GLU A 1 1047 ? 28.161 26.672 -33.909 1.00 79.25 1047 GLU A O 1
ATOM 8211 N N . ALA A 1 1048 ? 30.167 27.678 -33.995 1.00 81.38 1048 ALA A N 1
ATOM 8212 C CA . ALA A 1 1048 ? 30.885 26.587 -33.335 1.00 81.38 1048 ALA A CA 1
ATOM 8213 C C . ALA A 1 1048 ? 30.491 26.449 -31.852 1.00 81.38 1048 ALA A C 1
ATOM 8215 O O . ALA A 1 1048 ? 30.283 25.336 -31.365 1.00 81.38 1048 ALA A O 1
ATOM 8216 N N . LEU A 1 1049 ? 30.338 27.569 -31.135 1.00 87.62 1049 LEU A N 1
ATOM 8217 C CA . LEU A 1 1049 ? 29.862 27.574 -29.749 1.00 87.62 1049 LEU A CA 1
ATOM 8218 C C . LEU A 1 1049 ? 28.418 27.081 -29.654 1.00 87.62 1049 LEU A C 1
ATOM 8220 O O . LEU A 1 1049 ? 28.118 26.261 -28.788 1.00 87.62 1049 LEU A O 1
ATOM 8224 N N . GLN A 1 1050 ? 27.543 27.506 -30.567 1.00 85.06 1050 GLN A N 1
ATOM 8225 C CA . GLN A 1 1050 ? 26.168 27.022 -30.622 1.00 85.06 1050 GLN A CA 1
ATOM 8226 C C . GLN A 1 1050 ? 26.118 25.509 -30.882 1.00 85.06 1050 GLN A C 1
ATOM 8228 O O . GLN A 1 1050 ? 25.417 24.793 -30.169 1.00 85.06 1050 GLN A O 1
ATOM 8233 N N . ALA A 1 1051 ? 26.906 25.002 -31.836 1.00 83.38 1051 ALA A N 1
ATOM 8234 C CA . ALA A 1 1051 ? 27.015 23.570 -32.108 1.00 83.38 1051 ALA A CA 1
ATOM 8235 C C . ALA A 1 1051 ? 27.493 22.777 -30.878 1.00 83.38 1051 ALA A C 1
ATOM 8237 O O . ALA A 1 1051 ? 26.933 21.725 -30.562 1.00 83.38 1051 ALA A O 1
ATOM 8238 N N . ALA A 1 1052 ? 28.486 23.297 -30.148 1.00 88.56 1052 ALA A N 1
ATOM 8239 C CA . ALA A 1 1052 ? 28.967 22.690 -28.910 1.00 88.56 1052 ALA A CA 1
ATOM 8240 C C . ALA A 1 1052 ? 27.903 22.704 -27.803 1.00 88.56 1052 ALA A C 1
ATOM 8242 O O . ALA A 1 1052 ? 27.664 21.671 -27.181 1.00 88.56 1052 ALA A O 1
ATOM 8243 N N . MET A 1 1053 ? 27.227 23.837 -27.581 1.00 89.81 1053 MET A N 1
ATOM 8244 C CA . MET A 1 1053 ? 26.135 23.951 -26.606 1.00 89.81 1053 MET A CA 1
ATOM 8245 C C . MET A 1 1053 ? 25.010 22.964 -26.916 1.00 89.81 1053 MET A C 1
ATOM 8247 O O . MET A 1 1053 ? 24.525 22.267 -26.026 1.00 89.81 1053 MET A O 1
ATOM 8251 N N . GLU A 1 1054 ? 24.629 22.862 -28.187 1.00 87.62 1054 GLU A N 1
ATOM 8252 C CA . GLU A 1 1054 ? 23.630 21.911 -28.648 1.00 87.62 1054 GLU A CA 1
ATOM 8253 C C . GLU A 1 1054 ? 24.077 20.470 -28.395 1.00 87.62 1054 GLU A C 1
ATOM 8255 O O . GLU A 1 1054 ? 23.291 19.694 -27.856 1.00 87.62 1054 GLU A O 1
ATOM 8260 N N . ALA A 1 1055 ? 25.309 20.093 -28.740 1.00 89.56 1055 ALA A N 1
ATOM 8261 C CA . ALA A 1 1055 ? 25.812 18.745 -28.489 1.00 89.56 1055 ALA A CA 1
ATOM 8262 C C . ALA A 1 1055 ? 25.796 18.410 -26.988 1.00 89.56 1055 ALA A C 1
ATOM 8264 O O . ALA A 1 1055 ? 25.270 17.360 -26.609 1.00 89.56 1055 ALA A O 1
ATOM 8265 N N . ILE A 1 1056 ? 26.289 19.329 -26.144 1.00 92.62 1056 ILE A N 1
ATOM 8266 C CA . ILE A 1 1056 ? 26.339 19.186 -24.679 1.00 92.62 1056 ILE A CA 1
ATOM 8267 C C . ILE A 1 1056 ? 24.939 18.956 -24.112 1.00 92.62 1056 ILE A C 1
ATOM 8269 O O . ILE A 1 1056 ? 24.738 18.017 -23.343 1.00 92.62 1056 ILE A O 1
ATOM 8273 N N . GLN A 1 1057 ? 23.955 19.750 -24.540 1.00 90.88 1057 GLN A N 1
ATOM 8274 C CA . GLN A 1 1057 ? 22.566 19.573 -24.118 1.00 90.88 1057 GLN A CA 1
ATOM 8275 C C . GLN A 1 1057 ? 22.022 18.190 -24.493 1.00 90.88 1057 GLN A C 1
ATOM 8277 O O . GLN A 1 1057 ? 21.334 17.571 -23.684 1.00 90.88 1057 GLN A O 1
ATOM 8282 N N . VAL A 1 1058 ? 22.333 17.664 -25.689 1.00 90.69 1058 VAL A N 1
ATOM 8283 C CA . VAL A 1 1058 ? 21.884 16.306 -26.042 1.00 90.69 1058 VAL A CA 1
ATOM 8284 C C . VAL A 1 1058 ? 22.569 15.254 -25.183 1.00 90.69 1058 VAL A C 1
ATOM 8286 O O . VAL A 1 1058 ? 21.901 14.323 -24.740 1.00 90.69 1058 VAL A O 1
ATOM 8289 N N . ALA A 1 1059 ? 23.873 15.381 -24.930 1.00 93.06 1059 ALA A N 1
ATOM 8290 C CA . ALA A 1 1059 ? 24.583 14.430 -24.080 1.00 93.06 1059 ALA A CA 1
ATOM 8291 C C . ALA A 1 1059 ? 24.021 14.417 -22.654 1.00 93.06 1059 ALA A C 1
ATOM 8293 O O . ALA A 1 1059 ? 23.788 13.340 -22.115 1.00 93.06 1059 ALA A O 1
ATOM 8294 N N . GLN A 1 1060 ? 23.725 15.588 -22.083 1.00 94.38 1060 GLN A N 1
ATOM 8295 C CA . GLN A 1 1060 ? 23.095 15.710 -20.766 1.00 94.38 1060 GLN A CA 1
ATOM 8296 C C . GLN A 1 1060 ? 21.690 15.094 -20.741 1.00 94.38 1060 GLN A C 1
ATOM 8298 O O . GLN A 1 1060 ? 21.381 14.305 -19.853 1.00 94.38 1060 GLN A O 1
ATOM 8303 N N . MET A 1 1061 ? 20.847 15.372 -21.743 1.00 92.50 1061 MET A N 1
ATOM 8304 C CA . MET A 1 1061 ? 19.519 14.747 -21.833 1.00 92.50 1061 MET A CA 1
ATOM 8305 C C . MET A 1 1061 ? 19.604 13.225 -22.014 1.00 92.50 1061 MET A C 1
ATOM 8307 O O . MET A 1 1061 ? 18.813 12.489 -21.425 1.00 92.50 1061 MET A O 1
ATOM 8311 N N . ARG A 1 1062 ? 20.566 12.739 -22.811 1.00 93.38 1062 ARG A N 1
ATOM 8312 C CA . ARG A 1 1062 ? 20.818 11.302 -22.991 1.00 93.38 1062 ARG A CA 1
ATOM 8313 C C . ARG A 1 1062 ? 21.275 10.656 -21.696 1.00 93.38 1062 ARG A C 1
ATOM 8315 O O . ARG A 1 1062 ? 20.773 9.593 -21.360 1.00 93.38 1062 ARG A O 1
ATOM 8322 N N . HIS A 1 1063 ? 22.162 11.311 -20.954 1.00 95.44 1063 HIS A N 1
ATOM 8323 C CA . HIS A 1 1063 ? 22.565 10.848 -19.634 1.00 95.44 1063 HIS A CA 1
ATOM 8324 C C . HIS A 1 1063 ? 21.353 10.738 -18.696 1.00 95.44 1063 HIS A C 1
ATOM 8326 O O . HIS A 1 1063 ? 21.130 9.686 -18.113 1.00 95.44 1063 HIS A O 1
ATOM 8332 N N . ASN A 1 1064 ? 20.515 11.778 -18.615 1.00 93.75 1064 ASN A N 1
ATOM 8333 C CA . ASN A 1 1064 ? 19.338 11.780 -17.739 1.00 93.75 1064 ASN A CA 1
ATOM 8334 C C . ASN A 1 1064 ? 18.353 10.649 -18.066 1.00 93.75 1064 ASN A C 1
ATOM 8336 O O . ASN A 1 1064 ? 17.883 9.963 -17.161 1.00 93.75 1064 ASN A O 1
ATOM 8340 N N . THR A 1 1065 ? 18.055 10.430 -19.351 1.00 93.44 1065 THR A N 1
ATOM 8341 C CA . THR A 1 1065 ? 17.153 9.345 -19.765 1.00 93.44 1065 THR A CA 1
ATOM 8342 C C . THR A 1 1065 ? 17.763 7.967 -19.509 1.00 93.44 1065 THR A C 1
ATOM 8344 O O . THR A 1 1065 ? 17.053 7.094 -19.026 1.00 93.44 1065 THR A O 1
ATOM 8347 N N . LEU A 1 1066 ? 19.065 7.769 -19.750 1.00 94.12 1066 LEU A N 1
ATOM 8348 C CA . LEU A 1 1066 ? 19.758 6.511 -19.436 1.00 94.12 1066 LEU A CA 1
ATOM 8349 C C . LEU A 1 1066 ? 19.745 6.208 -17.931 1.00 94.12 1066 LEU A C 1
ATOM 8351 O O . LEU A 1 1066 ? 19.413 5.093 -17.537 1.00 94.12 1066 LEU A O 1
ATOM 8355 N N . SER A 1 1067 ? 20.032 7.203 -17.090 1.00 94.06 1067 SER A N 1
ATOM 8356 C CA . SER A 1 1067 ? 20.010 7.060 -15.629 1.00 94.06 1067 SER A CA 1
ATOM 8357 C C . SER A 1 1067 ? 18.618 6.713 -15.106 1.00 94.06 1067 SER A C 1
ATOM 8359 O O . SER A 1 1067 ? 18.476 5.815 -14.279 1.00 94.06 1067 SER A O 1
ATOM 8361 N N . MET A 1 1068 ? 17.572 7.360 -15.626 1.00 90.00 1068 MET A N 1
ATOM 8362 C CA . MET A 1 1068 ? 16.192 7.033 -15.255 1.00 90.00 1068 MET A CA 1
ATOM 8363 C C . MET A 1 1068 ? 15.768 5.638 -15.732 1.00 90.00 1068 MET A C 1
ATOM 8365 O O . MET A 1 1068 ? 15.054 4.951 -15.010 1.00 90.00 1068 MET A O 1
ATOM 8369 N N . VAL A 1 1069 ? 16.230 5.179 -16.900 1.00 89.75 1069 VAL A N 1
ATOM 8370 C CA . VAL A 1 1069 ? 15.973 3.804 -17.363 1.00 89.75 1069 VAL A CA 1
ATOM 8371 C C . VAL A 1 1069 ? 16.708 2.782 -16.489 1.00 89.75 1069 VAL A C 1
ATOM 8373 O O . VAL A 1 1069 ? 16.095 1.805 -16.066 1.00 89.75 1069 VAL A O 1
ATOM 8376 N N . LYS A 1 1070 ? 17.978 3.033 -16.140 1.00 91.94 1070 LYS A N 1
ATOM 8377 C CA . LYS A 1 1070 ? 18.780 2.151 -15.274 1.00 91.94 1070 LYS A CA 1
ATOM 8378 C C . LYS A 1 1070 ? 18.181 2.000 -13.873 1.00 91.94 1070 LYS A C 1
ATOM 8380 O O . LYS A 1 1070 ? 18.193 0.906 -13.320 1.00 91.94 1070 LYS A O 1
ATOM 8385 N N . LEU A 1 1071 ? 17.699 3.097 -13.285 1.00 91.94 1071 LEU A N 1
ATOM 8386 C CA . LEU A 1 1071 ? 17.225 3.127 -11.896 1.00 91.94 1071 LEU A CA 1
ATOM 8387 C C . LEU A 1 1071 ? 15.712 2.919 -11.753 1.00 91.94 1071 LEU A C 1
ATOM 8389 O O . LEU A 1 1071 ? 15.253 2.562 -10.668 1.00 91.94 1071 LEU A O 1
ATOM 8393 N N . GLY A 1 1072 ? 14.932 3.139 -12.814 1.00 89.44 1072 GLY A N 1
ATOM 8394 C CA . GLY A 1 1072 ? 13.479 3.287 -12.729 1.00 89.44 1072 GLY A CA 1
ATOM 8395 C C . GLY A 1 1072 ? 12.752 2.054 -12.191 1.00 89.44 1072 GLY A C 1
ATOM 8396 O O . GLY A 1 1072 ? 11.869 2.187 -11.344 1.00 89.44 1072 GLY A O 1
ATOM 8397 N N . ALA A 1 1073 ? 13.137 0.849 -12.626 1.00 88.81 1073 ALA A N 1
ATOM 8398 C CA . ALA A 1 1073 ? 12.521 -0.388 -12.139 1.00 88.81 1073 ALA A CA 1
ATOM 8399 C C . ALA A 1 1073 ? 12.737 -0.566 -10.625 1.00 88.81 1073 ALA A C 1
ATOM 8401 O O . ALA A 1 1073 ? 11.773 -0.760 -9.881 1.00 88.81 1073 ALA A O 1
ATOM 8402 N N . TYR A 1 1074 ? 13.982 -0.416 -10.163 1.00 91.88 1074 TYR A N 1
ATOM 8403 C CA . TYR A 1 1074 ? 14.344 -0.471 -8.746 1.00 91.88 1074 TYR A CA 1
ATOM 8404 C C . TYR A 1 1074 ? 13.629 0.610 -7.923 1.00 91.88 1074 TYR A C 1
ATOM 8406 O O . TYR A 1 1074 ? 13.021 0.304 -6.898 1.00 91.88 1074 TYR A O 1
ATOM 8414 N N . GLN A 1 1075 ? 13.638 1.865 -8.381 1.00 92.19 1075 GLN A N 1
ATOM 8415 C CA . GLN A 1 1075 ? 13.025 2.983 -7.657 1.00 92.19 1075 GLN A CA 1
ATOM 8416 C C . GLN A 1 1075 ? 11.518 2.788 -7.464 1.00 92.19 1075 GLN A C 1
ATOM 8418 O O . GLN A 1 1075 ? 11.009 3.033 -6.372 1.00 92.19 1075 GLN A O 1
ATOM 8423 N N . LYS A 1 1076 ? 10.799 2.277 -8.471 1.00 92.94 1076 LYS A N 1
ATOM 8424 C CA . LYS A 1 1076 ? 9.364 1.968 -8.343 1.00 92.94 1076 LYS A CA 1
ATOM 8425 C C . LYS A 1 1076 ? 9.095 0.846 -7.332 1.00 92.94 1076 LYS A C 1
ATOM 8427 O O . LYS A 1 1076 ? 8.119 0.915 -6.578 1.00 92.94 1076 LYS A O 1
ATOM 8432 N N . GLN A 1 1077 ? 9.961 -0.170 -7.273 1.00 93.31 1077 GLN A N 1
ATOM 8433 C CA . GLN A 1 1077 ? 9.869 -1.217 -6.248 1.00 93.31 1077 GLN A CA 1
ATOM 8434 C C . GLN A 1 1077 ? 10.148 -0.666 -4.849 1.00 93.31 1077 GLN A C 1
ATOM 8436 O O . GLN A 1 1077 ? 9.388 -0.937 -3.920 1.00 93.31 1077 GLN A O 1
ATOM 8441 N N . ALA A 1 1078 ? 11.178 0.170 -4.708 1.00 93.75 1078 ALA A N 1
ATOM 8442 C CA . ALA A 1 1078 ? 11.508 0.833 -3.454 1.00 93.75 1078 ALA A CA 1
ATOM 8443 C C . ALA A 1 1078 ? 10.375 1.742 -2.953 1.00 93.75 1078 ALA A C 1
ATOM 8445 O O . ALA A 1 1078 ? 10.018 1.684 -1.778 1.00 93.75 1078 ALA A O 1
ATOM 8446 N N . GLN A 1 1079 ? 9.748 2.522 -3.841 1.00 94.94 1079 GLN A N 1
ATOM 8447 C CA . GLN A 1 1079 ? 8.565 3.327 -3.512 1.00 94.94 1079 GLN A CA 1
ATOM 8448 C C . GLN A 1 1079 ? 7.444 2.455 -2.933 1.00 94.94 1079 GLN A C 1
ATOM 8450 O O . GLN A 1 1079 ? 6.852 2.807 -1.913 1.00 94.94 1079 GLN A O 1
ATOM 8455 N N . THR A 1 1080 ? 7.180 1.303 -3.554 1.00 94.69 1080 THR A N 1
ATOM 8456 C CA . THR A 1 1080 ? 6.143 0.363 -3.104 1.00 94.69 1080 THR A CA 1
ATOM 8457 C C . THR A 1 1080 ? 6.490 -0.242 -1.744 1.00 94.69 1080 THR A C 1
ATOM 8459 O O . THR A 1 1080 ? 5.657 -0.231 -0.837 1.00 94.69 1080 THR A O 1
ATOM 8462 N N . ALA A 1 1081 ? 7.733 -0.694 -1.560 1.00 93.31 1081 ALA A N 1
ATOM 8463 C CA . ALA A 1 1081 ? 8.205 -1.278 -0.307 1.00 93.31 1081 ALA A CA 1
ATOM 8464 C C . ALA A 1 1081 ? 8.169 -0.283 0.861 1.00 93.31 1081 ALA A C 1
ATOM 8466 O O . ALA A 1 1081 ? 7.674 -0.612 1.937 1.00 93.31 1081 ALA A O 1
ATOM 8467 N N . VAL A 1 1082 ? 8.634 0.952 0.656 1.00 92.88 1082 VAL A N 1
ATOM 8468 C CA . VAL A 1 1082 ? 8.645 1.991 1.698 1.00 92.88 1082 VAL A CA 1
ATOM 8469 C C . VAL A 1 1082 ? 7.228 2.474 2.023 1.00 92.88 1082 VAL A C 1
ATOM 8471 O O . VAL A 1 1082 ? 6.899 2.663 3.195 1.00 92.88 1082 VAL A O 1
ATOM 8474 N N . PHE A 1 1083 ? 6.369 2.653 1.012 1.00 94.81 1083 PHE A N 1
ATOM 8475 C CA . PHE A 1 1083 ? 5.002 3.140 1.212 1.00 94.81 1083 PHE A CA 1
ATOM 8476 C C . PHE A 1 1083 ? 4.102 2.089 1.877 1.00 94.81 1083 PHE A C 1
ATOM 8478 O O . PHE A 1 1083 ? 3.469 2.370 2.896 1.00 94.81 1083 PHE A O 1
ATOM 8485 N N . CYS A 1 1084 ? 4.047 0.872 1.329 1.00 93.06 1084 CYS A N 1
ATOM 8486 C CA . CYS A 1 1084 ? 3.182 -0.196 1.839 1.00 93.06 1084 CYS A CA 1
ATOM 8487 C C . CYS A 1 1084 ? 3.784 -0.894 3.068 1.00 93.06 1084 CYS A C 1
ATOM 8489 O O . CYS A 1 1084 ? 3.051 -1.318 3.959 1.00 93.06 1084 CYS A O 1
ATOM 8491 N N . GLY A 1 1085 ? 5.114 -0.962 3.161 1.00 90.81 1085 GLY A N 1
ATOM 8492 C CA . GLY A 1 1085 ? 5.853 -1.542 4.282 1.00 90.81 1085 GLY A CA 1
ATOM 8493 C C . GLY A 1 1085 ? 6.190 -0.551 5.400 1.00 90.81 1085 GLY A C 1
ATOM 8494 O O . GLY A 1 1085 ? 7.034 -0.850 6.243 1.00 90.81 1085 GLY A O 1
ATOM 8495 N N . VAL A 1 1086 ? 5.520 0.608 5.455 1.00 90.12 1086 VAL A N 1
ATOM 8496 C CA . VAL A 1 1086 ? 5.798 1.696 6.413 1.00 90.12 1086 VAL A CA 1
ATOM 8497 C C . VAL A 1 1086 ? 5.862 1.228 7.873 1.00 90.12 1086 VAL A C 1
ATOM 8499 O O . VAL A 1 1086 ? 6.646 1.747 8.661 1.00 90.12 1086 VAL A O 1
ATOM 8502 N N . HIS A 1 1087 ? 5.085 0.209 8.252 1.00 87.56 1087 HIS A N 1
ATOM 8503 C CA . HIS A 1 1087 ? 5.081 -0.345 9.609 1.00 87.56 1087 HIS A CA 1
ATOM 8504 C C . HIS A 1 1087 ? 6.377 -1.075 10.005 1.00 87.56 1087 HIS A C 1
ATOM 8506 O O . HIS A 1 1087 ? 6.583 -1.311 11.195 1.00 87.56 1087 HIS A O 1
ATOM 8512 N N . GLY A 1 1088 ? 7.243 -1.410 9.044 1.00 86.75 1088 GLY A N 1
ATOM 8513 C CA . GLY A 1 1088 ? 8.585 -1.943 9.286 1.00 86.75 1088 GLY A CA 1
ATOM 8514 C C . GLY A 1 1088 ? 9.648 -0.873 9.560 1.00 86.75 1088 GLY A C 1
ATOM 8515 O O . GLY A 1 1088 ? 10.766 -1.224 9.928 1.00 86.75 1088 GLY A O 1
ATOM 8516 N N . LEU A 1 1089 ? 9.315 0.415 9.413 1.00 90.00 1089 LEU A N 1
ATOM 8517 C CA . LEU A 1 1089 ? 10.255 1.535 9.499 1.00 90.00 1089 LEU A CA 1
ATOM 8518 C C . LEU A 1 1089 ? 10.018 2.405 10.743 1.00 90.00 1089 LEU A C 1
ATOM 8520 O O . LEU A 1 1089 ? 8.926 2.461 11.310 1.00 90.00 1089 LEU A O 1
ATOM 8524 N N . GLU A 1 1090 ? 11.056 3.131 11.163 1.00 90.31 1090 GLU A N 1
ATOM 8525 C CA . GLU A 1 1090 ? 11.044 3.958 12.382 1.00 90.31 1090 GLU A CA 1
ATOM 8526 C C . GLU A 1 1090 ? 10.125 5.187 12.309 1.00 90.31 1090 GLU A C 1
ATOM 8528 O O . GLU A 1 1090 ? 9.721 5.727 13.337 1.00 90.31 1090 GLU A O 1
ATOM 8533 N N . PHE A 1 1091 ? 9.750 5.619 11.106 1.00 90.25 1091 PHE A N 1
ATOM 8534 C CA . PHE A 1 1091 ? 8.789 6.702 10.891 1.00 90.25 1091 PHE A CA 1
ATOM 8535 C C . PHE A 1 1091 ? 7.349 6.196 10.703 1.00 90.25 1091 PHE A C 1
ATOM 8537 O O . PHE A 1 1091 ? 6.449 6.992 10.441 1.00 90.25 1091 PHE A O 1
ATOM 8544 N N . GLY A 1 1092 ? 7.112 4.889 10.850 1.00 89.00 1092 GLY A N 1
ATOM 8545 C CA . GLY A 1 1092 ? 5.797 4.268 10.733 1.00 89.00 1092 GLY A CA 1
ATOM 8546 C C . GLY A 1 1092 ? 5.136 3.905 12.062 1.00 89.00 1092 GLY A C 1
ATOM 8547 O O . GLY A 1 1092 ? 5.758 3.827 13.126 1.00 89.00 1092 GLY A O 1
ATOM 8548 N N . GLY A 1 1093 ? 3.824 3.658 11.999 1.00 88.88 1093 GLY A N 1
ATOM 8549 C CA . GLY A 1 1093 ? 3.026 3.193 13.137 1.00 88.88 1093 GLY A CA 1
ATOM 8550 C C . GLY A 1 1093 ? 3.180 4.071 14.384 1.00 88.88 1093 GLY A C 1
ATOM 8551 O O . GLY A 1 1093 ? 3.089 5.295 14.320 1.00 88.88 1093 GLY A O 1
ATOM 8552 N N . LYS A 1 1094 ? 3.438 3.444 15.539 1.00 89.44 1094 LYS A N 1
ATOM 8553 C CA . LYS A 1 1094 ? 3.549 4.144 16.833 1.00 89.44 1094 LYS A CA 1
ATOM 8554 C C . LYS A 1 1094 ? 4.744 5.105 16.935 1.00 89.44 1094 LYS A C 1
ATOM 8556 O O . LYS A 1 1094 ? 4.735 5.974 17.800 1.00 89.44 1094 LYS A O 1
ATOM 8561 N N . TYR A 1 1095 ? 5.765 4.948 16.090 1.00 93.69 1095 TYR A N 1
ATOM 8562 C CA . TYR A 1 1095 ? 6.989 5.754 16.138 1.00 93.69 1095 TYR A CA 1
ATOM 8563 C C . TYR A 1 1095 ? 6.921 7.004 15.249 1.00 93.69 1095 TYR A C 1
ATOM 8565 O O . TYR A 1 1095 ? 7.682 7.946 15.468 1.00 93.69 1095 TYR A O 1
ATOM 8573 N N . ALA A 1 1096 ? 5.941 7.084 14.341 1.00 92.19 1096 ALA A N 1
ATOM 8574 C CA . ALA A 1 1096 ? 5.719 8.241 13.472 1.00 92.19 1096 ALA A CA 1
ATOM 8575 C C . ALA A 1 1096 ? 5.617 9.568 14.251 1.00 92.19 1096 ALA A C 1
ATOM 8577 O O . ALA A 1 1096 ? 6.205 10.575 13.858 1.00 92.19 1096 ALA A O 1
ATOM 8578 N N . ARG A 1 1097 ? 4.929 9.568 15.405 1.00 91.75 1097 ARG A N 1
ATOM 8579 C CA . ARG A 1 1097 ? 4.815 10.755 16.275 1.00 91.75 1097 ARG A CA 1
ATOM 8580 C C . ARG A 1 1097 ? 6.161 11.175 16.864 1.00 91.75 1097 ARG A C 1
ATOM 8582 O O . ARG A 1 1097 ? 6.419 12.369 16.984 1.00 91.75 1097 ARG A O 1
ATOM 8589 N N . THR A 1 1098 ? 7.018 10.216 17.210 1.00 94.25 1098 THR A N 1
ATOM 8590 C CA . THR A 1 1098 ? 8.380 10.490 17.689 1.00 94.25 1098 THR A CA 1
ATOM 8591 C C . THR A 1 1098 ? 9.227 11.101 16.582 1.00 94.25 1098 THR A C 1
ATOM 8593 O O . THR A 1 1098 ? 9.928 12.078 16.828 1.00 94.25 1098 THR A O 1
ATOM 8596 N N . TYR A 1 1099 ? 9.123 10.575 15.359 1.00 95.44 1099 TYR A N 1
ATOM 8597 C CA . TYR A 1 1099 ? 9.839 11.108 14.202 1.00 95.44 1099 TYR A CA 1
ATOM 8598 C C . TYR A 1 1099 ? 9.404 12.545 13.880 1.00 95.44 1099 TYR A C 1
ATOM 8600 O O . TYR A 1 1099 ? 10.242 13.428 13.716 1.00 95.44 1099 TYR A O 1
ATOM 8608 N N . ALA A 1 1100 ? 8.094 12.814 13.884 1.00 94.19 1100 ALA A N 1
ATOM 8609 C CA . ALA A 1 1100 ? 7.555 14.163 13.706 1.00 94.19 1100 ALA A CA 1
ATOM 8610 C C . ALA A 1 1100 ? 8.015 15.124 14.818 1.00 94.19 1100 ALA A C 1
ATOM 8612 O O . ALA A 1 1100 ? 8.452 16.236 14.529 1.00 94.19 1100 ALA A O 1
ATOM 8613 N N . TYR A 1 1101 ? 7.995 14.678 16.080 1.00 93.12 1101 TYR A N 1
ATOM 8614 C CA . TYR A 1 1101 ? 8.526 15.453 17.205 1.00 93.12 1101 TYR A CA 1
ATOM 8615 C C . TYR A 1 1101 ? 10.012 15.790 17.020 1.00 93.12 1101 TYR A C 1
ATOM 8617 O O . TYR A 1 1101 ? 10.411 16.937 17.227 1.00 93.12 1101 TYR A O 1
ATOM 8625 N N . ALA A 1 1102 ? 10.828 14.813 16.612 1.00 93.75 1102 ALA A N 1
ATOM 8626 C CA . ALA A 1 1102 ? 12.252 15.010 16.365 1.00 93.75 1102 ALA A CA 1
ATOM 8627 C C . ALA A 1 1102 ? 12.497 15.991 15.210 1.00 93.75 1102 ALA A C 1
ATOM 8629 O O . ALA A 1 1102 ? 13.336 16.879 15.336 1.00 93.75 1102 ALA A O 1
ATOM 8630 N N . LEU A 1 1103 ? 11.722 15.895 14.126 1.00 95.06 1103 LEU A N 1
ATOM 8631 C CA . LEU A 1 1103 ? 11.796 16.818 12.994 1.00 95.06 1103 LEU A CA 1
ATOM 8632 C C . LEU A 1 1103 ? 11.455 18.258 13.402 1.00 95.06 1103 LEU A C 1
ATOM 8634 O O . LEU A 1 1103 ? 12.169 19.191 13.037 1.00 95.06 1103 LEU A O 1
ATOM 8638 N N . ASP A 1 1104 ? 10.384 18.457 14.169 1.00 93.75 1104 ASP A N 1
ATOM 8639 C CA . ASP A 1 1104 ? 9.989 19.791 14.629 1.00 93.75 1104 ASP A CA 1
ATOM 8640 C C . ASP A 1 1104 ? 10.987 20.373 15.635 1.00 93.75 1104 ASP A C 1
ATOM 8642 O O . ASP A 1 1104 ? 11.214 21.585 15.650 1.00 93.75 1104 ASP A O 1
ATOM 8646 N N . LYS A 1 1105 ? 11.623 19.526 16.452 1.00 90.06 1105 LYS A N 1
ATOM 8647 C CA . LYS A 1 1105 ? 12.737 19.941 17.311 1.00 90.06 1105 LYS A CA 1
ATOM 8648 C C . LYS A 1 1105 ? 13.965 20.332 16.501 1.00 90.06 1105 LYS A C 1
ATOM 8650 O O . LYS A 1 1105 ? 14.491 21.411 16.745 1.00 90.06 1105 LYS A O 1
ATOM 8655 N N . ALA A 1 1106 ? 14.341 19.542 15.498 1.00 90.50 1106 ALA A N 1
ATOM 8656 C CA . ALA A 1 1106 ? 15.456 19.859 14.612 1.00 90.50 1106 ALA A CA 1
ATOM 8657 C C . ALA A 1 1106 ? 15.243 21.196 13.884 1.00 90.50 1106 ALA A C 1
ATOM 8659 O O . ALA A 1 1106 ? 16.157 22.009 13.818 1.00 90.50 1106 ALA A O 1
ATOM 8660 N N . LYS A 1 1107 ? 14.025 21.486 13.403 1.00 93.44 1107 LYS A N 1
ATOM 8661 C CA . LYS A 1 1107 ? 13.703 22.790 12.790 1.00 93.44 1107 LYS A CA 1
ATOM 8662 C C . LYS A 1 1107 ? 13.893 23.963 13.754 1.00 93.44 1107 LYS A C 1
ATOM 8664 O O . LYS A 1 1107 ? 14.406 25.000 13.347 1.00 93.44 1107 LYS A O 1
ATOM 8669 N N . LYS A 1 1108 ? 13.470 23.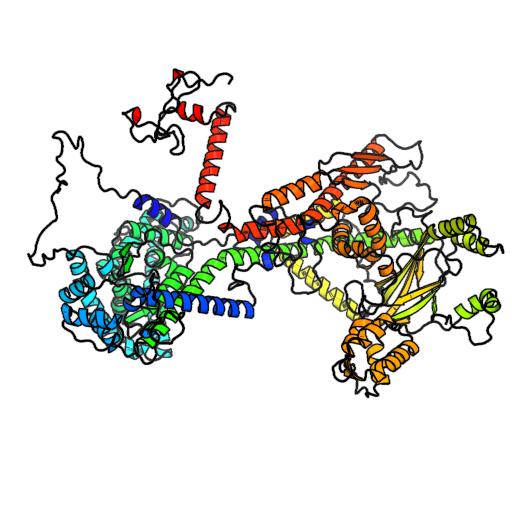810 15.015 1.00 88.94 1108 LYS A N 1
ATOM 8670 C CA . LYS A 1 1108 ? 13.645 24.842 16.052 1.00 88.94 1108 LYS A CA 1
ATOM 8671 C C . LYS A 1 1108 ? 15.119 25.046 16.388 1.00 88.94 1108 LYS A C 1
ATOM 8673 O O . LYS A 1 1108 ? 15.579 26.177 16.382 1.00 88.94 1108 LYS A O 1
ATOM 8678 N N . GLU A 1 1109 ? 15.860 23.959 16.577 1.00 85.25 1109 GLU A N 1
ATOM 8679 C CA . GLU A 1 1109 ? 17.300 23.996 16.854 1.00 85.25 1109 GLU A CA 1
ATOM 8680 C C . GLU A 1 1109 ? 18.091 24.631 15.698 1.00 85.25 1109 GLU A C 1
ATOM 8682 O O . GLU A 1 1109 ? 18.992 25.433 15.931 1.00 85.25 1109 GLU A O 1
ATOM 8687 N N . MET A 1 1110 ? 17.724 24.344 14.443 1.00 87.94 1110 MET A N 1
ATOM 8688 C CA . MET A 1 1110 ? 18.320 24.999 13.272 1.00 87.94 1110 MET A CA 1
ATOM 8689 C C . MET A 1 1110 ? 18.044 26.508 13.249 1.00 87.94 1110 MET A C 1
ATOM 8691 O O . MET A 1 1110 ? 18.934 27.273 12.882 1.00 87.94 1110 MET A O 1
ATOM 8695 N N . ALA A 1 1111 ? 16.844 26.946 13.645 1.00 88.62 1111 ALA A N 1
ATOM 8696 C CA . ALA A 1 1111 ? 16.507 28.366 13.735 1.00 88.62 1111 ALA A CA 1
ATOM 8697 C C . ALA A 1 1111 ? 17.297 29.069 14.853 1.00 88.62 1111 ALA A C 1
ATOM 8699 O O . ALA A 1 1111 ? 17.916 30.098 14.598 1.00 88.62 1111 ALA A O 1
ATOM 8700 N N . GLU A 1 1112 ? 17.361 28.469 16.045 1.00 84.00 1112 GLU A N 1
ATOM 8701 C CA . GLU A 1 1112 ? 18.160 28.964 17.179 1.00 84.00 1112 GLU A CA 1
ATOM 8702 C C . GLU A 1 1112 ? 19.653 29.047 16.813 1.00 84.00 1112 GLU A C 1
ATOM 8704 O O . GLU A 1 1112 ? 20.313 30.050 17.074 1.00 84.00 1112 GLU A O 1
ATOM 8709 N N . THR A 1 1113 ? 20.179 28.030 16.122 1.00 85.25 1113 THR A N 1
ATOM 8710 C CA . THR A 1 1113 ? 21.570 28.007 15.642 1.00 85.25 1113 THR A CA 1
ATOM 8711 C C . THR A 1 1113 ? 21.837 29.119 14.627 1.00 85.25 1113 THR A C 1
ATOM 8713 O O . THR A 1 1113 ? 22.897 29.743 14.661 1.00 85.25 1113 THR A O 1
ATOM 8716 N N . ALA A 1 1114 ? 20.893 29.391 13.721 1.00 87.19 1114 ALA A N 1
ATOM 8717 C CA . ALA A 1 1114 ? 21.019 30.479 12.754 1.00 87.19 1114 ALA A CA 1
ATOM 8718 C C . ALA A 1 1114 ? 20.991 31.859 13.437 1.00 87.19 1114 ALA A C 1
ATOM 8720 O O . ALA A 1 1114 ? 21.800 32.721 13.094 1.00 87.19 1114 ALA A O 1
ATOM 8721 N N . GLU A 1 1115 ? 20.121 32.056 14.433 1.00 86.19 1115 GLU A N 1
ATOM 8722 C CA . GLU A 1 1115 ? 20.077 33.275 15.257 1.00 86.19 1115 GLU A CA 1
ATOM 8723 C C . GLU A 1 1115 ? 21.367 33.470 16.070 1.00 86.19 1115 GLU A C 1
ATOM 8725 O O . GLU A 1 1115 ? 21.858 34.592 16.195 1.00 86.19 1115 GLU A O 1
ATOM 8730 N N . ALA A 1 1116 ? 21.969 32.374 16.538 1.00 79.50 1116 ALA A N 1
ATOM 8731 C CA . ALA A 1 1116 ? 23.252 32.356 17.238 1.00 79.50 1116 ALA A CA 1
ATOM 8732 C C . ALA A 1 1116 ? 24.483 32.474 16.308 1.00 79.50 1116 ALA A C 1
ATOM 8734 O O . ALA A 1 1116 ? 25.616 32.296 16.754 1.00 79.50 1116 ALA A O 1
ATOM 8735 N N . GLY A 1 1117 ? 24.299 32.761 15.012 1.00 83.62 1117 GLY A N 1
ATOM 8736 C CA . GLY A 1 1117 ? 25.405 32.963 14.067 1.00 83.62 1117 GLY A CA 1
ATOM 8737 C C . GLY A 1 1117 ? 26.065 31.673 13.567 1.00 83.62 1117 GLY A C 1
ATOM 8738 O O . GLY A 1 1117 ? 27.250 31.680 13.242 1.00 83.62 1117 GLY A O 1
ATOM 8739 N N . TYR A 1 1118 ? 25.307 30.576 13.486 1.00 81.50 1118 TYR A N 1
ATOM 8740 C CA . TYR A 1 1118 ? 25.750 29.234 13.076 1.00 81.50 1118 TYR A CA 1
ATOM 8741 C C . TYR A 1 1118 ? 26.749 28.555 14.024 1.00 81.50 1118 TYR A C 1
ATOM 8743 O O . TYR A 1 1118 ? 27.411 27.585 13.649 1.00 81.50 1118 TYR A O 1
ATOM 8751 N N . VAL A 1 1119 ? 26.831 29.017 15.272 1.00 76.38 1119 VAL A N 1
ATOM 8752 C CA . VAL A 1 1119 ? 27.636 28.377 16.316 1.00 76.38 1119 VAL A CA 1
ATOM 8753 C C . VAL A 1 1119 ? 26.785 27.306 17.005 1.00 76.38 1119 VAL A C 1
ATOM 8755 O O . VAL A 1 1119 ? 26.046 27.578 17.944 1.00 76.38 1119 VAL A O 1
ATOM 8758 N N . ALA A 1 1120 ? 26.847 26.069 16.506 1.00 64.44 1120 ALA A N 1
ATOM 8759 C CA . ALA A 1 1120 ? 26.100 24.948 17.077 1.00 64.44 1120 ALA A CA 1
ATOM 8760 C C . ALA A 1 1120 ? 26.817 24.386 18.315 1.00 64.44 1120 ALA A C 1
ATOM 8762 O O . ALA A 1 1120 ? 27.857 23.733 18.203 1.00 64.44 1120 ALA A O 1
ATOM 8763 N N . THR A 1 1121 ? 26.255 24.585 19.506 1.00 55.97 1121 THR A N 1
ATOM 8764 C CA . THR A 1 1121 ? 26.822 24.053 20.753 1.00 55.97 1121 THR A CA 1
ATOM 8765 C C . THR A 1 1121 ? 25.778 23.298 21.566 1.00 55.97 1121 THR A C 1
ATOM 8767 O O . THR A 1 1121 ? 25.464 23.678 22.675 1.00 55.97 1121 THR A O 1
ATOM 8770 N N . VAL A 1 1122 ? 25.267 22.165 21.081 1.00 56.09 1122 VAL A N 1
ATOM 8771 C CA . VAL A 1 1122 ? 24.180 21.383 21.730 1.00 56.09 1122 VAL A CA 1
ATOM 8772 C C . VAL A 1 1122 ? 24.305 21.223 23.263 1.00 56.09 1122 VAL A C 1
ATOM 8774 O O . VAL A 1 1122 ? 23.303 21.206 23.970 1.00 56.09 1122 VAL A O 1
ATOM 8777 N N . ARG A 1 1123 ? 25.528 21.121 23.809 1.00 54.16 1123 ARG A N 1
ATOM 8778 C CA . ARG A 1 1123 ? 25.762 21.083 25.265 1.00 54.16 1123 ARG A CA 1
ATOM 8779 C C . ARG A 1 1123 ? 25.864 22.457 25.938 1.00 54.16 1123 ARG A C 1
ATOM 8781 O O . ARG A 1 1123 ? 25.350 22.596 27.038 1.00 54.16 1123 ARG A O 1
ATOM 8788 N N . VAL A 1 1124 ? 26.509 23.434 25.302 1.00 55.00 1124 VAL A N 1
ATOM 8789 C CA . VAL A 1 1124 ? 26.691 24.786 25.864 1.00 55.00 1124 VAL A CA 1
ATOM 8790 C C . VAL A 1 1124 ? 25.399 25.595 25.708 1.00 55.00 1124 VAL A C 1
ATOM 8792 O O . VAL A 1 1124 ? 24.961 26.201 26.669 1.00 55.00 1124 VAL A O 1
ATOM 8795 N N . ALA A 1 1125 ? 24.700 25.478 24.578 1.00 58.28 1125 ALA A N 1
ATOM 8796 C CA . ALA A 1 1125 ? 23.411 26.108 24.305 1.00 58.28 1125 ALA A CA 1
ATOM 8797 C C . ALA A 1 1125 ? 22.307 25.705 25.300 1.00 58.28 1125 ALA A C 1
ATOM 8799 O O . ALA A 1 1125 ? 21.460 26.523 25.635 1.00 58.28 1125 ALA A O 1
ATOM 8800 N N . GLU A 1 1126 ? 22.302 24.466 25.812 1.00 70.19 1126 GLU A N 1
ATOM 8801 C CA . GLU A 1 1126 ? 21.351 24.047 26.856 1.00 70.19 1126 GLU A CA 1
ATOM 8802 C C . GLU A 1 1126 ? 21.735 24.565 28.256 1.00 70.19 1126 GLU A C 1
ATOM 8804 O O . GLU A 1 1126 ? 20.844 24.778 29.075 1.00 70.19 1126 GLU A O 1
ATOM 8809 N N . GLU A 1 1127 ? 23.028 24.778 28.539 1.00 70.31 1127 GLU A N 1
ATOM 8810 C CA . GLU A 1 1127 ? 23.517 25.425 29.774 1.00 70.31 1127 GLU A CA 1
ATOM 8811 C C . GLU A 1 1127 ? 23.380 26.961 29.722 1.00 70.31 1127 GLU A C 1
ATOM 8813 O O . GLU A 1 1127 ? 23.201 27.601 30.755 1.00 70.31 1127 GLU A O 1
ATOM 8818 N N . GLU A 1 1128 ? 23.410 27.548 28.522 1.00 70.88 1128 GLU A N 1
ATOM 8819 C CA . GLU A 1 1128 ? 23.198 28.975 28.236 1.00 70.88 1128 GLU A CA 1
ATOM 8820 C C . GLU A 1 1128 ? 21.717 29.378 28.252 1.00 70.88 1128 GLU A C 1
ATOM 8822 O O . GLU A 1 1128 ? 21.397 30.572 28.274 1.00 70.88 1128 GLU A O 1
ATOM 8827 N N . LYS A 1 1129 ? 20.793 28.406 28.274 1.00 80.94 1129 LYS A N 1
ATOM 8828 C CA . LYS A 1 1129 ? 19.359 28.685 28.395 1.00 80.94 1129 LYS A CA 1
ATOM 8829 C C . LYS A 1 1129 ? 19.066 29.425 29.687 1.00 80.94 1129 LYS A C 1
ATOM 8831 O O . LYS A 1 1129 ? 19.432 29.013 30.786 1.00 80.94 1129 LYS A O 1
ATOM 8836 N N . THR A 1 1130 ? 18.317 30.513 29.552 1.00 82.25 1130 THR A N 1
ATOM 8837 C CA . THR A 1 1130 ? 18.039 31.412 30.674 1.00 82.25 1130 THR A CA 1
ATOM 8838 C C . THR A 1 1130 ? 17.120 30.787 31.723 1.00 82.25 1130 THR A C 1
ATOM 8840 O O . THR A 1 1130 ? 17.139 31.202 32.883 1.00 82.25 1130 THR A O 1
ATOM 8843 N N . ARG A 1 1131 ? 16.303 29.793 31.339 1.00 86.50 1131 ARG A N 1
ATOM 8844 C CA . ARG A 1 1131 ? 15.320 29.148 32.220 1.00 86.50 1131 ARG A CA 1
ATOM 8845 C C . ARG A 1 1131 ? 15.441 27.627 32.189 1.00 86.50 1131 ARG A C 1
ATOM 8847 O O . ARG A 1 1131 ? 15.448 27.019 31.125 1.00 86.50 1131 ARG A O 1
ATOM 8854 N N . LEU A 1 1132 ? 15.327 26.994 33.360 1.00 82.62 1132 LEU A N 1
ATOM 8855 C CA . LEU A 1 1132 ? 15.200 25.531 33.485 1.00 82.62 1132 LEU A CA 1
ATOM 8856 C C . LEU A 1 1132 ? 13.974 24.968 32.739 1.00 82.62 1132 LEU A C 1
ATOM 8858 O O . LEU A 1 1132 ? 13.964 23.806 32.357 1.00 82.62 1132 LEU A O 1
ATOM 8862 N N . SER A 1 1133 ? 12.934 25.780 32.509 1.00 87.06 1133 SER A N 1
ATOM 8863 C CA . SER A 1 1133 ? 11.758 25.382 31.719 1.00 87.06 1133 SER A CA 1
ATOM 8864 C C . SER A 1 1133 ? 12.033 25.282 30.214 1.00 87.06 1133 SER A C 1
ATOM 8866 O O . SER A 1 1133 ? 11.277 24.628 29.502 1.00 87.06 1133 SER A O 1
ATOM 8868 N N . GLU A 1 1134 ? 13.064 25.972 29.716 1.00 83.12 1134 GLU A N 1
ATOM 8869 C CA . GLU A 1 1134 ? 13.478 25.934 28.304 1.00 83.12 1134 GLU A CA 1
ATOM 8870 C C . GLU A 1 1134 ? 14.369 24.717 28.017 1.00 83.12 1134 GLU A C 1
ATOM 8872 O O . GLU A 1 1134 ? 14.488 24.286 26.864 1.00 83.12 1134 GLU A O 1
ATOM 8877 N N . GLN A 1 1135 ? 14.981 24.159 29.064 1.00 81.62 1135 GLN A N 1
ATOM 8878 C CA . GLN A 1 1135 ? 15.816 22.970 29.005 1.00 81.62 1135 GLN A CA 1
ATOM 8879 C C . GLN A 1 1135 ? 14.972 21.756 28.609 1.00 81.62 1135 GLN A C 1
ATOM 8881 O O . GLN A 1 1135 ? 13.932 21.457 29.204 1.00 81.62 1135 GLN A O 1
ATOM 8886 N N . ALA A 1 1136 ? 15.405 21.038 27.577 1.00 81.88 1136 ALA A N 1
ATOM 8887 C CA . ALA A 1 1136 ? 14.655 19.878 27.118 1.00 81.88 1136 ALA A CA 1
ATOM 8888 C C . ALA A 1 1136 ? 14.769 18.717 28.125 1.00 81.88 1136 ALA A C 1
ATOM 8890 O O . ALA A 1 1136 ? 15.841 18.446 28.656 1.00 81.88 1136 ALA A O 1
ATOM 8891 N N . GLN A 1 1137 ? 13.704 17.928 28.320 1.00 84.25 1137 GLN A N 1
ATOM 8892 C CA . GLN A 1 1137 ? 13.780 16.701 29.141 1.00 84.25 1137 GLN A CA 1
ATOM 8893 C C . GLN A 1 1137 ? 14.766 15.658 28.581 1.00 84.25 1137 GLN A C 1
ATOM 8895 O O . GLN A 1 1137 ? 15.251 14.795 29.315 1.00 84.25 1137 GLN A O 1
ATOM 8900 N N . THR A 1 1138 ? 15.048 15.721 27.276 1.00 83.44 1138 THR A N 1
ATOM 8901 C CA . THR A 1 1138 ? 16.048 14.902 26.576 1.00 83.44 1138 THR A CA 1
ATOM 8902 C C . THR A 1 1138 ? 17.477 15.421 26.748 1.00 83.44 1138 THR A C 1
ATOM 8904 O O . THR A 1 1138 ? 18.407 14.760 26.294 1.00 83.44 1138 THR A O 1
ATOM 8907 N N . SER A 1 1139 ? 17.658 16.584 27.379 1.00 82.56 1139 SER A N 1
ATOM 8908 C CA . SER A 1 1139 ? 18.954 17.233 27.542 1.00 82.56 1139 SER A CA 1
ATOM 8909 C C . SER A 1 1139 ? 19.854 16.456 28.513 1.00 82.56 1139 SER A C 1
ATOM 8911 O O . SER A 1 1139 ? 19.377 15.986 29.554 1.00 82.56 1139 SER A O 1
ATOM 8913 N N . PRO A 1 1140 ? 21.162 16.318 28.221 1.00 80.75 1140 PRO A N 1
ATOM 8914 C CA . PRO A 1 1140 ? 22.102 15.634 29.107 1.00 80.75 1140 PRO A CA 1
ATOM 8915 C C . PRO A 1 1140 ? 22.391 16.408 30.403 1.00 80.75 1140 PRO A C 1
ATOM 8917 O O . PRO A 1 1140 ? 23.024 15.848 31.293 1.00 80.75 1140 PRO A O 1
ATOM 8920 N N . THR A 1 1141 ? 21.960 17.668 30.514 1.00 81.38 1141 THR A N 1
ATOM 8921 C CA . THR A 1 1141 ? 22.102 18.507 31.715 1.00 81.38 1141 THR A CA 1
ATOM 8922 C C . THR A 1 1141 ? 21.066 18.175 32.800 1.00 81.38 1141 THR A C 1
ATOM 8924 O O . THR A 1 1141 ? 21.181 18.651 33.927 1.00 81.38 1141 THR A O 1
ATOM 8927 N N . VAL A 1 1142 ? 20.055 17.344 32.502 1.00 85.69 1142 VAL A N 1
ATOM 8928 C CA . VAL A 1 1142 ? 19.113 16.834 33.511 1.00 85.69 1142 VAL A CA 1
ATOM 8929 C C . VAL A 1 1142 ? 19.818 15.793 34.385 1.00 85.69 1142 VAL A C 1
ATOM 8931 O O . VAL A 1 1142 ? 20.199 14.727 33.900 1.00 85.69 1142 VAL A O 1
ATOM 8934 N N . ASP A 1 1143 ? 19.955 16.078 35.681 1.00 87.94 1143 ASP A N 1
ATOM 8935 C CA . ASP A 1 1143 ? 20.611 15.185 36.642 1.00 87.94 1143 ASP A CA 1
ATOM 8936 C C . ASP A 1 1143 ? 19.788 13.904 36.884 1.00 87.94 1143 ASP A C 1
ATOM 8938 O O . ASP A 1 1143 ? 18.648 13.948 37.353 1.00 87.94 1143 ASP A O 1
ATOM 8942 N N . ARG A 1 1144 ? 20.384 12.748 36.559 1.00 89.69 1144 ARG A N 1
ATOM 8943 C CA . ARG A 1 1144 ? 19.788 11.408 36.700 1.00 89.69 1144 ARG A CA 1
ATOM 8944 C C . ARG A 1 1144 ? 20.654 10.464 37.545 1.00 89.69 1144 ARG A C 1
ATOM 8946 O O . ARG A 1 1144 ? 20.715 9.266 37.263 1.00 89.69 1144 ARG A O 1
ATOM 8953 N N . PHE A 1 1145 ? 21.343 10.979 38.562 1.00 93.00 1145 PHE A N 1
ATOM 8954 C CA . PHE A 1 1145 ? 22.076 10.145 39.520 1.00 93.00 1145 PHE A CA 1
ATOM 8955 C C . PHE A 1 1145 ? 21.176 9.521 40.595 1.00 93.00 1145 PHE A C 1
ATOM 8957 O O . PHE A 1 1145 ? 20.085 10.006 40.889 1.00 93.00 1145 PHE A O 1
ATOM 8964 N N . ALA A 1 1146 ? 21.664 8.444 41.227 1.00 91.25 1146 ALA A N 1
ATOM 8965 C CA . ALA A 1 1146 ? 20.944 7.748 42.299 1.00 91.25 1146 ALA A CA 1
ATOM 8966 C C . ALA A 1 1146 ? 20.689 8.642 43.526 1.00 91.25 1146 ALA A C 1
ATOM 8968 O O . ALA A 1 1146 ? 19.737 8.421 44.271 1.00 91.25 1146 ALA A O 1
ATOM 8969 N N . SER A 1 1147 ? 21.532 9.654 43.732 1.00 92.50 1147 SER A N 1
ATOM 8970 C CA . SER A 1 1147 ? 21.341 10.667 44.761 1.00 92.50 1147 SER A CA 1
ATOM 8971 C C . SER A 1 1147 ? 21.821 12.030 44.267 1.00 92.50 1147 SER A C 1
ATOM 8973 O O . SER A 1 1147 ? 22.888 12.158 43.664 1.00 92.50 1147 SER A O 1
ATOM 8975 N N . GLN A 1 1148 ? 21.048 13.065 44.591 1.00 91.50 1148 GLN A N 1
ATOM 8976 C CA . GLN A 1 1148 ? 21.393 14.455 44.291 1.00 91.50 1148 GLN A CA 1
ATOM 8977 C C . GLN A 1 1148 ? 22.459 15.020 45.242 1.00 91.50 1148 GLN A C 1
ATOM 8979 O O . GLN A 1 1148 ? 23.194 15.924 44.872 1.00 91.50 1148 GLN A O 1
ATOM 8984 N N . THR A 1 1149 ? 22.562 14.495 46.467 1.00 91.38 1149 THR A N 1
ATOM 8985 C CA . THR A 1 1149 ? 23.361 15.112 47.542 1.00 91.38 1149 THR A CA 1
ATOM 8986 C C . THR A 1 1149 ? 24.591 14.300 47.939 1.00 91.38 1149 THR A C 1
ATOM 8988 O O . THR A 1 1149 ? 25.633 14.872 48.241 1.00 91.38 1149 THR A O 1
ATOM 8991 N N . HIS A 1 1150 ? 24.496 12.969 47.944 1.00 91.81 1150 HIS A N 1
ATOM 8992 C CA . HIS A 1 1150 ? 25.590 12.073 48.319 1.00 91.81 1150 HIS A CA 1
ATOM 8993 C C . HIS A 1 1150 ? 26.544 11.782 47.140 1.00 91.81 1150 HIS A C 1
ATOM 8995 O O . HIS A 1 1150 ? 26.148 11.059 46.222 1.00 91.81 1150 HIS A O 1
ATOM 9001 N N . PRO A 1 1151 ? 27.804 12.260 47.156 1.00 88.69 1151 PRO A N 1
ATOM 9002 C CA . PRO A 1 1151 ? 28.710 12.168 46.006 1.00 88.69 1151 PRO A CA 1
ATOM 9003 C C . PRO A 1 1151 ? 29.131 10.734 45.655 1.00 88.69 1151 PRO A C 1
ATOM 9005 O O . PRO A 1 1151 ? 29.251 10.407 44.480 1.00 88.69 1151 PRO A O 1
ATOM 9008 N N . GLU A 1 1152 ? 29.275 9.828 46.629 1.00 88.75 1152 GLU A N 1
ATOM 9009 C CA . GLU A 1 1152 ? 29.643 8.424 46.347 1.00 88.75 1152 GLU A CA 1
ATOM 9010 C C . GLU A 1 1152 ? 28.529 7.632 45.638 1.00 88.75 1152 GLU A C 1
ATOM 9012 O O . GLU A 1 1152 ? 28.752 6.516 45.185 1.00 88.75 1152 GLU A O 1
ATOM 9017 N N . GLN A 1 1153 ? 27.317 8.191 45.556 1.00 91.81 1153 GLN A N 1
ATOM 9018 C CA . GLN A 1 1153 ? 26.183 7.606 44.832 1.00 91.81 1153 GLN A CA 1
ATOM 9019 C C . GLN A 1 1153 ? 25.971 8.265 43.459 1.00 91.81 1153 GLN A C 1
ATOM 9021 O O . GLN A 1 1153 ? 25.056 7.892 42.724 1.00 91.81 1153 GLN A O 1
ATOM 9026 N N . ARG A 1 1154 ? 26.830 9.222 43.091 1.00 92.88 1154 ARG A N 1
ATOM 9027 C CA . ARG A 1 1154 ? 26.839 9.903 41.789 1.00 92.88 1154 ARG A CA 1
ATOM 9028 C C . ARG A 1 1154 ? 27.836 9.240 40.841 1.00 92.88 1154 ARG A C 1
ATOM 9030 O O . ARG A 1 1154 ? 28.635 9.905 40.198 1.00 92.88 1154 ARG A O 1
ATOM 9037 N N . LEU A 1 1155 ? 27.833 7.907 40.813 1.00 91.81 1155 LEU A N 1
ATOM 9038 C CA . LEU A 1 1155 ? 28.737 7.099 39.996 1.00 91.81 1155 LEU A CA 1
ATOM 9039 C C . LEU A 1 1155 ? 27.997 6.540 38.778 1.00 91.81 1155 LEU A C 1
ATOM 9041 O O . LEU A 1 1155 ? 26.861 6.082 38.876 1.00 91.81 1155 LEU A O 1
ATOM 9045 N N . THR A 1 1156 ? 28.673 6.505 37.635 1.00 90.38 1156 THR A N 1
ATOM 9046 C CA . THR A 1 1156 ? 28.214 5.847 36.400 1.00 90.38 1156 THR A CA 1
ATOM 9047 C C . THR A 1 1156 ? 28.597 4.364 36.340 1.00 90.38 1156 THR A C 1
ATOM 9049 O O . THR A 1 1156 ? 28.068 3.613 35.521 1.00 90.38 1156 THR A O 1
ATOM 9052 N N . ARG A 1 1157 ? 29.526 3.920 37.198 1.00 90.00 1157 ARG A N 1
ATOM 9053 C CA . ARG A 1 1157 ? 29.938 2.518 37.388 1.00 90.00 1157 ARG A CA 1
ATOM 9054 C C . ARG A 1 1157 ? 29.989 2.173 38.877 1.00 90.00 1157 ARG A C 1
ATOM 9056 O O . ARG A 1 1157 ? 29.860 3.044 39.723 1.00 90.00 1157 ARG A O 1
ATOM 9063 N N . PHE A 1 1158 ? 30.246 0.905 39.204 1.00 89.75 1158 PHE A N 1
ATOM 9064 C CA . PHE A 1 1158 ? 30.376 0.455 40.598 1.00 89.75 1158 PHE A CA 1
ATOM 9065 C C . PHE A 1 1158 ? 31.523 1.117 41.382 1.00 89.75 1158 PHE A C 1
ATOM 9067 O O . PHE A 1 1158 ? 31.473 1.135 42.606 1.00 89.75 1158 PHE A O 1
ATOM 9074 N N . ALA A 1 1159 ? 32.550 1.636 40.704 1.00 89.38 1159 ALA A N 1
ATOM 9075 C CA . ALA A 1 1159 ? 33.684 2.324 41.321 1.00 89.38 1159 ALA A CA 1
ATOM 9076 C C . ALA A 1 1159 ? 33.942 3.670 40.620 1.00 89.38 1159 ALA A C 1
ATOM 9078 O O . ALA A 1 1159 ? 33.747 3.744 39.400 1.00 89.38 1159 ALA A O 1
ATOM 9079 N N . PRO A 1 1160 ? 34.404 4.705 41.352 1.00 88.38 1160 PRO A N 1
ATOM 9080 C CA . PRO A 1 1160 ? 34.677 6.022 40.789 1.00 88.38 1160 PRO A CA 1
ATOM 9081 C C . PRO A 1 1160 ? 35.828 5.952 39.797 1.00 88.38 1160 PRO A C 1
ATOM 9083 O O . PRO A 1 1160 ? 36.945 5.551 40.134 1.00 88.38 1160 PRO A O 1
ATOM 9086 N N . ARG A 1 1161 ? 35.562 6.344 38.554 1.00 89.94 1161 ARG A N 1
ATOM 9087 C CA . ARG A 1 1161 ? 36.607 6.440 37.545 1.00 89.94 1161 ARG A CA 1
ATOM 9088 C C . ARG A 1 1161 ? 37.313 7.785 37.643 1.00 89.94 1161 ARG A C 1
ATOM 9090 O O . ARG A 1 1161 ? 36.693 8.836 37.785 1.00 89.94 1161 ARG A O 1
ATOM 9097 N N . VAL A 1 1162 ? 38.626 7.737 37.475 1.00 89.44 1162 VAL A N 1
ATOM 9098 C CA . VAL A 1 1162 ? 39.506 8.901 37.538 1.00 89.44 1162 VAL A CA 1
ATOM 9099 C C . VAL A 1 1162 ? 40.264 9.007 36.213 1.00 89.44 1162 VAL A C 1
ATOM 9101 O O . VAL A 1 1162 ? 40.649 7.988 35.632 1.00 89.44 1162 VAL A O 1
ATOM 9104 N N . LYS A 1 1163 ? 40.444 10.226 35.693 1.00 82.19 1163 LYS A N 1
ATOM 9105 C CA . LYS A 1 1163 ? 41.312 10.493 34.535 1.00 82.19 1163 LYS A CA 1
ATOM 9106 C C . LYS A 1 1163 ? 42.770 10.175 34.883 1.00 82.19 1163 LYS A C 1
ATOM 9108 O O . LYS A 1 1163 ? 43.137 10.095 36.052 1.00 82.19 1163 LYS A O 1
ATOM 9113 N N . LYS A 1 1164 ? 43.626 10.064 33.861 1.00 78.62 1164 LYS A N 1
ATOM 9114 C CA . LYS A 1 1164 ? 45.077 9.865 34.046 1.00 78.62 1164 LYS A CA 1
ATOM 9115 C C . LYS A 1 1164 ? 45.725 10.944 34.925 1.00 78.62 1164 LYS A C 1
ATOM 9117 O O . LYS A 1 1164 ? 46.648 10.629 35.664 1.00 78.62 1164 LYS A O 1
ATOM 9122 N N . ASP A 1 1165 ? 45.180 12.157 34.909 1.00 79.75 1165 ASP A N 1
ATOM 9123 C CA . ASP A 1 1165 ? 45.676 13.300 35.685 1.00 79.75 1165 ASP A CA 1
ATOM 9124 C C . ASP A 1 1165 ? 45.076 13.381 37.105 1.00 79.75 1165 ASP A C 1
ATOM 9126 O O . ASP A 1 1165 ? 45.256 14.373 37.802 1.00 79.75 1165 ASP A O 1
ATOM 9130 N N . GLY A 1 1166 ? 44.326 12.361 37.545 1.00 78.88 1166 GLY A N 1
ATOM 9131 C CA . GLY A 1 1166 ? 43.746 12.312 38.893 1.00 78.88 1166 GLY A CA 1
ATOM 9132 C C . GLY A 1 1166 ? 42.374 12.988 39.048 1.00 78.88 1166 GLY A C 1
ATOM 9133 O O . GLY A 1 1166 ? 41.808 12.959 40.138 1.00 78.88 1166 GLY A O 1
ATOM 9134 N N . TYR A 1 1167 ? 41.800 13.559 37.981 1.00 83.81 1167 TYR A N 1
ATOM 9135 C CA . TYR A 1 1167 ? 40.480 14.208 38.024 1.00 83.81 1167 TYR A CA 1
ATOM 9136 C C . TYR A 1 1167 ? 39.305 13.222 38.007 1.00 83.81 1167 TYR A C 1
ATOM 9138 O O . TYR A 1 1167 ? 39.321 12.244 37.257 1.00 83.81 1167 TYR A O 1
ATOM 9146 N N . ASN A 1 1168 ? 38.256 13.517 38.780 1.00 83.31 1168 ASN A N 1
ATOM 9147 C CA . ASN A 1 1168 ? 37.006 12.752 38.786 1.00 83.31 1168 ASN A CA 1
ATOM 9148 C C . ASN A 1 1168 ? 36.330 12.787 37.400 1.00 83.31 1168 ASN A C 1
ATOM 9150 O O . ASN A 1 1168 ? 36.234 13.847 36.785 1.00 83.31 1168 ASN A O 1
ATOM 9154 N N . MET A 1 1169 ? 35.865 11.636 36.905 1.00 87.44 1169 MET A N 1
ATOM 9155 C CA . MET A 1 1169 ? 35.087 11.551 35.659 1.00 87.44 1169 MET A CA 1
ATOM 9156 C C . MET A 1 1169 ? 33.581 11.418 35.876 1.00 87.44 1169 MET A C 1
ATOM 9158 O O . MET A 1 1169 ? 32.837 11.488 34.902 1.00 87.44 1169 MET A O 1
ATOM 9162 N N . GLU A 1 1170 ? 33.147 11.149 37.103 1.00 89.00 1170 GLU A N 1
ATOM 9163 C CA . GLU A 1 1170 ? 31.757 10.797 37.388 1.00 89.00 1170 GLU A CA 1
ATOM 9164 C C . GLU A 1 1170 ? 30.851 12.033 37.409 1.00 89.00 1170 GLU A C 1
ATOM 9166 O O . GLU A 1 1170 ? 29.865 12.079 36.681 1.00 89.00 1170 GLU A O 1
ATOM 9171 N N . ASP A 1 1171 ? 31.248 13.060 38.160 1.00 87.75 1171 ASP A N 1
ATOM 9172 C CA . ASP A 1 1171 ? 30.586 14.366 38.218 1.00 87.75 1171 ASP A CA 1
ATOM 9173 C C . ASP A 1 1171 ? 31.680 15.450 38.138 1.00 87.75 1171 ASP A C 1
ATOM 9175 O O . ASP A 1 1171 ? 32.363 15.707 39.141 1.00 87.75 1171 ASP A O 1
ATOM 9179 N N . PRO A 1 1172 ? 31.988 15.963 36.930 1.00 85.56 1172 PRO A N 1
ATOM 9180 C CA . PRO A 1 1172 ? 33.079 16.909 36.734 1.00 85.56 1172 PRO A CA 1
ATOM 9181 C C . PRO A 1 1172 ? 32.719 18.284 37.307 1.00 85.56 1172 PRO A C 1
ATOM 9183 O O . PRO A 1 1172 ? 31.621 18.792 37.098 1.00 85.56 1172 PRO A O 1
ATOM 9186 N N . SER A 1 1173 ? 33.663 18.929 37.997 1.00 84.00 1173 SER A N 1
ATOM 9187 C CA . SER A 1 1173 ? 33.438 20.290 38.501 1.00 84.00 1173 SER A CA 1
ATOM 9188 C C . SER A 1 1173 ? 33.430 21.319 37.357 1.00 84.00 1173 SER A C 1
ATOM 9190 O O . SER A 1 1173 ? 34.118 21.100 36.358 1.00 84.00 1173 SER A O 1
ATOM 9192 N N . PRO A 1 1174 ? 32.777 22.490 37.508 1.00 82.50 1174 PRO A N 1
ATOM 9193 C CA . PRO A 1 1174 ? 32.746 23.524 36.462 1.00 82.50 1174 PRO A CA 1
ATOM 9194 C C . PRO A 1 1174 ? 34.134 23.979 35.980 1.00 82.50 1174 PRO A C 1
ATOM 9196 O O . PRO A 1 1174 ? 34.326 24.330 34.824 1.00 82.50 1174 PRO A O 1
ATOM 9199 N N . SER A 1 1175 ? 35.141 23.930 36.857 1.00 81.19 1175 SER A N 1
ATOM 9200 C CA . SER A 1 1175 ? 36.540 24.228 36.520 1.00 81.19 1175 SER A CA 1
ATOM 9201 C C . SER A 1 1175 ? 37.242 23.141 35.692 1.00 81.19 1175 SER A C 1
ATOM 9203 O O . SER A 1 1175 ? 38.298 23.402 35.122 1.00 81.19 1175 SER A O 1
ATOM 9205 N N . GLN A 1 1176 ? 36.697 21.921 35.650 1.00 82.38 1176 GLN A N 1
ATOM 9206 C CA . GLN A 1 1176 ? 37.215 20.785 34.875 1.00 82.38 1176 GLN A CA 1
ATOM 9207 C C . GLN A 1 1176 ? 36.581 20.696 33.479 1.00 82.38 1176 GLN A C 1
ATOM 9209 O O . GLN A 1 1176 ? 37.132 20.027 32.600 1.00 82.38 1176 GLN A O 1
ATOM 9214 N N . THR A 1 1177 ? 35.433 21.344 33.267 1.00 78.19 1177 THR A N 1
ATOM 9215 C CA . THR A 1 1177 ? 34.756 21.468 31.972 1.00 78.19 1177 THR A CA 1
ATOM 9216 C C . THR A 1 1177 ? 35.240 22.732 31.263 1.00 78.19 1177 THR A C 1
ATOM 9218 O O . THR A 1 1177 ? 34.869 23.838 31.638 1.00 78.19 1177 THR A O 1
ATOM 9221 N N . SER A 1 1178 ? 36.095 22.581 30.247 1.00 79.75 1178 SER A N 1
ATOM 9222 C CA . SER A 1 1178 ? 36.605 23.692 29.433 1.00 79.75 1178 SER A CA 1
ATOM 9223 C C . SER A 1 1178 ? 36.278 23.465 27.959 1.00 79.75 1178 SER A C 1
ATOM 9225 O O . SER A 1 1178 ? 36.604 22.414 27.403 1.00 79.75 1178 SER A O 1
ATOM 9227 N N . THR A 1 1179 ? 35.647 24.457 27.334 1.00 71.62 1179 THR A N 1
ATOM 9228 C CA . THR A 1 1179 ? 35.397 24.547 25.890 1.00 71.62 1179 THR A CA 1
ATOM 9229 C C . THR A 1 1179 ? 36.307 25.632 25.312 1.00 71.62 1179 THR A C 1
ATOM 9231 O O . THR A 1 1179 ? 35.962 26.808 25.299 1.00 71.62 1179 THR A O 1
ATOM 9234 N N . TRP A 1 1180 ? 37.522 25.254 24.905 1.00 73.81 1180 TRP A N 1
ATOM 9235 C CA . TRP A 1 1180 ? 38.537 26.174 24.374 1.00 73.81 1180 TRP A CA 1
ATOM 9236 C C . TRP A 1 1180 ? 38.762 25.936 22.873 1.00 73.81 1180 TRP A C 1
ATOM 9238 O O . TRP A 1 1180 ? 38.914 24.786 22.463 1.00 73.81 1180 TRP A O 1
ATOM 9248 N N . GLY A 1 1181 ? 38.814 27.009 22.069 1.00 65.50 1181 GLY A N 1
ATOM 9249 C CA . GLY A 1 1181 ? 39.006 26.959 20.608 1.00 65.50 1181 GLY A CA 1
ATOM 9250 C C . GLY A 1 1181 ? 37.745 27.162 19.751 1.00 65.50 1181 GLY A C 1
ATOM 9251 O O . GLY A 1 1181 ? 37.798 26.852 18.562 1.00 65.50 1181 GLY A O 1
ATOM 9252 N N . GLN A 1 1182 ? 36.644 27.639 20.347 1.00 50.47 1182 GLN A N 1
ATOM 9253 C CA . GLN A 1 1182 ? 35.426 28.090 19.655 1.00 50.47 1182 GLN A CA 1
ATOM 9254 C C . GLN A 1 1182 ? 35.484 29.573 19.303 1.00 50.47 1182 GLN A C 1
ATOM 9256 O O . GLN A 1 1182 ? 36.096 30.332 20.093 1.00 50.47 1182 GLN A O 1
#

Radius of gyration: 43.64 Å; chains: 1; bounding box: 98×80×133 Å

Sequence (1182 aa):
MLCAKTYRGLVSREVICVSAGALLSPLRRYTPIYAPDPATDNLAALRTEDECRALWAQHIPVPSFSRALELWLRFGNDPVVHTAGTATAAADHSNSPFAYVEDYMGTNMVTGTEEHVRESVELWSSFFETKYLRRMRQSRRTSRQYVGVLKASSENGASSGLFLDEADSPNTKWEGDTFFREVAYLSERHLKVKVTNYLQLEKVLWSGTADVEAFIQFFDAFQQQTVTRIPLPVPSIWMYDTVEAKRKWAERYLPVCAAAHAFFQEKLRPHAAEAAAHKKLLADVAAAYRQVHSILLERYARQQKAGLCPAAATWAAGAHRNATAEEDAWVANEVEKEQRRVEECVFDPEDLLDTTPEWAAEHARIQESLTKPIEGGNYGFSLLEFWRNTEWREAVETLHVFESESLTRVAAAARRRLYTEATLEEVFAGLEESIAKGLVDLRAAVLKPHFNSVWCRWNYVKFGAASLVQHTHTASRQLLFHYAASTQEVAATAELYYGTKPLSSQLDYASPYAFRRSLARLCARYGVDMARAAQQPLLLSAANLAHAEGVVGRVVKHVAQPFGQRRRARYAAARADNQRLLHAVKEVLVTAPPSELLSAGADLRAVLRDESVKRARAATEMVKVWPLGSHQVVSYDWTTPAVDKLRLLNLTDRSLTAEQAAQRAALRRMGRAEISLWRRRTPEERQRAKATAAREAAEVKALVDSTPSLREISTYAETLYTQLTRERCVSAGAAPSEVEEPEWVFVVMLNDSVPLSETQSMEVFLPYTDAAGEQLPNGEYRVVVRGQDLEMNPAEHPALVSEGVSAAFSVFDPLPQLYAQFTGATQKGGEEVALEGDMAGADLIPLCAFLRDAGLHVPLSAEFAIGQSLDKEGRFAVSELVSALRSTRYHRSQCENGITDAQRAIEADCRMHWMLYHPAATEEEWATARRRVLNRSMAEERDWWMADPTLDVVDVRTGSASAPSVDFPAYPAAERYGAELCAVLRARGTNHMDYAVLPNVPGVKQSSSSNHFSTRVQADCTVDGTGALTSLHFGAPISEADVTMEEALQAAMEAIQVAQMRHNTLSMVKLGAYQKQAQTAVFCGVHGLEFGGKYARTYAYALDKAKKEMAETAEAGYVATVRVAEEEKTRLSEQAQTSPTVDRFASQTHPEQRLTRFAPRVKKDGYNMEDPSPSQTSTWGQ

Organism: Leptomonas seymouri (NCBI:txid5684)